Protein 7C7D (pdb70)

InterPro domains:
  IPR000421 Coagulation factor 5/8, C-terminal domain [PF00754] (610-734)
  IPR000421 Coagulation factor 5/8, C-terminal domain [PS50022] (597-740)
  IPR006311 Twin-arginine translocation pathway, signal sequence [PS51318] (1-38)
  IPR006626 Parallel beta-helix repeat [SM00710] (314-335)
  IPR006626 Parallel beta-helix repeat [SM00710] (337-359)
  IPR006626 Parallel beta-helix repeat [SM00710] (361-383)
  IPR006626 Parallel beta-helix repeat [SM00710] (388-411)
  IPR006626 Parallel beta-helix repeat [SM00710] (412-436)
  IPR006626 Parallel beta-helix repeat [SM00710] (447-478)
  IPR006626 Parallel beta-helix repeat [SM00710] (484-506)
  IPR006626 Parallel beta-helix repeat [SM00710] (537-559)
  IPR008979 Galactose-binding-like domain superfamily [SSF49785] (600-739)
  IPR011050 Pectin lyase fold/virulence factor [SSF51126] (194-522)
  IPR012334 Pectin lyase fold [G3DSA:2.160.20.10] (208-506)
  IPR024535 Rhamnogalacturonase A/B/Epimerase-like, pectate lyase domain [PF12708] (209-426)
  IPR033801 CBM6/CBM35/CBM36-like 1 [PF22815] (56-198)
  IPR033801 CBM6/CBM35/CBM36-like 1 [cd14490] (57-195)

Radius of gyration: 30.89 Å; Cα contacts (8 Å, |Δi|>4): 4000; chains: 2; bounding box: 70×67×88 Å

Organism: NCBI:txid44061

Structure (mmCIF, N/CA/C/O backbone):
data_7C7D
#
_entry.id   7C7D
#
_cell.length_a   62.508
_cell.length_b   91.329
_cell.length_c   164.447
_cell.angle_alpha   90.000
_cell.angle_beta   90.000
_cell.angle_gamma   90.000
#
_symmetry.space_group_name_H-M   'P 21 21 21'
#
loop_
_entity.id
_entity.type
_entity.pdbx_description
1 polymer alpha-1,3-glucanase
2 non-polymer 'CALCIUM ION'
3 non-polymer 'PENTAETHYLENE GLYCOL'
4 water water
#
loop_
_atom_site.group_PDB
_atom_site.id
_atom_site.type_symbol
_atom_site.label_atom_id
_atom_site.label_alt_id
_atom_site.label_comp_id
_atom_site.label_asym_id
_atom_site.label_entity_id
_atom_site.label_seq_id
_atom_site.pdbx_PDB_ins_code
_atom_site.Cartn_x
_atom_site.Cartn_y
_atom_site.Cartn_z
_atom_site.occupancy
_atom_site.B_iso_or_equiv
_atom_site.auth_seq_id
_atom_site.auth_comp_id
_atom_site.auth_asym_id
_atom_site.auth_atom_id
_atom_site.pdbx_PDB_model_num
ATOM 1 N N . ALA A 1 53 ? 16.129 5.766 17.269 1.00 25.46 53 ALA A N 1
ATOM 2 C CA . ALA A 1 53 ? 15.936 4.883 18.414 1.00 21.07 53 ALA A CA 1
ATOM 3 C C . ALA A 1 53 ? 15.562 5.650 19.674 1.00 17.94 53 ALA A C 1
ATOM 4 O O . ALA A 1 53 ? 15.884 6.821 19.839 1.00 20.08 53 ALA A O 1
ATOM 6 N N . GLY A 1 54 ? 14.877 4.963 20.566 1.00 14.26 54 GLY A N 1
ATOM 7 C CA . GLY A 1 54 ? 14.523 5.507 21.858 1.00 14.16 54 GLY A CA 1
ATOM 8 C C . GLY A 1 54 ? 13.062 5.894 21.941 1.00 12.45 54 GLY A C 1
ATOM 9 O O . GLY A 1 54 ? 12.287 5.807 20.983 1.00 14.01 54 GLY A O 1
ATOM 10 N N . ALA A 1 55 ? 12.705 6.348 23.135 1.00 12.94 55 ALA A N 1
ATOM 11 C CA . ALA A 1 55 ? 11.345 6.763 23.414 1.00 12.88 55 ALA A CA 1
ATOM 12 C C . ALA A 1 55 ? 11.054 8.105 22.768 1.00 14.47 55 ALA A C 1
ATOM 13 O O . ALA A 1 55 ? 11.936 8.952 22.608 1.00 16.33 55 ALA A O 1
ATOM 15 N N . ASP A 1 56 ? 9.794 8.287 22.394 1.00 16.27 56 ASP A N 1
ATOM 16 C CA . ASP A 1 56 ? 9.281 9.586 21.975 1.00 20.88 56 ASP A CA 1
ATOM 17 C C . ASP A 1 56 ? 8.916 10.328 23.253 1.00 22.40 56 ASP A C 1
ATOM 18 O O . ASP A 1 56 ? 7.915 10.016 23.901 1.00 24.98 56 ASP A O 1
ATOM 23 N N . LEU A 1 57 ? 9.747 11.297 23.634 1.00 22.32 57 LEU A N 1
ATOM 24 C CA . LEU A 1 57 ? 9.640 11.927 24.934 1.00 22.77 57 LEU A CA 1
ATOM 25 C C . LEU A 1 57 ? 9.393 13.421 24.796 1.00 20.67 57 LEU A C 1
ATOM 26 O O . LEU A 1 57 ? 9.985 14.070 23.930 1.00 22.64 57 LEU A O 1
ATOM 31 N N . PRO A 1 58 ? 8.551 13.992 25.655 1.00 21.18 58 PRO A N 1
ATOM 32 C CA . PRO A 1 58 ? 8.270 15.432 25.596 1.00 20.87 58 PRO A CA 1
ATOM 33 C C . PRO A 1 58 ? 9.309 16.260 26.335 1.00 19.42 58 PRO A C 1
ATOM 34 O O . PRO A 1 58 ? 8.993 17.343 26.835 1.00 22.05 58 PRO A O 1
ATOM 38 N N . PHE A 1 59 ? 10.539 15.757 26.441 1.00 19.58 59 PHE A N 1
ATOM 39 C CA . PHE A 1 59 ? 11.624 16.508 27.058 1.00 18.17 59 PHE A CA 1
ATOM 40 C C . PHE A 1 59 ? 12.905 16.316 26.260 1.00 17.85 59 PHE A C 1
ATOM 41 O O . PHE A 1 59 ? 13.057 15.349 25.508 1.00 19.86 59 PHE A O 1
ATOM 49 N N . THR A 1 60 ? 13.835 17.250 26.449 1.00 17.69 60 THR A N 1
ATOM 50 C CA . THR A 1 60 ? 15.166 17.166 25.867 1.00 18.21 60 THR A CA 1
ATOM 51 C C . THR A 1 60 ? 16.194 17.338 26.972 1.00 17.31 60 THR A C 1
ATOM 52 O O . THR A 1 60 ? 16.072 18.243 27.804 1.00 18.73 60 THR A O 1
ATOM 56 N N . SER A 1 61 ? 17.196 16.466 26.980 1.00 17.16 61 SER A N 1
ATOM 57 C CA . SER A 1 61 ? 18.250 16.510 27.980 1.00 17.90 61 SER A CA 1
ATOM 58 C C . SER A 1 61 ? 19.417 17.348 27.483 1.00 17.82 61 SER A C 1
ATOM 59 O O . SER A 1 61 ? 19.746 17.336 26.294 1.00 21.09 61 SER A O 1
ATOM 62 N N . VAL A 1 62 ? 20.038 18.079 28.403 1.00 16.62 62 VAL A N 1
ATOM 63 C CA . VAL A 1 62 ? 21.257 18.830 28.131 1.00 15.79 62 VAL A CA 1
ATOM 64 C C . VAL A 1 62 ? 22.289 18.415 29.169 1.00 14.33 62 VAL A C 1
ATOM 65 O O . VAL A 1 62 ? 22.057 18.566 30.377 1.00 14.28 62 VAL A O 1
ATOM 69 N N . GLU A 1 63 ? 23.414 17.877 28.709 1.00 14.22 63 GLU A N 1
ATOM 70 C CA . GLU A 1 63 ? 24.467 17.479 29.629 1.00 13.74 63 GLU A CA 1
ATOM 71 C C . GLU A 1 63 ? 25.052 18.714 30.300 1.00 13.76 63 GLU A C 1
ATOM 72 O O . GLU A 1 63 ? 25.300 19.736 29.655 1.00 14.47 63 GLU A O 1
ATOM 78 N N . ALA A 1 64 ? 25.289 18.618 31.606 1.00 13.63 64 ALA A N 1
ATOM 79 C CA . ALA A 1 64 ? 25.843 19.764 32.321 1.00 14.27 64 ALA A CA 1
ATOM 80 C C . ALA A 1 64 ? 27.207 20.154 31.773 1.00 14.08 64 ALA A C 1
ATOM 81 O O . ALA A 1 64 ? 27.551 21.344 31.733 1.00 15.57 64 ALA A O 1
ATOM 83 N N . GLU A 1 65 ? 27.990 19.171 31.334 1.00 14.22 65 GLU A N 1
ATOM 84 C CA . GLU A 1 65 ? 29.315 19.427 30.798 1.00 14.87 65 GLU A CA 1
ATOM 85 C C . GLU A 1 65 ? 29.274 20.158 29.462 1.00 15.62 65 GLU A C 1
ATOM 86 O O . GLU A 1 65 ? 30.317 20.637 29.013 1.00 18.25 65 GLU A O 1
ATOM 92 N N . SER A 1 66 ? 28.105 20.262 28.830 1.00 14.68 66 SER A N 1
ATOM 93 C CA . SER A 1 66 ? 27.932 21.037 27.606 1.00 15.78 66 SER A CA 1
ATOM 94 C C . SER A 1 66 ? 27.427 22.446 27.873 1.00 16.51 66 SER A C 1
ATOM 95 O O . SER A 1 66 ? 27.248 23.220 26.926 1.00 17.86 66 SER A O 1
ATOM 98 N N . ALA A 1 67 ? 27.197 22.796 29.129 1.00 16.78 67 ALA A N 1
ATOM 99 C CA . ALA A 1 67 ? 26.680 24.100 29.496 1.00 17.66 67 ALA A CA 1
ATOM 100 C C . ALA A 1 67 ? 27.822 24.988 29.978 1.00 18.38 67 ALA A C 1
ATOM 101 O O . ALA A 1 67 ? 28.970 24.559 30.092 1.00 21.99 67 ALA A O 1
ATOM 103 N N . THR A 1 68 ? 27.504 26.254 30.226 1.00 17.83 68 THR A N 1
ATOM 104 C CA . THR A 1 68 ? 28.508 27.224 30.641 1.00 17.94 68 THR A CA 1
ATOM 105 C C . THR A 1 68 ? 28.555 27.255 32.159 1.00 18.70 68 THR A C 1
ATOM 106 O O . THR A 1 68 ? 27.514 27.385 32.807 1.00 20.43 68 THR A O 1
ATOM 110 N N . THR A 1 69 ? 29.751 27.122 32.729 1.00 18.73 69 THR A N 1
ATOM 111 C CA . THR A 1 69 ? 29.847 26.886 34.164 1.00 18.63 69 THR A CA 1
ATOM 112 C C . THR A 1 69 ? 31.038 27.602 34.785 1.00 19.31 69 THR A C 1
ATOM 113 O O . THR A 1 69 ? 32.045 27.878 34.128 1.00 20.46 69 THR A O 1
ATOM 117 N N . THR A 1 70 ? 30.907 27.882 36.082 1.00 19.43 70 THR A N 1
ATOM 118 C CA . THR A 1 70 ? 32.021 28.318 36.908 1.00 19.85 70 THR A CA 1
ATOM 119 C C . THR A 1 70 ? 32.508 27.210 37.829 1.00 20.10 70 THR A C 1
ATOM 120 O O . THR A 1 70 ? 33.374 27.457 38.676 1.00 22.14 70 THR A O 1
ATOM 124 N N . GLY A 1 71 ? 31.956 26.004 37.702 1.00 18.99 71 GLY A N 1
ATOM 125 C CA . GLY A 1 71 ? 32.412 24.847 38.443 1.00 19.35 71 GLY A CA 1
ATOM 126 C C . GLY A 1 71 ? 33.477 24.072 37.694 1.00 20.06 71 GLY A C 1
ATOM 127 O O . GLY A 1 71 ? 34.118 24.575 36.769 1.00 21.76 71 GLY A O 1
ATOM 128 N N . THR A 1 72 ? 33.665 22.821 38.105 1.00 19.28 72 THR A N 1
ATOM 129 C CA . THR A 1 72 ? 34.769 21.992 37.634 1.00 19.67 72 THR A CA 1
ATOM 130 C C . THR A 1 72 ? 34.206 20.751 36.958 1.00 18.54 72 THR A C 1
ATOM 131 O O . THR A 1 72 ? 33.460 19.991 37.579 1.00 19.04 72 THR A O 1
ATOM 135 N N . LYS A 1 73 ? 34.575 20.536 35.699 1.00 18.69 73 LYS A N 1
ATOM 136 C CA A LYS A 1 73 ? 34.146 19.338 34.993 0.52 18.72 73 LYS A CA 1
ATOM 137 C CA B LYS A 1 73 ? 34.141 19.336 35.002 0.48 19.14 73 LYS A CA 1
ATOM 138 C C . LYS A 1 73 ? 34.892 18.123 35.535 1.00 18.79 73 LYS A C 1
ATOM 139 O O . LYS A 1 73 ? 36.101 18.177 35.780 1.00 20.91 73 LYS A O 1
ATOM 150 N N . ILE A 1 74 ? 34.160 17.027 35.738 1.00 17.62 74 ILE A N 1
ATOM 151 C CA . ILE A 1 74 ? 34.750 15.745 36.106 1.00 17.85 74 ILE A CA 1
ATOM 152 C C . ILE A 1 74 ? 34.534 14.769 34.957 1.00 16.52 74 ILE A C 1
ATOM 153 O O . ILE A 1 74 ? 33.582 14.900 34.180 1.00 16.55 74 ILE A O 1
ATOM 158 N N . GLY A 1 75 ? 35.426 13.784 34.851 1.00 16.14 75 GLY A N 1
ATOM 159 C CA . GLY A 1 75 ? 35.364 12.805 33.791 1.00 16.48 75 GLY A CA 1
ATOM 160 C C . GLY A 1 75 ? 35.985 13.323 32.508 1.00 17.00 75 GLY A C 1
ATOM 161 O O . GLY A 1 75 ? 36.497 14.447 32.455 1.00 19.82 75 GLY A O 1
ATOM 162 N N . PRO A 1 76 ? 35.947 12.516 31.438 1.00 17.18 76 PRO A N 1
ATOM 163 C CA . PRO A 1 76 ? 35.331 11.183 31.397 1.00 17.40 76 PRO A CA 1
ATOM 164 C C . PRO A 1 76 ? 36.133 10.128 32.152 1.00 16.67 76 PRO A C 1
ATOM 165 O O . PRO A 1 76 ? 37.362 10.166 32.176 1.00 18.62 76 PRO A O 1
ATOM 169 N N . ASP A 1 77 ? 35.428 9.193 32.780 1.00 16.37 77 ASP A N 1
ATOM 170 C CA . ASP A 1 77 ? 36.054 8.069 33.463 1.00 16.14 77 ASP A CA 1
ATOM 171 C C . ASP A 1 77 ? 35.052 6.930 33.448 1.00 15.35 77 ASP A C 1
ATOM 172 O O . ASP A 1 77 ? 33.872 7.147 33.730 1.00 16.95 77 ASP A O 1
ATOM 177 N N . TYR A 1 78 ? 35.511 5.737 33.085 1.00 15.36 78 TYR A N 1
ATOM 178 C CA . TYR A 1 78 ? 34.690 4.534 33.097 1.00 15.63 78 TYR A CA 1
ATOM 179 C C . TYR A 1 78 ? 34.991 3.640 34.286 1.00 16.20 78 TYR A C 1
ATOM 180 O O . TYR A 1 78 ? 34.308 2.629 34.474 1.00 17.81 78 TYR A O 1
ATOM 189 N N . THR A 1 79 ? 35.994 3.990 35.086 1.00 16.56 79 THR A N 1
ATOM 190 C CA . THR A 1 79 ? 36.456 3.114 36.156 1.00 17.64 79 THR A CA 1
ATOM 191 C C . THR A 1 79 ? 35.330 2.803 37.132 1.00 16.70 79 THR A C 1
ATOM 192 O O . THR A 1 79 ? 34.662 3.710 37.640 1.00 15.80 79 THR A O 1
ATOM 196 N N . GLN A 1 80 ? 35.125 1.512 37.385 1.00 18.16 80 GLN A N 1
ATOM 197 C CA . GLN A 1 80 ? 34.031 1.069 38.238 1.00 18.28 80 GLN A CA 1
ATOM 198 C C . GLN A 1 80 ? 34.107 1.738 39.604 1.00 17.97 80 GLN A C 1
ATOM 199 O O . GLN A 1 80 ? 35.171 1.799 40.227 1.00 19.00 80 GLN A O 1
ATOM 205 N N . GLY A 1 81 ? 32.967 2.244 40.065 1.00 18.40 81 GLY A N 1
ATOM 206 C CA . GLY A 1 81 ? 32.865 2.817 41.386 1.00 18.87 81 GLY A CA 1
ATOM 207 C C . GLY A 1 81 ? 33.232 4.279 41.501 1.00 18.06 81 GLY A C 1
ATOM 208 O O . GLY A 1 81 ? 33.155 4.829 42.606 1.00 20.12 81 GLY A O 1
ATOM 209 N N . THR A 1 82 ? 33.627 4.930 40.410 1.00 16.87 82 THR A N 1
ATOM 210 C CA . THR A 1 82 ? 33.930 6.353 40.449 1.00 16.31 82 THR A CA 1
ATOM 211 C C . THR A 1 82 ? 32.677 7.184 40.194 1.00 14.64 82 THR A C 1
ATOM 212 O O . THR A 1 82 ? 31.737 6.752 39.522 1.00 14.63 82 THR A O 1
ATOM 216 N N . LEU A 1 83 ? 32.689 8.410 40.719 1.00 16.46 83 LEU A N 1
ATOM 217 C CA . LEU A 1 83 ? 31.555 9.305 40.525 1.00 16.64 83 LEU A CA 1
ATOM 218 C C . LEU A 1 83 ? 31.309 9.581 39.046 1.00 14.79 83 LEU A C 1
ATOM 219 O O . LEU A 1 83 ? 30.160 9.555 38.585 1.00 15.21 83 LEU A O 1
ATOM 224 N N . ALA A 1 84 ? 32.374 9.838 38.281 1.00 14.04 84 ALA A N 1
ATOM 225 C CA . ALA A 1 84 ? 32.189 10.129 36.863 1.00 14.47 84 ALA A CA 1
ATOM 226 C C . ALA A 1 84 ? 31.621 8.937 36.100 1.00 13.06 84 ALA A C 1
ATOM 227 O O . ALA A 1 84 ? 30.874 9.124 35.132 1.00 13.11 84 ALA A O 1
ATOM 229 N N . SER A 1 85 ? 31.942 7.706 36.523 1.00 12.59 85 SER A N 1
ATOM 230 C CA . SER A 1 85 ? 31.510 6.540 35.753 1.00 12.54 85 SER A CA 1
ATOM 231 C C . SER A 1 85 ? 30.000 6.416 35.710 1.00 11.55 85 SER A C 1
ATOM 232 O O . SER A 1 85 ? 29.459 5.873 34.739 1.00 11.88 85 SER A O 1
ATOM 235 N N . GLU A 1 86 ? 29.306 6.899 36.743 1.00 11.52 86 GLU A N 1
ATOM 236 C CA . GLU A 1 86 ? 27.853 6.809 36.793 1.00 11.30 86 GLU A CA 1
ATOM 237 C C . GLU A 1 86 ? 27.159 8.021 36.191 1.00 11.01 86 GLU A C 1
ATOM 238 O O . GLU A 1 86 ? 25.928 8.068 36.175 1.00 11.54 86 GLU A O 1
ATOM 244 N N . ALA A 1 87 ? 27.908 9.005 35.706 1.00 11.72 87 ALA A N 1
ATOM 245 C CA . ALA A 1 87 ? 27.302 10.169 35.081 1.00 11.72 87 ALA A CA 1
ATOM 246 C C . ALA A 1 87 ? 26.946 9.882 33.628 1.00 11.18 87 ALA A C 1
ATOM 247 O O . ALA A 1 87 ? 27.676 9.184 32.920 1.00 11.45 87 ALA A O 1
ATOM 249 N N . SER A 1 88 ? 25.814 10.426 33.187 1.00 11.00 88 SER A N 1
ATOM 250 C CA . SER A 1 88 ? 25.495 10.456 31.765 1.00 11.35 88 SER A CA 1
ATOM 251 C C . SER A 1 88 ? 26.655 11.091 31.006 1.00 11.72 88 SER A C 1
ATOM 252 O O . SER A 1 88 ? 27.149 12.155 31.385 1.00 11.53 88 SER A O 1
ATOM 255 N N . GLY A 1 89 ? 27.108 10.428 29.940 1.00 10.85 89 GLY A N 1
ATOM 256 C CA . GLY A 1 89 ? 28.278 10.904 29.228 1.00 13.06 89 GLY A CA 1
ATOM 257 C C . GLY A 1 89 ? 29.588 10.720 29.956 1.00 12.32 89 GLY A C 1
ATOM 258 O O . GLY A 1 89 ? 30.622 11.185 29.462 1.00 13.37 89 GLY A O 1
ATOM 259 N N . ARG A 1 90 ? 29.576 10.074 31.122 1.00 11.98 90 ARG A N 1
ATOM 260 C CA . ARG A 1 90 ? 30.755 9.862 31.957 1.00 12.38 90 ARG A CA 1
ATOM 261 C C . ARG A 1 90 ? 31.363 11.165 32.451 1.00 11.87 90 ARG A C 1
ATOM 262 O O . ARG A 1 90 ? 32.529 11.187 32.854 1.00 13.15 90 ARG A O 1
ATOM 270 N N . GLN A 1 91 ? 30.589 12.250 32.411 1.00 11.91 91 GLN A N 1
ATOM 271 C CA . GLN A 1 91 ? 31.069 13.568 32.796 1.00 12.78 91 GLN A CA 1
ATOM 272 C C . GLN A 1 91 ? 29.969 14.306 33.540 1.00 11.61 91 GLN A C 1
ATOM 273 O O . GLN A 1 91 ? 28.781 14.072 33.317 1.00 12.03 91 GLN A O 1
ATOM 279 N N . ALA A 1 92 ? 30.381 15.213 34.420 1.00 13.30 92 ALA A N 1
ATOM 280 C CA . ALA A 1 92 ? 29.460 16.037 35.188 1.00 13.62 92 ALA A CA 1
ATOM 281 C C . ALA A 1 92 ? 30.216 17.295 35.592 1.00 14.00 92 ALA A C 1
ATOM 282 O O . ALA A 1 92 ? 31.400 17.452 35.283 1.00 14.90 92 ALA A O 1
ATOM 284 N N . VAL A 1 93 ? 29.534 18.191 36.298 1.00 14.02 93 VAL A N 1
ATOM 285 C CA . VAL A 1 93 ? 30.126 19.459 36.715 1.00 15.27 93 VAL A CA 1
ATOM 286 C C . VAL A 1 93 ? 29.958 19.596 38.221 1.00 14.72 93 VAL A C 1
ATOM 287 O O . VAL A 1 93 ? 28.827 19.631 38.724 1.00 14.90 93 VAL A O 1
ATOM 291 N N . ARG A 1 94 ? 31.076 19.682 38.937 1.00 15.38 94 ARG A N 1
ATOM 292 C CA . ARG A 1 94 ? 31.060 19.852 40.383 1.00 16.55 94 ARG A CA 1
ATOM 293 C C . ARG A 1 94 ? 30.947 21.336 40.697 1.00 15.76 94 ARG A C 1
ATOM 294 O O . ARG A 1 94 ? 31.789 22.136 40.262 1.00 17.17 94 ARG A O 1
ATOM 302 N N . LEU A 1 95 ? 29.901 21.705 41.423 1.00 15.51 95 LEU A N 1
ATOM 303 C CA . LEU A 1 95 ? 29.675 23.087 41.827 1.00 17.42 95 LEU A CA 1
ATOM 304 C C . LEU A 1 95 ? 29.946 23.189 43.319 1.00 17.43 95 LEU A C 1
ATOM 305 O O . LEU A 1 95 ? 29.168 22.684 44.130 1.00 17.84 95 LEU A O 1
ATOM 310 N N . ASP A 1 96 ? 31.038 23.842 43.685 1.00 17.89 96 ASP A N 1
ATOM 311 C CA . ASP A 1 96 ? 31.132 24.334 45.041 1.00 18.18 96 ASP A CA 1
ATOM 312 C C . ASP A 1 96 ? 30.004 25.316 45.280 1.00 18.38 96 ASP A C 1
ATOM 313 O O . ASP A 1 96 ? 29.489 25.963 44.338 1.00 18.59 96 ASP A O 1
ATOM 318 N N . ALA A 1 97 ? 29.638 25.507 46.551 1.00 20.10 97 ALA A N 1
ATOM 319 C CA . ALA A 1 97 ? 29.078 26.811 46.825 1.00 22.70 97 ALA A CA 1
ATOM 320 C C . ALA A 1 97 ? 30.117 27.790 46.287 1.00 26.59 97 ALA A C 1
ATOM 321 O O . ALA A 1 97 ? 31.117 28.081 46.939 1.00 30.90 97 ALA A O 1
ATOM 323 N N . GLY A 1 98 ? 30.002 28.075 45.005 1.00 31.34 98 GLY A N 1
ATOM 324 C CA . GLY A 1 98 ? 30.535 29.284 44.409 1.00 30.73 98 GLY A CA 1
ATOM 325 C C . GLY A 1 98 ? 29.733 29.561 43.186 1.00 28.65 98 GLY A C 1
ATOM 326 O O . GLY A 1 98 ? 29.476 30.700 42.838 1.00 29.39 98 GLY A O 1
ATOM 327 N N . GLN A 1 99 ? 29.129 28.523 42.709 1.00 22.91 99 GLN A N 1
ATOM 328 C CA . GLN A 1 99 ? 29.318 28.176 41.327 1.00 20.69 99 GLN A CA 1
ATOM 329 C C . GLN A 1 99 ? 28.003 27.761 40.716 1.00 21.20 99 GLN A C 1
ATOM 330 O O . GLN A 1 99 ? 27.073 27.340 41.404 1.00 20.21 99 GLN A O 1
ATOM 336 N N . ARG A 1 100 ? 27.929 27.942 39.412 1.00 20.95 100 ARG A N 1
ATOM 337 C CA . ARG A 1 100 ? 26.686 27.787 38.703 1.00 21.36 100 ARG A CA 1
ATOM 338 C C . ARG A 1 100 ? 26.949 27.077 37.395 1.00 19.57 100 ARG A C 1
ATOM 339 O O . ARG A 1 100 ? 28.074 27.038 36.891 1.00 18.98 100 ARG A O 1
ATOM 347 N N . VAL A 1 101 ? 25.888 26.507 36.857 1.00 19.76 101 VAL A N 1
ATOM 348 C CA . VAL A 1 101 ? 25.913 25.988 35.504 1.00 19.57 101 VAL A CA 1
ATOM 349 C C . VAL A 1 101 ? 24.725 26.595 34.780 1.00 19.73 101 VAL A C 1
ATOM 350 O O . VAL A 1 101 ? 23.603 26.580 35.298 1.00 20.24 101 VAL A O 1
ATOM 354 N N . GLU A 1 102 ? 24.989 27.201 33.629 1.00 19.99 102 GLU A N 1
ATOM 355 C CA . GLU A 1 102 ? 23.999 27.971 32.888 1.00 21.17 102 GLU A CA 1
ATOM 356 C C . GLU A 1 102 ? 23.657 27.195 31.625 1.00 20.42 102 GLU A C 1
ATOM 357 O O . GLU A 1 102 ? 24.491 27.072 30.720 1.00 20.03 102 GLU A O 1
ATOM 363 N N . PHE A 1 103 ? 22.439 26.671 31.570 1.00 20.47 103 PHE A N 1
ATOM 364 C CA . PHE A 1 103 ? 21.980 25.887 30.438 1.00 21.16 103 PHE A CA 1
ATOM 365 C C . PHE A 1 103 ? 21.291 26.788 29.429 1.00 22.70 103 PHE A C 1
ATOM 366 O O . PHE A 1 103 ? 20.528 27.685 29.795 1.00 24.52 103 PHE A O 1
ATOM 374 N N . THR A 1 104 ? 21.540 26.527 28.154 1.00 24.24 104 THR A N 1
ATOM 375 C CA . THR A 1 104 ? 20.723 27.100 27.097 1.00 25.47 104 THR A CA 1
ATOM 376 C C . THR A 1 104 ? 19.540 26.167 26.872 1.00 24.82 104 THR A C 1
ATOM 377 O O . THR A 1 104 ? 19.721 24.978 26.587 1.00 24.85 104 THR A O 1
ATOM 381 N N . VAL A 1 105 ? 18.336 26.702 27.034 1.00 26.24 105 VAL A N 1
ATOM 382 C CA . VAL A 1 105 ? 17.118 25.894 26.940 1.00 26.85 105 VAL A CA 1
ATOM 383 C C . VAL A 1 105 ? 16.996 25.329 25.528 1.00 27.25 105 VAL A C 1
ATOM 384 O O . VAL A 1 105 ? 17.100 26.088 24.545 1.00 28.05 105 VAL A O 1
ATOM 388 N N . PRO A 1 106 ? 16.804 24.016 25.362 1.00 27.59 106 PRO A N 1
ATOM 389 C CA . PRO A 1 106 ? 16.783 23.421 24.020 1.00 29.10 106 PRO A CA 1
ATOM 390 C C . PRO A 1 106 ? 15.429 23.434 23.327 1.00 30.93 106 PRO A C 1
ATOM 391 O O . PRO A 1 106 ? 15.378 23.188 22.113 1.00 31.62 106 PRO A O 1
ATOM 395 N N . ARG A 1 107 ? 14.348 23.719 24.047 1.00 31.86 107 ARG A N 1
ATOM 396 C CA . ARG A 1 107 ? 12.993 23.615 23.518 1.00 33.39 107 ARG A CA 1
ATOM 397 C C . ARG A 1 107 ? 12.059 24.281 24.517 1.00 32.35 107 ARG A C 1
ATOM 398 O O . ARG A 1 107 ? 12.436 24.549 25.659 1.00 32.94 107 ARG A O 1
ATOM 406 N N . ALA A 1 108 ? 10.826 24.528 24.078 1.00 34.05 108 ALA A N 1
ATOM 407 C CA . ALA A 1 108 ? 9.806 25.053 24.977 1.00 34.27 108 ALA A CA 1
ATOM 408 C C . ALA A 1 108 ? 9.655 24.133 26.176 1.00 33.09 108 ALA A C 1
ATOM 409 O O . ALA A 1 108 ? 9.525 22.916 26.026 1.00 32.42 108 ALA A O 1
ATOM 411 N N . ALA A 1 109 ? 9.675 24.717 27.369 1.00 32.20 109 ALA A N 1
ATOM 412 C CA . ALA A 1 109 ? 9.628 23.914 28.579 1.00 30.57 109 ALA A CA 1
ATOM 413 C C . ALA A 1 109 ? 9.056 24.753 29.709 1.00 31.25 109 ALA A C 1
ATOM 414 O O . ALA A 1 109 ? 9.143 25.985 29.694 1.00 33.24 109 ALA A O 1
ATOM 416 N N . ASN A 1 110 ? 8.439 24.066 30.670 1.00 30.01 110 ASN A N 1
ATOM 417 C CA . ASN A 1 110 ? 7.956 24.687 31.895 1.00 28.68 110 ASN A CA 1
ATOM 418 C C . ASN A 1 110 ? 8.323 23.853 33.113 1.00 27.72 110 ASN A C 1
ATOM 419 O O . ASN A 1 110 ? 7.827 24.124 34.213 1.00 28.22 110 ASN A O 1
ATOM 424 N N . ALA A 1 111 ? 9.166 22.842 32.935 1.00 25.25 111 ALA A N 1
ATOM 425 C CA . ALA A 1 111 ? 9.506 21.916 33.999 1.00 22.89 111 ALA A CA 1
ATOM 426 C C . ALA A 1 111 ? 10.950 21.474 33.822 1.00 22.11 111 ALA A C 1
ATOM 427 O O . ALA A 1 111 ? 11.486 21.468 32.707 1.00 22.88 111 ALA A O 1
ATOM 429 N N . LEU A 1 112 ? 11.566 21.096 34.936 1.00 19.99 112 LEU A N 1
ATOM 430 C CA . LEU A 1 112 ? 12.988 20.797 34.976 1.00 19.31 112 LEU A CA 1
ATOM 431 C C . LEU A 1 112 ? 13.217 19.568 35.841 1.00 17.06 112 LEU A C 1
ATOM 432 O O . LEU A 1 112 ? 12.703 19.500 36.959 1.00 17.61 112 LEU A O 1
ATOM 437 N N . THR A 1 113 ? 13.972 18.599 35.323 1.00 15.76 113 THR A N 1
ATOM 438 C CA . THR A 1 113 ? 14.479 17.485 36.118 1.00 15.19 113 THR A CA 1
ATOM 439 C C . THR A 1 113 ? 15.995 17.489 36.024 1.00 14.82 113 THR A C 1
ATOM 440 O O . THR A 1 113 ? 16.546 17.611 34.925 1.00 16.90 113 THR A O 1
ATOM 444 N N . VAL A 1 114 ? 16.671 17.368 37.163 1.00 14.31 114 VAL A N 1
ATOM 445 C CA . VAL A 1 114 ? 18.126 17.448 37.220 1.00 13.46 114 VAL A CA 1
ATOM 446 C C . VAL A 1 114 ? 18.675 16.190 37.873 1.00 12.91 114 VAL A C 1
ATOM 447 O O . VAL A 1 114 ? 18.262 15.830 38.981 1.00 13.13 114 VAL A O 1
ATOM 451 N N . ALA A 1 115 ? 19.607 15.526 37.194 1.00 12.81 115 ALA A N 1
ATOM 452 C CA . ALA A 1 115 ? 20.348 14.414 37.778 1.00 12.75 115 ALA A CA 1
ATOM 453 C C . ALA A 1 115 ? 21.621 14.966 38.407 1.00 12.18 115 ALA A C 1
ATOM 454 O O . ALA A 1 115 ? 22.361 15.717 37.767 1.00 12.46 115 ALA A O 1
ATOM 456 N N . TYR A 1 116 ? 21.871 14.599 39.660 1.00 11.61 116 TYR A N 1
ATOM 457 C CA . TYR A 1 116 ? 22.918 15.241 40.441 1.00 12.39 116 TYR A CA 1
ATOM 458 C C . TYR A 1 116 ? 23.380 14.268 41.517 1.00 11.89 116 TYR A C 1
ATOM 459 O O . TYR A 1 116 ? 22.709 13.278 41.814 1.00 12.01 116 TYR A O 1
ATOM 468 N N . SER A 1 117 ? 24.506 14.602 42.149 1.00 12.24 117 SER A N 1
ATOM 469 C CA . SER A 1 117 ? 24.982 13.910 43.341 1.00 12.86 117 SER A CA 1
ATOM 470 C C . SER A 1 117 ? 25.436 14.944 44.367 1.00 13.06 117 SER A C 1
ATOM 471 O O . SER A 1 117 ? 25.975 15.992 44.000 1.00 14.59 117 SER A O 1
ATOM 474 N N . VAL A 1 118 ? 25.204 14.666 45.645 1.00 13.26 118 VAL A N 1
ATOM 475 C CA . VAL A 1 118 ? 25.828 15.424 46.734 1.00 13.61 118 VAL A CA 1
ATOM 476 C C . VAL A 1 118 ? 26.545 14.437 47.624 1.00 13.65 118 VAL A C 1
ATOM 477 O O . VAL A 1 118 ? 26.257 13.223 47.597 1.00 14.25 118 VAL A O 1
ATOM 481 N N . PRO A 1 119 ? 27.489 14.896 48.449 1.00 15.05 119 PRO A N 1
ATOM 482 C CA . PRO A 1 119 ? 28.266 13.963 49.266 1.00 15.84 119 PRO A CA 1
ATOM 483 C C . PRO A 1 119 ? 27.388 13.187 50.237 1.00 15.36 119 PRO A C 1
ATOM 484 O O . PRO A 1 119 ? 26.392 13.694 50.758 1.00 15.69 119 PRO A O 1
ATOM 488 N N . ASP A 1 120 ? 27.771 11.934 50.466 1.00 16.37 120 ASP A N 1
ATOM 489 C CA . ASP A 1 120 ? 26.985 11.059 51.322 1.00 16.96 120 ASP A CA 1
ATOM 490 C C . ASP A 1 120 ? 26.880 11.653 52.718 1.00 17.53 120 ASP A C 1
ATOM 491 O O . ASP A 1 120 ? 27.871 12.125 53.279 1.00 20.04 120 ASP A O 1
ATOM 496 N N . GLY A 1 121 ? 25.665 11.654 53.262 1.00 16.80 121 GLY A N 1
ATOM 497 C CA . GLY A 1 121 ? 25.389 12.255 54.548 1.00 17.30 121 GLY A CA 1
ATOM 498 C C . GLY A 1 121 ? 24.896 13.681 54.491 1.00 17.24 121 GLY A C 1
ATOM 499 O O . GLY A 1 121 ? 24.418 14.198 55.509 1.00 19.84 121 GLY A O 1
ATOM 500 N N . GLN A 1 122 ? 24.982 14.333 53.341 1.00 15.76 122 GLN A N 1
ATOM 501 C CA . GLN A 1 122 ? 24.664 15.746 53.230 1.00 15.55 122 GLN A CA 1
ATOM 502 C C . GLN A 1 122 ? 23.425 15.961 52.376 1.00 15.07 122 GLN A C 1
ATOM 503 O O . GLN A 1 122 ? 22.987 15.084 51.623 1.00 15.92 122 GLN A O 1
ATOM 509 N N . SER A 1 123 ? 22.871 17.159 52.502 1.00 15.07 123 SER A N 1
ATOM 510 C CA . SER A 1 123 ? 21.706 17.555 51.730 1.00 15.45 123 SER A CA 1
ATOM 511 C C . SER A 1 123 ? 21.660 19.072 51.700 1.00 15.17 123 SER A C 1
ATOM 512 O O . SER A 1 123 ? 22.362 19.752 52.452 1.00 15.75 123 SER A O 1
ATOM 515 N N . GLY A 1 124 ? 20.825 19.595 50.811 1.00 15.81 124 GLY A N 1
ATOM 516 C CA . GLY A 1 124 ? 20.644 21.027 50.726 1.00 16.54 124 GLY A CA 1
ATOM 517 C C . GLY A 1 124 ? 19.709 21.382 49.597 1.00 16.05 124 GLY A C 1
ATOM 518 O O . GLY A 1 124 ? 18.767 20.639 49.295 1.00 16.69 124 GLY A O 1
ATOM 519 N N . THR A 1 125 ? 19.951 22.524 48.969 1.00 17.52 125 THR A N 1
ATOM 520 C CA . THR A 1 125 ? 19.119 22.964 47.868 1.00 18.23 125 THR A CA 1
ATOM 521 C C . THR A 1 125 ? 20.012 23.486 46.760 1.00 18.24 125 THR A C 1
ATOM 522 O O . THR A 1 125 ? 21.199 23.748 46.957 1.00 21.51 125 THR A O 1
ATOM 526 N N . LEU A 1 126 ? 19.415 23.625 45.584 1.00 18.48 126 LEU A N 1
ATOM 527 C CA . LEU A 1 126 ? 20.085 24.153 44.407 1.00 20.11 126 LEU A CA 1
ATOM 528 C C . LEU A 1 126 ? 19.183 25.239 43.845 1.00 21.01 126 LEU A C 1
ATOM 529 O O . LEU A 1 126 ? 18.026 24.969 43.507 1.00 20.79 126 LEU A O 1
ATOM 534 N N . ASP A 1 127 ? 19.689 26.468 43.786 1.00 20.71 127 ASP A N 1
ATOM 535 C CA . ASP A 1 127 ? 18.873 27.581 43.326 1.00 22.05 127 ASP A CA 1
ATOM 536 C C . ASP A 1 127 ? 18.716 27.535 41.811 1.00 22.28 127 ASP A C 1
ATOM 537 O O . ASP A 1 127 ? 19.575 27.021 41.091 1.00 22.52 127 ASP A O 1
ATOM 542 N N . VAL A 1 128 ? 17.595 28.073 41.333 1.00 22.10 128 VAL A N 1
ATOM 543 C CA . VAL A 1 128 ? 17.265 28.109 39.913 1.00 23.65 128 VAL A CA 1
ATOM 544 C C . VAL A 1 128 ? 17.039 29.558 39.507 1.00 25.86 128 VAL A C 1
ATOM 545 O O . VAL A 1 128 ? 16.260 30.274 40.146 1.00 26.81 128 VAL A O 1
ATOM 549 N N . TYR A 1 129 ? 17.728 29.983 38.452 1.00 26.17 129 TYR A N 1
ATOM 550 C CA . TYR A 1 129 ? 17.552 31.298 37.859 1.00 29.47 129 TYR A CA 1
ATOM 551 C C . TYR A 1 129 ? 17.069 31.104 36.432 1.00 30.43 129 TYR A C 1
ATOM 552 O O . TYR A 1 129 ? 17.473 30.154 35.752 1.00 30.22 129 TYR A O 1
ATOM 561 N N . VAL A 1 130 ? 16.199 31.999 35.982 1.00 32.75 130 VAL A N 1
ATOM 562 C CA . VAL A 1 130 ? 15.759 32.030 34.596 1.00 36.58 130 VAL A CA 1
ATOM 563 C C . VAL A 1 130 ? 16.026 33.436 34.087 1.00 39.12 130 VAL A C 1
ATOM 564 O O . VAL A 1 130 ? 15.405 34.399 34.554 1.00 39.14 130 VAL A O 1
ATOM 568 N N . ASN A 1 131 ? 16.961 33.556 33.145 1.00 41.09 131 ASN A N 1
ATOM 569 C CA . ASN A 1 131 ? 17.315 34.847 32.553 1.00 43.16 131 ASN A CA 1
ATOM 570 C C . ASN A 1 131 ? 17.902 35.801 33.591 1.00 43.87 131 ASN A C 1
ATOM 571 O O . ASN A 1 131 ? 17.628 37.002 33.583 1.00 43.06 131 ASN A O 1
ATOM 576 N N . GLY A 1 132 ? 18.717 35.263 34.495 1.00 44.42 132 GLY A N 1
ATOM 577 C CA . GLY A 1 132 ? 19.369 36.068 35.505 1.00 45.21 132 GLY A CA 1
ATOM 578 C C . GLY A 1 132 ? 18.510 36.453 36.689 1.00 45.06 132 GLY A C 1
ATOM 579 O O . GLY A 1 132 ? 19.023 37.087 37.621 1.00 46.04 132 GLY A O 1
ATOM 580 N N . THR A 1 133 ? 17.228 36.099 36.690 1.00 43.37 133 THR A N 1
ATOM 581 C CA . THR A 1 133 ? 16.331 36.386 37.801 1.00 42.57 133 THR A CA 1
ATOM 582 C C . THR A 1 133 ? 16.082 35.108 38.589 1.00 40.38 133 THR A C 1
ATOM 583 O O . THR A 1 133 ? 15.720 34.076 38.012 1.00 40.36 133 THR A O 1
ATOM 587 N N . LYS A 1 134 ? 16.276 35.184 39.903 1.00 38.80 134 LYS A N 1
ATOM 588 C CA . LYS A 1 134 ? 16.142 34.014 40.760 1.00 38.35 134 LYS A CA 1
ATOM 589 C C . LYS A 1 134 ? 14.684 33.581 40.848 1.00 35.95 134 LYS A C 1
ATOM 590 O O . LYS A 1 134 ? 13.797 34.398 41.116 1.00 36.67 134 LYS A O 1
ATOM 596 N N . LEU A 1 135 ? 14.435 32.293 40.616 1.00 35.71 135 LEU A N 1
ATOM 597 C CA . LEU A 1 135 ? 13.107 31.747 40.849 1.00 34.66 135 LEU A CA 1
ATOM 598 C C . LEU A 1 135 ? 12.849 31.640 42.346 1.00 34.70 135 LEU A C 1
ATOM 599 O O . LEU A 1 135 ? 13.775 31.516 43.150 1.00 36.18 135 LEU A O 1
ATOM 604 N N . ASP A 1 136 ? 11.574 31.671 42.718 1.00 34.04 136 ASP A N 1
ATOM 605 C CA . ASP A 1 136 ? 11.195 31.678 44.124 1.00 33.62 136 ASP A CA 1
ATOM 606 C C . ASP A 1 136 ? 11.050 30.286 44.712 1.00 32.78 136 ASP A C 1
ATOM 607 O O . ASP A 1 136 ? 10.419 30.121 45.760 1.00 33.68 136 ASP A O 1
ATOM 612 N N . ARG A 1 137 ? 11.587 29.280 44.043 1.00 33.11 137 ARG A N 1
ATOM 613 C CA . ARG A 1 137 ? 11.699 27.955 44.615 1.00 33.40 137 ARG A CA 1
ATOM 614 C C . ARG A 1 137 ? 13.043 27.407 44.190 1.00 29.95 137 ARG A C 1
ATOM 615 O O . ARG A 1 137 ? 13.656 27.879 43.229 1.00 30.07 137 ARG A O 1
ATOM 623 N N . SER A 1 138 ? 13.498 26.403 44.917 1.00 26.18 138 SER A N 1
ATOM 624 C CA A SER A 1 138 ? 14.776 25.773 44.647 0.55 24.39 138 SER A CA 1
ATOM 625 C CA B SER A 1 138 ? 14.775 25.773 44.644 0.45 24.50 138 SER A CA 1
ATOM 626 C C . SER A 1 138 ? 14.568 24.274 44.519 1.00 22.80 138 SER A C 1
ATOM 627 O O . SER A 1 138 ? 13.520 23.736 44.889 1.00 23.65 138 SER A O 1
ATOM 632 N N . LEU A 1 139 ? 15.578 23.606 43.984 1.00 20.28 139 LEU A N 1
ATOM 633 C CA . LEU A 1 139 ? 15.555 22.157 43.891 1.00 19.71 139 LEU A CA 1
ATOM 634 C C . LEU A 1 139 ? 16.093 21.578 45.191 1.00 18.54 139 LEU A C 1
ATOM 635 O O . LEU A 1 139 ? 17.114 22.041 45.706 1.00 19.75 139 LEU A O 1
ATOM 640 N N . THR A 1 140 ? 15.405 20.578 45.724 1.00 18.13 140 THR A N 1
ATOM 641 C CA . THR A 1 140 ? 15.919 19.847 46.873 1.00 17.70 140 THR A CA 1
ATOM 642 C C . THR A 1 140 ? 16.936 18.822 46.392 1.00 16.14 140 THR A C 1
ATOM 643 O O . THR A 1 140 ? 16.657 18.047 45.475 1.00 17.00 140 THR A O 1
ATOM 647 N N . VAL A 1 141 ? 18.119 18.825 46.996 1.00 15.64 141 VAL A N 1
ATOM 648 C CA . VAL A 1 141 ? 19.170 17.879 46.648 1.00 14.85 141 VAL A CA 1
ATOM 649 C C . VAL A 1 141 ? 19.583 17.125 47.903 1.00 14.63 141 VAL A C 1
ATOM 650 O O . VAL A 1 141 ? 19.734 17.717 48.979 1.00 16.66 141 VAL A O 1
ATOM 654 N N . THR A 1 142 ? 19.746 15.812 47.770 1.00 13.10 142 THR A N 1
ATOM 655 C CA . THR A 1 142 ? 20.053 14.997 48.932 1.00 13.77 142 THR A CA 1
ATOM 656 C C . THR A 1 142 ? 20.840 13.765 48.521 1.00 13.63 142 THR A C 1
ATOM 657 O O . THR A 1 142 ? 20.842 13.355 47.357 1.00 13.50 142 THR A O 1
ATOM 661 N N . SER A 1 143 ? 21.515 13.185 49.515 1.00 14.16 143 SER A N 1
ATOM 662 C CA . SER A 1 143 ? 22.189 11.901 49.399 1.00 14.08 143 SER A CA 1
ATOM 663 C C . SER A 1 143 ? 21.363 10.762 49.977 1.00 13.86 143 SER A C 1
ATOM 664 O O . SER A 1 143 ? 21.802 9.607 49.923 1.00 13.93 143 SER A O 1
ATOM 667 N N . LYS A 1 144 ? 20.163 11.061 50.486 1.00 13.16 144 LYS A N 1
ATOM 668 C CA . LYS A 1 144 ? 19.364 10.073 51.203 1.00 13.87 144 LYS A CA 1
ATOM 669 C C . LYS A 1 144 ? 19.093 8.832 50.361 1.00 13.33 144 LYS A C 1
ATOM 670 O O . LYS A 1 144 ? 19.126 7.710 50.877 1.00 15.81 144 LYS A O 1
ATOM 676 N N . TYR A 1 145 ? 18.825 9.009 49.069 1.00 13.50 145 TYR A N 1
ATOM 677 C CA . TYR A 1 145 ? 18.439 7.909 48.195 1.00 13.84 145 TYR A CA 1
ATOM 678 C C . TYR A 1 145 ? 19.617 7.317 47.444 1.00 13.47 145 TYR A C 1
ATOM 679 O O . TYR A 1 145 ? 19.418 6.453 46.580 1.00 16.41 145 TYR A O 1
ATOM 688 N N . SER A 1 146 ? 20.831 7.760 47.755 1.00 12.97 146 SER A N 1
ATOM 689 C CA . SER A 1 146 ? 22.038 7.427 47.020 1.00 12.41 146 SER A CA 1
ATOM 690 C C . SER A 1 146 ? 23.008 6.669 47.919 1.00 13.39 146 SER A C 1
ATOM 691 O O . SER A 1 146 ? 22.804 6.551 49.130 1.00 15.05 146 SER A O 1
ATOM 694 N N . TYR A 1 147 ? 24.080 6.155 47.304 1.00 13.49 147 TYR A N 1
ATOM 695 C CA . TYR A 1 147 ? 25.155 5.443 47.996 1.00 13.57 147 TYR A CA 1
ATOM 696 C C . TYR A 1 147 ? 24.662 4.112 48.549 1.00 14.40 147 TYR A C 1
ATOM 697 O O . TYR A 1 147 ? 24.439 3.952 49.759 1.00 17.90 147 TYR A O 1
ATOM 706 N N . VAL A 1 148 ? 24.490 3.157 47.644 1.00 13.99 148 VAL A N 1
ATOM 707 C CA . VAL A 1 148 ? 23.870 1.870 47.916 1.00 14.97 148 VAL A CA 1
ATOM 708 C C . VAL A 1 148 ? 24.942 0.797 47.829 1.00 15.74 148 VAL A C 1
ATOM 709 O O . VAL A 1 148 ? 25.686 0.729 46.842 1.00 16.93 148 VAL A O 1
ATOM 713 N N . ASP A 1 149 ? 25.010 -0.047 48.853 1.00 17.53 149 ASP A N 1
ATOM 714 C CA . ASP A 1 149 ? 25.880 -1.210 48.864 1.00 21.85 149 ASP A CA 1
ATOM 715 C C . ASP A 1 149 ? 25.056 -2.463 48.603 1.00 21.77 149 ASP A C 1
ATOM 716 O O . ASP A 1 149 ? 23.944 -2.611 49.124 1.00 22.78 149 ASP A O 1
ATOM 721 N N . THR A 1 150 ? 25.608 -3.363 47.788 1.00 20.75 150 THR A N 1
ATOM 722 C CA . THR A 1 150 ? 25.032 -4.688 47.555 1.00 21.68 150 THR A CA 1
ATOM 723 C C . THR A 1 150 ? 26.166 -5.714 47.642 1.00 24.07 150 THR A C 1
ATOM 724 O O . THR A 1 150 ? 26.598 -6.274 46.633 1.00 23.66 150 THR A O 1
ATOM 728 N N . GLY A 1 151 ? 26.646 -5.955 48.865 1.00 26.55 151 GLY A N 1
ATOM 729 C CA . GLY A 1 151 ? 27.787 -6.833 49.068 1.00 28.39 151 GLY A CA 1
ATOM 730 C C . GLY A 1 151 ? 27.552 -8.272 48.659 1.00 28.95 151 GLY A C 1
ATOM 731 O O . GLY A 1 151 ? 28.520 -9.013 48.446 1.00 30.44 151 GLY A O 1
ATOM 732 N N . TRP A 1 152 ? 26.290 -8.689 48.545 1.00 28.82 152 TRP A N 1
ATOM 733 C CA . TRP A 1 152 ? 25.972 -10.051 48.138 1.00 30.49 152 TRP A CA 1
ATOM 734 C C . TRP A 1 152 ? 26.065 -10.256 46.631 1.00 28.81 152 TRP A C 1
ATOM 735 O O . TRP A 1 152 ? 25.960 -11.397 46.172 1.00 29.97 152 TRP A O 1
ATOM 746 N N . ILE A 1 153 ? 26.235 -9.187 45.860 1.00 25.77 153 ILE A N 1
ATOM 747 C CA . ILE A 1 153 ? 26.409 -9.284 44.409 1.00 24.82 153 ILE A CA 1
ATOM 748 C C . ILE A 1 153 ? 27.902 -9.307 44.132 1.00 23.91 153 ILE A C 1
ATOM 749 O O . ILE A 1 153 ? 28.575 -8.274 44.309 1.00 22.39 153 ILE A O 1
ATOM 754 N N . PRO A 1 154 ? 28.472 -10.438 43.708 1.00 25.61 154 PRO A N 1
ATOM 755 C CA . PRO A 1 154 ? 29.926 -10.522 43.532 1.00 25.70 154 PRO A CA 1
ATOM 756 C C . PRO A 1 154 ? 30.425 -9.509 42.515 1.00 24.90 154 PRO A C 1
ATOM 757 O O . PRO A 1 154 ? 29.904 -9.407 41.401 1.00 25.84 154 PRO A O 1
ATOM 761 N N . GLY A 1 155 ? 31.444 -8.755 42.913 1.00 24.28 155 GLY A N 1
ATOM 762 C CA . GLY A 1 155 ? 32.051 -7.773 42.050 1.00 23.00 155 GLY A CA 1
ATOM 763 C C . GLY A 1 155 ? 31.437 -6.394 42.124 1.00 21.48 155 GLY A C 1
ATOM 764 O O . GLY A 1 155 ? 32.041 -5.440 41.623 1.00 23.04 155 GLY A O 1
ATOM 765 N N . ALA A 1 156 ? 30.261 -6.253 42.729 1.00 20.23 156 ALA A N 1
ATOM 766 C CA . ALA A 1 156 ? 29.643 -4.942 42.844 1.00 19.45 156 ALA A CA 1
ATOM 767 C C . ALA A 1 156 ? 30.393 -4.095 43.863 1.00 20.45 156 ALA A C 1
ATOM 768 O O . ALA A 1 156 ? 30.914 -4.604 44.860 1.00 24.67 156 ALA A O 1
ATOM 770 N N . LYS A 1 157 ? 30.464 -2.799 43.593 1.00 18.67 157 LYS A N 1
ATOM 771 C CA . LYS A 1 157 ? 30.997 -1.807 44.513 1.00 19.07 157 LYS A CA 1
ATOM 772 C C . LYS A 1 157 ? 29.871 -0.860 44.899 1.00 18.01 157 LYS A C 1
ATOM 773 O O . LYS A 1 157 ? 28.792 -0.888 44.303 1.00 17.95 157 LYS A O 1
ATOM 779 N N . THR A 1 158 ? 30.119 -0.023 45.913 1.00 18.68 158 THR A N 1
ATOM 780 C CA . THR A 1 158 ? 29.159 1.017 46.262 1.00 17.55 158 THR A CA 1
ATOM 781 C C . THR A 1 158 ? 28.767 1.773 45.004 1.00 14.91 158 THR A C 1
ATOM 782 O O . THR A 1 158 ? 29.609 2.072 44.149 1.00 14.97 158 THR A O 1
ATOM 786 N N . HIS A 1 159 ? 27.477 2.058 44.875 1.00 13.60 159 HIS A N 1
ATOM 787 C CA . HIS A 1 159 ? 26.974 2.580 43.614 1.00 12.62 159 HIS A CA 1
ATOM 788 C C . HIS A 1 159 ? 25.781 3.486 43.895 1.00 11.69 159 HIS A C 1
ATOM 789 O O . HIS A 1 159 ? 25.472 3.800 45.047 1.00 12.29 159 HIS A O 1
ATOM 796 N N . HIS A 1 160 ? 25.116 3.922 42.825 1.00 11.48 160 HIS A N 1
ATOM 797 C CA . HIS A 1 160 ? 23.896 4.720 42.946 1.00 11.88 160 HIS A CA 1
ATOM 798 C C . HIS A 1 160 ? 24.198 6.093 43.557 1.00 11.59 160 HIS A C 1
ATOM 799 O O . HIS A 1 160 ? 23.551 6.523 44.512 1.00 12.53 160 HIS A O 1
ATOM 806 N N . PHE A 1 161 ? 25.205 6.777 43.004 1.00 12.00 161 PHE A N 1
ATOM 807 C CA . PHE A 1 161 ? 25.661 8.043 43.572 1.00 12.39 161 PHE A CA 1
ATOM 808 C C . PHE A 1 161 ? 24.735 9.203 43.248 1.00 11.99 161 PHE A C 1
ATOM 809 O O . PHE A 1 161 ? 24.727 10.204 43.977 1.00 12.95 161 PHE A O 1
ATOM 817 N N . TYR A 1 162 ? 23.993 9.114 42.151 1.00 11.84 162 TYR A N 1
ATOM 818 C CA . TYR A 1 162 ? 23.182 10.216 41.666 1.00 12.06 162 TYR A CA 1
ATOM 819 C C . TYR A 1 162 ? 21.732 10.033 42.089 1.00 11.90 162 TYR A C 1
ATOM 820 O O . TYR A 1 162 ? 21.342 9.016 42.667 1.00 12.60 162 TYR A O 1
ATOM 829 N N . ASP A 1 163 ? 20.933 11.046 41.779 1.00 11.66 163 ASP A N 1
ATOM 830 C CA . ASP A 1 163 ? 19.528 11.131 42.130 1.00 12.39 163 ASP A CA 1
ATOM 831 C C . ASP A 1 163 ? 18.934 12.159 41.181 1.00 11.64 163 ASP A C 1
ATOM 832 O O . ASP A 1 163 ? 19.664 12.932 40.558 1.00 12.72 163 ASP A O 1
ATOM 837 N N . ASN A 1 164 ? 17.608 12.169 41.075 1.00 12.10 164 ASN A N 1
ATOM 838 C CA . ASN A 1 164 ? 16.910 13.109 40.209 1.00 12.29 164 ASN A CA 1
ATOM 839 C C . ASN A 1 164 ? 15.970 13.962 41.042 1.00 13.06 164 ASN A C 1
ATOM 840 O O . ASN A 1 164 ? 15.198 13.444 41.859 1.00 13.41 164 ASN A O 1
ATOM 845 N N . THR A 1 165 ? 16.038 15.266 40.829 1.00 14.02 165 THR A N 1
ATOM 846 C CA . THR A 1 165 ? 15.177 16.210 41.515 1.00 13.86 165 THR A CA 1
ATOM 847 C C . THR A 1 165 ? 14.471 17.056 40.465 1.00 13.70 165 THR A C 1
ATOM 848 O O . THR A 1 165 ? 15.058 17.395 39.432 1.00 15.02 165 THR A O 1
ATOM 852 N N . ARG A 1 166 ? 13.199 17.366 40.708 1.00 14.96 166 ARG A N 1
ATOM 853 C CA . ARG A 1 166 ? 12.380 18.023 39.700 1.00 16.51 166 ARG A CA 1
ATOM 854 C C . ARG A 1 166 ? 11.661 19.232 40.276 1.00 16.91 166 ARG A C 1
ATOM 855 O O . ARG A 1 166 ? 11.449 19.348 41.486 1.00 18.08 166 ARG A O 1
ATOM 863 N N . LEU A 1 167 ? 11.252 20.122 39.375 1.00 18.30 167 LEU A N 1
ATOM 864 C CA . LEU A 1 167 ? 10.568 21.344 39.767 1.00 21.86 167 LEU A CA 1
ATOM 865 C C . LEU A 1 167 ? 9.789 21.868 38.572 1.00 20.72 167 LEU A C 1
ATOM 866 O O . LEU A 1 167 ? 10.334 21.951 37.466 1.00 21.06 167 LEU A O 1
ATOM 871 N N . LEU A 1 168 ? 8.522 22.207 38.791 1.00 22.85 168 LEU A N 1
ATOM 872 C CA . LEU A 1 168 ? 7.812 23.035 37.828 1.00 24.31 168 LEU A CA 1
ATOM 873 C C . LEU A 1 168 ? 8.386 24.443 37.903 1.00 27.78 168 LEU A C 1
ATOM 874 O O . LEU A 1 168 ? 8.585 24.983 38.995 1.00 29.61 168 LEU A O 1
ATOM 879 N N . LEU A 1 169 ? 8.672 25.038 36.744 1.00 29.06 169 LEU A N 1
ATOM 880 C CA . LEU A 1 169 ? 9.335 26.339 36.751 1.00 31.65 169 LEU A CA 1
ATOM 881 C C . LEU A 1 169 ? 8.401 27.484 37.128 1.00 35.53 169 LEU A C 1
ATOM 882 O O . LEU A 1 169 ? 8.886 28.561 37.489 1.00 36.85 169 LEU A O 1
ATOM 887 N N . GLY A 1 170 ? 7.085 27.283 37.065 1.00 37.10 170 GLY A N 1
ATOM 888 C CA . GLY A 1 170 ? 6.155 28.387 37.206 1.00 40.35 170 GLY A CA 1
ATOM 889 C C . GLY A 1 170 ? 6.193 29.373 36.062 1.00 43.22 170 GLY A C 1
ATOM 890 O O . GLY A 1 170 ? 5.522 30.411 36.126 1.00 43.22 170 GLY A O 1
ATOM 891 N N . ARG A 1 171 ? 6.950 29.058 35.017 1.00 47.34 171 ARG A N 1
ATOM 892 C CA . ARG A 1 171 ? 7.210 29.890 33.858 1.00 51.27 171 ARG A CA 1
ATOM 893 C C . ARG A 1 171 ? 7.312 28.923 32.691 1.00 52.18 171 ARG A C 1
ATOM 894 O O . ARG A 1 171 ? 7.569 27.733 32.882 1.00 51.14 171 ARG A O 1
ATOM 902 N N . ASP A 1 172 ? 7.104 29.421 31.482 1.00 53.36 172 ASP A N 1
ATOM 903 C CA . ASP A 1 172 ? 7.382 28.629 30.284 1.00 56.23 172 ASP A CA 1
ATOM 904 C C . ASP A 1 172 ? 8.524 29.267 29.498 1.00 53.81 172 ASP A C 1
ATOM 905 O O . ASP A 1 172 ? 8.308 30.172 28.688 1.00 54.84 172 ASP A O 1
ATOM 910 N N . VAL A 1 173 ? 9.739 28.780 29.745 1.00 49.99 173 VAL A N 1
ATOM 911 C CA . VAL A 1 173 ? 10.929 29.233 29.035 1.00 46.28 173 VAL A CA 1
ATOM 912 C C . VAL A 1 173 ? 10.893 28.694 27.612 1.00 44.87 173 VAL A C 1
ATOM 913 O O . VAL A 1 173 ? 10.088 27.813 27.290 1.00 44.20 173 VAL A O 1
ATOM 917 N N . GLN A 1 174 ? 11.758 29.221 26.749 1.00 44.29 174 GLN A N 1
ATOM 918 C CA . GLN A 1 174 ? 11.787 28.825 25.350 1.00 43.56 174 GLN A CA 1
ATOM 919 C C . GLN A 1 174 ? 13.227 28.614 24.901 1.00 41.46 174 GLN A C 1
ATOM 920 O O . GLN A 1 174 ? 14.178 29.011 25.578 1.00 41.12 174 GLN A O 1
ATOM 926 N N . ALA A 1 175 ? 13.374 27.972 23.742 1.00 39.37 175 ALA A N 1
ATOM 927 C CA . ALA A 1 175 ? 14.696 27.682 23.204 1.00 39.98 175 ALA A CA 1
ATOM 928 C C . ALA A 1 175 ? 15.496 28.967 23.043 1.00 40.23 175 ALA A C 1
ATOM 929 O O . ALA A 1 175 ? 15.017 29.946 22.463 1.00 40.48 175 ALA A O 1
ATOM 931 N N . GLY A 1 176 ? 16.720 28.959 23.560 1.00 40.71 176 GLY A N 1
ATOM 932 C CA . GLY A 1 176 ? 17.551 30.136 23.610 1.00 40.88 176 GLY A CA 1
ATOM 933 C C . GLY A 1 176 ? 17.543 30.846 24.948 1.00 41.01 176 GLY A C 1
ATOM 934 O O . GLY A 1 176 ? 18.472 31.612 25.233 1.00 41.94 176 GLY A O 1
ATOM 935 N N . ASP A 1 177 ? 16.517 30.621 25.767 1.00 39.77 177 ASP A N 1
ATOM 936 C CA . ASP A 1 177 ? 16.515 31.137 27.124 1.00 40.14 177 ASP A CA 1
ATOM 937 C C . ASP A 1 177 ? 17.626 30.468 27.928 1.00 38.63 177 ASP A C 1
ATOM 938 O O . ASP A 1 177 ? 18.236 29.482 27.502 1.00 38.96 177 ASP A O 1
ATOM 943 N N . THR A 1 178 ? 17.887 31.015 29.110 1.00 37.07 178 THR A N 1
ATOM 944 C CA . THR A 1 178 ? 18.907 30.490 30.003 1.00 36.24 178 THR A CA 1
ATOM 945 C C . THR A 1 178 ? 18.245 30.024 31.289 1.00 33.10 178 THR A C 1
ATOM 946 O O . THR A 1 178 ? 17.432 30.747 31.873 1.00 34.61 178 THR A O 1
ATOM 950 N N . VAL A 1 179 ? 18.585 28.812 31.716 1.00 28.17 179 VAL A N 1
ATOM 951 C CA . VAL A 1 179 ? 18.242 28.311 33.040 1.00 24.65 179 VAL A CA 1
ATOM 952 C C . VAL A 1 179 ? 19.554 28.023 33.751 1.00 23.92 179 VAL A C 1
ATOM 953 O O . VAL A 1 179 ? 20.369 27.228 33.263 1.00 23.32 179 VAL A O 1
ATOM 957 N N . THR A 1 180 ? 19.766 28.678 34.887 1.00 23.73 180 THR A N 1
ATOM 958 C CA . THR A 1 180 ? 21.004 28.555 35.639 1.00 22.72 180 THR A CA 1
ATOM 959 C C . THR A 1 180 ? 20.727 27.874 36.969 1.00 20.79 180 THR A C 1
ATOM 960 O O . THR A 1 180 ? 19.775 28.229 37.674 1.00 21.94 180 THR A O 1
ATOM 964 N N . LEU A 1 181 ? 21.549 26.888 37.293 1.00 19.53 181 LEU A N 1
ATOM 965 C CA . LEU A 1 181 ? 21.525 26.237 38.593 1.00 19.38 181 LEU A CA 1
ATOM 966 C C . LEU A 1 181 ? 22.704 26.762 39.396 1.00 19.75 181 LEU A C 1
ATOM 967 O O . LEU A 1 181 ? 23.840 26.746 38.915 1.00 19.73 181 LEU A O 1
ATOM 972 N N . GLN A 1 182 ? 22.430 27.247 40.603 1.00 21.01 182 GLN A N 1
ATOM 973 C CA . GLN A 1 182 ? 23.432 27.896 41.439 1.00 22.25 182 GLN A CA 1
ATOM 974 C C . GLN A 1 182 ? 23.505 27.186 42.782 1.00 20.95 182 GLN A C 1
ATOM 975 O O . GLN A 1 182 ? 22.515 27.149 43.522 1.00 21.60 182 GLN A O 1
ATOM 981 N N . ALA A 1 183 ? 24.672 26.634 43.102 1.00 20.57 183 ALA A N 1
ATOM 982 C CA . ALA A 1 183 ? 24.870 25.985 44.394 1.00 20.12 183 ALA A CA 1
ATOM 983 C C . ALA A 1 183 ? 25.024 27.047 45.470 1.00 20.81 183 ALA A C 1
ATOM 984 O O . ALA A 1 183 ? 25.583 28.104 45.216 1.00 22.67 183 ALA A O 1
ATOM 986 N N . THR A 1 184 ? 24.506 26.779 46.668 1.00 22.10 184 THR A N 1
ATOM 987 C CA . THR A 1 184 ? 24.540 27.785 47.730 1.00 22.96 184 THR A CA 1
ATOM 988 C C . THR A 1 184 ? 24.898 27.211 49.098 1.00 21.08 184 THR A C 1
ATOM 989 O O . THR A 1 184 ? 25.566 27.879 49.893 1.00 23.27 184 THR A O 1
ATOM 993 N N . ASN A 1 185 ? 24.446 25.991 49.398 1.00 19.95 185 ASN A N 1
ATOM 994 C CA . ASN A 1 185 ? 24.563 25.458 50.753 1.00 19.12 185 ASN A CA 1
ATOM 995 C C . ASN A 1 185 ? 25.066 24.021 50.801 1.00 18.75 185 ASN A C 1
ATOM 996 O O . ASN A 1 185 ? 25.055 23.414 51.878 1.00 19.05 185 ASN A O 1
ATOM 1001 N N . VAL A 1 186 ? 25.471 23.461 49.664 1.00 17.84 186 VAL A N 1
ATOM 1002 C CA . VAL A 1 186 ? 26.050 22.126 49.594 1.00 16.82 186 VAL A CA 1
ATOM 1003 C C . VAL A 1 186 ? 26.712 22.023 48.231 1.00 15.99 186 VAL A C 1
ATOM 1004 O O . VAL A 1 186 ? 26.263 22.641 47.260 1.00 17.01 186 VAL A O 1
ATOM 1008 N N . GLN A 1 187 ? 27.794 21.256 48.158 1.00 16.77 187 GLN A N 1
ATOM 1009 C CA . GLN A 1 187 ? 28.480 21.054 46.888 1.00 17.47 187 GLN A CA 1
ATOM 1010 C C . GLN A 1 187 ? 27.680 20.059 46.055 1.00 18.08 187 GLN A C 1
ATOM 1011 O O . GLN A 1 187 ? 27.391 18.951 46.515 1.00 20.26 187 GLN A O 1
ATOM 1017 N N . VAL A 1 188 ? 27.314 20.447 44.838 1.00 16.58 188 VAL A N 1
ATOM 1018 C CA . VAL A 1 188 ? 26.438 19.639 43.998 1.00 16.86 188 VAL A CA 1
ATOM 1019 C C . VAL A 1 188 ? 27.174 19.295 42.714 1.00 15.59 188 VAL A C 1
ATOM 1020 O O . VAL A 1 188 ? 27.682 20.186 42.026 1.00 16.45 188 VAL A O 1
ATOM 1024 N N . THR A 1 189 ? 27.220 18.011 42.382 1.00 14.00 189 THR A N 1
ATOM 1025 C CA . THR A 1 189 ? 27.759 17.564 41.106 1.00 13.85 189 THR A CA 1
ATOM 1026 C C . THR A 1 189 ? 26.577 17.360 40.169 1.00 12.79 189 THR A C 1
ATOM 1027 O O . THR A 1 189 ? 25.758 16.462 40.379 1.00 13.87 189 THR A O 1
ATOM 1031 N N . VAL A 1 190 ? 26.464 18.225 39.164 1.00 13.30 190 VAL A N 1
ATOM 1032 C CA . VAL A 1 190 ? 25.332 18.218 38.243 1.00 13.33 190 VAL A CA 1
ATOM 1033 C C . VAL A 1 190 ? 25.703 17.418 37.003 1.00 12.53 190 VAL A C 1
ATOM 1034 O O . VAL A 1 190 ? 26.714 17.699 36.350 1.00 13.25 190 VAL A O 1
ATOM 1038 N N . ASP A 1 191 ? 24.875 16.431 36.667 1.00 12.33 191 ASP A N 1
ATOM 1039 C CA . ASP A 1 191 ? 25.168 15.530 35.554 1.00 11.80 191 ASP A CA 1
ATOM 1040 C C . ASP A 1 191 ? 24.506 15.981 34.252 1.00 11.90 191 ASP A C 1
ATOM 1041 O O . ASP A 1 191 ? 25.173 16.131 33.218 1.00 12.65 191 ASP A O 1
ATOM 1046 N N . VAL A 1 192 ? 23.188 16.170 34.288 1.00 12.55 192 VAL A N 1
ATOM 1047 C CA . VAL A 1 192 ? 22.382 16.398 33.093 1.00 12.73 192 VAL A CA 1
ATOM 1048 C C . VAL A 1 192 ? 21.064 16.989 33.573 1.00 13.01 192 VAL A C 1
ATOM 1049 O O . VAL A 1 192 ? 20.606 16.695 34.680 1.00 13.75 192 VAL A O 1
ATOM 1053 N N . ALA A 1 193 ? 20.468 17.847 32.752 1.00 13.84 193 ALA A N 1
ATOM 1054 C CA . ALA A 1 193 ? 19.177 18.448 33.053 1.00 13.83 193 ALA A CA 1
ATOM 1055 C C . ALA A 1 193 ? 18.205 18.166 31.917 1.00 14.31 193 ALA A C 1
ATOM 1056 O O . ALA A 1 193 ? 18.575 18.239 30.740 1.00 16.00 193 ALA A O 1
ATOM 1058 N N . ASP A 1 194 ? 16.963 17.843 32.272 1.00 14.25 194 ASP A N 1
ATOM 1059 C CA . ASP A 1 194 ? 15.904 17.557 31.310 1.00 14.61 194 ASP A CA 1
ATOM 1060 C C . ASP A 1 194 ? 14.915 18.715 31.312 1.00 15.68 194 ASP A C 1
ATOM 1061 O O . ASP A 1 194 ? 14.454 19.144 32.377 1.00 16.83 194 ASP A O 1
ATOM 1066 N N . PHE A 1 195 ? 14.576 19.211 30.122 1.00 15.87 195 PHE A N 1
ATOM 1067 C CA . PHE A 1 195 ? 13.669 20.339 29.959 1.00 17.59 195 PHE A CA 1
ATOM 1068 C C . PHE A 1 195 ? 12.391 19.826 29.312 1.00 17.59 195 PHE A C 1
ATOM 1069 O O . PHE A 1 195 ? 12.424 19.347 28.175 1.00 17.14 195 PHE A O 1
ATOM 1077 N N . GLU A 1 196 ? 11.281 19.895 30.049 1.00 18.94 196 GLU A N 1
ATOM 1078 C CA . GLU A 1 196 ? 10.036 19.239 29.669 1.00 20.61 196 GLU A CA 1
ATOM 1079 C C . GLU A 1 196 ? 8.893 20.241 29.608 1.00 21.77 196 GLU A C 1
ATOM 1080 O O . GLU A 1 196 ? 8.819 21.171 30.420 1.00 20.97 196 GLU A O 1
ATOM 1086 N N . GLN A 1 197 ? 7.994 20.037 28.646 1.00 24.15 197 GLN A N 1
ATOM 1087 C CA . GLN A 1 197 ? 6.724 20.748 28.590 1.00 27.06 197 GLN A CA 1
ATOM 1088 C C . GLN A 1 197 ? 5.668 19.866 29.241 1.00 27.83 197 GLN A C 1
ATOM 1089 O O . GLN A 1 197 ? 5.261 18.848 28.669 1.00 27.44 197 GLN A O 1
ATOM 1095 N N . VAL A 1 198 ? 5.234 20.252 30.437 1.00 26.17 198 VAL A N 1
ATOM 1096 C CA . VAL A 1 198 ? 4.222 19.519 31.185 1.00 26.97 198 VAL A CA 1
ATOM 1097 C C . VAL A 1 198 ? 2.893 20.237 31.018 1.00 28.44 198 VAL A C 1
ATOM 1098 O O . VAL A 1 198 ? 2.807 21.455 31.214 1.00 29.49 198 VAL A O 1
ATOM 1102 N N . SER A 1 199 ? 1.862 19.485 30.651 1.00 28.58 199 SER A N 1
ATOM 1103 C CA . SER A 1 199 ? 0.532 20.046 30.496 1.00 29.64 199 SER A CA 1
ATOM 1104 C C . SER A 1 199 ? 0.003 20.541 31.838 1.00 28.04 199 SER A C 1
ATOM 1105 O O . SER A 1 199 ? 0.429 20.097 32.909 1.00 27.83 199 SER A O 1
ATOM 1108 N N . ALA A 1 200 ? -0.943 21.472 31.773 1.00 28.53 200 ALA A N 1
ATOM 1109 C CA . ALA A 1 200 ? -1.649 21.882 32.975 1.00 27.71 200 ALA A CA 1
ATOM 1110 C C . ALA A 1 200 ? -2.370 20.682 33.588 1.00 28.04 200 ALA A C 1
ATOM 1111 O O . ALA A 1 200 ? -2.653 19.683 32.919 1.00 28.30 200 ALA A O 1
ATOM 1113 N N . ALA A 1 201 ? -2.650 20.783 34.884 1.00 26.73 201 ALA A N 1
ATOM 1114 C CA . ALA A 1 201 ? -3.350 19.712 35.578 1.00 26.67 201 ALA A CA 1
ATOM 1115 C C . ALA A 1 201 ? -4.685 19.430 34.899 1.00 27.03 201 ALA A C 1
ATOM 1116 O O . ALA A 1 201 ? -5.433 20.354 34.569 1.00 27.98 201 ALA A O 1
ATOM 1118 N N . ALA A 1 202 ? -4.973 18.152 34.671 1.00 27.66 202 ALA A N 1
ATOM 1119 C CA . ALA A 1 202 ? -6.210 17.763 34.016 1.00 29.96 202 ALA A CA 1
ATOM 1120 C C . ALA A 1 202 ? -7.382 17.847 34.988 1.00 31.21 202 ALA A C 1
ATOM 1121 O O . ALA A 1 202 ? -7.216 17.815 36.210 1.00 30.97 202 ALA A O 1
ATOM 1123 N N . GLY A 1 203 ? -8.589 17.963 34.421 1.00 32.74 203 GLY A N 1
ATOM 1124 C CA . GLY A 1 203 ? -9.791 17.988 35.223 1.00 34.22 203 GLY A CA 1
ATOM 1125 C C . GLY A 1 203 ? -10.367 16.604 35.470 1.00 34.45 203 GLY A C 1
ATOM 1126 O O . GLY A 1 203 ? -10.090 15.651 34.746 1.00 35.29 203 GLY A O 1
ATOM 1127 N N . GLN A 1 204 ? -11.193 16.514 36.504 1.00 35.02 204 GLN A N 1
ATOM 1128 C CA . GLN A 1 204 ? -11.764 15.233 36.896 1.00 35.31 204 GLN A CA 1
ATOM 1129 C C . GLN A 1 204 ? -12.736 14.737 35.829 1.00 36.33 204 GLN A C 1
ATOM 1130 O O . GLN A 1 204 ? -13.650 15.474 35.442 1.00 37.05 204 GLN A O 1
ATOM 1136 N N . PRO A 1 205 ? -12.578 13.510 35.336 1.00 37.14 205 PRO A N 1
ATOM 1137 C CA . PRO A 1 205 ? -13.520 12.987 34.341 1.00 37.71 205 PRO A CA 1
ATOM 1138 C C . PRO A 1 205 ? -14.900 12.790 34.947 1.00 37.55 205 PRO A C 1
ATOM 1139 O O . PRO A 1 205 ? -15.048 12.503 36.137 1.00 36.85 205 PRO A O 1
ATOM 1143 N N . ALA A 1 206 ? -15.918 12.950 34.105 1.00 38.40 206 ALA A N 1
ATOM 1144 C CA . ALA A 1 206 ? -17.292 12.809 34.566 1.00 38.67 206 ALA A CA 1
ATOM 1145 C C . ALA A 1 206 ? -17.558 11.380 35.020 1.00 37.94 206 ALA A C 1
ATOM 1146 O O . ALA A 1 206 ? -17.160 10.415 34.362 1.00 38.65 206 ALA A O 1
ATOM 1148 N N . GLY A 1 207 ? -18.234 11.249 36.160 1.00 37.90 207 GLY A N 1
ATOM 1149 C CA . GLY A 1 207 ? -18.591 9.953 36.693 1.00 37.35 207 GLY A CA 1
ATOM 1150 C C . GLY A 1 207 ? -17.520 9.268 37.513 1.00 36.17 207 GLY A C 1
ATOM 1151 O O . GLY A 1 207 ? -17.776 8.180 38.047 1.00 37.41 207 GLY A O 1
ATOM 1152 N N . SER A 1 208 ? -16.336 9.858 37.637 1.00 34.50 208 SER A N 1
ATOM 1153 C CA . SER A 1 208 ? -15.285 9.225 38.414 1.00 31.87 208 SER A CA 1
ATOM 1154 C C . SER A 1 208 ? -15.518 9.433 39.910 1.00 30.46 208 SER A C 1
ATOM 1155 O O . SER A 1 208 ? -16.230 10.347 40.339 1.00 31.68 208 SER A O 1
ATOM 1158 N N . VAL A 1 209 ? -14.915 8.552 40.703 1.00 28.25 209 VAL A N 1
ATOM 1159 C CA . VAL A 1 209 ? -15.005 8.590 42.159 1.00 27.05 209 VAL A CA 1
ATOM 1160 C C . VAL A 1 209 ? -13.693 9.154 42.681 1.00 25.03 209 VAL A C 1
ATOM 1161 O O . VAL A 1 209 ? -12.632 8.559 42.470 1.00 24.35 209 VAL A O 1
ATOM 1165 N N . SER A 1 210 ? -13.753 10.290 43.367 1.00 25.25 210 SER A N 1
ATOM 1166 C CA . SER A 1 210 ? -12.542 10.920 43.878 1.00 25.17 210 SER A CA 1
ATOM 1167 C C . SER A 1 210 ? -12.098 10.268 45.182 1.00 24.00 210 SER A C 1
ATOM 1168 O O . SER A 1 210 ? -12.919 9.988 46.062 1.00 24.45 210 SER A O 1
ATOM 1171 N N . VAL A 1 211 ? -10.784 10.042 45.308 1.00 22.47 211 VAL A N 1
ATOM 1172 C CA . VAL A 1 211 ? -10.242 9.495 46.550 1.00 22.72 211 VAL A CA 1
ATOM 1173 C C . VAL A 1 211 ? -10.475 10.441 47.720 1.00 23.40 211 VAL A C 1
ATOM 1174 O O . VAL A 1 211 ? -10.610 9.996 48.864 1.00 22.90 211 VAL A O 1
ATOM 1178 N N . THR A 1 212 ? -10.508 11.754 47.469 1.00 24.80 212 THR A N 1
ATOM 1179 C CA . THR A 1 212 ? -10.734 12.689 48.567 1.00 27.05 212 THR A CA 1
ATOM 1180 C C . THR A 1 212 ? -12.160 12.604 49.092 1.00 28.79 212 THR A C 1
ATOM 1181 O O . THR A 1 212 ? -12.402 12.883 50.271 1.00 30.92 212 THR A O 1
ATOM 1185 N N . ASP A 1 213 ? -13.112 12.211 48.244 1.00 29.05 213 ASP A N 1
ATOM 1186 C CA . ASP A 1 213 ? -14.470 11.981 48.719 1.00 31.23 213 ASP A CA 1
ATOM 1187 C C . ASP A 1 213 ? -14.560 10.753 49.615 1.00 30.71 213 ASP A C 1
ATOM 1188 O O . ASP A 1 213 ? -15.522 10.626 50.379 1.00 32.06 213 ASP A O 1
ATOM 1193 N N . LYS A 1 214 ? -13.582 9.854 49.542 1.00 30.18 214 LYS A N 1
ATOM 1194 C CA . LYS A 1 214 ? -13.523 8.678 50.395 1.00 30.24 214 LYS A CA 1
ATOM 1195 C C . LYS A 1 214 ? -12.575 8.862 51.571 1.00 29.66 214 LYS A C 1
ATOM 1196 O O . LYS A 1 214 ? -12.238 7.882 52.244 1.00 30.53 214 LYS A O 1
ATOM 1202 N N . GLY A 1 215 ? -12.131 10.087 51.827 1.00 27.55 215 GLY A N 1
ATOM 1203 C CA . GLY A 1 215 ? -11.343 10.381 53.002 1.00 26.95 215 GLY A CA 1
ATOM 1204 C C . GLY A 1 215 ? -9.851 10.493 52.791 1.00 25.95 215 GLY A C 1
ATOM 1205 O O . GLY A 1 215 ? -9.116 10.599 53.777 1.00 26.99 215 GLY A O 1
ATOM 1206 N N . ALA A 1 216 ? -9.376 10.470 51.549 1.00 23.86 216 ALA A N 1
ATOM 1207 C CA . ALA A 1 216 ? -7.947 10.618 51.311 1.00 23.52 216 ALA A CA 1
ATOM 1208 C C . ALA A 1 216 ? -7.502 12.024 51.686 1.00 24.12 216 ALA A C 1
ATOM 1209 O O . ALA A 1 216 ? -8.241 12.997 51.505 1.00 26.17 216 ALA A O 1
ATOM 1211 N N . ASP A 1 217 ? -6.285 12.125 52.224 1.00 24.03 217 ASP A N 1
ATOM 1212 C CA . ASP A 1 217 ? -5.741 13.397 52.673 1.00 24.01 217 ASP A CA 1
ATOM 1213 C C . ASP A 1 217 ? -4.748 13.893 51.633 1.00 23.03 217 ASP A C 1
ATOM 1214 O O . ASP A 1 217 ? -3.617 13.389 51.577 1.00 22.66 217 ASP A O 1
ATOM 1219 N N . PRO A 1 218 ? -5.102 14.885 50.812 1.00 22.71 218 PRO A N 1
ATOM 1220 C CA . PRO A 1 218 ? -4.174 15.377 49.788 1.00 23.15 218 PRO A CA 1
ATOM 1221 C C . PRO A 1 218 ? -3.067 16.268 50.327 1.00 23.71 218 PRO A C 1
ATOM 1222 O O . PRO A 1 218 ? -2.267 16.773 49.534 1.00 23.94 218 PRO A O 1
ATOM 1226 N N . THR A 1 219 ? -2.999 16.488 51.640 1.00 25.44 219 THR A N 1
ATOM 1227 C CA . THR A 1 219 ? -1.857 17.173 52.227 1.00 26.79 219 THR A CA 1
ATOM 1228 C C . THR A 1 219 ? -0.733 16.216 52.597 1.00 27.24 219 THR A C 1
ATOM 1229 O O . THR A 1 219 ? 0.347 16.673 52.985 1.00 29.02 219 THR A O 1
ATOM 1233 N N . GLY A 1 220 ? -0.959 14.909 52.487 1.00 26.49 220 GLY A N 1
ATOM 1234 C CA . GLY A 1 220 ? 0.081 13.934 52.740 1.00 28.32 220 GLY A CA 1
ATOM 1235 C C . GLY A 1 220 ? 0.309 13.598 54.194 1.00 30.96 220 GLY A C 1
ATOM 1236 O O . GLY A 1 220 ? 1.281 12.898 54.502 1.00 31.91 220 GLY A O 1
ATOM 1237 N N . GLN A 1 221 ? -0.557 14.064 55.094 1.00 32.41 221 GLN A N 1
ATOM 1238 C CA . GLN A 1 221 ? -0.356 13.852 56.525 1.00 34.63 221 GLN A CA 1
ATOM 1239 C C . GLN A 1 221 ? -0.903 12.500 56.972 1.00 32.82 221 GLN A C 1
ATOM 1240 O O . GLN A 1 221 ? -0.173 11.677 57.535 1.00 33.00 221 GLN A O 1
ATOM 1246 N N . GLY A 1 222 ? -2.197 12.264 56.754 1.00 30.93 222 GLY A N 1
ATOM 1247 C CA . GLY A 1 222 ? -2.780 10.991 57.115 1.00 28.68 222 GLY A CA 1
ATOM 1248 C C . GLY A 1 222 ? -2.560 9.926 56.055 1.00 26.44 222 GLY A C 1
ATOM 1249 O O . GLY A 1 222 ? -2.279 10.213 54.894 1.00 26.42 222 GLY A O 1
ATOM 1250 N N . ASP A 1 223 ? -2.687 8.669 56.473 1.00 24.54 223 ASP A N 1
ATOM 1251 C CA . ASP A 1 223 ? -2.566 7.544 55.552 1.00 23.01 223 ASP A CA 1
ATOM 1252 C C . ASP A 1 223 ? -3.819 7.457 54.687 1.00 21.31 223 ASP A C 1
ATOM 1253 O O . ASP A 1 223 ? -4.940 7.401 55.201 1.00 23.73 223 ASP A O 1
ATOM 1258 N N . SER A 1 224 ? -3.628 7.451 53.369 1.00 18.67 224 SER A N 1
ATOM 1259 C CA . SER A 1 224 ? -4.726 7.416 52.415 1.00 18.91 224 SER A CA 1
ATOM 1260 C C . SER A 1 224 ? -5.016 6.015 51.881 1.00 18.09 224 SER A C 1
ATOM 1261 O O . SER A 1 224 ? -5.842 5.879 50.968 1.00 18.69 224 SER A O 1
ATOM 1264 N N . THR A 1 225 ? -4.352 4.979 52.410 1.00 17.13 225 THR A N 1
ATOM 1265 C CA . THR A 1 225 ? -4.512 3.635 51.857 1.00 17.48 225 THR A CA 1
ATOM 1266 C C . THR A 1 225 ? -5.971 3.201 51.873 1.00 17.54 225 THR A C 1
ATOM 1267 O O . THR A 1 225 ? -6.500 2.727 50.859 1.00 18.06 225 THR A O 1
ATOM 1271 N N . GLN A 1 226 ? -6.644 3.366 53.015 1.00 19.24 226 GLN A N 1
ATOM 1272 C CA . GLN A 1 226 ? -8.019 2.894 53.116 1.00 20.01 226 GLN A CA 1
ATOM 1273 C C . GLN A 1 226 ? -8.939 3.656 52.174 1.00 20.13 226 GLN A C 1
ATOM 1274 O O . GLN A 1 226 ? -9.840 3.067 51.568 1.00 20.40 226 GLN A O 1
ATOM 1280 N N . ALA A 1 227 ? -8.726 4.968 52.035 1.00 19.91 227 ALA A N 1
ATOM 1281 C CA . ALA A 1 227 ? -9.536 5.753 51.110 1.00 20.59 227 ALA A CA 1
ATOM 1282 C C . ALA A 1 227 ? -9.368 5.270 49.675 1.00 19.98 227 ALA A C 1
ATOM 1283 O O . ALA A 1 227 ? -10.350 5.158 48.932 1.00 20.08 227 ALA A O 1
ATOM 1285 N N . PHE A 1 228 ? -8.130 4.991 49.260 1.00 19.14 228 PHE A N 1
ATOM 1286 C CA . PHE A 1 228 ? -7.924 4.468 47.912 1.00 19.00 228 PHE A CA 1
ATOM 1287 C C . PHE A 1 228 ? -8.605 3.117 47.753 1.00 18.55 228 PHE A C 1
ATOM 1288 O O . PHE A 1 228 ? -9.240 2.844 46.728 1.00 18.97 228 PHE A O 1
ATOM 1296 N N . ARG A 1 229 ? -8.480 2.261 48.766 1.00 19.68 229 ARG A N 1
ATOM 1297 C CA . ARG A 1 229 ? -9.153 0.969 48.761 1.00 21.84 229 ARG A CA 1
ATOM 1298 C C . ARG A 1 229 ? -10.662 1.144 48.625 1.00 22.56 229 ARG A C 1
ATOM 1299 O O . ARG A 1 229 ? -11.310 0.459 47.824 1.00 23.21 229 ARG A O 1
ATOM 1307 N N . ASP A 1 230 ? -11.235 2.074 49.394 1.00 22.13 230 ASP A N 1
ATOM 1308 C CA . ASP A 1 230 ? -12.676 2.312 49.333 1.00 23.90 230 ASP A CA 1
ATOM 1309 C C . ASP A 1 230 ? -13.094 2.861 47.974 1.00 24.00 230 ASP A C 1
ATOM 1310 O O . ASP A 1 230 ? -14.150 2.492 47.448 1.00 25.37 230 ASP A O 1
ATOM 1315 N N . ALA A 1 231 ? -12.291 3.758 47.396 1.00 22.60 231 ALA A N 1
ATOM 1316 C CA . ALA A 1 231 ? -12.626 4.310 46.088 1.00 22.57 231 ALA A CA 1
ATOM 1317 C C . ALA A 1 231 ? -12.597 3.230 45.016 1.00 21.87 231 ALA A C 1
ATOM 1318 O O . ALA A 1 231 ? -13.485 3.175 44.158 1.00 22.83 231 ALA A O 1
ATOM 1320 N N . ILE A 1 232 ? -11.585 2.361 45.054 1.00 21.42 232 ILE A N 1
ATOM 1321 C CA . ILE A 1 232 ? -11.494 1.268 44.089 1.00 22.67 232 ILE A CA 1
ATOM 1322 C C . ILE A 1 232 ? -12.728 0.379 44.169 1.00 25.06 232 ILE A C 1
ATOM 1323 O O . ILE A 1 232 ? -13.312 0.004 43.144 1.00 25.89 232 ILE A O 1
ATOM 1328 N N . ALA A 1 233 ? -13.154 0.042 45.390 1.00 27.24 233 ALA A N 1
ATOM 1329 C CA . ALA A 1 233 ? -14.344 -0.785 45.555 1.00 30.33 233 ALA A CA 1
ATOM 1330 C C . ALA A 1 233 ? -15.593 -0.086 45.032 1.00 31.74 233 ALA A C 1
ATOM 1331 O O . ALA A 1 233 ? -16.493 -0.743 44.497 1.00 33.88 233 ALA A O 1
ATOM 1333 N N . ALA A 1 234 ? -15.661 1.240 45.160 1.00 30.66 234 ALA A N 1
ATOM 1334 C CA . ALA A 1 234 ? -16.835 1.994 44.734 1.00 31.27 234 ALA A CA 1
ATOM 1335 C C . ALA A 1 234 ? -16.828 2.332 43.249 1.00 30.65 234 ALA A C 1
ATOM 1336 O O . ALA A 1 234 ? -17.855 2.782 42.728 1.00 31.60 234 ALA A O 1
ATOM 1338 N N . ALA A 1 235 ? -15.709 2.129 42.558 1.00 30.07 235 ALA A N 1
ATOM 1339 C CA . ALA A 1 235 ? -15.572 2.508 41.156 1.00 30.79 235 ALA A CA 1
ATOM 1340 C C . ALA A 1 235 ? -15.276 1.310 40.262 1.00 29.63 235 ALA A C 1
ATOM 1341 O O . ALA A 1 235 ? -14.615 1.449 39.232 1.00 30.42 235 ALA A O 1
ATOM 1343 N N . GLN A 1 236 ? -15.769 0.131 40.635 1.00 30.02 236 GLN A N 1
ATOM 1344 C CA . GLN A 1 236 ? -15.558 -1.060 39.822 1.00 30.27 236 GLN A CA 1
ATOM 1345 C C . GLN A 1 236 ? -16.203 -0.882 38.453 1.00 28.94 236 GLN A C 1
ATOM 1346 O O . GLN A 1 236 ? -17.367 -0.484 38.347 1.00 30.53 236 GLN A O 1
ATOM 1352 N N . GLY A 1 237 ? -15.436 -1.175 37.405 1.00 28.69 237 GLY A N 1
ATOM 1353 C CA . GLY A 1 237 ? -15.848 -0.881 36.050 1.00 29.51 237 GLY A CA 1
ATOM 1354 C C . GLY A 1 237 ? -15.715 0.570 35.658 1.00 29.09 237 GLY A C 1
ATOM 1355 O O . GLY A 1 237 ? -16.109 0.934 34.542 1.00 30.77 237 GLY A O 1
ATOM 1356 N N . GLY A 1 238 ? -15.168 1.410 36.535 1.00 26.58 238 GLY A N 1
ATOM 1357 C CA . GLY A 1 238 ? -15.091 2.832 36.279 1.00 24.68 238 GLY A CA 1
ATOM 1358 C C . GLY A 1 238 ? -13.760 3.447 36.651 1.00 23.48 238 GLY A C 1
ATOM 1359 O O . GLY A 1 238 ? -12.717 2.793 36.574 1.00 24.00 238 GLY A O 1
ATOM 1360 N N . VAL A 1 239 ? -13.784 4.709 37.065 1.00 23.62 239 VAL A N 1
ATOM 1361 C CA . VAL A 1 239 ? -12.579 5.514 37.205 1.00 23.01 239 VAL A CA 1
ATOM 1362 C C . VAL A 1 239 ? -12.505 6.046 38.624 1.00 22.22 239 VAL A C 1
ATOM 1363 O O . VAL A 1 239 ? -13.471 6.634 39.125 1.00 23.55 239 VAL A O 1
ATOM 1367 N N . VAL A 1 240 ? -11.361 5.836 39.265 1.00 21.55 240 VAL A N 1
ATOM 1368 C CA . VAL A 1 240 ? -11.010 6.501 40.509 1.00 20.55 240 VAL A CA 1
ATOM 1369 C C . VAL A 1 240 ? -10.142 7.701 40.160 1.00 20.15 240 VAL A C 1
ATOM 1370 O O . VAL A 1 240 ? -9.130 7.566 39.459 1.00 21.17 240 VAL A O 1
ATOM 1374 N N . TRP A 1 241 ? -10.529 8.866 40.658 1.00 21.16 241 TRP A N 1
ATOM 1375 C CA . TRP A 1 241 ? -9.840 10.116 40.378 1.00 21.57 241 TRP A CA 1
ATOM 1376 C C . TRP A 1 241 ? -8.951 10.478 41.560 1.00 19.96 241 TRP A C 1
ATOM 1377 O O . TRP A 1 241 ? -9.389 10.422 42.716 1.00 20.68 241 TRP A O 1
ATOM 1388 N N . ILE A 1 242 ? -7.708 10.841 41.263 1.00 19.50 242 ILE A N 1
ATOM 1389 C CA . ILE A 1 242 ? -6.756 11.303 42.269 1.00 19.75 242 ILE A CA 1
ATOM 1390 C C . ILE A 1 242 ? -6.515 12.786 42.011 1.00 19.96 242 ILE A C 1
ATOM 1391 O O . ILE A 1 242 ? -5.746 13.135 41.101 1.00 20.56 242 ILE A O 1
ATOM 1396 N N . PRO A 1 243 ? -7.140 13.686 42.765 1.00 21.22 243 PRO A N 1
ATOM 1397 C CA . PRO A 1 243 ? -6.930 15.127 42.546 1.00 21.42 243 PRO A CA 1
ATOM 1398 C C . PRO A 1 243 ? -5.487 15.516 42.812 1.00 21.13 243 PRO A C 1
ATOM 1399 O O . PRO A 1 243 ? -4.754 14.781 43.490 1.00 21.22 243 PRO A O 1
ATOM 1403 N N . PRO A 1 244 ? -5.046 16.668 42.304 1.00 21.83 244 PRO A N 1
ATOM 1404 C CA . PRO A 1 244 ? -3.712 17.170 42.657 1.00 21.78 244 PRO A CA 1
ATOM 1405 C C . PRO A 1 244 ? -3.504 17.178 44.165 1.00 21.62 244 PRO A C 1
ATOM 1406 O O . PRO A 1 244 ? -4.389 17.562 44.933 1.00 23.44 244 PRO A O 1
ATOM 1410 N N . GLY A 1 245 ? -2.328 16.748 44.588 1.00 21.19 245 GLY A N 1
ATOM 1411 C CA . GLY A 1 245 ? -2.024 16.674 46.001 1.00 21.61 245 GLY A CA 1
ATOM 1412 C C . GLY A 1 245 ? -0.925 15.668 46.254 1.00 20.71 245 GLY A C 1
ATOM 1413 O O . GLY A 1 245 ? -0.348 15.094 45.331 1.00 20.79 245 GLY A O 1
ATOM 1414 N N . ASP A 1 246 ? -0.648 15.469 47.540 1.00 20.78 246 ASP A N 1
ATOM 1415 C CA . ASP A 1 246 ? 0.323 14.490 48.007 1.00 21.75 246 ASP A CA 1
ATOM 1416 C C . ASP A 1 246 ? -0.404 13.513 48.915 1.00 21.23 246 ASP A C 1
ATOM 1417 O O . ASP A 1 246 ? -1.090 13.931 49.852 1.00 23.21 246 ASP A O 1
ATOM 1422 N N . TYR A 1 247 ? -0.265 12.220 48.641 1.00 19.54 247 TYR A N 1
ATOM 1423 C CA . TYR A 1 247 ? -1.026 11.192 49.339 1.00 19.13 247 TYR A CA 1
ATOM 1424 C C . TYR A 1 247 ? -0.074 10.151 49.889 1.00 19.05 247 TYR A C 1
ATOM 1425 O O . TYR A 1 247 ? 0.628 9.487 49.125 1.00 20.62 247 TYR A O 1
ATOM 1434 N N . ARG A 1 248 ? -0.064 9.984 51.202 1.00 18.21 248 ARG A N 1
ATOM 1435 C CA A ARG A 1 248 ? 0.714 8.921 51.821 0.60 17.93 248 ARG A CA 1
ATOM 1436 C CA B ARG A 1 248 ? 0.719 8.916 51.801 0.40 18.06 248 ARG A CA 1
ATOM 1437 C C . ARG A 1 248 ? -0.068 7.618 51.711 1.00 16.62 248 ARG A C 1
ATOM 1438 O O . ARG A 1 248 ? -1.228 7.552 52.133 1.00 19.13 248 ARG A O 1
ATOM 1453 N N . ILE A 1 249 ? 0.553 6.593 51.132 1.00 15.40 249 ILE A N 1
ATOM 1454 C CA A ILE A 1 249 ? -0.042 5.267 51.039 0.47 15.82 249 ILE A CA 1
ATOM 1455 C CA B ILE A 1 249 ? -0.037 5.260 51.014 0.53 16.56 249 ILE A CA 1
ATOM 1456 C C . ILE A 1 249 ? 0.961 4.275 51.613 1.00 15.34 249 ILE A C 1
ATOM 1457 O O . ILE A 1 249 ? 1.919 3.875 50.944 1.00 15.63 249 ILE A O 1
ATOM 1466 N N . THR A 1 250 ? 0.759 3.886 52.875 1.00 15.20 250 THR A N 1
ATOM 1467 C CA . THR A 1 250 ? 1.620 2.856 53.445 1.00 16.81 250 THR A CA 1
ATOM 1468 C C . THR A 1 250 ? 1.498 1.568 52.647 1.00 15.92 250 THR A C 1
ATOM 1469 O O . THR A 1 250 ? 2.500 0.893 52.386 1.00 16.51 250 THR A O 1
ATOM 1473 N N . GLY A 1 251 ? 0.281 1.229 52.225 1.00 15.30 251 GLY A N 1
ATOM 1474 C CA . GLY A 1 251 ? 0.073 0.129 51.316 1.00 14.59 251 GLY A CA 1
ATOM 1475 C C . GLY A 1 251 ? 0.181 -1.215 52.006 1.00 14.93 251 GLY A C 1
ATOM 1476 O O . GLY A 1 251 ? 0.372 -1.301 53.224 1.00 16.08 251 GLY A O 1
ATOM 1477 N N . PRO A 1 252 ? 0.063 -2.304 51.235 1.00 14.26 252 PRO A N 1
ATOM 1478 C CA . PRO A 1 252 ? -0.178 -2.292 49.794 1.00 14.51 252 PRO A CA 1
ATOM 1479 C C . PRO A 1 252 ? -1.661 -2.290 49.484 1.00 15.21 252 PRO A C 1
ATOM 1480 O O . PRO A 1 252 ? -2.490 -2.652 50.322 1.00 17.55 252 PRO A O 1
ATOM 1484 N N . LEU A 1 253 ? -1.989 -1.876 48.267 1.00 13.78 253 LEU A N 1
ATOM 1485 C CA . LEU A 1 253 ? -3.296 -2.139 47.693 1.00 14.39 253 LEU A CA 1
ATOM 1486 C C . LEU A 1 253 ? -3.271 -3.507 47.030 1.00 14.69 253 LEU A C 1
ATOM 1487 O O . LEU A 1 253 ? -2.317 -3.847 46.319 1.00 15.72 253 LEU A O 1
ATOM 1492 N N . SER A 1 254 ? -4.308 -4.294 47.279 1.00 15.90 254 SER A N 1
ATOM 1493 C CA . SER A 1 254 ? -4.544 -5.552 46.593 1.00 19.91 254 SER A CA 1
ATOM 1494 C C . SER A 1 254 ? -6.003 -5.576 46.144 1.00 21.01 254 SER A C 1
ATOM 1495 O O . SER A 1 254 ? -6.781 -4.663 46.440 1.00 22.57 254 SER A O 1
ATOM 1498 N N . GLY A 1 255 ? -6.397 -6.626 45.434 1.00 24.26 255 GLY A N 1
ATOM 1499 C CA . GLY A 1 255 ? -7.712 -6.580 44.825 1.00 23.30 255 GLY A CA 1
ATOM 1500 C C . GLY A 1 255 ? -7.885 -5.447 43.839 1.00 22.30 255 GLY A C 1
ATOM 1501 O O . GLY A 1 255 ? -9.012 -5.016 43.585 1.00 24.12 255 GLY A O 1
ATOM 1502 N N . VAL A 1 256 ? -6.791 -4.936 43.282 1.00 18.78 256 VAL A N 1
ATOM 1503 C CA . VAL A 1 256 ? -6.875 -3.920 42.241 1.00 18.19 256 VAL A CA 1
ATOM 1504 C C . VAL A 1 256 ? -7.235 -4.629 40.939 1.00 17.72 256 VAL A C 1
ATOM 1505 O O . VAL A 1 256 ? -6.412 -5.337 40.355 1.00 17.87 256 VAL A O 1
ATOM 1509 N N . GLN A 1 257 ? -8.489 -4.477 40.517 1.00 17.47 257 GLN A N 1
ATOM 1510 C CA . GLN A 1 257 ? -8.995 -5.039 39.275 1.00 17.80 257 GLN A CA 1
ATOM 1511 C C . GLN A 1 257 ? -10.168 -4.186 38.824 1.00 17.78 257 GLN A C 1
ATOM 1512 O O . GLN A 1 257 ? -10.796 -3.497 39.631 1.00 19.21 257 GLN A O 1
ATOM 1518 N N . ASN A 1 258 ? -10.447 -4.230 37.521 1.00 18.37 258 ASN A N 1
ATOM 1519 C CA . ASN A 1 258 ? -11.639 -3.603 36.948 1.00 19.62 258 ASN A CA 1
ATOM 1520 C C . ASN A 1 258 ? -11.761 -2.139 37.356 1.00 18.92 258 ASN A C 1
ATOM 1521 O O . ASN A 1 258 ? -12.807 -1.683 37.820 1.00 20.54 258 ASN A O 1
ATOM 1526 N N . VAL A 1 259 ? -10.671 -1.392 37.192 1.00 19.16 259 VAL A N 1
ATOM 1527 C CA . VAL A 1 259 ? -10.647 -0.015 37.658 1.00 18.64 259 VAL A CA 1
ATOM 1528 C C . VAL A 1 259 ? -9.563 0.743 36.914 1.00 18.07 259 VAL A C 1
ATOM 1529 O O . VAL A 1 259 ? -8.518 0.187 36.561 1.00 17.56 259 VAL A O 1
ATOM 1533 N N . THR A 1 260 ? -9.825 2.018 36.670 1.00 18.48 260 THR A N 1
ATOM 1534 C CA . THR A 1 260 ? -8.825 2.968 36.223 1.00 19.18 260 THR A CA 1
ATOM 1535 C C . THR A 1 260 ? -8.502 3.872 37.401 1.00 19.63 260 THR A C 1
ATOM 1536 O O . THR A 1 260 ? -9.410 4.423 38.035 1.00 22.05 260 THR A O 1
ATOM 1540 N N . LEU A 1 261 ? -7.226 3.970 37.733 1.00 18.33 261 LEU A N 1
ATOM 1541 C CA A LEU A 1 261 ? -6.744 4.901 38.744 0.58 18.63 261 LEU A CA 1
ATOM 1542 C CA B LEU A 1 261 ? -6.737 4.900 38.744 0.42 18.80 261 LEU A CA 1
ATOM 1543 C C . LEU A 1 261 ? -6.056 6.027 37.987 1.00 18.12 261 LEU A C 1
ATOM 1544 O O . LEU A 1 261 ? -4.986 5.827 37.401 1.00 17.92 261 LEU A O 1
ATOM 1553 N N . GLN A 1 262 ? -6.682 7.198 37.979 1.00 18.69 262 GLN A N 1
ATOM 1554 C CA . GLN A 1 262 ? -6.260 8.297 37.128 1.00 19.86 262 GLN A CA 1
ATOM 1555 C C . GLN A 1 262 ? -5.986 9.543 37.952 1.00 19.25 262 GLN A C 1
ATOM 1556 O O . GLN A 1 262 ? -6.854 10.006 38.704 1.00 20.06 262 GLN A O 1
ATOM 1562 N N . GLY A 1 263 ? -4.782 10.093 37.786 1.00 18.88 263 GLY A N 1
ATOM 1563 C CA . GLY A 1 263 ? -4.435 11.374 38.356 1.00 19.26 263 GLY A CA 1
ATOM 1564 C C . GLY A 1 263 ? -4.576 12.506 37.347 1.00 18.86 263 GLY A C 1
ATOM 1565 O O . GLY A 1 263 ? -4.969 12.323 36.195 1.00 19.15 263 GLY A O 1
ATOM 1566 N N . ALA A 1 264 ? -4.241 13.703 37.817 1.00 19.09 264 ALA A N 1
ATOM 1567 C CA . ALA A 1 264 ? -4.292 14.917 37.014 1.00 19.60 264 ALA A CA 1
ATOM 1568 C C . ALA A 1 264 ? -3.015 15.144 36.221 1.00 19.23 264 ALA A C 1
ATOM 1569 O O . ALA A 1 264 ? -2.888 16.181 35.552 1.00 20.57 264 ALA A O 1
ATOM 1571 N N . GLY A 1 265 ? -2.086 14.192 36.264 1.00 17.70 265 GLY A N 1
ATOM 1572 C CA . GLY A 1 265 ? -0.756 14.353 35.715 1.00 17.44 265 GLY A CA 1
ATOM 1573 C C . GLY A 1 265 ? 0.276 14.010 36.766 1.00 16.35 265 GLY A C 1
ATOM 1574 O O . GLY A 1 265 ? 0.094 14.326 37.944 1.00 17.56 265 GLY A O 1
ATOM 1575 N N . SER A 1 266 ? 1.366 13.362 36.353 1.00 15.66 266 SER A N 1
ATOM 1576 C CA . SER A 1 266 ? 2.356 12.876 37.303 1.00 15.75 266 SER A CA 1
ATOM 1577 C C . SER A 1 266 ? 3.137 13.987 37.996 1.00 14.92 266 SER A C 1
ATOM 1578 O O . SER A 1 266 ? 3.890 13.691 38.930 1.00 16.54 266 SER A O 1
ATOM 1581 N N . TRP A 1 267 ? 3.002 15.239 37.566 1.00 15.80 267 TRP A N 1
ATOM 1582 C CA . TRP A 1 267 ? 3.596 16.357 38.283 1.00 16.92 267 TRP A CA 1
ATOM 1583 C C . TRP A 1 267 ? 2.634 16.989 39.278 1.00 18.51 267 TRP A C 1
ATOM 1584 O O . TRP A 1 267 ? 3.033 17.903 40.004 1.00 20.06 267 TRP A O 1
ATOM 1595 N N . TYR A 1 268 ? 1.394 16.512 39.345 1.00 17.70 268 TYR A N 1
ATOM 1596 C CA . TYR A 1 268 ? 0.363 17.107 40.192 1.00 18.95 268 TYR A CA 1
ATOM 1597 C C . TYR A 1 268 ? -0.227 16.143 41.206 1.00 19.09 268 TYR A C 1
ATOM 1598 O O . TYR A 1 268 ? -0.440 16.528 42.360 1.00 20.39 268 TYR A O 1
ATOM 1607 N N . SER A 1 269 ? -0.530 14.912 40.800 1.00 17.84 269 SER A N 1
ATOM 1608 C CA . SER A 1 269 ? -1.103 13.905 41.687 1.00 17.66 269 SER A CA 1
ATOM 1609 C C . SER A 1 269 ? 0.016 12.962 42.102 1.00 16.50 269 SER A C 1
ATOM 1610 O O . SER A 1 269 ? 0.467 12.140 41.301 1.00 16.76 269 SER A O 1
ATOM 1613 N N . VAL A 1 270 ? 0.450 13.064 43.355 1.00 16.47 270 VAL A N 1
ATOM 1614 C CA . VAL A 1 270 ? 1.678 12.415 43.805 1.00 16.14 270 VAL A CA 1
ATOM 1615 C C . VAL A 1 270 ? 1.358 11.497 44.978 1.00 15.86 270 VAL A C 1
ATOM 1616 O O . VAL A 1 270 ? 0.936 11.965 46.043 1.00 16.86 270 VAL A O 1
ATOM 1620 N N . VAL A 1 271 ? 1.554 10.197 44.781 1.00 15.27 271 VAL A N 1
ATOM 1621 C CA . VAL A 1 271 ? 1.429 9.194 45.832 1.00 15.16 271 VAL A CA 1
ATOM 1622 C C . VAL A 1 271 ? 2.813 8.936 46.406 1.00 14.37 271 VAL A C 1
ATOM 1623 O O . VAL A 1 271 ? 3.775 8.706 45.657 1.00 15.22 271 VAL A O 1
ATOM 1627 N N . HIS A 1 272 ? 2.912 8.964 47.735 1.00 14.72 272 HIS A N 1
ATOM 1628 C CA . HIS A 1 272 ? 4.145 8.654 48.451 1.00 14.10 272 HIS A CA 1
ATOM 1629 C C . HIS A 1 272 ? 3.971 7.262 49.039 1.00 13.85 272 HIS A C 1
ATOM 1630 O O . HIS A 1 272 ? 3.242 7.072 50.016 1.00 14.78 272 HIS A O 1
ATOM 1637 N N . SER A 1 273 ? 4.611 6.280 48.412 1.00 12.97 273 SER A N 1
ATOM 1638 C CA . SER A 1 273 ? 4.473 4.896 48.831 1.00 13.07 273 SER A CA 1
ATOM 1639 C C . SER A 1 273 ? 5.708 4.128 48.412 1.00 12.62 273 SER A C 1
ATOM 1640 O O . SER A 1 273 ? 6.251 4.359 47.327 1.00 13.08 273 SER A O 1
ATOM 1643 N N . SER A 1 274 ? 6.135 3.210 49.278 1.00 13.35 274 SER A N 1
ATOM 1644 C CA . SER A 1 274 ? 7.196 2.268 48.967 1.00 13.49 274 SER A CA 1
ATOM 1645 C C . SER A 1 274 ? 6.669 0.851 48.785 1.00 12.69 274 SER A C 1
ATOM 1646 O O . SER A 1 274 ? 7.460 -0.094 48.749 1.00 13.86 274 SER A O 1
ATOM 1649 N N . HIS A 1 275 ? 5.350 0.681 48.670 1.00 12.44 275 HIS A N 1
ATOM 1650 C CA . HIS A 1 275 ? 4.730 -0.638 48.579 1.00 12.73 275 HIS A CA 1
ATOM 1651 C C . HIS A 1 275 ? 3.311 -0.434 48.068 1.00 13.02 275 HIS A C 1
ATOM 1652 O O . HIS A 1 275 ? 2.342 -0.630 48.805 1.00 14.05 275 HIS A O 1
ATOM 1659 N N . PHE A 1 276 ? 3.176 -0.006 46.813 1.00 12.70 276 PHE A N 1
ATOM 1660 C CA . PHE A 1 276 ? 1.914 0.569 46.359 1.00 12.86 276 PHE A CA 1
ATOM 1661 C C . PHE A 1 276 ? 0.875 -0.495 46.012 1.00 12.71 276 PHE A C 1
ATOM 1662 O O . PHE A 1 276 ? -0.197 -0.547 46.625 1.00 13.99 276 PHE A O 1
ATOM 1670 N N . ILE A 1 277 ? 1.160 -1.343 45.022 1.00 12.90 277 ILE A N 1
ATOM 1671 C CA . ILE A 1 277 ? 0.292 -2.460 44.664 1.00 12.43 277 ILE A CA 1
ATOM 1672 C C . ILE A 1 277 ? 1.082 -3.746 44.841 1.00 12.61 277 ILE A C 1
ATOM 1673 O O . ILE A 1 277 ? 2.204 -3.860 44.338 1.00 12.43 277 ILE A O 1
ATOM 1678 N N . ASP A 1 278 ? 0.500 -4.708 45.557 1.00 12.51 278 ASP A N 1
ATOM 1679 C CA . ASP A 1 278 ? 1.157 -5.992 45.790 1.00 12.75 278 ASP A CA 1
ATOM 1680 C C . ASP A 1 278 ? 0.070 -7.057 45.814 1.00 12.76 278 ASP A C 1
ATOM 1681 O O . ASP A 1 278 ? -0.701 -7.147 46.778 1.00 13.99 278 ASP A O 1
ATOM 1686 N N . GLN A 1 279 ? -0.015 -7.851 44.750 1.00 12.32 279 GLN A N 1
ATOM 1687 C CA . GLN A 1 279 ? -1.067 -8.848 44.645 1.00 13.10 279 GLN A CA 1
ATOM 1688 C C . GLN A 1 279 ? -0.609 -9.927 43.682 1.00 13.17 279 GLN A C 1
ATOM 1689 O O . GLN A 1 279 ? 0.006 -9.629 42.657 1.00 13.62 279 GLN A O 1
ATOM 1695 N N . THR A 1 280 ? -0.899 -11.178 44.020 1.00 14.44 280 THR A N 1
ATOM 1696 C CA . THR A 1 280 ? -0.454 -12.277 43.176 1.00 16.69 280 THR A CA 1
ATOM 1697 C C . THR A 1 280 ? -1.358 -12.489 41.978 1.00 18.02 280 THR A C 1
ATOM 1698 O O . THR A 1 280 ? -0.945 -13.139 41.012 1.00 19.59 280 THR A O 1
ATOM 1702 N N . ASP A 1 281 ? -2.568 -11.944 42.006 1.00 18.54 281 ASP A N 1
ATOM 1703 C CA . ASP A 1 281 ? -3.499 -12.183 40.922 1.00 21.84 281 ASP A CA 1
ATOM 1704 C C . ASP A 1 281 ? -4.517 -11.054 40.892 1.00 19.78 281 ASP A C 1
ATOM 1705 O O . ASP A 1 281 ? -4.666 -10.298 41.855 1.00 19.80 281 ASP A O 1
ATOM 1710 N N . SER A 1 282 ? -5.192 -10.937 39.754 1.00 18.61 282 SER A N 1
ATOM 1711 C CA . SER A 1 282 ? -6.165 -9.880 39.530 1.00 17.23 282 SER A CA 1
ATOM 1712 C C . SER A 1 282 ? -7.015 -10.261 38.329 1.00 16.46 282 SER A C 1
ATOM 1713 O O . SER A 1 282 ? -6.522 -10.877 37.379 1.00 17.19 282 SER A O 1
ATOM 1716 N N . ALA A 1 283 ? -8.297 -9.891 38.380 1.00 16.44 283 ALA A N 1
ATOM 1717 C CA . ALA A 1 283 ? -9.154 -10.031 37.212 1.00 17.13 283 ALA A CA 1
ATOM 1718 C C . ALA A 1 283 ? -8.725 -9.145 36.055 1.00 17.18 283 ALA A C 1
ATOM 1719 O O . ALA A 1 283 ? -9.244 -9.307 34.947 1.00 18.73 283 ALA A O 1
ATOM 1721 N N . GLY A 1 284 ? -7.815 -8.213 36.276 1.00 16.46 284 GLY A N 1
ATOM 1722 C CA . GLY A 1 284 ? -7.309 -7.411 35.185 1.00 16.00 284 GLY A CA 1
ATOM 1723 C C . GLY A 1 284 ? -8.153 -6.183 34.922 1.00 16.10 284 GLY A C 1
ATOM 1724 O O . GLY A 1 284 ? -8.934 -5.721 35.760 1.00 17.22 284 GLY A O 1
ATOM 1725 N N . HIS A 1 285 ? -7.979 -5.642 33.717 1.00 16.22 285 HIS A N 1
ATOM 1726 C CA . HIS A 1 285 ? -8.647 -4.407 33.319 1.00 17.36 285 HIS A CA 1
ATOM 1727 C C . HIS A 1 285 ? -8.348 -3.290 34.308 1.00 16.24 285 HIS A C 1
ATOM 1728 O O . HIS A 1 285 ? -9.227 -2.526 34.716 1.00 16.63 285 HIS A O 1
ATOM 1735 N N . VAL A 1 286 ? -7.078 -3.219 34.693 1.00 15.42 286 VAL A N 1
ATOM 1736 C CA . VAL A 1 286 ? -6.540 -2.173 35.546 1.00 15.33 286 VAL A CA 1
ATOM 1737 C C . VAL A 1 286 ? -5.832 -1.178 34.646 1.00 15.22 286 VAL A C 1
ATOM 1738 O O . VAL A 1 286 ? -5.003 -1.565 33.817 1.00 16.69 286 VAL A O 1
ATOM 1742 N N . HIS A 1 287 ? -6.138 0.102 34.810 1.00 15.17 287 HIS A N 1
ATOM 1743 C CA . HIS A 1 287 ? -5.450 1.148 34.064 1.00 15.92 287 HIS A CA 1
ATOM 1744 C C . HIS A 1 287 ? -4.915 2.179 35.043 1.00 15.52 287 HIS A C 1
ATOM 1745 O O . HIS A 1 287 ? -5.689 2.925 35.645 1.00 16.84 287 HIS A O 1
ATOM 1752 N N . LEU A 1 288 ? -3.594 2.204 35.218 1.00 14.27 288 LEU A N 1
ATOM 1753 C CA . LEU A 1 288 ? -2.937 3.186 36.071 1.00 14.45 288 LEU A CA 1
ATOM 1754 C C . LEU A 1 288 ? -2.449 4.307 35.168 1.00 14.99 288 LEU A C 1
ATOM 1755 O O . LEU A 1 288 ? -1.701 4.054 34.217 1.00 15.74 288 LEU A O 1
ATOM 1760 N N . LYS A 1 289 ? -2.897 5.534 35.432 1.00 14.86 289 LYS A N 1
ATOM 1761 C CA . LYS A 1 289 ? -2.672 6.633 34.499 1.00 17.54 289 LYS A CA 1
ATOM 1762 C C . LYS A 1 289 ? -2.375 7.936 35.220 1.00 15.75 289 LYS A C 1
ATOM 1763 O O . LYS A 1 289 ? -3.138 8.356 36.094 1.00 16.53 289 LYS A O 1
ATOM 1769 N N . ASP A 1 290 ? -1.314 8.612 34.781 1.00 15.52 290 ASP A N 1
ATOM 1770 C CA . ASP A 1 290 ? -1.141 10.048 35.007 1.00 16.16 290 ASP A CA 1
ATOM 1771 C C . ASP A 1 290 ? -1.029 10.417 36.484 1.00 15.13 290 ASP A C 1
ATOM 1772 O O . ASP A 1 290 ? -1.600 11.411 36.928 1.00 16.25 290 ASP A O 1
ATOM 1777 N N . PHE A 1 291 ? -0.288 9.626 37.254 1.00 14.82 291 PHE A N 1
ATOM 1778 C CA . PHE A 1 291 ? 0.101 10.045 38.595 1.00 14.39 291 PHE A CA 1
ATOM 1779 C C . PHE A 1 291 ? 1.533 9.614 38.873 1.00 13.89 291 PHE A C 1
ATOM 1780 O O . PHE A 1 291 ? 2.164 8.916 38.075 1.00 14.17 291 PHE A O 1
ATOM 1788 N N . ALA A 1 292 ? 2.057 10.069 40.005 1.00 13.48 292 ALA A N 1
ATOM 1789 C CA . ALA A 1 292 ? 3.392 9.697 40.442 1.00 13.01 292 ALA A CA 1
ATOM 1790 C C . ALA A 1 292 ? 3.296 8.763 41.638 1.00 12.69 292 ALA A C 1
ATOM 1791 O O . ALA A 1 292 ? 2.404 8.907 42.481 1.00 13.83 292 ALA A O 1
ATOM 1793 N N . VAL A 1 293 ? 4.202 7.790 41.694 1.00 11.91 293 VAL A N 1
ATOM 1794 C CA . VAL A 1 293 ? 4.431 6.985 42.893 1.00 12.07 293 VAL A CA 1
ATOM 1795 C C . VAL A 1 293 ? 5.900 7.140 43.236 1.00 12.11 293 VAL A C 1
ATOM 1796 O O . VAL A 1 293 ? 6.775 6.690 42.482 1.00 12.58 293 VAL A O 1
ATOM 1800 N N . ILE A 1 294 ? 6.170 7.813 44.350 1.00 12.38 294 ILE A N 1
ATOM 1801 C CA . ILE A 1 294 ? 7.519 8.137 44.785 1.00 12.81 294 ILE A CA 1
ATOM 1802 C C . ILE A 1 294 ? 7.693 7.562 46.182 1.00 12.26 294 ILE A C 1
ATOM 1803 O O . ILE A 1 294 ? 6.964 7.937 47.111 1.00 14.11 294 ILE A O 1
ATOM 1808 N N . GLY A 1 295 ? 8.640 6.639 46.327 1.00 12.08 295 GLY A N 1
ATOM 1809 C CA . GLY A 1 295 ? 8.868 5.967 47.586 1.00 13.46 295 GLY A CA 1
ATOM 1810 C C . GLY A 1 295 ? 9.935 6.654 48.412 1.00 12.92 295 GLY A C 1
ATOM 1811 O O . GLY A 1 295 ? 10.347 7.787 48.149 1.00 13.59 295 GLY A O 1
ATOM 1812 N N . GLU A 1 296 ? 10.374 5.942 49.450 1.00 13.39 296 GLU A N 1
ATOM 1813 C CA . GLU A 1 296 ? 11.454 6.383 50.324 1.00 14.37 296 GLU A CA 1
ATOM 1814 C C . GLU A 1 296 ? 12.513 5.296 50.436 1.00 14.67 296 GLU A C 1
ATOM 1815 O O . GLU A 1 296 ? 13.203 5.188 51.450 1.00 16.41 296 GLU A O 1
ATOM 1821 N N . VAL A 1 297 ? 12.659 4.492 49.389 1.00 13.13 297 VAL A N 1
ATOM 1822 C CA . VAL A 1 297 ? 13.577 3.361 49.418 1.00 12.94 297 VAL A CA 1
ATOM 1823 C C . VAL A 1 297 ? 14.999 3.873 49.237 1.00 14.05 297 VAL A C 1
ATOM 1824 O O . VAL A 1 297 ? 15.296 4.608 48.283 1.00 15.36 297 VAL A O 1
ATOM 1828 N N . THR A 1 298 ? 15.878 3.507 50.166 1.00 14.68 298 THR A N 1
ATOM 1829 C CA . THR A 1 298 ? 17.263 3.953 50.144 1.00 17.06 298 THR A CA 1
ATOM 1830 C C . THR A 1 298 ? 18.242 2.792 50.084 1.00 17.69 298 THR A C 1
ATOM 1831 O O . THR A 1 298 ? 19.458 3.013 50.108 1.00 19.81 298 THR A O 1
ATOM 1835 N N . GLU A 1 299 ? 17.750 1.563 49.999 1.00 16.33 299 GLU A N 1
ATOM 1836 C CA . GLU A 1 299 ? 18.608 0.394 50.007 1.00 17.17 299 GLU A CA 1
ATOM 1837 C C . GLU A 1 299 ? 17.958 -0.664 49.135 1.00 15.57 299 GLU A C 1
ATOM 1838 O O . GLU A 1 299 ? 16.825 -0.509 48.680 1.00 15.05 299 GLU A O 1
ATOM 1844 N N . ARG A 1 300 ? 18.682 -1.754 48.919 1.00 15.75 300 ARG A N 1
ATOM 1845 C CA . ARG A 1 300 ? 18.172 -2.887 48.161 1.00 15.88 300 ARG A CA 1
ATOM 1846 C C . ARG A 1 300 ? 18.038 -4.072 49.108 1.00 16.04 300 ARG A C 1
ATOM 1847 O O . ARG A 1 300 ? 19.043 -4.666 49.515 1.00 17.80 300 ARG A O 1
ATOM 1855 N N . VAL A 1 301 ? 16.802 -4.396 49.469 1.00 16.38 301 VAL A N 1
ATOM 1856 C CA . VAL A 1 301 ? 16.476 -5.553 50.295 1.00 18.28 301 VAL A CA 1
ATOM 1857 C C . VAL A 1 301 ? 15.755 -6.536 49.381 1.00 17.70 301 VAL A C 1
ATOM 1858 O O . VAL A 1 301 ? 14.567 -6.370 49.081 1.00 17.27 301 VAL A O 1
ATOM 1862 N N . ASP A 1 302 ? 16.472 -7.564 48.923 1.00 19.75 302 ASP A N 1
ATOM 1863 C CA . ASP A 1 302 ? 15.929 -8.408 47.865 1.00 23.11 302 ASP A CA 1
ATOM 1864 C C . ASP A 1 302 ? 14.656 -9.122 48.300 1.00 22.11 302 ASP A C 1
ATOM 1865 O O . ASP A 1 302 ? 13.761 -9.342 47.476 1.00 23.55 302 ASP A O 1
ATOM 1870 N N . SER A 1 303 ? 14.535 -9.443 49.588 1.00 20.97 303 SER A N 1
ATOM 1871 C CA . SER A 1 303 ? 13.379 -10.169 50.102 1.00 22.74 303 SER A CA 1
ATOM 1872 C C . SER A 1 303 ? 12.180 -9.275 50.404 1.00 21.96 303 SER A C 1
ATOM 1873 O O . SER A 1 303 ? 11.129 -9.796 50.795 1.00 23.99 303 SER A O 1
ATOM 1876 N N . SER A 1 304 ? 12.301 -7.957 50.243 1.00 19.06 304 SER A N 1
ATOM 1877 C CA . SER A 1 304 ? 11.217 -7.046 50.578 1.00 17.91 304 SER A CA 1
ATOM 1878 C C . SER A 1 304 ? 10.586 -6.477 49.316 1.00 15.80 304 SER A C 1
ATOM 1879 O O . SER A 1 304 ? 11.306 -5.974 48.443 1.00 16.31 304 SER A O 1
ATOM 1882 N N . PRO A 1 305 ? 9.255 -6.525 49.179 1.00 14.49 305 PRO A N 1
ATOM 1883 C CA . PRO A 1 305 ? 8.584 -6.047 47.955 1.00 14.10 305 PRO A CA 1
ATOM 1884 C C . PRO A 1 305 ? 8.404 -4.532 47.953 1.00 12.65 305 PRO A C 1
ATOM 1885 O O . PRO A 1 305 ? 7.292 -4.019 47.886 1.00 13.65 305 PRO A O 1
ATOM 1889 N N . ASP A 1 306 ? 9.521 -3.805 48.007 1.00 12.65 306 ASP A N 1
ATOM 1890 C CA . ASP A 1 306 ? 9.501 -2.350 48.180 1.00 12.49 306 ASP A CA 1
ATOM 1891 C C . ASP A 1 306 ? 9.316 -1.643 46.839 1.00 12.31 306 ASP A C 1
ATOM 1892 O O . ASP A 1 306 ? 10.112 -0.795 46.439 1.00 12.79 306 ASP A O 1
ATOM 1897 N N . ASN A 1 307 ? 8.220 -1.982 46.173 1.00 11.64 307 ASN A N 1
ATOM 1898 C CA . ASN A 1 307 ? 8.064 -1.738 44.748 1.00 11.50 307 ASN A CA 1
ATOM 1899 C C . ASN A 1 307 ? 6.816 -0.908 44.471 1.00 11.71 307 ASN A C 1
ATOM 1900 O O . ASN A 1 307 ? 5.929 -0.778 45.315 1.00 13.11 307 ASN A O 1
ATOM 1905 N N . PHE A 1 308 ? 6.751 -0.334 43.265 1.00 11.39 308 PHE A N 1
ATOM 1906 C CA . PHE A 1 308 ? 5.522 0.327 42.825 1.00 11.39 308 PHE A CA 1
ATOM 1907 C C . PHE A 1 308 ? 4.444 -0.706 42.493 1.00 11.22 308 PHE A C 1
ATOM 1908 O O . PHE A 1 308 ? 3.347 -0.673 43.060 1.00 12.40 308 PHE A O 1
ATOM 1916 N N . VAL A 1 309 ? 4.750 -1.665 41.619 1.00 11.63 309 VAL A N 1
ATOM 1917 C CA . VAL A 1 309 ? 3.861 -2.792 41.354 1.00 11.65 309 VAL A CA 1
ATOM 1918 C C . VAL A 1 309 ? 4.620 -4.077 41.639 1.00 11.57 309 VAL A C 1
ATOM 1919 O O . VAL A 1 309 ? 5.749 -4.258 41.169 1.00 12.05 309 VAL A O 1
ATOM 1923 N N . ASN A 1 310 ? 4.002 -4.960 42.420 1.00 11.62 310 ASN A N 1
ATOM 1924 C CA . ASN A 1 310 ? 4.573 -6.256 42.758 1.00 11.99 310 ASN A CA 1
ATOM 1925 C C . ASN A 1 310 ? 3.518 -7.308 42.470 1.00 12.13 310 ASN A C 1
ATOM 1926 O O . ASN A 1 310 ? 2.504 -7.375 43.168 1.00 14.03 310 ASN A O 1
ATOM 1931 N N . GLY A 1 311 ? 3.755 -8.129 41.451 1.00 11.93 311 GLY A N 1
ATOM 1932 C CA . GLY A 1 311 ? 2.856 -9.221 41.144 1.00 12.48 311 GLY A CA 1
ATOM 1933 C C . GLY A 1 311 ? 2.098 -9.051 39.843 1.00 12.24 311 GLY A C 1
ATOM 1934 O O . GLY A 1 311 ? 2.686 -8.826 38.777 1.00 13.72 311 GLY A O 1
ATOM 1935 N N . SER A 1 312 ? 0.778 -9.138 39.921 1.00 12.63 312 SER A N 1
ATOM 1936 C CA . SER A 1 312 ? -0.066 -9.282 38.745 1.00 13.29 312 SER A CA 1
ATOM 1937 C C . SER A 1 312 ? -1.065 -8.140 38.643 1.00 13.05 312 SER A C 1
ATOM 1938 O O . SER A 1 312 ? -1.788 -7.851 39.607 1.00 13.84 312 SER A O 1
ATOM 1941 N N . LEU A 1 313 ? -1.131 -7.528 37.459 1.00 13.24 313 LEU A N 1
ATOM 1942 C CA . LEU A 1 313 ? -2.177 -6.573 37.134 1.00 13.82 313 LEU A CA 1
ATOM 1943 C C . LEU A 1 313 ? -3.306 -7.209 36.336 1.00 14.17 313 LEU A C 1
ATOM 1944 O O . LEU A 1 313 ? -4.250 -6.512 35.948 1.00 15.16 313 LEU A O 1
ATOM 1949 N N . GLY A 1 314 ? -3.240 -8.519 36.106 1.00 14.09 314 GLY A N 1
ATOM 1950 C CA . GLY A 1 314 ? -4.265 -9.226 35.380 1.00 14.86 314 GLY A CA 1
ATOM 1951 C C . GLY A 1 314 ? -4.227 -8.950 33.892 1.00 15.04 314 GLY A C 1
ATOM 1952 O O . GLY A 1 314 ? -3.384 -8.202 33.393 1.00 15.50 314 GLY A O 1
ATOM 1953 N N . PRO A 1 315 ? -5.152 -9.562 33.160 1.00 15.35 315 PRO A N 1
ATOM 1954 C CA . PRO A 1 315 ? -5.209 -9.364 31.705 1.00 15.42 315 PRO A CA 1
ATOM 1955 C C . PRO A 1 315 ? -5.828 -8.027 31.321 1.00 15.43 315 PRO A C 1
ATOM 1956 O O . PRO A 1 315 ? -6.688 -7.483 32.016 1.00 16.46 315 PRO A O 1
ATOM 1960 N N . GLY A 1 316 ? -5.392 -7.505 30.173 1.00 15.13 316 GLY A N 1
ATOM 1961 C CA . GLY A 1 316 ? -6.026 -6.320 29.617 1.00 15.66 316 GLY A CA 1
ATOM 1962 C C . GLY A 1 316 ? -5.759 -5.048 30.390 1.00 16.02 316 GLY A C 1
ATOM 1963 O O . GLY A 1 316 ? -6.627 -4.169 30.451 1.00 17.40 316 GLY A O 1
ATOM 1964 N N . SER A 1 317 ? -4.573 -4.914 30.968 1.00 14.85 317 SER A N 1
ATOM 1965 C CA . SER A 1 317 ? -4.260 -3.797 31.838 1.00 14.29 317 SER A CA 1
ATOM 1966 C C . SER A 1 317 ? -3.234 -2.877 31.190 1.00 13.93 317 SER A C 1
ATOM 1967 O O . SER A 1 317 ? -2.637 -3.192 30.155 1.00 13.80 317 SER A O 1
ATOM 1970 N N . SER A 1 318 ? -3.035 -1.713 31.809 1.00 13.61 318 SER A N 1
ATOM 1971 C CA . SER A 1 318 ? -2.088 -0.746 31.274 1.00 13.94 318 SER A CA 1
ATOM 1972 C C . SER A 1 318 ? -1.552 0.156 32.376 1.00 13.03 318 SER A C 1
ATOM 1973 O O . SER A 1 318 ? -2.209 0.388 33.399 1.00 13.44 318 SER A O 1
ATOM 1976 N N . VAL A 1 319 ? -0.351 0.678 32.135 1.00 12.61 319 VAL A N 1
ATOM 1977 C CA . VAL A 1 319 ? 0.319 1.622 33.023 1.00 12.18 319 VAL A CA 1
ATOM 1978 C C . VAL A 1 319 ? 0.902 2.707 32.130 1.00 11.77 319 VAL A C 1
ATOM 1979 O O . VAL A 1 319 ? 1.751 2.413 31.283 1.00 12.82 319 VAL A O 1
ATOM 1983 N N . SER A 1 320 ? 0.441 3.949 32.289 1.00 12.55 320 SER A N 1
ATOM 1984 C CA . SER A 1 320 ? 0.862 4.999 31.370 1.00 13.59 320 SER A CA 1
ATOM 1985 C C . SER A 1 320 ? 0.883 6.367 32.041 1.00 13.49 320 SER A C 1
ATOM 1986 O O . SER A 1 320 ? 0.104 6.646 32.954 1.00 13.92 320 SER A O 1
ATOM 1989 N N . GLY A 1 321 ? 1.767 7.231 31.544 1.00 12.97 321 GLY A N 1
ATOM 1990 C CA . GLY A 1 321 ? 1.858 8.591 32.041 1.00 13.56 321 GLY A CA 1
ATOM 1991 C C . GLY A 1 321 ? 2.326 8.704 33.473 1.00 13.47 321 GLY A C 1
ATOM 1992 O O . GLY A 1 321 ? 2.070 9.724 34.117 1.00 14.56 321 GLY A O 1
ATOM 1993 N N . MET A 1 322 ? 3.018 7.692 33.990 1.00 12.82 322 MET A N 1
ATOM 1994 C CA . MET A 1 322 ? 3.412 7.650 35.389 1.00 12.44 322 MET A CA 1
ATOM 1995 C C . MET A 1 322 ? 4.820 8.187 35.589 1.00 12.31 322 MET A C 1
ATOM 1996 O O . MET A 1 322 ? 5.662 8.157 34.689 1.00 13.44 322 MET A O 1
ATOM 2001 N N . TRP A 1 323 ? 5.072 8.652 36.813 1.00 11.82 323 TRP A N 1
ATOM 2002 C CA . TRP A 1 323 ? 6.408 8.989 37.291 1.00 11.88 323 TRP A CA 1
ATOM 2003 C C . TRP A 1 323 ? 6.674 8.087 38.488 1.00 11.45 323 TRP A C 1
ATOM 2004 O O . TRP A 1 323 ? 5.994 8.208 39.512 1.00 12.48 323 TRP A O 1
ATOM 2015 N N . ILE A 1 324 ? 7.643 7.182 38.357 1.00 10.85 324 ILE A N 1
ATOM 2016 C CA . ILE A 1 324 ? 7.929 6.164 39.365 1.00 10.94 324 ILE A CA 1
ATOM 2017 C C . ILE A 1 324 ? 9.355 6.389 39.837 1.00 10.92 324 ILE A C 1
ATOM 2018 O O . ILE A 1 324 ? 10.277 6.433 39.012 1.00 11.55 324 ILE A O 1
ATOM 2023 N N . GLN A 1 325 ? 9.543 6.553 41.149 1.00 11.48 325 GLN A N 1
ATOM 2024 C CA . GLN A 1 325 ? 10.848 6.962 41.640 1.00 11.11 325 GLN A CA 1
ATOM 2025 C C . GLN A 1 325 ? 11.053 6.499 43.078 1.00 10.79 325 GLN A C 1
ATOM 2026 O O . GLN A 1 325 ? 10.107 6.433 43.862 1.00 11.58 325 GLN A O 1
ATOM 2032 N N . HIS A 1 326 ? 12.314 6.223 43.430 1.00 11.03 326 HIS A N 1
ATOM 2033 C CA . HIS A 1 326 ? 12.695 5.951 44.827 1.00 11.74 326 HIS A CA 1
ATOM 2034 C C . HIS A 1 326 ? 11.985 4.720 45.381 1.00 11.59 326 HIS A C 1
ATOM 2035 O O . HIS A 1 326 ? 11.509 4.709 46.521 1.00 12.67 326 HIS A O 1
ATOM 2042 N N . VAL A 1 327 ? 11.920 3.674 44.562 1.00 11.51 327 VAL A N 1
ATOM 2043 C CA . VAL A 1 327 ? 11.469 2.353 44.983 1.00 11.33 327 VAL A CA 1
ATOM 2044 C C . VAL A 1 327 ? 12.602 1.367 44.728 1.00 11.13 327 VAL A C 1
ATOM 2045 O O . VAL A 1 327 ? 13.674 1.753 44.241 1.00 12.63 327 VAL A O 1
ATOM 2049 N N . LYS A 1 328 ? 12.390 0.094 45.063 1.00 11.31 328 LYS A N 1
ATOM 2050 C CA . LYS A 1 328 ? 13.398 -0.921 44.764 1.00 10.92 328 LYS A CA 1
ATOM 2051 C C . LYS A 1 328 ? 13.287 -1.343 43.302 1.00 11.09 328 LYS A C 1
ATOM 2052 O O . LYS A 1 328 ? 14.192 -1.092 42.501 1.00 11.63 328 LYS A O 1
ATOM 2058 N N . VAL A 1 329 ? 12.174 -1.981 42.944 1.00 11.06 329 VAL A N 1
ATOM 2059 C CA . VAL A 1 329 ? 11.832 -2.281 41.559 1.00 11.31 329 VAL A CA 1
ATOM 2060 C C . VAL A 1 329 ? 10.615 -1.449 41.188 1.00 11.52 329 VAL A C 1
ATOM 2061 O O . VAL A 1 329 ? 9.669 -1.335 41.974 1.00 12.07 329 VAL A O 1
ATOM 2065 N N . GLY A 1 330 ? 10.632 -0.856 39.995 1.00 11.48 330 GLY A N 1
ATOM 2066 C CA . GLY A 1 330 ? 9.437 -0.171 39.541 1.00 11.48 330 GLY A CA 1
ATOM 2067 C C . GLY A 1 330 ? 8.262 -1.118 39.384 1.00 10.66 330 GLY A C 1
ATOM 2068 O O . GLY A 1 330 ? 7.242 -0.981 40.067 1.00 12.04 330 GLY A O 1
ATOM 2069 N N . LEU A 1 331 ? 8.389 -2.097 38.493 1.00 10.94 331 LEU A N 1
ATOM 2070 C CA . LEU A 1 331 ? 7.349 -3.099 38.276 1.00 11.14 331 LEU A CA 1
ATOM 2071 C C . LEU A 1 331 ? 8.002 -4.470 38.282 1.00 10.92 331 LEU A C 1
ATOM 2072 O O . LEU A 1 331 ? 8.759 -4.808 37.364 1.00 11.53 331 LEU A O 1
ATOM 2077 N N . TRP A 1 332 ? 7.725 -5.237 39.328 1.00 10.74 332 TRP A N 1
ATOM 2078 C CA . TRP A 1 332 ? 8.164 -6.618 39.430 1.00 11.24 332 TRP A CA 1
ATOM 2079 C C . TRP A 1 332 ? 6.931 -7.447 39.111 1.00 11.57 332 TRP A C 1
ATOM 2080 O O . TRP A 1 332 ? 6.025 -7.567 39.937 1.00 13.01 332 TRP A O 1
ATOM 2091 N N . LEU A 1 333 ? 6.870 -7.976 37.892 1.00 12.40 333 LEU A N 1
ATOM 2092 C CA . LEU A 1 333 ? 5.645 -8.547 37.350 1.00 12.44 333 LEU A CA 1
ATOM 2093 C C . LEU A 1 333 ? 5.750 -10.063 37.278 1.00 13.19 333 LEU A C 1
ATOM 2094 O O . LEU A 1 333 ? 6.733 -10.606 36.758 1.00 13.81 333 LEU A O 1
ATOM 2099 N N . THR A 1 334 ? 4.731 -10.738 37.802 1.00 13.75 334 THR A N 1
ATOM 2100 C CA . THR A 1 334 ? 4.658 -12.188 37.788 1.00 14.59 334 THR A CA 1
ATOM 2101 C C . THR A 1 334 ? 3.221 -12.589 37.512 1.00 14.87 334 THR A C 1
ATOM 2102 O O . THR A 1 334 ? 2.299 -11.785 37.646 1.00 15.73 334 THR A O 1
ATOM 2106 N N . GLY A 1 335 ? 3.034 -13.853 37.142 1.00 15.95 335 GLY A N 1
ATOM 2107 C CA . GLY A 1 335 ? 1.683 -14.355 36.981 1.00 15.87 335 GLY A CA 1
ATOM 2108 C C . GLY A 1 335 ? 1.018 -13.792 35.737 1.00 15.01 335 GLY A C 1
ATOM 2109 O O . GLY A 1 335 ? 1.663 -13.504 34.725 1.00 14.85 335 GLY A O 1
ATOM 2110 N N . THR A 1 336 ? -0.297 -13.624 35.818 1.00 15.40 336 THR A N 1
ATOM 2111 C CA . THR A 1 336 ? -1.067 -13.221 34.647 1.00 15.84 336 THR A CA 1
ATOM 2112 C C . THR A 1 336 ? -0.979 -11.715 34.443 1.00 14.78 336 THR A C 1
ATOM 2113 O O . THR A 1 336 ? -1.452 -10.938 35.280 1.00 15.41 336 THR A O 1
ATOM 2117 N N . ASN A 1 337 ? -0.385 -11.309 33.324 1.00 13.51 337 ASN A N 1
ATOM 2118 C CA . ASN A 1 337 ? -0.347 -9.916 32.901 1.00 13.37 337 ASN A CA 1
ATOM 2119 C C . ASN A 1 337 ? -0.621 -9.831 31.408 1.00 13.24 337 ASN A C 1
ATOM 2120 O O . ASN A 1 337 ? -0.039 -9.004 30.702 1.00 13.26 337 ASN A O 1
ATOM 2125 N N . ASP A 1 338 ? -1.515 -10.687 30.907 1.00 13.74 338 ASP A N 1
ATOM 2126 C CA . ASP A 1 338 ? -1.681 -10.844 29.464 1.00 13.69 338 ASP A CA 1
ATOM 2127 C C . ASP A 1 338 ? -1.967 -9.503 28.813 1.00 12.88 338 ASP A C 1
ATOM 2128 O O . ASP A 1 338 ? -2.864 -8.771 29.239 1.00 13.39 338 ASP A O 1
ATOM 2133 N N . ASP A 1 339 ? -1.219 -9.199 27.756 1.00 12.93 339 ASP A N 1
ATOM 2134 C CA . ASP A 1 339 ? -1.466 -8.028 26.922 1.00 13.29 339 ASP A CA 1
ATOM 2135 C C . ASP A 1 339 ? -1.222 -6.715 27.651 1.00 12.80 339 ASP A C 1
ATOM 2136 O O . ASP A 1 339 ? -1.651 -5.661 27.182 1.00 13.71 339 ASP A O 1
ATOM 2141 N N . LEU A 1 340 ? -0.518 -6.747 28.781 1.00 12.62 340 LEU A N 1
ATOM 2142 C CA . LEU A 1 340 ? -0.228 -5.524 29.517 1.00 12.32 340 LEU A CA 1
ATOM 2143 C C . LEU A 1 340 ? 0.553 -4.557 28.637 1.00 11.71 340 LEU A C 1
ATOM 2144 O O . LEU A 1 340 ? 1.481 -4.953 27.925 1.00 11.95 340 LEU A O 1
ATOM 2149 N N . VAL A 1 341 ? 0.188 -3.278 28.698 1.00 11.73 341 VAL A N 1
ATOM 2150 C CA . VAL A 1 341 ? 0.929 -2.220 28.014 1.00 12.48 341 VAL A CA 1
ATOM 2151 C C . VAL A 1 341 ? 1.483 -1.269 29.068 1.00 11.68 341 VAL A C 1
ATOM 2152 O O . VAL A 1 341 ? 0.717 -0.666 29.832 1.00 12.53 341 VAL A O 1
ATOM 2156 N N . VAL A 1 342 ? 2.809 -1.136 29.107 1.00 11.33 342 VAL A N 1
ATOM 2157 C CA . VAL A 1 342 ? 3.495 -0.208 30.001 1.00 11.42 342 VAL A CA 1
ATOM 2158 C C . VAL A 1 342 ? 4.146 0.831 29.101 1.00 11.44 342 VAL A C 1
ATOM 2159 O O . VAL A 1 342 ? 5.132 0.533 28.418 1.00 11.59 342 VAL A O 1
ATOM 2163 N N . GLU A 1 343 ? 3.583 2.038 29.055 1.00 11.72 343 GLU A N 1
ATOM 2164 C CA . GLU A 1 343 ? 4.008 3.001 28.051 1.00 12.07 343 GLU A CA 1
ATOM 2165 C C . GLU A 1 343 ? 4.014 4.422 28.593 1.00 12.14 343 GLU A C 1
ATOM 2166 O O . GLU A 1 343 ? 3.196 4.799 29.435 1.00 13.00 343 GLU A O 1
ATOM 2172 N N . ASN A 1 344 ? 4.946 5.215 28.071 1.00 12.19 344 ASN A N 1
ATOM 2173 C CA A ASN A 1 344 ? 5.001 6.651 28.352 0.68 12.70 344 ASN A CA 1
ATOM 2174 C CA B ASN A 1 344 ? 4.994 6.650 28.350 0.32 13.05 344 ASN A CA 1
ATOM 2175 C C . ASN A 1 344 ? 5.150 6.935 29.843 1.00 12.34 344 ASN A C 1
ATOM 2176 O O . ASN A 1 344 ? 4.491 7.819 30.393 1.00 13.24 344 ASN A O 1
ATOM 2185 N N . ASN A 1 345 ? 6.028 6.182 30.500 1.00 11.54 345 ASN A N 1
ATOM 2186 C CA . ASN A 1 345 ? 6.321 6.377 31.912 1.00 11.54 345 ASN A CA 1
ATOM 2187 C C . ASN A 1 345 ? 7.773 6.793 32.083 1.00 10.90 345 ASN A C 1
ATOM 2188 O O . ASN A 1 345 ? 8.604 6.618 31.189 1.00 11.60 345 ASN A O 1
ATOM 2193 N N . ARG A 1 346 ? 8.062 7.339 33.260 1.00 11.45 346 ARG A N 1
ATOM 2194 C CA . ARG A 1 346 ? 9.417 7.603 33.714 1.00 11.55 346 ARG A CA 1
ATOM 2195 C C . ARG A 1 346 ? 9.673 6.727 34.926 1.00 11.90 346 ARG A C 1
ATOM 2196 O O . ARG A 1 346 ? 8.850 6.687 35.848 1.00 13.80 346 ARG A O 1
ATOM 2204 N N . ILE A 1 347 ? 10.796 6.016 34.917 1.00 11.33 347 ILE A N 1
ATOM 2205 C CA . ILE A 1 347 ? 11.210 5.195 36.046 1.00 10.65 347 ILE A CA 1
ATOM 2206 C C . ILE A 1 347 ? 12.623 5.640 36.399 1.00 11.02 347 ILE A C 1
ATOM 2207 O O . ILE A 1 347 ? 13.563 5.418 35.624 1.00 11.85 347 ILE A O 1
ATOM 2212 N N . LEU A 1 348 ? 12.772 6.289 37.555 1.00 11.68 348 LEU A N 1
ATOM 2213 C CA . LEU A 1 348 ? 14.010 6.958 37.923 1.00 11.94 348 LEU A CA 1
ATOM 2214 C C . LEU A 1 348 ? 14.418 6.531 39.318 1.00 10.84 348 LEU A C 1
ATOM 2215 O O . LEU A 1 348 ? 13.574 6.408 40.211 1.00 12.29 348 LEU A O 1
ATOM 2220 N N . ASP A 1 349 ? 15.721 6.361 39.520 1.00 11.05 349 ASP A N 1
ATOM 2221 C CA . ASP A 1 349 ? 16.282 6.213 40.865 1.00 10.57 349 ASP A CA 1
ATOM 2222 C C . ASP A 1 349 ? 15.639 5.035 41.609 1.00 10.69 349 ASP A C 1
ATOM 2223 O O . ASP A 1 349 ? 14.926 5.199 42.605 1.00 12.03 349 ASP A O 1
ATOM 2228 N N . THR A 1 350 ? 15.904 3.836 41.105 1.00 10.98 350 THR A N 1
ATOM 2229 C CA . THR A 1 350 ? 15.439 2.623 41.759 1.00 11.24 350 THR A CA 1
ATOM 2230 C C . THR A 1 350 ? 16.652 1.826 42.211 1.00 10.94 350 THR A C 1
ATOM 2231 O O . THR A 1 350 ? 17.677 1.811 41.532 1.00 11.80 350 THR A O 1
ATOM 2235 N N . THR A 1 351 ? 16.560 1.186 43.376 1.00 11.13 351 THR A N 1
ATOM 2236 C CA . THR A 1 351 ? 17.740 0.483 43.868 1.00 11.60 351 THR A CA 1
ATOM 2237 C C . THR A 1 351 ? 17.940 -0.882 43.223 1.00 11.49 351 THR A C 1
ATOM 2238 O O . THR A 1 351 ? 19.001 -1.488 43.411 1.00 12.77 351 THR A O 1
ATOM 2242 N N . ALA A 1 352 ? 16.967 -1.363 42.451 1.00 11.39 352 ALA A N 1
ATOM 2243 C CA . ALA A 1 352 ? 17.134 -2.566 41.648 1.00 11.76 352 ALA A CA 1
ATOM 2244 C C . ALA A 1 352 ? 16.548 -2.307 40.259 1.00 11.26 352 ALA A C 1
ATOM 2245 O O . ALA A 1 352 ? 16.632 -1.178 39.759 1.00 11.63 352 ALA A O 1
ATOM 2247 N N . ASP A 1 353 ? 15.977 -3.328 39.620 1.00 12.00 353 ASP A N 1
ATOM 2248 C CA . ASP A 1 353 ? 15.538 -3.205 38.233 1.00 11.52 353 ASP A CA 1
ATOM 2249 C C . ASP A 1 353 ? 14.449 -2.147 38.076 1.00 11.13 353 ASP A C 1
ATOM 2250 O O . ASP A 1 353 ? 13.650 -1.893 38.980 1.00 12.26 353 ASP A O 1
ATOM 2255 N N . GLY A 1 354 ? 14.368 -1.578 36.873 1.00 10.60 354 GLY A N 1
ATOM 2256 C CA . GLY A 1 354 ? 13.232 -0.725 36.570 1.00 10.87 354 GLY A CA 1
ATOM 2257 C C . GLY A 1 354 ? 11.953 -1.523 36.397 1.00 10.36 354 GLY A C 1
ATOM 2258 O O . GLY A 1 354 ? 10.926 -1.232 37.024 1.00 11.37 354 GLY A O 1
ATOM 2259 N N . LEU A 1 355 ? 11.993 -2.533 35.534 1.00 10.58 355 LEU A N 1
ATOM 2260 C CA . LEU A 1 355 ? 10.872 -3.426 35.311 1.00 10.30 355 LEU A CA 1
ATOM 2261 C C . LEU A 1 355 ? 11.434 -4.806 35.013 1.00 10.70 355 LEU A C 1
ATOM 2262 O O . LEU A 1 355 ? 12.401 -4.938 34.259 1.00 11.29 355 LEU A O 1
ATOM 2267 N N . ASN A 1 356 ? 10.810 -5.829 35.591 1.00 10.60 356 ASN A N 1
ATOM 2268 C CA . ASN A 1 356 ? 11.179 -7.212 35.337 1.00 11.11 356 ASN A CA 1
ATOM 2269 C C . ASN A 1 356 ? 9.925 -8.019 35.050 1.00 11.26 356 ASN A C 1
ATOM 2270 O O . ASN A 1 356 ? 9.005 -8.052 35.869 1.00 12.94 356 ASN A O 1
ATOM 2275 N N . LEU A 1 357 ? 9.885 -8.666 33.886 1.00 11.15 357 LEU A N 1
ATOM 2276 C CA . LEU A 1 357 ? 8.845 -9.649 33.592 1.00 11.68 357 LEU A CA 1
ATOM 2277 C C . LEU A 1 357 ? 9.364 -10.980 34.109 1.00 12.57 357 LEU A C 1
ATOM 2278 O O . LEU A 1 357 ? 10.061 -11.717 33.410 1.00 12.36 357 LEU A O 1
ATOM 2283 N N . ASN A 1 358 ? 9.036 -11.285 35.363 1.00 13.11 358 ASN A N 1
ATOM 2284 C CA A ASN A 1 358 ? 9.565 -12.481 36.022 0.70 14.21 358 ASN A CA 1
ATOM 2285 C CA B ASN A 1 358 ? 9.555 -12.476 36.036 0.30 14.99 358 ASN A CA 1
ATOM 2286 C C . ASN A 1 358 ? 8.610 -13.661 35.830 1.00 15.11 358 ASN A C 1
ATOM 2287 O O . ASN A 1 358 ? 7.972 -14.159 36.756 1.00 17.48 358 ASN A O 1
ATOM 2296 N N . GLY A 1 359 ? 8.535 -14.109 34.589 1.00 14.52 359 GLY A N 1
ATOM 2297 C CA . GLY A 1 359 ? 7.817 -15.321 34.221 1.00 14.16 359 GLY A CA 1
ATOM 2298 C C . GLY A 1 359 ? 6.365 -15.072 33.876 1.00 13.48 359 GLY A C 1
ATOM 2299 O O . GLY A 1 359 ? 5.727 -14.130 34.350 1.00 14.40 359 GLY A O 1
ATOM 2300 N N . THR A 1 360 ? 5.842 -15.931 32.999 1.00 14.01 360 THR A N 1
ATOM 2301 C CA . THR A 1 360 ? 4.418 -16.052 32.708 1.00 14.75 360 THR A CA 1
ATOM 2302 C C . THR A 1 360 ? 3.867 -14.894 31.879 1.00 13.28 360 THR A C 1
ATOM 2303 O O . THR A 1 360 ? 2.669 -14.884 31.583 1.00 14.66 360 THR A O 1
ATOM 2307 N N . ALA A 1 361 ? 4.692 -13.920 31.495 1.00 13.21 361 ALA A N 1
ATOM 2308 C CA . ALA A 1 361 ? 4.194 -12.755 30.777 1.00 13.25 361 ALA A CA 1
ATOM 2309 C C . ALA A 1 361 ? 3.851 -13.136 29.343 1.00 12.98 361 ALA A C 1
ATOM 2310 O O . ALA A 1 361 ? 4.648 -13.780 28.656 1.00 14.96 361 ALA A O 1
ATOM 2312 N N . LYS A 1 362 ? 2.674 -12.718 28.881 1.00 12.94 362 LYS A N 1
ATOM 2313 C CA A LYS A 1 362 ? 2.189 -13.071 27.552 0.64 13.21 362 LYS A CA 1
ATOM 2314 C CA B LYS A 1 362 ? 2.183 -13.073 27.555 0.36 13.62 362 LYS A CA 1
ATOM 2315 C C . LYS A 1 362 ? 1.811 -11.799 26.814 1.00 12.75 362 LYS A C 1
ATOM 2316 O O . LYS A 1 362 ? 0.909 -11.073 27.244 1.00 13.42 362 LYS A O 1
ATOM 2327 N N . ASN A 1 363 ? 2.498 -11.535 25.702 1.00 12.18 363 ASN A N 1
ATOM 2328 C CA . ASN A 1 363 ? 2.206 -10.375 24.863 1.00 12.53 363 ASN A CA 1
ATOM 2329 C C . ASN A 1 363 ? 2.235 -9.064 25.644 1.00 11.67 363 ASN A C 1
ATOM 2330 O O . ASN A 1 363 ? 1.405 -8.177 25.425 1.00 12.53 363 ASN A O 1
ATOM 2335 N N . VAL A 1 364 ? 3.211 -8.923 26.540 1.00 11.89 364 VAL A N 1
ATOM 2336 C CA . VAL A 1 364 ? 3.400 -7.663 27.252 1.00 11.79 364 VAL A CA 1
ATOM 2337 C C . VAL A 1 364 ? 4.225 -6.733 26.374 1.00 11.67 364 VAL A C 1
ATOM 2338 O O . VAL A 1 364 ? 5.223 -7.153 25.782 1.00 12.67 364 VAL A O 1
ATOM 2342 N N . THR A 1 365 ? 3.797 -5.473 26.275 1.00 11.47 365 THR A N 1
ATOM 2343 C CA . THR A 1 365 ? 4.510 -4.431 25.540 1.00 11.42 365 THR A CA 1
ATOM 2344 C C . THR A 1 365 ? 4.987 -3.374 26.526 1.00 10.63 365 THR A C 1
ATOM 2345 O O . THR A 1 365 ? 4.174 -2.783 27.247 1.00 11.82 365 THR A O 1
ATOM 2349 N N . VAL A 1 366 ? 6.296 -3.126 26.540 1.00 10.44 366 VAL A N 1
ATOM 2350 C CA . VAL A 1 366 ? 6.900 -2.061 27.331 1.00 10.82 366 VAL A CA 1
ATOM 2351 C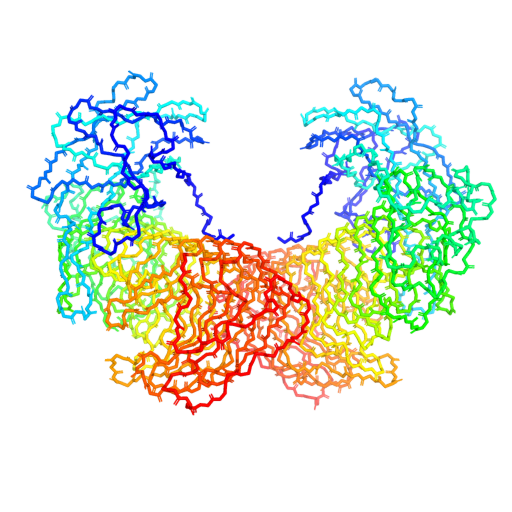 C . VAL A 1 366 ? 7.518 -1.100 26.326 1.00 10.48 366 VAL A C 1
ATOM 2352 O O . VAL A 1 366 ? 8.512 -1.442 25.673 1.00 11.16 366 VAL A O 1
ATOM 2356 N N . ARG A 1 367 ? 6.913 0.081 26.161 1.00 10.72 367 ARG A N 1
ATOM 2357 C CA . ARG A 1 367 ? 7.317 0.978 25.083 1.00 10.98 367 ARG A CA 1
ATOM 2358 C C . ARG A 1 367 ? 7.293 2.442 25.507 1.00 10.83 367 ARG A C 1
ATOM 2359 O O . ARG A 1 367 ? 6.478 2.865 26.331 1.00 11.50 367 ARG A O 1
ATOM 2367 N N . ASP A 1 368 ? 8.197 3.223 24.915 1.00 11.19 368 ASP A N 1
ATOM 2368 C CA . ASP A 1 368 ? 8.197 4.675 25.075 1.00 11.63 368 ASP A CA 1
ATOM 2369 C C . ASP A 1 368 ? 8.353 5.105 26.530 1.00 11.05 368 ASP A C 1
ATOM 2370 O O . ASP A 1 368 ? 7.761 6.095 26.962 1.00 12.95 368 ASP A O 1
ATOM 2375 N N . ASN A 1 369 ? 9.160 4.362 27.284 1.00 10.61 369 ASN A N 1
ATOM 2376 C CA . ASN A 1 369 ? 9.487 4.725 28.650 1.00 10.71 369 ASN A CA 1
ATOM 2377 C C . ASN A 1 369 ? 10.903 5.271 28.722 1.00 10.65 369 ASN A C 1
ATOM 2378 O O . ASN A 1 369 ? 11.756 4.968 27.883 1.00 11.23 369 ASN A O 1
ATOM 2383 N N . PHE A 1 370 ? 11.137 6.083 29.749 1.00 10.34 370 PHE A N 1
ATOM 2384 C CA . PHE A 1 370 ? 12.457 6.615 30.056 1.00 10.06 370 PHE A CA 1
ATOM 2385 C C . PHE A 1 370 ? 12.900 6.059 31.399 1.00 9.75 370 PHE A C 1
ATOM 2386 O O . PHE A 1 370 ? 12.164 6.174 32.389 1.00 11.16 370 PHE A O 1
ATOM 2394 N N . LEU A 1 371 ? 14.098 5.469 31.431 1.00 9.73 371 LEU A N 1
ATOM 2395 C CA . LEU A 1 371 ? 14.645 4.837 32.628 1.00 9.53 371 LEU A CA 1
ATOM 2396 C C . LEU A 1 371 ? 16.043 5.380 32.877 1.00 10.14 371 LEU A C 1
ATOM 2397 O O . LEU A 1 371 ? 16.918 5.264 32.011 1.00 11.16 371 LEU A O 1
ATOM 2402 N N . ARG A 1 372 ? 16.250 5.984 34.057 1.00 9.97 372 ARG A N 1
ATOM 2403 C CA . ARG A 1 372 ? 17.551 6.495 34.459 1.00 10.00 372 ARG A CA 1
ATOM 2404 C C . ARG A 1 372 ? 17.860 6.018 35.871 1.00 9.65 372 ARG A C 1
ATOM 2405 O O . ARG A 1 372 ? 17.000 6.072 36.753 1.00 10.34 372 ARG A O 1
ATOM 2413 N N . ASN A 1 373 ? 19.097 5.575 36.090 1.00 9.98 373 ASN A N 1
ATOM 2414 C CA . ASN A 1 373 ? 19.606 5.308 37.443 1.00 10.58 373 ASN A CA 1
ATOM 2415 C C . ASN A 1 373 ? 18.874 4.146 38.126 1.00 10.53 373 ASN A C 1
ATOM 2416 O O . ASN A 1 373 ? 18.418 4.255 39.268 1.00 10.99 373 ASN A O 1
ATOM 2421 N N . GLN A 1 374 ? 18.769 3.025 37.413 1.00 9.96 374 GLN A N 1
ATOM 2422 C CA . GLN A 1 374 ? 18.356 1.766 38.010 1.00 10.17 374 GLN A CA 1
ATOM 2423 C C . GLN A 1 374 ? 19.560 1.125 38.687 1.00 10.71 374 GLN A C 1
ATOM 2424 O O . GLN A 1 374 ? 20.706 1.386 38.317 1.00 12.81 374 GLN A O 1
ATOM 2430 N N . GLY A 1 375 ? 19.301 0.291 39.693 1.00 11.17 375 GLY A N 1
ATOM 2431 C CA . GLY A 1 375 ? 20.364 -0.358 40.436 1.00 11.74 375 GLY A CA 1
ATOM 2432 C C . GLY A 1 375 ? 20.747 -1.739 39.949 1.00 13.40 375 GLY A C 1
ATOM 2433 O O . GLY A 1 375 ? 21.514 -2.438 40.617 1.00 14.73 375 GLY A O 1
ATOM 2434 N N . ASP A 1 376 ? 20.213 -2.164 38.815 1.00 12.37 376 ASP A N 1
ATOM 2435 C CA . ASP A 1 376 ? 20.451 -3.466 38.213 1.00 13.13 376 ASP A CA 1
ATOM 2436 C C . ASP A 1 376 ? 19.836 -3.350 36.821 1.00 12.54 376 ASP A C 1
ATOM 2437 O O . ASP A 1 376 ? 19.564 -2.229 36.382 1.00 13.95 376 ASP A O 1
ATOM 2442 N N . ASP A 1 377 ? 19.582 -4.463 36.141 1.00 12.51 377 ASP A N 1
ATOM 2443 C CA . ASP A 1 377 ? 19.014 -4.452 34.792 1.00 12.02 377 ASP A CA 1
ATOM 2444 C C . ASP A 1 377 ? 17.888 -3.433 34.696 1.00 12.46 377 ASP A C 1
ATOM 2445 O O . ASP A 1 377 ? 16.915 -3.503 35.450 1.00 14.72 377 ASP A O 1
ATOM 2450 N N . ALA A 1 378 ? 17.983 -2.497 33.748 1.00 10.89 378 ALA A N 1
ATOM 2451 C CA . ALA A 1 378 ? 16.937 -1.479 33.684 1.00 10.81 378 ALA A CA 1
ATOM 2452 C C . ALA A 1 378 ? 15.604 -2.097 33.291 1.00 9.87 378 ALA A C 1
ATOM 2453 O O . ALA A 1 378 ? 14.587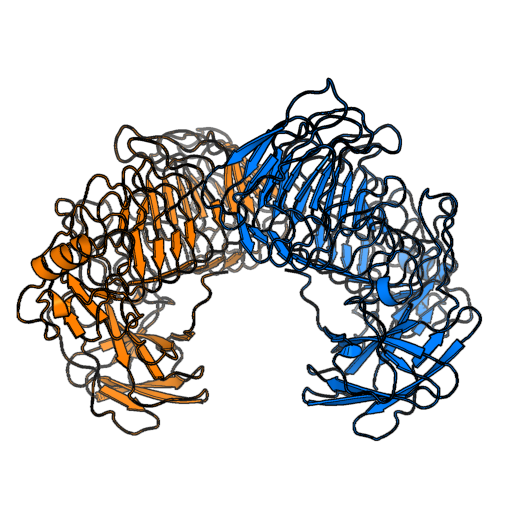 -1.882 33.964 1.00 10.84 378 ALA A O 1
ATOM 2455 N N . LEU A 1 379 ? 15.602 -2.890 32.216 1.00 9.42 379 LEU A N 1
ATOM 2456 C CA . LEU A 1 379 ? 14.463 -3.701 31.804 1.00 10.18 379 LEU A CA 1
ATOM 2457 C C . LEU A 1 379 ? 14.939 -5.135 31.679 1.00 10.35 379 LEU A C 1
ATOM 2458 O O . LEU A 1 379 ? 15.967 -5.391 31.045 1.00 11.22 379 LEU A O 1
ATOM 2463 N N . ALA A 1 380 ? 14.202 -6.065 32.276 1.00 10.15 380 ALA A N 1
ATOM 2464 C CA . ALA A 1 380 ? 14.589 -7.463 32.231 1.00 9.99 380 ALA A CA 1
ATOM 2465 C C . ALA A 1 380 ? 13.380 -8.350 31.990 1.00 10.00 380 ALA A C 1
ATOM 2466 O O . ALA A 1 380 ? 12.253 -8.023 32.375 1.00 11.23 380 ALA A O 1
ATOM 2468 N N . MET A 1 381 ? 13.638 -9.486 31.351 1.00 10.57 381 MET A N 1
ATOM 2469 C CA . MET A 1 381 ? 12.706 -10.602 31.286 1.00 11.16 381 MET A CA 1
ATOM 2470 C C . MET A 1 381 ? 13.427 -11.811 31.853 1.00 12.42 381 MET A C 1
ATOM 2471 O O . MET A 1 381 ? 14.509 -12.172 31.386 1.00 15.40 381 MET A O 1
ATOM 2476 N N . TRP A 1 382 ? 12.851 -12.426 32.872 1.00 13.12 382 TRP A N 1
ATOM 2477 C CA . TRP A 1 382 ? 13.466 -13.584 33.505 1.00 14.52 382 TRP A CA 1
ATOM 2478 C C . TRP A 1 382 ? 12.428 -14.693 33.505 1.00 14.31 382 TRP A C 1
ATOM 2479 O O . TRP A 1 382 ? 11.473 -14.653 34.284 1.00 15.50 382 TRP A O 1
ATOM 2490 N N . SER A 1 383 ? 12.607 -15.672 32.622 1.00 14.07 383 SER A N 1
ATOM 2491 C CA . SER A 1 383 ? 11.574 -16.682 32.375 1.00 14.56 383 SER A CA 1
ATOM 2492 C C . SER A 1 383 ? 11.676 -17.841 33.367 1.00 15.03 383 SER A C 1
ATOM 2493 O O . SER A 1 383 ? 11.947 -18.991 33.021 1.00 15.73 383 SER A O 1
ATOM 2496 N N . LEU A 1 384 ? 11.430 -17.503 34.627 1.00 16.83 384 LEU A N 1
ATOM 2497 C CA . LEU A 1 384 ? 11.209 -18.494 35.668 1.00 18.66 384 LEU A CA 1
ATOM 2498 C C . LEU A 1 384 ? 9.744 -18.908 35.670 1.00 18.33 384 LEU A C 1
ATOM 2499 O O . LEU A 1 384 ? 8.860 -18.118 35.328 1.00 20.07 384 LEU A O 1
ATOM 2504 N N . TYR A 1 385 ? 9.496 -20.157 36.069 1.00 20.31 385 TYR A N 1
ATOM 2505 C CA . TYR A 1 385 ? 8.153 -20.717 36.253 1.00 22.66 385 TYR A CA 1
ATOM 2506 C C . TYR A 1 385 ? 7.451 -21.024 34.935 1.00 22.47 385 TYR A C 1
ATOM 2507 O O . TYR A 1 385 ? 6.996 -22.151 34.714 1.00 24.86 385 TYR A O 1
ATOM 2516 N N . ALA A 1 386 ? 7.337 -20.025 34.067 1.00 20.48 386 ALA A N 1
ATOM 2517 C CA . ALA A 1 386 ? 6.702 -20.176 32.768 1.00 19.01 386 ALA A CA 1
ATOM 2518 C C . ALA A 1 386 ? 7.364 -19.177 31.838 1.00 17.94 386 ALA A C 1
ATOM 2519 O O . ALA A 1 386 ? 7.750 -18.090 32.281 1.00 18.70 386 ALA A O 1
ATOM 2521 N N . PRO A 1 387 ? 7.517 -19.505 30.561 1.00 17.45 387 PRO A N 1
ATOM 2522 C CA . PRO A 1 387 ? 8.229 -18.592 29.661 1.00 17.08 387 PRO A CA 1
ATOM 2523 C C . PRO A 1 387 ? 7.465 -17.294 29.441 1.00 15.62 387 PRO A C 1
ATOM 2524 O O . PRO A 1 387 ? 6.255 -17.292 29.213 1.00 17.83 387 PRO A O 1
ATOM 2528 N N . ASP A 1 388 ? 8.184 -16.178 29.504 1.00 13.30 388 ASP A N 1
ATOM 2529 C CA . ASP A 1 388 ? 7.658 -14.967 28.897 1.00 12.89 388 ASP A CA 1
ATOM 2530 C C . ASP A 1 388 ? 7.569 -15.233 27.399 1.00 13.32 388 ASP A C 1
ATOM 2531 O O . ASP A 1 388 ? 8.516 -15.745 26.797 1.00 14.18 388 ASP A O 1
ATOM 2536 N N . THR A 1 389 ? 6.426 -14.917 26.795 1.00 12.94 389 THR A N 1
ATOM 2537 C CA A THR A 1 389 ? 6.157 -15.294 25.415 0.68 13.79 389 THR A CA 1
ATOM 2538 C CA B THR A 1 389 ? 6.161 -15.291 25.410 0.32 13.02 389 THR A CA 1
ATOM 2539 C C . THR A 1 389 ? 5.578 -14.106 24.662 1.00 12.97 389 THR A C 1
ATOM 2540 O O . THR A 1 389 ? 4.653 -13.450 25.151 1.00 13.20 389 THR A O 1
ATOM 2547 N N . ASP A 1 390 ? 6.123 -13.833 23.472 1.00 13.00 390 ASP A N 1
ATOM 2548 C CA . ASP A 1 390 ? 5.599 -12.777 22.604 1.00 13.18 390 ASP A CA 1
ATOM 2549 C C . ASP A 1 390 ? 5.625 -11.411 23.275 1.00 12.62 390 ASP A C 1
ATOM 2550 O O . ASP A 1 390 ? 4.765 -10.570 23.016 1.00 14.78 390 ASP A O 1
ATOM 2555 N N . CYS A 1 391 ? 6.608 -11.173 24.139 1.00 11.93 391 CYS A N 1
ATOM 2556 C CA . CYS A 1 391 ? 6.744 -9.891 24.809 1.00 11.81 391 CYS A CA 1
ATOM 2557 C C . CYS A 1 391 ? 7.748 -9.029 24.062 1.00 11.74 391 CYS A C 1
ATOM 2558 O O . CYS A 1 391 ? 8.659 -9.537 23.398 1.00 12.81 391 CYS A O 1
ATOM 2561 N N . ARG A 1 392 ? 7.579 -7.713 24.179 1.00 12.10 392 ARG A N 1
ATOM 2562 C CA A ARG A 1 392 ? 8.450 -6.793 23.470 0.54 12.05 392 ARG A CA 1
ATOM 2563 C CA B ARG A 1 392 ? 8.428 -6.779 23.456 0.46 13.74 392 ARG A CA 1
ATOM 2564 C C . ARG A 1 392 ? 8.823 -5.607 24.345 1.00 11.42 392 ARG A C 1
ATOM 2565 O O . ARG A 1 392 ? 7.989 -5.049 25.071 1.00 12.06 392 ARG A O 1
ATOM 2580 N N . PHE A 1 393 ? 10.100 -5.238 24.272 1.00 10.94 393 PHE A N 1
ATOM 2581 C CA . PHE A 1 393 ? 10.612 -3.998 24.841 1.00 10.85 393 PHE A CA 1
ATOM 2582 C C . PHE A 1 393 ? 10.952 -3.152 23.620 1.00 10.07 393 PHE A C 1
ATOM 2583 O O . PHE A 1 393 ? 11.892 -3.479 22.883 1.00 11.10 393 PHE A O 1
ATOM 2591 N N . GLU A 1 394 ? 10.203 -2.072 23.387 1.00 11.00 394 GLU A N 1
ATOM 2592 C CA A GLU A 1 394 ? 10.322 -1.310 22.151 0.23 11.44 394 GLU A CA 1
ATOM 2593 C CA B GLU A 1 394 ? 10.309 -1.311 22.146 0.45 12.16 394 GLU A CA 1
ATOM 2594 C CA C GLU A 1 394 ? 10.378 -1.313 22.162 0.32 12.77 394 GLU A CA 1
ATOM 2595 C C . GLU A 1 394 ? 10.394 0.184 22.425 1.00 11.27 394 GLU A C 1
ATOM 2596 O O . GLU A 1 394 ? 9.602 0.715 23.201 1.00 11.70 394 GLU A O 1
ATOM 2612 N N . ASN A 1 395 ? 11.328 0.858 21.765 1.00 10.36 395 ASN A N 1
ATOM 2613 C CA . ASN A 1 395 ? 11.372 2.315 21.786 1.00 11.19 395 ASN A CA 1
ATOM 2614 C C . ASN A 1 395 ? 11.413 2.873 23.207 1.00 10.85 395 ASN A C 1
ATOM 2615 O O . ASN A 1 395 ? 10.698 3.816 23.541 1.00 11.79 395 ASN A O 1
ATOM 2620 N N . ASN A 1 396 ? 12.265 2.292 24.040 1.00 10.42 396 ASN A N 1
ATOM 2621 C CA . ASN A 1 396 ? 12.560 2.864 25.343 1.00 10.23 396 ASN A CA 1
ATOM 2622 C C . ASN A 1 396 ? 13.915 3.548 25.302 1.00 9.77 396 ASN A C 1
ATOM 2623 O O . ASN A 1 396 ? 14.763 3.241 24.464 1.00 10.70 396 ASN A O 1
ATOM 2628 N N . THR A 1 397 ? 14.110 4.491 26.220 1.00 10.14 397 THR A N 1
ATOM 2629 C CA . THR A 1 397 ? 15.393 5.155 26.415 1.00 9.78 397 THR A CA 1
ATOM 2630 C C . THR A 1 397 ? 15.881 4.831 27.813 1.00 9.90 397 THR A C 1
ATOM 2631 O O . THR A 1 397 ? 15.162 5.072 28.792 1.00 10.63 397 THR A O 1
ATOM 2635 N N . ILE A 1 398 ? 17.094 4.282 27.892 1.00 9.64 398 ILE A N 1
ATOM 2636 C CA . ILE A 1 398 ? 17.671 3.785 29.132 1.00 9.40 398 ILE A CA 1
ATOM 2637 C C . ILE A 1 398 ? 19.042 4.419 29.295 1.00 10.11 398 ILE A C 1
ATOM 2638 O O . ILE A 1 398 ? 19.840 4.438 28.349 1.00 9.93 398 ILE A O 1
ATOM 2643 N N . THR A 1 399 ? 19.329 4.915 30.497 1.00 9.32 399 THR A N 1
ATOM 2644 C CA . THR A 1 399 ? 20.629 5.493 30.776 1.00 9.72 399 THR A CA 1
ATOM 2645 C C . THR A 1 399 ? 21.094 5.106 32.173 1.00 9.28 399 THR A C 1
ATOM 2646 O O . THR A 1 399 ? 20.318 5.124 33.137 1.00 10.07 399 THR A O 1
ATOM 2650 N N . GLN A 1 400 ? 22.353 4.728 32.260 1.00 9.80 400 GLN A N 1
ATOM 2651 C CA . GLN A 1 400 ? 23.042 4.576 33.538 1.00 10.21 400 GLN A CA 1
ATOM 2652 C C . GLN A 1 400 ? 22.409 3.583 34.515 1.00 10.03 400 GLN A C 1
ATOM 2653 O O . GLN A 1 400 ? 22.197 3.918 35.690 1.00 11.19 400 GLN A O 1
ATOM 2659 N N . PRO A 1 401 ? 22.168 2.333 34.115 1.00 9.84 401 PRO A N 1
ATOM 2660 C CA . PRO A 1 401 ? 21.966 1.297 35.139 1.00 10.98 401 PRO A CA 1
ATOM 2661 C C . PRO A 1 401 ? 23.282 1.131 35.891 1.00 11.02 401 PRO A C 1
ATOM 2662 O O . PRO A 1 401 ? 24.354 1.096 35.282 1.00 11.71 401 PRO A O 1
ATOM 2666 N N . ASN A 1 402 ? 23.209 1.062 37.230 1.00 11.40 402 ASN A N 1
ATOM 2667 C CA . ASN A 1 402 ? 24.435 1.155 38.028 1.00 11.15 402 ASN A CA 1
ATOM 2668 C C . ASN A 1 402 ? 25.322 -0.067 37.853 1.00 11.05 402 ASN A C 1
ATOM 2669 O O . ASN A 1 402 ? 26.548 0.023 38.007 1.00 12.15 402 ASN A O 1
ATOM 2674 N N . LEU A 1 403 ? 24.707 -1.223 37.630 1.00 11.37 403 LEU A N 1
ATOM 2675 C CA . LEU A 1 403 ? 25.396 -2.478 37.396 1.00 13.25 403 LEU A CA 1
ATOM 2676 C C . LEU A 1 403 ? 24.485 -3.301 36.493 1.00 12.44 403 LEU A C 1
ATOM 2677 O O . LEU A 1 403 ? 23.296 -3.007 36.352 1.00 13.66 403 LEU A O 1
ATOM 2682 N N . ALA A 1 404 ? 25.055 -4.332 35.880 1.00 14.00 404 ALA A N 1
ATOM 2683 C CA . ALA A 1 404 ? 24.311 -5.203 34.980 1.00 13.07 404 ALA A CA 1
ATOM 2684 C C . ALA A 1 404 ? 23.854 -4.466 33.719 1.00 12.88 404 ALA A C 1
ATOM 2685 O O . ALA A 1 404 ? 24.515 -3.525 33.265 1.00 13.93 404 ALA A O 1
ATOM 2687 N N . ASN A 1 405 ? 22.759 -4.902 33.120 1.00 10.96 405 ASN A N 1
ATOM 2688 C CA . ASN A 1 405 ? 22.507 -4.600 31.718 1.00 10.76 405 ASN A CA 1
ATOM 2689 C C . ASN A 1 405 ? 21.511 -3.459 31.527 1.00 10.13 405 ASN A C 1
ATOM 2690 O O . ASN A 1 405 ? 20.712 -3.136 32.405 1.00 11.04 405 ASN A O 1
ATOM 2695 N N . GLY A 1 406 ? 21.537 -2.868 30.329 1.00 10.03 406 GLY A N 1
ATOM 2696 C CA . GLY A 1 406 ? 20.451 -1.985 29.944 1.00 9.59 406 GLY A CA 1
ATOM 2697 C C . GLY A 1 406 ? 19.162 -2.763 29.762 1.00 9.23 406 GLY A C 1
ATOM 2698 O O . GLY A 1 406 ? 18.149 -2.485 30.413 1.00 10.28 406 GLY A O 1
ATOM 2699 N N . ILE A 1 407 ? 19.198 -3.753 28.876 1.00 9.08 407 ILE A N 1
ATOM 2700 C CA . ILE A 1 407 ? 18.117 -4.710 28.683 1.00 9.45 407 ILE A CA 1
ATOM 2701 C C . ILE A 1 407 ? 18.697 -6.112 28.791 1.00 9.66 407 ILE A C 1
ATOM 2702 O O . ILE A 1 407 ? 19.704 -6.419 28.144 1.00 10.05 407 ILE A O 1
ATOM 2707 N N . ALA A 1 408 ? 18.063 -6.959 29.603 1.00 10.14 408 ALA A N 1
ATOM 2708 C CA . ALA A 1 408 ? 18.483 -8.348 29.752 1.00 10.57 408 ALA A CA 1
ATOM 2709 C C . ALA A 1 408 ? 17.299 -9.262 29.492 1.00 10.11 408 ALA A C 1
ATOM 2710 O O . ALA A 1 408 ? 16.251 -9.131 30.136 1.00 11.55 408 ALA A O 1
ATOM 2712 N N . ILE A 1 409 ? 17.473 -10.197 28.562 1.00 10.03 409 ILE A N 1
ATOM 2713 C CA . ILE A 1 409 ? 16.484 -11.227 28.278 1.00 10.61 409 ILE A CA 1
ATOM 2714 C C . ILE A 1 409 ? 17.082 -12.552 28.721 1.00 10.65 409 ILE A C 1
ATOM 2715 O O . ILE A 1 409 ? 17.988 -13.079 28.064 1.00 11.52 409 ILE A O 1
ATOM 2720 N N . TYR A 1 410 ? 16.584 -13.098 29.831 1.00 10.86 410 TYR A N 1
ATOM 2721 C CA . TYR A 1 410 ? 17.037 -14.394 30.332 1.00 11.16 410 TYR A CA 1
ATOM 2722 C C . TYR A 1 410 ? 15.956 -15.412 29.987 1.00 11.45 410 TYR A C 1
ATOM 2723 O O . TYR A 1 410 ? 14.920 -15.485 30.653 1.00 12.25 410 TYR A O 1
ATOM 2732 N N . GLY A 1 411 ? 16.191 -16.182 28.929 1.00 11.45 411 GLY A N 1
ATOM 2733 C CA . GLY A 1 411 ? 15.232 -17.170 28.479 1.00 11.44 411 GLY A CA 1
ATOM 2734 C C . GLY A 1 411 ? 14.021 -16.535 27.810 1.00 11.80 411 GLY A C 1
ATOM 2735 O O . GLY A 1 411 ? 14.015 -15.360 27.445 1.00 12.31 411 GLY A O 1
ATOM 2736 N N . GLY A 1 412 ? 12.976 -17.344 27.657 1.00 12.61 412 GLY A N 1
ATOM 2737 C CA . GLY A 1 412 ? 11.735 -16.885 27.066 1.00 13.29 412 GLY A CA 1
ATOM 2738 C C . GLY A 1 412 ? 11.619 -17.236 25.592 1.00 12.89 412 GLY A C 1
ATOM 2739 O O . GLY A 1 412 ? 12.560 -17.698 24.945 1.00 13.91 412 GLY A O 1
ATOM 2740 N N . THR A 1 413 ? 10.420 -16.997 25.061 1.00 13.63 413 THR A N 1
ATOM 2741 C CA . THR A 1 413 ? 10.032 -17.486 23.743 1.00 13.00 413 THR A CA 1
ATOM 2742 C C . THR A 1 413 ? 9.501 -16.342 22.894 1.00 12.98 413 THR A C 1
ATOM 2743 O O . THR A 1 413 ? 8.589 -15.630 23.318 1.00 14.44 413 THR A O 1
ATOM 2747 N N . ASP A 1 414 ? 10.058 -16.179 21.690 1.00 12.80 414 ASP A N 1
ATOM 2748 C CA . ASP A 1 414 ? 9.524 -15.221 20.724 1.00 12.98 414 ASP A CA 1
ATOM 2749 C C . ASP A 1 414 ? 9.494 -13.810 21.316 1.00 12.96 414 ASP A C 1
ATOM 2750 O O . ASP A 1 414 ? 8.447 -13.171 21.429 1.00 14.85 414 ASP A O 1
ATOM 2755 N N . ILE A 1 415 ? 10.676 -13.337 21.690 1.00 13.16 415 ILE A N 1
ATOM 2756 C CA . ILE A 1 415 ? 10.858 -12.056 22.362 1.00 12.20 415 ILE A CA 1
ATOM 2757 C C . ILE A 1 415 ? 11.402 -11.045 21.361 1.00 11.90 415 ILE A C 1
ATOM 2758 O O . ILE A 1 415 ? 12.253 -11.378 20.525 1.00 13.03 415 ILE A O 1
ATOM 2763 N N . THR A 1 416 ? 10.946 -9.798 21.471 1.00 11.86 416 THR A N 1
ATOM 2764 C CA . THR A 1 416 ? 11.421 -8.712 20.625 1.00 12.00 416 THR A CA 1
ATOM 2765 C C . THR A 1 416 ? 12.017 -7.598 21.475 1.00 10.88 416 THR A C 1
ATOM 2766 O O . THR A 1 416 ? 11.400 -7.149 22.448 1.00 11.83 416 THR A O 1
ATOM 2770 N N . VAL A 1 417 ? 13.208 -7.148 21.090 1.00 10.49 417 VAL A N 1
ATOM 2771 C CA . VAL A 1 417 ? 13.876 -5.997 21.685 1.00 10.87 417 VAL A CA 1
ATOM 2772 C C . VAL A 1 417 ? 14.170 -5.067 20.516 1.00 10.12 417 VAL A C 1
ATOM 2773 O O . VAL A 1 417 ? 15.069 -5.345 19.713 1.00 10.73 417 VAL A O 1
ATOM 2777 N N . LYS A 1 418 ? 13.407 -3.977 20.397 1.00 10.42 418 LYS A N 1
ATOM 2778 C CA . LYS A 1 418 ? 13.397 -3.188 19.166 1.00 11.24 418 LYS A CA 1
ATOM 2779 C C . LYS A 1 418 ? 13.447 -1.690 19.433 1.00 10.48 418 LYS A C 1
ATOM 2780 O O . LYS A 1 418 ? 12.676 -1.172 20.240 1.00 11.30 418 LYS A O 1
ATOM 2786 N N . GLY A 1 419 ? 14.329 -0.986 18.727 1.00 10.58 419 GLY A N 1
ATOM 2787 C CA . GLY A 1 419 ? 14.262 0.459 18.715 1.00 10.87 419 GLY A CA 1
ATOM 2788 C C . GLY A 1 419 ? 14.619 1.146 20.008 1.00 10.26 419 GLY A C 1
ATOM 2789 O O . GLY A 1 419 ? 14.228 2.295 20.202 1.00 10.93 419 GLY A O 1
ATOM 2790 N N . ASN A 1 420 ? 15.338 0.481 20.909 1.00 10.02 420 ASN A N 1
ATOM 2791 C CA . ASN A 1 420 ? 15.706 1.088 22.178 1.00 9.95 420 ASN A CA 1
ATOM 2792 C C . ASN A 1 420 ? 17.011 1.859 22.042 1.00 9.96 420 ASN A C 1
ATOM 2793 O O . ASN A 1 420 ? 17.889 1.504 21.255 1.00 12.16 420 ASN A O 1
ATOM 2798 N N . LEU A 1 421 ? 17.122 2.931 22.822 1.00 9.97 421 LEU A N 1
ATOM 2799 C CA . LEU A 1 421 ? 18.343 3.714 22.956 1.00 9.97 421 LEU A CA 1
ATOM 2800 C C . LEU A 1 421 ? 18.873 3.454 24.355 1.00 9.47 421 LEU A C 1
ATOM 2801 O O . LEU A 1 421 ? 18.173 3.711 25.339 1.00 10.62 421 LEU A O 1
ATOM 2806 N N . ILE A 1 422 ? 20.078 2.904 24.439 1.00 9.42 422 ILE A N 1
ATOM 2807 C CA . ILE A 1 422 ? 20.671 2.479 25.700 1.00 9.07 422 ILE A CA 1
ATOM 2808 C C . ILE A 1 422 ? 22.059 3.085 25.781 1.00 9.39 422 ILE A C 1
ATOM 2809 O O . ILE A 1 422 ? 22.887 2.850 24.894 1.00 10.33 422 ILE A O 1
ATOM 2814 N N . SER A 1 423 ? 22.316 3.860 26.843 1.00 9.93 423 SER A N 1
ATOM 2815 C CA . SER A 1 423 ? 23.578 4.574 26.978 1.00 10.32 423 SER A CA 1
ATOM 2816 C C . SER A 1 423 ? 24.168 4.372 28.362 1.00 10.48 423 SER A C 1
ATOM 2817 O O . SER A 1 423 ? 23.442 4.356 29.365 1.00 11.64 423 SER A O 1
ATOM 2820 N N . ASP A 1 424 ? 25.495 4.239 28.398 1.00 10.22 424 ASP A N 1
ATOM 2821 C CA . ASP A 1 424 ? 26.291 4.361 29.621 1.00 10.52 424 ASP A CA 1
ATOM 2822 C C . ASP A 1 424 ? 25.969 3.255 30.632 1.00 10.97 424 ASP A C 1
ATOM 2823 O O . ASP A 1 424 ? 25.366 3.493 31.682 1.00 12.74 424 ASP A O 1
ATOM 2828 N N . THR A 1 425 ? 26.409 2.043 30.311 1.00 11.73 425 THR A N 1
ATOM 2829 C CA . THR A 1 425 ? 26.290 0.932 31.246 1.00 12.38 425 THR A CA 1
ATOM 2830 C C . THR A 1 425 ? 27.619 0.661 31.951 1.00 12.35 425 THR A C 1
ATOM 2831 O O . THR A 1 425 ? 28.674 1.195 31.604 1.00 13.37 425 THR A O 1
ATOM 2835 N N . ASN A 1 426 ? 27.554 -0.213 32.953 1.00 12.62 426 ASN A N 1
ATOM 2836 C CA . ASN A 1 426 ? 28.661 -0.356 33.885 1.00 13.37 426 ASN A CA 1
ATOM 2837 C C . ASN A 1 426 ? 29.016 -1.813 34.131 1.00 13.03 426 ASN A C 1
ATOM 2838 O O . ASN A 1 426 ? 28.533 -2.704 33.426 1.00 13.95 426 ASN A O 1
ATOM 2843 N N . ALA A 1 427 ? 29.867 -2.054 35.124 1.00 13.84 427 ALA A N 1
ATOM 2844 C CA . ALA A 1 427 ? 30.369 -3.394 35.365 1.00 14.94 427 ALA A CA 1
ATOM 2845 C C . ALA A 1 427 ? 29.219 -4.353 35.625 1.00 15.13 427 ALA A C 1
ATOM 2846 O O . ALA A 1 427 ? 28.197 -3.999 36.223 1.00 15.16 427 ALA A O 1
ATOM 2848 N N . LEU A 1 428 ? 29.402 -5.576 35.159 1.00 14.54 428 LEU A N 1
ATOM 2849 C CA . LEU A 1 428 ? 28.554 -6.750 35.351 1.00 14.50 428 LEU A CA 1
ATOM 2850 C C . LEU A 1 428 ? 27.533 -6.905 34.235 1.00 15.68 428 LEU A C 1
ATOM 2851 O O . LEU A 1 428 ? 26.777 -7.881 34.255 1.00 17.21 428 LEU A O 1
ATOM 2856 N N . GLY A 1 429 ? 27.504 -6.005 33.251 1.00 15.65 429 GLY A N 1
ATOM 2857 C CA . GLY A 1 429 ? 26.553 -6.138 32.165 1.00 16.21 429 GLY A CA 1
ATOM 2858 C C . GLY A 1 429 ? 26.985 -5.575 30.829 1.00 13.65 429 GLY A C 1
ATOM 2859 O O . GLY A 1 429 ? 28.136 -5.179 30.639 1.00 14.66 429 GLY A O 1
ATOM 2860 N N . SER A 1 430 ? 26.024 -5.562 29.910 1.00 11.42 430 SER A N 1
ATOM 2861 C CA . SER A 1 430 ? 26.123 -5.127 28.526 1.00 11.08 430 SER A CA 1
ATOM 2862 C C . SER A 1 430 ? 24.997 -4.128 28.274 1.00 10.80 430 SER A C 1
ATOM 2863 O O . SER A 1 430 ? 24.081 -3.974 29.088 1.00 11.24 430 SER A O 1
ATOM 2866 N N . GLY A 1 431 ? 25.038 -3.454 27.124 1.00 10.26 431 GLY A N 1
ATOM 2867 C CA . GLY A 1 431 ? 23.871 -2.685 26.714 1.00 10.71 431 GLY A CA 1
ATOM 2868 C C . GLY A 1 431 ? 22.641 -3.564 26.576 1.00 9.51 431 GLY A C 1
ATOM 2869 O O . GLY A 1 431 ? 21.591 -3.286 27.160 1.00 10.41 431 GLY A O 1
ATOM 2870 N N . ILE A 1 432 ? 22.761 -4.641 25.795 1.00 9.66 432 ILE A N 1
ATOM 2871 C CA . ILE A 1 432 ? 21.736 -5.668 25.658 1.00 10.16 432 ILE A CA 1
ATOM 2872 C C . ILE A 1 432 ? 22.382 -7.025 25.900 1.00 9.79 432 ILE A C 1
ATOM 2873 O O . ILE A 1 432 ? 23.441 -7.325 25.335 1.00 10.76 432 ILE A O 1
ATOM 2878 N N . ALA A 1 433 ? 21.736 -7.854 26.722 1.00 9.68 433 ALA A N 1
ATOM 2879 C CA . ALA A 1 433 ? 22.138 -9.238 26.922 1.00 9.79 433 ALA A CA 1
ATOM 2880 C C . ALA A 1 433 ? 20.990 -10.162 26.540 1.00 10.05 433 ALA A C 1
ATOM 2881 O O . ALA A 1 433 ? 19.866 -9.997 27.027 1.00 10.35 433 ALA A O 1
ATOM 2883 N N . ILE A 1 434 ? 21.277 -11.120 25.656 1.00 9.86 434 ILE A N 1
ATOM 2884 C CA . ILE A 1 434 ? 20.351 -12.187 25.283 1.00 10.41 434 ILE A CA 1
ATOM 2885 C C . ILE A 1 434 ? 20.960 -13.461 25.856 1.00 10.42 434 ILE A C 1
ATOM 2886 O O . ILE A 1 434 ? 22.041 -13.877 25.422 1.00 11.45 434 ILE A O 1
ATOM 2891 N N . SER A 1 435 ? 20.324 -14.050 26.869 1.00 10.54 435 SER A N 1
ATOM 2892 C CA . SER A 1 435 ? 21.057 -14.933 27.766 1.00 11.90 435 SER A CA 1
ATOM 2893 C C . SER A 1 435 ? 20.268 -16.170 28.174 1.00 11.08 435 SER A C 1
ATOM 2894 O O . SER A 1 435 ? 19.048 -16.124 28.370 1.00 12.09 435 SER A O 1
ATOM 2897 N N . ASN A 1 436 ? 21.005 -17.274 28.341 1.00 11.33 436 ASN A N 1
ATOM 2898 C CA . ASN A 1 436 ? 20.511 -18.502 28.957 1.00 12.77 436 ASN A CA 1
ATOM 2899 C C . ASN A 1 436 ? 21.051 -18.700 30.377 1.00 13.39 436 ASN A C 1
ATOM 2900 O O . ASN A 1 436 ? 21.157 -19.834 30.856 1.00 14.91 436 ASN A O 1
ATOM 2905 N N . GLN A 1 437 ? 21.401 -17.612 31.065 1.00 13.34 437 GLN A N 1
ATOM 2906 C CA . GLN A 1 437 ? 21.776 -17.679 32.477 1.00 13.84 437 GLN A CA 1
ATOM 2907 C C . GLN A 1 437 ? 20.509 -17.851 33.306 1.00 15.12 437 GLN A C 1
ATOM 2908 O O . GLN A 1 437 ? 19.611 -17.004 33.264 1.00 16.17 437 GLN A O 1
ATOM 2914 N N . LYS A 1 438 ? 20.430 -18.945 34.058 1.00 16.91 438 LYS A N 1
ATOM 2915 C CA . LYS A 1 438 ? 19.150 -19.297 34.667 1.00 18.80 438 LYS A CA 1
ATOM 2916 C C . LYS A 1 438 ? 18.914 -18.663 36.034 1.00 20.49 438 LYS A C 1
ATOM 2917 O O . LYS A 1 438 ? 17.773 -18.305 36.352 1.00 20.65 438 LYS A O 1
ATOM 2923 N N . PHE A 1 439 ? 19.962 -18.530 36.851 1.00 20.76 439 PHE A N 1
ATOM 2924 C CA . PHE A 1 439 ? 19.875 -18.037 38.229 1.00 22.87 439 PHE A CA 1
ATOM 2925 C C . PHE A 1 439 ? 19.135 -18.965 39.196 1.00 24.61 439 PHE A C 1
ATOM 2926 O O . PHE A 1 439 ? 19.554 -19.110 40.350 1.00 26.99 439 PHE A O 1
ATOM 2934 N N . ALA A 1 440 ? 18.030 -19.571 38.759 1.00 23.85 440 ALA A N 1
ATOM 2935 C CA . ALA A 1 440 ? 17.223 -20.448 39.604 1.00 25.39 440 ALA A CA 1
ATOM 2936 C C . ALA A 1 440 ? 16.385 -21.348 38.701 1.00 27.40 440 ALA A C 1
ATOM 2937 O O . ALA A 1 440 ? 16.428 -21.237 37.475 1.00 27.43 440 ALA A O 1
ATOM 2939 N N . GLU A 1 441 ? 15.609 -22.235 39.317 1.00 29.72 441 GLU A N 1
ATOM 2940 C CA . GLU A 1 441 ? 14.735 -23.141 38.588 1.00 31.07 441 GLU A CA 1
ATOM 2941 C C . GLU A 1 441 ? 13.311 -23.007 39.110 1.00 30.47 441 GLU A C 1
ATOM 2942 O O . GLU A 1 441 ? 13.108 -22.620 40.265 1.00 33.43 441 GLU A O 1
ATOM 2948 N N . PRO A 1 442 ? 12.295 -23.334 38.286 1.00 28.23 442 PRO A N 1
ATOM 2949 C CA . PRO A 1 442 ? 12.385 -23.831 36.910 1.00 25.56 442 PRO A CA 1
ATOM 2950 C C . PRO A 1 442 ? 12.547 -22.700 35.905 1.00 22.05 442 PRO A C 1
ATOM 2951 O O . PRO A 1 442 ? 11.735 -21.777 35.853 1.00 22.54 442 PRO A O 1
ATOM 2955 N N . PHE A 1 443 ? 13.605 -22.789 35.111 1.00 20.13 443 PHE A N 1
ATOM 2956 C CA . PHE A 1 443 ? 13.945 -21.786 34.117 1.00 18.62 443 PHE A CA 1
ATOM 2957 C C . PHE A 1 443 ? 13.597 -22.298 32.727 1.00 18.10 443 PHE A C 1
ATOM 2958 O O . PHE A 1 443 ? 13.697 -23.493 32.441 1.00 20.94 443 PHE A O 1
ATOM 2966 N N . HIS A 1 444 ? 13.180 -21.380 31.863 1.00 16.93 444 HIS A N 1
ATOM 2967 C CA . HIS A 1 444 ? 12.814 -21.723 30.488 1.00 16.05 444 HIS A CA 1
ATOM 2968 C C . HIS A 1 444 ? 13.766 -21.043 29.521 1.00 14.95 444 HIS A C 1
ATOM 2969 O O . HIS A 1 444 ? 13.657 -19.827 29.292 1.00 14.91 444 HIS A O 1
ATOM 2976 N N . PRO A 1 445 ? 14.713 -21.776 28.940 1.00 14.41 445 PRO A N 1
ATOM 2977 C CA . PRO A 1 445 ? 15.719 -21.148 28.074 1.00 14.31 445 PRO A CA 1
ATOM 2978 C C . PRO A 1 445 ? 15.111 -20.545 26.816 1.00 13.49 445 PRO A C 1
ATOM 2979 O O . PRO A 1 445 ? 13.959 -20.791 26.455 1.00 14.16 445 PRO A O 1
ATOM 2983 N N . LEU A 1 446 ? 15.929 -19.730 26.144 1.00 13.11 446 LEU A N 1
ATOM 2984 C CA . LEU A 1 446 ? 15.503 -19.050 24.926 1.00 12.83 446 LEU A CA 1
ATOM 2985 C C . LEU A 1 446 ? 14.929 -20.043 23.922 1.00 12.65 446 LEU A C 1
ATOM 2986 O O . LEU A 1 446 ? 15.491 -21.121 23.694 1.00 13.69 446 LEU A O 1
ATOM 2991 N N . ALA A 1 447 ? 13.797 -19.673 23.322 1.00 13.41 447 ALA A N 1
ATOM 2992 C CA . ALA A 1 447 ? 13.132 -20.535 22.354 1.00 13.45 447 ALA A CA 1
ATOM 2993 C C . ALA A 1 447 ? 12.476 -19.684 21.275 1.00 12.87 447 ALA A C 1
ATOM 2994 O O . ALA A 1 447 ? 12.155 -18.509 21.481 1.00 13.73 447 ALA A O 1
ATOM 2996 N N . GLY A 1 448 ? 12.250 -20.309 20.125 1.00 14.31 448 GLY A N 1
ATOM 2997 C CA . GLY A 1 448 ? 11.604 -19.614 19.022 1.00 14.85 448 GLY A CA 1
ATOM 2998 C C . GLY A 1 448 ? 12.566 -18.660 18.362 1.00 14.53 448 GLY A C 1
ATOM 2999 O O . GLY A 1 448 ? 13.690 -19.035 18.016 1.00 15.93 448 GLY A O 1
ATOM 3000 N N . THR A 1 449 ? 12.134 -17.414 18.194 1.00 14.06 449 THR A N 1
ATOM 3001 C CA . THR A 1 449 ? 12.932 -16.377 17.557 1.00 14.25 449 THR A CA 1
ATOM 3002 C C . THR A 1 449 ? 13.092 -15.217 18.524 1.00 13.73 449 THR A C 1
ATOM 3003 O O . THR A 1 449 ? 12.108 -14.733 19.092 1.00 15.78 449 THR A O 1
ATOM 3007 N N . ILE A 1 450 ? 14.326 -14.773 18.709 1.00 12.22 450 ILE A N 1
ATOM 3008 C CA . ILE A 1 450 ? 14.616 -13.572 19.475 1.00 11.49 450 ILE A CA 1
ATOM 3009 C C . ILE A 1 450 ? 14.995 -12.499 18.469 1.00 11.71 450 ILE A C 1
ATOM 3010 O O . ILE A 1 450 ? 16.013 -12.622 17.777 1.00 13.28 450 ILE A O 1
ATOM 3015 N N . THR A 1 451 ? 14.176 -11.459 18.383 1.00 11.40 451 THR A N 1
ATOM 3016 C CA . THR A 1 451 ? 14.347 -10.399 17.403 1.00 12.02 451 THR A CA 1
ATOM 3017 C C . THR A 1 451 ? 14.926 -9.177 18.102 1.00 11.09 451 THR A C 1
ATOM 3018 O O . THR A 1 451 ? 14.276 -8.589 18.968 1.00 12.72 451 THR A O 1
ATOM 3022 N N . VAL A 1 452 ? 16.139 -8.802 17.729 1.00 10.81 452 VAL A N 1
ATOM 3023 C CA . VAL A 1 452 ? 16.841 -7.673 18.330 1.00 10.63 452 VAL A CA 1
ATOM 3024 C C . VAL A 1 452 ? 17.110 -6.689 17.195 1.00 10.65 452 VAL A C 1
ATOM 3025 O O . VAL A 1 452 ? 18.092 -6.822 16.465 1.00 11.84 452 VAL A O 1
ATOM 3029 N N . ASP A 1 453 ? 16.229 -5.701 17.019 1.00 10.53 453 ASP A N 1
ATOM 3030 C CA . ASP A 1 453 ? 16.208 -4.890 15.802 1.00 10.62 453 ASP A CA 1
ATOM 3031 C C . ASP A 1 453 ? 16.215 -3.399 16.112 1.00 10.69 453 ASP A C 1
ATOM 3032 O O . ASP A 1 453 ? 15.421 -2.928 16.928 1.00 11.66 453 ASP A O 1
ATOM 3037 N N . GLY A 1 454 ? 17.073 -2.648 15.427 1.00 10.77 454 GLY A N 1
ATOM 3038 C CA . GLY A 1 454 ? 16.962 -1.201 15.473 1.00 10.88 454 GLY A CA 1
ATOM 3039 C C . GLY A 1 454 ? 17.416 -0.534 16.752 1.00 10.42 454 GLY A C 1
ATOM 3040 O O . GLY A 1 454 ? 17.033 0.608 17.006 1.00 12.26 454 GLY A O 1
ATOM 3041 N N . ASN A 1 455 ? 18.203 -1.211 17.573 1.00 10.06 455 ASN A N 1
ATOM 3042 C CA . ASN A 1 455 ? 18.647 -0.619 18.827 1.00 10.16 455 ASN A CA 1
ATOM 3043 C C . ASN A 1 455 ? 19.928 0.188 18.624 1.00 10.34 455 ASN A C 1
ATOM 3044 O O . ASN A 1 455 ? 20.732 -0.093 17.732 1.00 10.81 455 ASN A O 1
ATOM 3049 N N . THR A 1 456 ? 20.108 1.203 19.468 1.00 10.26 456 THR A N 1
ATOM 3050 C CA . THR A 1 456 ? 21.302 2.039 19.482 1.00 10.03 456 THR A CA 1
ATOM 3051 C C . THR A 1 456 ? 21.928 1.961 20.865 1.00 9.71 456 THR A C 1
ATOM 3052 O O . THR A 1 456 ? 21.248 2.205 21.869 1.00 10.74 456 THR A O 1
ATOM 3056 N N . LEU A 1 457 ? 23.214 1.618 20.904 1.00 9.57 457 LEU A N 1
ATOM 3057 C CA . LEU A 1 457 ? 23.946 1.328 22.137 1.00 9.54 457 LEU A CA 1
ATOM 3058 C C . LEU A 1 457 ? 25.151 2.254 22.192 1.00 10.07 457 LEU A C 1
ATOM 3059 O O . LEU A 1 457 ? 26.050 2.151 21.345 1.00 10.58 457 LEU A O 1
ATOM 3064 N N . VAL A 1 458 ? 25.168 3.158 23.172 1.00 9.98 458 VAL A N 1
ATOM 3065 C CA . VAL A 1 458 ? 26.143 4.246 23.236 1.00 10.22 458 VAL A CA 1
ATOM 3066 C C . VAL A 1 458 ? 26.936 4.118 24.535 1.00 9.98 458 VAL A C 1
ATOM 3067 O O . VAL A 1 458 ? 26.355 4.156 25.629 1.00 10.51 458 VAL A O 1
ATOM 3071 N N . ARG A 1 459 ? 28.254 3.965 24.424 1.00 10.11 459 ARG A N 1
ATOM 3072 C CA . ARG A 1 459 ? 29.124 3.851 25.597 1.00 10.38 459 ARG A CA 1
ATOM 3073 C C . ARG A 1 459 ? 28.664 2.723 26.525 1.00 10.43 459 ARG A C 1
ATOM 3074 O O . ARG A 1 459 ? 28.564 2.891 27.745 1.00 11.27 459 ARG A O 1
ATOM 3082 N N . THR A 1 460 ? 28.383 1.561 25.934 1.00 10.18 460 THR A N 1
ATOM 3083 C CA . THR A 1 460 ? 27.972 0.375 26.672 1.00 10.60 460 THR A CA 1
ATOM 3084 C C . THR A 1 460 ? 29.034 -0.714 26.586 1.00 10.75 460 THR A C 1
ATOM 3085 O O . THR A 1 460 ? 29.833 -0.765 25.643 1.00 11.43 460 THR A O 1
ATOM 3089 N N . GLY A 1 461 ? 29.003 -1.606 27.571 1.00 13.48 461 GLY A N 1
ATOM 3090 C CA . GLY A 1 461 ? 30.056 -2.562 27.839 1.00 13.57 461 GLY A CA 1
ATOM 3091 C C . GLY A 1 461 ? 30.967 -2.080 28.959 1.00 14.24 461 GLY A C 1
ATOM 3092 O O . GLY A 1 461 ? 31.044 -0.889 29.273 1.00 15.85 461 GLY A O 1
ATOM 3093 N N . ALA A 1 462 ? 31.670 -3.026 29.580 1.00 14.70 462 ALA A N 1
ATOM 3094 C CA . ALA A 1 462 ? 32.434 -2.700 30.783 1.00 15.65 462 ALA A CA 1
ATOM 3095 C C . ALA A 1 462 ? 33.297 -3.885 31.187 1.00 16.24 462 ALA A C 1
ATOM 3096 O O . ALA A 1 462 ? 32.979 -5.038 30.885 1.00 17.41 462 ALA A O 1
ATOM 3098 N N . ILE A 1 463 ? 34.380 -3.587 31.910 1.00 18.12 463 ILE A N 1
ATOM 3099 C CA . ILE A 1 463 ? 35.182 -4.640 32.525 1.00 20.47 463 ILE A CA 1
ATOM 3100 C C . ILE A 1 463 ? 34.372 -5.311 33.621 1.00 21.62 463 ILE A C 1
ATOM 3101 O O . ILE A 1 463 ? 33.835 -4.640 34.511 1.00 23.55 463 ILE A O 1
ATOM 3106 N N . ASN A 1 464 ? 34.288 -6.637 33.571 1.00 23.49 464 ASN A N 1
ATOM 3107 C CA . ASN A 1 464 ? 33.754 -7.382 34.702 1.00 27.44 464 ASN A CA 1
ATOM 3108 C C . ASN A 1 464 ? 34.880 -7.618 35.698 1.00 29.41 464 ASN A C 1
ATOM 3109 O O . ASN A 1 464 ? 35.860 -8.292 35.360 1.00 29.41 464 ASN A O 1
ATOM 3114 N N . PRO A 1 465 ? 34.783 -7.099 36.924 1.00 31.37 465 PRO A N 1
ATOM 3115 C CA . PRO A 1 465 ? 35.879 -7.271 37.889 1.00 33.78 465 PRO A CA 1
ATOM 3116 C C . PRO A 1 465 ? 36.081 -8.704 38.327 1.00 37.19 465 PRO A C 1
ATOM 3117 O O . PRO A 1 465 ? 37.129 -9.013 38.909 1.00 37.47 465 PRO A O 1
ATOM 3121 N N . ASN A 1 466 ? 35.118 -9.586 38.075 1.00 40.43 466 ASN A N 1
ATOM 3122 C CA . ASN A 1 466 ? 35.294 -10.972 38.474 1.00 45.05 466 ASN A CA 1
ATOM 3123 C C . ASN A 1 466 ? 36.284 -11.709 37.562 1.00 51.25 466 ASN A C 1
ATOM 3124 O O . ASN A 1 466 ? 37.012 -12.577 38.061 1.00 52.32 466 ASN A O 1
ATOM 3129 N N . TRP A 1 467 ? 36.328 -11.383 36.235 1.00 55.52 467 TRP A N 1
ATOM 3130 C CA . TRP A 1 467 ? 37.357 -11.863 35.275 1.00 59.31 467 TRP A CA 1
ATOM 3131 C C . TRP A 1 467 ? 38.515 -10.961 35.066 1.00 57.79 467 TRP A C 1
ATOM 3132 O O . TRP A 1 467 ? 39.561 -11.432 34.596 1.00 57.98 467 TRP A O 1
ATOM 3143 N N . ASN A 1 468 ? 38.299 -9.681 35.251 1.00 56.36 468 ASN A N 1
ATOM 3144 C CA . ASN A 1 468 ? 39.112 -8.712 34.589 1.00 56.02 468 ASN A CA 1
ATOM 3145 C C . ASN A 1 468 ? 38.991 -8.847 33.067 1.00 52.38 468 ASN A C 1
ATOM 3146 O O . ASN A 1 468 ? 39.908 -8.479 32.334 1.00 52.19 468 ASN A O 1
ATOM 3151 N N . HIS A 1 469 ? 37.861 -9.377 32.573 1.00 49.28 469 HIS A N 1
ATOM 3152 C CA . HIS A 1 469 ? 37.579 -9.437 31.141 1.00 46.30 469 HIS A CA 1
ATOM 3153 C C . HIS A 1 469 ? 36.308 -8.659 30.824 1.00 36.94 469 HIS A C 1
ATOM 3154 O O . HIS A 1 469 ? 35.397 -8.583 31.655 1.00 35.98 469 HIS A O 1
ATOM 3161 N N . PRO A 1 470 ? 36.210 -8.068 29.639 1.00 28.77 470 PRO A N 1
ATOM 3162 C CA . PRO A 1 470 ? 35.090 -7.167 29.380 1.00 23.60 470 PRO A CA 1
ATOM 3163 C C . PRO A 1 470 ? 33.853 -7.830 28.799 1.00 18.71 470 PRO A C 1
ATOM 3164 O O . PRO A 1 470 ? 33.900 -8.849 28.104 1.00 20.52 470 PRO A O 1
ATOM 3168 N N . MET A 1 471 ? 32.725 -7.238 29.162 1.00 15.93 471 MET A N 1
ATOM 3169 C CA A MET A 1 471 ? 31.448 -7.497 28.517 0.11 15.38 471 MET A CA 1
ATOM 3170 C CA B MET A 1 471 ? 31.450 -7.497 28.515 0.34 16.39 471 MET A CA 1
ATOM 3171 C CA C MET A 1 471 ? 31.473 -7.523 28.491 0.55 15.75 471 MET A CA 1
ATOM 3172 C C . MET A 1 471 ? 31.275 -6.487 27.394 1.00 14.83 471 MET A C 1
ATOM 3173 O O . MET A 1 471 ? 31.609 -5.311 27.558 1.00 17.23 471 MET A O 1
ATOM 3186 N N . GLY A 1 472 ? 30.753 -6.947 26.255 1.00 13.72 472 GLY A N 1
ATOM 3187 C CA . GLY A 1 472 ? 30.551 -6.073 25.120 1.00 13.85 472 GLY A CA 1
ATOM 3188 C C . GLY A 1 472 ? 29.230 -5.323 25.173 1.00 11.50 472 GLY A C 1
ATOM 3189 O O . GLY A 1 472 ? 28.400 -5.507 26.066 1.00 12.29 472 GLY A O 1
ATOM 3190 N N . ALA A 1 473 ? 29.048 -4.456 24.173 1.00 10.65 473 ALA A N 1
ATOM 3191 C CA . ALA A 1 473 ? 27.825 -3.669 24.071 1.00 10.22 473 ALA A CA 1
ATOM 3192 C C . ALA A 1 473 ? 26.594 -4.555 23.932 1.00 9.71 473 ALA A C 1
ATOM 3193 O O . ALA A 1 473 ? 25.558 -4.292 24.557 1.00 10.01 473 ALA A O 1
ATOM 3195 N N . LEU A 1 474 ? 26.673 -5.588 23.100 1.00 9.44 474 LEU A N 1
ATOM 3196 C CA . LEU A 1 474 ? 25.558 -6.501 22.902 1.00 9.82 474 LEU A CA 1
ATOM 3197 C C . LEU A 1 474 ? 26.123 -7.901 23.026 1.00 10.24 474 LEU A C 1
ATOM 3198 O O . LEU A 1 474 ? 27.058 -8.252 22.303 1.00 11.99 474 LEU A O 1
ATOM 3203 N N . ARG A 1 475 ? 25.578 -8.699 23.937 1.00 10.13 475 ARG A N 1
ATOM 3204 C CA . ARG A 1 475 ? 26.067 -10.060 24.077 1.00 11.22 475 ARG A CA 1
ATOM 3205 C C . ARG A 1 475 ? 24.960 -11.089 23.925 1.00 10.33 475 ARG A C 1
ATOM 3206 O O . ARG A 1 475 ? 23.807 -10.862 24.307 1.00 11.50 475 ARG A O 1
ATOM 3214 N N . VAL A 1 476 ? 25.343 -12.222 23.337 1.00 10.51 476 VAL A N 1
ATOM 3215 C CA . VAL A 1 476 ? 24.560 -13.451 23.346 1.00 10.85 476 VAL A CA 1
ATOM 3216 C C . VAL A 1 476 ? 25.334 -14.437 24.204 1.00 10.71 476 VAL A C 1
ATOM 3217 O O . VAL A 1 476 ? 26.516 -14.701 23.944 1.00 11.11 476 VAL A O 1
ATOM 3221 N N . ASP A 1 477 ? 24.676 -14.969 25.237 1.00 10.90 477 ASP A N 1
ATOM 3222 C CA . ASP A 1 477 ? 25.357 -15.637 26.344 1.00 11.30 477 ASP A CA 1
ATOM 3223 C C . ASP A 1 477 ? 24.702 -16.993 26.600 1.00 11.73 477 ASP A C 1
ATOM 3224 O O . ASP A 1 477 ? 23.627 -17.074 27.200 1.00 12.11 477 ASP A O 1
ATOM 3229 N N . SER A 1 478 ? 25.358 -18.067 26.160 1.00 11.55 478 SER A N 1
ATOM 3230 C CA . SER A 1 478 ? 24.851 -19.429 26.340 1.00 12.44 478 SER A CA 1
ATOM 3231 C C . SER A 1 478 ? 25.241 -19.978 27.719 1.00 12.57 478 SER A C 1
ATOM 3232 O O . SER A 1 478 ? 25.860 -21.036 27.857 1.00 14.14 478 SER A O 1
ATOM 3235 N N . TYR A 1 479 ? 24.842 -19.244 28.763 1.00 14.05 479 TYR A N 1
ATOM 3236 C CA . TYR A 1 479 ? 25.450 -19.430 30.079 1.00 14.28 479 TYR A CA 1
ATOM 3237 C C . TYR A 1 479 ? 25.188 -20.828 30.640 1.00 14.49 479 TYR A C 1
ATOM 3238 O O . TYR A 1 479 ? 26.126 -21.569 30.957 1.00 15.59 479 TYR A O 1
ATOM 3247 N N . ASP A 1 480 ? 23.921 -21.205 30.793 1.00 14.54 480 ASP A N 1
ATOM 3248 C CA . ASP A 1 480 ? 23.593 -22.517 31.341 1.00 14.63 480 ASP A CA 1
ATOM 3249 C C . ASP A 1 480 ? 23.111 -23.516 30.300 1.00 15.69 480 ASP A C 1
ATOM 3250 O O . ASP A 1 480 ? 22.924 -24.693 30.635 1.00 17.54 480 ASP A O 1
ATOM 3255 N N . SER A 1 481 ? 22.923 -23.091 29.052 1.00 14.73 481 SER A N 1
ATOM 3256 C CA . SER A 1 481 ? 22.523 -23.998 27.986 1.00 14.65 481 SER A CA 1
ATOM 3257 C C . SER A 1 481 ? 22.783 -23.323 26.646 1.00 13.83 481 SER A C 1
ATOM 3258 O O . SER A 1 481 ? 22.894 -22.099 26.556 1.00 14.24 481 SER A O 1
ATOM 3261 N N . ALA A 1 482 ? 22.891 -24.147 25.608 1.00 14.03 482 ALA A N 1
ATOM 3262 C CA . ALA A 1 482 ? 23.156 -23.669 24.260 1.00 13.60 482 ALA A CA 1
ATOM 3263 C C . ALA A 1 482 ? 21.978 -22.857 23.727 1.00 14.26 482 ALA A C 1
ATOM 3264 O O . ALA A 1 482 ? 20.830 -23.010 24.154 1.00 14.70 482 ALA A O 1
ATOM 3266 N N . ILE A 1 483 ? 22.276 -21.980 22.771 1.00 13.98 483 ILE A N 1
ATOM 3267 C CA . ILE A 1 483 ? 21.247 -21.154 22.144 1.00 13.73 483 ILE A CA 1
ATOM 3268 C C . ILE A 1 483 ? 20.437 -22.031 21.192 1.00 15.35 483 ILE A C 1
ATOM 3269 O O . ILE A 1 483 ? 20.912 -22.395 20.112 1.00 17.58 483 ILE A O 1
ATOM 3274 N N . GLU A 1 484 ? 19.209 -22.374 21.590 1.00 14.56 484 GLU A N 1
ATOM 3275 C CA . GLU A 1 484 ? 18.335 -23.186 20.755 1.00 15.93 484 GLU A CA 1
ATOM 3276 C C . GLU A 1 484 ? 17.275 -22.365 20.039 1.00 15.91 484 GLU A C 1
ATOM 3277 O O . GLU A 1 484 ? 16.539 -22.913 19.207 1.00 18.69 484 GLU A O 1
ATOM 3283 N N . ALA A 1 485 ? 17.185 -21.077 20.343 1.00 14.67 485 ALA A N 1
ATOM 3284 C CA . ALA A 1 485 ? 16.390 -20.148 19.565 1.00 14.64 485 ALA A CA 1
ATOM 3285 C C . ALA A 1 485 ? 17.206 -19.650 18.379 1.00 15.28 485 ALA A C 1
ATOM 3286 O O . ALA A 1 485 ? 18.429 -19.789 18.330 1.00 18.27 485 ALA A O 1
ATOM 3288 N N . ARG A 1 486 ? 16.508 -19.077 17.409 1.00 14.44 486 ARG A N 1
ATOM 3289 C CA . ARG A 1 486 ? 17.147 -18.233 16.410 1.00 15.75 486 ARG A CA 1
ATOM 3290 C C . ARG A 1 486 ? 17.259 -16.826 16.982 1.00 14.36 486 ARG A C 1
ATOM 3291 O O . ARG A 1 486 ? 16.296 -16.305 17.551 1.00 16.31 486 ARG A O 1
ATOM 3299 N N . VAL A 1 487 ? 18.433 -16.216 16.867 1.00 13.09 487 VAL A N 1
ATOM 3300 C CA . VAL A 1 487 ? 18.651 -14.865 17.376 1.00 13.00 487 VAL A CA 1
ATOM 3301 C C . VAL A 1 487 ? 19.040 -13.997 16.190 1.00 11.64 487 VAL A C 1
ATOM 3302 O O . VAL A 1 487 ? 20.094 -14.210 15.572 1.00 13.11 487 VAL A O 1
ATOM 3306 N N . ASP A 1 488 ? 18.178 -13.038 15.856 1.00 11.57 488 ASP A N 1
ATOM 3307 C CA . ASP A 1 488 ? 18.349 -12.171 14.693 1.00 12.06 488 ASP A CA 1
ATOM 3308 C C . ASP A 1 488 ? 18.633 -10.761 15.185 1.00 11.60 488 ASP A C 1
ATOM 3309 O O . ASP A 1 488 ? 17.749 -10.112 15.755 1.00 12.92 488 ASP A O 1
ATOM 3314 N N . ILE A 1 489 ? 19.854 -10.290 14.957 1.00 11.79 489 ILE A N 1
ATOM 3315 C CA . ILE A 1 489 ? 20.320 -9.004 15.461 1.00 11.42 489 ILE A CA 1
ATOM 3316 C C . ILE A 1 489 ? 20.499 -8.096 14.253 1.00 10.47 489 ILE A C 1
ATOM 3317 O O . ILE A 1 489 ? 21.466 -8.235 13.494 1.00 11.39 489 ILE A O 1
ATOM 3322 N N . THR A 1 490 ? 19.570 -7.162 14.075 1.00 10.13 490 THR A N 1
ATOM 3323 C CA . THR A 1 490 ? 19.494 -6.388 12.845 1.00 11.00 490 THR A CA 1
ATOM 3324 C C . THR A 1 490 ? 19.466 -4.896 13.126 1.00 10.43 490 THR A C 1
ATOM 3325 O O . THR A 1 490 ? 18.911 -4.441 14.127 1.00 10.87 490 THR A O 1
ATOM 3329 N N . ASP A 1 491 ? 20.061 -4.140 12.204 1.00 11.62 491 ASP A N 1
ATOM 3330 C CA A ASP A 1 491 ? 20.026 -2.680 12.216 0.60 11.75 491 ASP A CA 1
ATOM 3331 C CA B ASP A 1 491 ? 19.984 -2.683 12.222 0.40 11.76 491 ASP A CA 1
ATOM 3332 C C . ASP A 1 491 ? 20.414 -2.107 13.575 1.00 11.04 491 ASP A C 1
ATOM 3333 O O . ASP A 1 491 ? 19.707 -1.301 14.178 1.00 12.67 491 ASP A O 1
ATOM 3342 N N . THR A 1 492 ? 21.579 -2.524 14.052 1.00 10.90 492 THR A N 1
ATOM 3343 C CA . THR A 1 492 ? 22.090 -2.069 15.339 1.00 10.82 492 THR A CA 1
ATOM 3344 C C . THR A 1 492 ? 23.114 -0.963 15.124 1.00 10.74 492 THR A C 1
ATOM 3345 O O . THR A 1 492 ? 24.020 -1.099 14.296 1.00 12.67 492 THR A O 1
ATOM 3349 N N . THR A 1 493 ? 22.984 0.115 15.883 1.00 10.67 493 THR A N 1
ATOM 3350 C CA . THR A 1 493 ? 23.977 1.181 15.916 1.00 10.43 493 THR A CA 1
ATOM 3351 C C . THR A 1 493 ? 24.726 1.054 17.234 1.00 10.35 493 THR A C 1
ATOM 3352 O O . THR A 1 493 ? 24.104 1.066 18.299 1.00 11.58 493 THR A O 1
ATOM 3356 N N . ILE A 1 494 ? 26.045 0.894 17.159 1.00 10.25 494 ILE A N 1
ATOM 3357 C CA . ILE A 1 494 ? 26.887 0.712 18.341 1.00 10.24 494 ILE A CA 1
ATOM 3358 C C . ILE A 1 494 ? 27.988 1.764 18.286 1.00 10.58 494 ILE A C 1
ATOM 3359 O O . ILE A 1 494 ? 28.804 1.762 17.356 1.00 12.47 494 ILE A O 1
ATOM 3364 N N . THR A 1 495 ? 27.996 2.676 19.258 1.00 10.96 495 THR A N 1
ATOM 3365 C CA . THR A 1 495 ? 28.812 3.878 19.176 1.00 11.96 495 THR A CA 1
ATOM 3366 C C . THR A 1 495 ? 29.609 4.064 20.459 1.00 11.06 495 THR A C 1
ATOM 3367 O O . THR A 1 495 ? 29.045 4.006 21.562 1.00 11.61 495 THR A O 1
ATOM 3371 N N . ASP A 1 496 ? 30.915 4.294 20.312 1.00 11.75 496 ASP A N 1
ATOM 3372 C CA . ASP A 1 496 ? 31.771 4.697 21.428 1.00 12.91 496 ASP A CA 1
ATOM 3373 C C . ASP A 1 496 ? 31.806 3.640 22.530 1.00 12.15 496 ASP A C 1
ATOM 3374 O O . ASP A 1 496 ? 31.790 3.953 23.723 1.00 13.48 496 ASP A O 1
ATOM 3379 N N . SER A 1 497 ? 31.854 2.377 22.132 1.00 12.30 497 SER A N 1
ATOM 3380 C CA . SER A 1 497 ? 31.929 1.301 23.111 1.00 12.20 497 SER A CA 1
ATOM 3381 C C . SER A 1 497 ? 33.307 1.296 23.758 1.00 12.56 497 SER A C 1
ATOM 3382 O O . SER A 1 497 ? 34.318 1.331 23.048 1.00 13.52 497 SER A O 1
ATOM 3385 N N . PRO A 1 498 ? 33.400 1.238 25.087 1.00 13.16 498 PRO A N 1
ATOM 3386 C CA . PRO A 1 498 ? 34.736 1.225 25.703 1.00 14.36 498 PRO A CA 1
ATOM 3387 C C . PRO A 1 498 ? 35.504 -0.049 25.419 1.00 13.43 498 PRO A C 1
ATOM 3388 O O . PRO A 1 498 ? 36.740 -0.012 25.358 1.00 14.68 498 PRO A O 1
ATOM 3392 N N . TYR A 1 499 ? 34.806 -1.171 25.224 1.00 13.68 499 TYR A N 1
ATOM 3393 C CA . TYR A 1 499 ? 35.449 -2.456 24.946 1.00 14.09 499 TYR A CA 1
ATOM 3394 C C . TYR A 1 499 ? 34.935 -2.959 23.605 1.00 12.57 499 TYR A C 1
ATOM 3395 O O . TYR A 1 499 ? 35.129 -2.286 22.598 1.00 13.30 499 TYR A O 1
ATOM 3404 N N . SER A 1 500 ? 34.268 -4.108 23.571 1.00 11.75 500 SER A N 1
ATOM 3405 C CA . SER A 1 500 ? 33.848 -4.727 22.327 1.00 11.71 500 SER A CA 1
ATOM 3406 C C . SER A 1 500 ? 32.421 -4.329 21.963 1.00 11.25 500 SER A C 1
ATOM 3407 O O . SER A 1 500 ? 31.641 -3.868 22.798 1.00 11.46 500 SER A O 1
ATOM 3410 N N . ALA A 1 501 ? 32.082 -4.538 20.691 1.00 11.24 501 ALA A N 1
ATOM 3411 C CA . ALA A 1 501 ? 30.731 -4.252 20.193 1.00 10.87 501 ALA A CA 1
ATOM 3412 C C . ALA A 1 501 ? 29.822 -5.460 20.396 1.00 10.69 501 ALA A C 1
ATOM 3413 O O . ALA A 1 501 ? 28.917 -5.431 21.233 1.00 13.39 501 ALA A O 1
ATOM 3415 N N . PHE A 1 502 ? 30.055 -6.532 19.645 1.00 10.59 502 PHE A N 1
ATOM 3416 C CA . PHE A 1 502 ? 29.282 -7.764 19.764 1.00 10.23 502 PHE A CA 1
ATOM 3417 C C . PHE A 1 502 ? 30.100 -8.796 20.527 1.00 11.44 502 PHE A C 1
ATOM 3418 O O . PHE A 1 502 ? 31.276 -9.009 20.212 1.00 13.50 502 PHE A O 1
ATOM 3426 N N . GLU A 1 503 ? 29.479 -9.451 21.510 1.00 10.69 503 GLU A N 1
ATOM 3427 C CA . GLU A 1 503 ? 30.136 -10.492 22.285 1.00 11.35 503 GLU A CA 1
ATOM 3428 C C . GLU A 1 503 ? 29.308 -11.766 22.238 1.00 11.32 503 GLU A C 1
ATOM 3429 O O . GLU A 1 503 ? 28.088 -11.730 22.426 1.00 12.37 503 GLU A O 1
ATOM 3435 N N . PHE A 1 504 ? 29.973 -12.885 21.974 1.00 10.89 504 PHE A N 1
ATOM 3436 C CA . PHE A 1 504 ? 29.347 -14.200 21.982 1.00 11.77 504 PHE A CA 1
ATOM 3437 C C . PHE A 1 504 ? 30.116 -15.040 22.985 1.00 12.00 504 PHE A C 1
ATOM 3438 O O . PHE A 1 504 ? 31.328 -15.220 22.850 1.00 13.06 504 PHE A O 1
ATOM 3446 N N . VAL A 1 505 ? 29.432 -15.495 24.030 1.00 11.08 505 VAL A N 1
ATOM 3447 C CA . VAL A 1 505 ? 30.127 -16.052 25.179 1.00 11.65 505 VAL A CA 1
ATOM 3448 C C . VAL A 1 505 ? 29.253 -17.133 25.793 1.00 11.40 505 VAL A C 1
ATOM 3449 O O . VAL A 1 505 ? 28.027 -17.111 25.672 1.00 12.36 505 VAL A O 1
ATOM 3453 N N . SER A 1 506 ? 29.893 -18.091 26.451 1.00 12.51 506 SER A N 1
ATOM 3454 C CA . SER A 1 506 ? 29.211 -19.009 27.354 1.00 12.76 506 SER A CA 1
ATOM 3455 C C . SER A 1 506 ? 29.753 -18.641 28.731 1.00 13.08 506 SER A C 1
ATOM 3456 O O . SER A 1 506 ? 30.805 -19.122 29.156 1.00 13.86 506 SER A O 1
ATOM 3459 N N . GLY A 1 507 ? 29.033 -17.750 29.411 1.00 13.47 507 GLY A N 1
ATOM 3460 C CA . GLY A 1 507 ? 29.601 -16.958 30.491 1.00 15.09 507 GLY A CA 1
ATOM 3461 C C . GLY A 1 507 ? 29.938 -17.720 31.758 1.00 16.70 507 GLY A C 1
ATOM 3462 O O . GLY A 1 507 ? 30.652 -17.173 32.608 1.00 18.53 507 GLY A O 1
ATOM 3463 N N . GLY A 1 508 ? 29.433 -18.940 31.924 1.00 15.50 508 GLY A N 1
ATOM 3464 C CA . GLY A 1 508 ? 29.786 -19.730 33.080 1.00 16.95 508 GLY A CA 1
ATOM 3465 C C . GLY A 1 508 ? 30.962 -20.647 32.870 1.00 16.40 508 GLY A C 1
ATOM 3466 O O . GLY A 1 508 ? 31.304 -21.421 33.769 1.00 18.36 508 GLY A O 1
ATOM 3467 N N . GLY A 1 509 ? 31.603 -20.584 31.704 1.00 15.85 509 GLY A N 1
ATOM 3468 C CA . GLY A 1 509 ? 32.689 -21.495 31.417 1.00 16.56 509 GLY A CA 1
ATOM 3469 C C . GLY A 1 509 ? 32.257 -22.899 31.067 1.00 16.46 509 GLY A C 1
ATOM 3470 O O . GLY A 1 509 ? 33.104 -23.795 31.019 1.00 18.28 509 GLY A O 1
ATOM 3471 N N . GLN A 1 510 ? 30.974 -23.115 30.793 1.00 15.87 510 GLN A N 1
ATOM 3472 C CA . GLN A 1 510 ? 30.455 -24.451 30.530 1.00 17.22 510 GLN A CA 1
ATOM 3473 C C . GLN A 1 510 ? 30.572 -24.873 29.069 1.00 16.86 510 GLN A C 1
ATOM 3474 O O . GLN A 1 510 ? 30.337 -26.046 28.759 1.00 18.13 510 GLN A O 1
ATOM 3480 N N . GLY A 1 511 ? 30.924 -23.959 28.168 1.00 15.94 511 GLY A N 1
ATOM 3481 C CA . GLY A 1 511 ? 31.170 -24.335 26.787 1.00 16.42 511 GLY A CA 1
ATOM 3482 C C . GLY A 1 511 ? 29.946 -24.676 25.968 1.00 16.58 511 GLY A C 1
ATOM 3483 O O . GLY A 1 511 ? 30.053 -25.454 25.016 1.00 17.87 511 GLY A O 1
ATOM 3484 N N . HIS A 1 512 ? 28.788 -24.104 26.289 1.00 15.56 512 HIS A N 1
ATOM 3485 C CA . HIS A 1 512 ? 27.606 -24.322 25.468 1.00 15.07 512 HIS A CA 1
ATOM 3486 C C . HIS A 1 512 ? 27.678 -23.462 24.212 1.00 14.22 512 HIS A C 1
ATOM 3487 O O . HIS A 1 512 ? 28.171 -22.328 24.235 1.00 14.16 512 HIS A O 1
ATOM 3494 N N . ALA A 1 513 ? 27.147 -23.990 23.111 1.00 14.48 513 ALA A N 1
ATOM 3495 C CA . ALA A 1 513 ? 27.274 -23.311 21.827 1.00 14.00 513 ALA A CA 1
ATOM 3496 C C . ALA A 1 513 ? 26.418 -22.049 21.755 1.00 12.90 513 ALA A C 1
ATOM 3497 O O . ALA A 1 513 ? 25.252 -22.032 22.167 1.00 13.81 513 ALA A O 1
ATOM 3499 N N . VAL A 1 514 ? 27.013 -20.988 21.218 1.00 13.08 514 VAL A N 1
ATOM 3500 C CA . VAL A 1 514 ? 26.266 -19.859 20.685 1.00 13.00 514 VAL A CA 1
ATOM 3501 C C . VAL A 1 514 ? 26.122 -20.139 19.196 1.00 13.26 514 VAL A C 1
ATOM 3502 O O . VAL A 1 514 ? 27.115 -20.191 18.465 1.00 14.86 514 VAL A O 1
ATOM 3506 N N . LYS A 1 515 ? 24.887 -20.351 18.755 1.00 13.37 515 LYS A N 1
ATOM 3507 C CA . LYS A 1 515 ? 24.609 -20.753 17.384 1.00 13.61 515 LYS A CA 1
ATOM 3508 C C . LYS A 1 515 ? 23.257 -20.173 17.006 1.00 13.25 515 LYS A C 1
ATOM 3509 O O . LYS A 1 515 ? 22.544 -19.623 17.848 1.00 13.38 515 LYS A O 1
ATOM 3515 N N . ASN A 1 516 ? 22.909 -20.295 15.722 1.00 13.36 516 ASN A N 1
ATOM 3516 C CA . ASN A 1 516 ? 21.645 -19.768 15.201 1.00 14.00 516 ASN A CA 1
ATOM 3517 C C . ASN A 1 516 ? 21.577 -18.252 15.314 1.00 12.52 516 ASN A C 1
ATOM 3518 O O . ASN A 1 516 ? 20.489 -17.672 15.378 1.00 14.00 516 ASN A O 1
ATOM 3523 N N . VAL A 1 517 ? 22.737 -17.601 15.320 1.00 12.09 517 VAL A N 1
ATOM 3524 C CA . VAL A 1 517 ? 22.830 -16.154 15.458 1.00 12.16 517 VAL A CA 1
ATOM 3525 C C . VAL A 1 517 ? 23.147 -15.547 14.102 1.00 11.37 517 VAL A C 1
ATOM 3526 O O . VAL A 1 517 ? 24.081 -15.985 13.419 1.00 12.46 517 VAL A O 1
ATOM 3530 N N . THR A 1 518 ? 22.375 -14.536 13.717 1.00 11.66 518 THR A N 1
ATOM 3531 C CA . THR A 1 518 ? 22.652 -13.729 12.536 1.00 12.45 518 THR A CA 1
ATOM 3532 C C . THR A 1 518 ? 22.736 -12.273 12.954 1.00 12.30 518 THR A C 1
ATOM 3533 O O . THR A 1 518 ? 21.828 -11.764 13.618 1.00 13.37 518 THR A O 1
ATOM 3537 N N . VAL A 1 519 ? 23.832 -11.616 12.589 1.00 11.65 519 VAL A N 1
ATOM 3538 C CA . VAL A 1 519 ? 23.961 -10.172 12.721 1.00 11.37 519 VAL A CA 1
ATOM 3539 C C . VAL A 1 519 ? 23.890 -9.603 11.313 1.00 11.22 519 VAL A C 1
ATOM 3540 O O . VAL A 1 519 ? 24.750 -9.910 10.475 1.00 13.04 519 VAL A O 1
ATOM 3544 N N . ASP A 1 520 ? 22.855 -8.813 11.035 1.00 10.87 520 ASP A N 1
ATOM 3545 C CA . ASP A 1 520 ? 22.630 -8.290 9.691 1.00 11.06 520 ASP A CA 1
ATOM 3546 C C . ASP A 1 520 ? 22.322 -6.805 9.786 1.00 10.41 520 ASP A C 1
ATOM 3547 O O . ASP A 1 520 ? 21.214 -6.417 10.175 1.00 10.74 520 ASP A O 1
ATOM 3552 N N . GLY A 1 521 ? 23.294 -5.983 9.413 1.00 10.48 521 GLY A N 1
ATOM 3553 C CA . GLY A 1 521 ? 23.102 -4.553 9.356 1.00 10.30 521 GLY A CA 1
ATOM 3554 C C . GLY A 1 521 ? 23.530 -3.896 10.647 1.00 10.78 521 GLY A C 1
ATOM 3555 O O . GLY A 1 521 ? 22.825 -3.994 11.653 1.00 11.46 521 GLY A O 1
ATOM 3556 N N . ALA A 1 522 ? 24.684 -3.242 10.649 1.00 10.94 522 ALA A N 1
ATOM 3557 C CA . ALA A 1 522 ? 25.114 -2.538 11.842 1.00 11.54 522 ALA A CA 1
ATOM 3558 C C . ALA A 1 522 ? 26.022 -1.394 11.434 1.00 11.56 522 ALA A C 1
ATOM 3559 O O . ALA A 1 522 ? 26.765 -1.483 10.451 1.00 13.37 522 ALA A O 1
ATOM 3561 N N . ALA A 1 523 ? 25.935 -0.310 12.189 1.00 11.93 523 ALA A N 1
ATOM 3562 C CA . ALA A 1 523 ? 26.839 0.828 12.078 1.00 12.77 523 ALA A CA 1
ATOM 3563 C C . ALA A 1 523 ? 27.608 0.889 13.388 1.00 12.22 523 ALA A C 1
ATOM 3564 O O . ALA A 1 523 ? 27.041 1.230 14.432 1.00 12.58 523 ALA A O 1
ATOM 3566 N N . VAL A 1 524 ? 28.884 0.525 13.341 1.00 11.70 524 VAL A N 1
ATOM 3567 C CA . VAL A 1 524 ? 29.717 0.382 14.529 1.00 11.94 524 VAL A CA 1
ATOM 3568 C C . VAL A 1 524 ? 30.819 1.423 14.430 1.00 12.69 524 VAL A C 1
ATOM 3569 O O . VAL A 1 524 ? 31.574 1.443 13.456 1.00 15.34 524 VAL A O 1
ATOM 3573 N N . LYS A 1 525 ? 30.917 2.290 15.426 1.00 12.52 525 LYS A N 1
ATOM 3574 C CA A LYS A 1 525 ? 31.851 3.405 15.374 0.50 13.21 525 LYS A CA 1
ATOM 3575 C CA B LYS A 1 525 ? 31.840 3.415 15.378 0.50 13.56 525 LYS A CA 1
ATOM 3576 C C . LYS A 1 525 ? 32.584 3.536 16.699 1.00 12.87 525 LYS A C 1
ATOM 3577 O O . LYS A 1 525 ? 31.965 3.491 17.771 1.00 13.70 525 LYS A O 1
ATOM 3588 N N . ASN A 1 526 ? 33.906 3.701 16.613 1.00 13.13 526 ASN A N 1
ATOM 3589 C CA A ASN A 1 526 ? 34.753 4.002 17.769 0.44 14.12 526 ASN A CA 1
ATOM 3590 C CA B ASN A 1 526 ? 34.757 3.996 17.767 0.56 14.31 526 ASN A CA 1
ATOM 3591 C C . ASN A 1 526 ? 34.638 2.928 18.854 1.00 14.24 526 ASN A C 1
ATOM 3592 O O . ASN A 1 526 ? 34.258 3.193 19.995 1.00 16.73 526 ASN A O 1
ATOM 3601 N N . THR A 1 527 ? 34.989 1.708 18.477 1.00 13.53 527 THR A N 1
ATOM 3602 C CA . THR A 1 527 ? 34.980 0.568 19.382 1.00 13.39 527 THR A CA 1
ATOM 3603 C C . THR A 1 527 ? 36.350 0.453 20.035 1.00 14.23 527 THR A C 1
ATOM 3604 O O . THR A 1 527 ? 37.372 0.442 19.347 1.00 15.48 527 THR A O 1
ATOM 3608 N N . GLY A 1 528 ? 36.371 0.368 21.364 1.00 14.33 528 GLY A N 1
ATOM 3609 C CA . GLY A 1 528 ? 37.644 0.364 22.068 1.00 15.05 528 GLY A CA 1
ATOM 3610 C C . GLY A 1 528 ? 38.518 -0.831 21.733 1.00 15.00 528 GLY A C 1
ATOM 3611 O O . GLY A 1 528 ? 39.734 -0.695 21.557 1.00 16.14 528 GLY A O 1
ATOM 3612 N N . THR A 1 529 ? 37.918 -2.018 21.628 1.00 14.27 529 THR A N 1
ATOM 3613 C CA . THR A 1 529 ? 38.699 -3.213 21.333 1.00 14.30 529 THR A CA 1
ATOM 3614 C C . THR A 1 529 ? 38.290 -3.843 20.003 1.00 13.67 529 THR A C 1
ATOM 3615 O O . THR A 1 529 ? 38.840 -3.481 18.959 1.00 14.68 529 THR A O 1
ATOM 3619 N N . VAL A 1 530 ? 37.332 -4.770 20.017 1.00 12.30 530 VAL A N 1
ATOM 3620 C CA . VAL A 1 530 ? 37.012 -5.562 18.834 1.00 12.16 530 VAL A CA 1
ATOM 3621 C C . VAL A 1 530 ? 35.539 -5.427 18.474 1.00 11.52 530 VAL A C 1
ATOM 3622 O O . VAL A 1 530 ? 34.672 -5.251 19.338 1.00 12.45 530 VAL A O 1
ATOM 3626 N N . VAL A 1 531 ? 35.253 -5.548 17.175 1.00 11.20 531 VAL A N 1
ATOM 3627 C CA . VAL A 1 531 ? 33.858 -5.561 16.733 1.00 11.30 531 VAL A CA 1
ATOM 3628 C C . VAL A 1 531 ? 33.158 -6.844 17.175 1.00 11.32 531 VAL A C 1
ATOM 3629 O O . VAL A 1 531 ? 31.990 -6.819 17.586 1.00 11.61 531 VAL A O 1
ATOM 3633 N N . VAL A 1 532 ? 33.856 -7.977 17.114 1.00 11.25 532 VAL A N 1
ATOM 3634 C CA . VAL A 1 532 ? 33.312 -9.273 17.501 1.00 11.55 532 VAL A CA 1
ATOM 3635 C C . VAL A 1 532 ? 34.259 -9.910 18.508 1.00 11.64 532 VAL A C 1
ATOM 3636 O O . VAL A 1 532 ? 35.426 -10.179 18.190 1.00 12.92 532 VAL A O 1
ATOM 3640 N N . GLN A 1 533 ? 33.753 -10.157 19.718 1.00 11.91 533 GLN A N 1
ATOM 3641 C CA . GLN A 1 533 ? 34.480 -10.844 20.779 1.00 12.15 533 GLN A CA 1
ATOM 3642 C C . GLN A 1 533 ? 33.824 -12.217 20.917 1.00 12.31 533 GLN A C 1
ATOM 3643 O O . GLN A 1 533 ? 32.762 -12.344 21.530 1.00 12.80 533 GLN A O 1
ATOM 3649 N N . ALA A 1 534 ? 34.430 -13.232 20.298 1.00 12.00 534 ALA A N 1
ATOM 3650 C CA . ALA A 1 534 ? 33.858 -14.573 20.209 1.00 12.60 534 ALA A CA 1
ATOM 3651 C C . ALA A 1 534 ? 34.601 -15.502 21.160 1.00 13.02 534 ALA A C 1
ATOM 3652 O O . ALA A 1 534 ? 35.769 -15.838 20.933 1.00 15.26 534 ALA A O 1
ATOM 3654 N N . GLU A 1 535 ? 33.913 -15.930 22.215 1.00 12.93 535 GLU A N 1
ATOM 3655 C CA . GLU A 1 535 ? 34.512 -16.755 23.248 1.00 14.58 535 GLU A CA 1
ATOM 3656 C C . GLU A 1 535 ? 33.744 -18.037 23.523 1.00 14.25 535 GLU A C 1
ATOM 3657 O O . GLU A 1 535 ? 34.171 -18.824 24.373 1.00 15.16 535 GLU A O 1
ATOM 3663 N N . ALA A 1 536 ? 32.634 -18.251 22.872 1.00 14.89 536 ALA A N 1
ATOM 3664 C CA . ALA A 1 536 ? 31.905 -19.501 22.959 1.00 15.81 536 ALA A CA 1
ATOM 3665 C C . ALA A 1 536 ? 32.150 -20.325 21.708 1.00 13.39 536 ALA A C 1
ATOM 3666 O O . ALA A 1 536 ? 32.420 -19.770 20.642 1.00 14.05 536 ALA A O 1
ATOM 3668 N N . PRO A 1 537 ? 32.066 -21.649 21.791 1.00 13.06 537 PRO A N 1
ATOM 3669 C CA . PRO A 1 537 ? 31.973 -22.452 20.568 1.00 14.05 537 PRO A CA 1
ATOM 3670 C C . PRO A 1 537 ? 30.643 -22.182 19.883 1.00 13.71 537 PRO A C 1
ATOM 3671 O O . PRO A 1 537 ? 29.698 -21.671 20.486 1.00 14.62 537 PRO A O 1
ATOM 3675 N N . GLY A 1 538 ? 30.578 -22.528 18.598 1.00 14.11 538 GLY A N 1
ATOM 3676 C CA . GLY A 1 538 ? 29.336 -22.385 17.860 1.00 14.82 538 GLY A CA 1
ATOM 3677 C C . GLY A 1 538 ? 29.532 -21.773 16.487 1.00 14.34 538 GLY A C 1
ATOM 3678 O O . GLY A 1 538 ? 30.527 -22.058 15.814 1.00 15.24 538 GLY A O 1
ATOM 3679 N N . GLU A 1 539 ? 28.590 -20.937 16.056 1.00 14.61 539 GLU A N 1
ATOM 3680 C CA . GLU A 1 539 ? 28.666 -20.320 14.740 1.00 14.14 539 GLU A CA 1
ATOM 3681 C C . GLU A 1 539 ? 27.737 -19.118 14.696 1.00 14.18 539 GLU A C 1
ATOM 3682 O O . GLU A 1 539 ? 26.712 -19.075 15.382 1.00 15.21 539 GLU A O 1
ATOM 3688 N N . ALA A 1 540 ? 28.098 -18.153 13.858 1.00 14.95 540 ALA A N 1
ATOM 3689 C CA . ALA A 1 540 ? 27.236 -17.014 13.597 1.00 15.16 540 ALA A CA 1
ATOM 3690 C C . ALA A 1 540 ? 27.541 -16.479 12.212 1.00 14.68 540 ALA A C 1
ATOM 3691 O O . ALA A 1 540 ? 28.651 -16.642 11.700 1.00 15.87 540 ALA A O 1
ATOM 3693 N N . THR A 1 541 ? 26.548 -15.832 11.618 1.00 13.20 541 THR A N 1
ATOM 3694 C CA . THR A 1 541 ? 26.693 -15.203 10.316 1.00 13.04 541 THR A CA 1
ATOM 3695 C C . THR A 1 541 ? 26.606 -13.695 10.475 1.00 11.82 541 THR A C 1
ATOM 3696 O O . THR A 1 541 ? 25.728 -13.187 11.182 1.00 12.44 541 THR A O 1
ATOM 3700 N N . PHE A 1 542 ? 27.518 -12.987 9.813 1.00 11.56 542 PHE A N 1
ATOM 3701 C CA . PHE A 1 542 ? 27.575 -11.533 9.858 1.00 10.85 542 PHE A CA 1
ATOM 3702 C C . PHE A 1 542 ? 27.452 -10.964 8.454 1.00 11.22 542 PHE A C 1
ATOM 3703 O O . PHE A 1 542 ? 28.223 -11.336 7.563 1.00 12.26 542 PHE A O 1
ATOM 3711 N N . ARG A 1 543 ? 26.493 -10.059 8.262 1.00 11.20 543 ARG A N 1
ATOM 3712 C CA A ARG A 1 543 ? 26.308 -9.368 6.996 0.54 11.73 543 ARG A CA 1
ATOM 3713 C CA B ARG A 1 543 ? 26.326 -9.364 6.996 0.46 12.18 543 ARG A CA 1
ATOM 3714 C C . ARG A 1 543 ? 26.101 -7.886 7.263 1.00 10.90 543 ARG A C 1
ATOM 3715 O O . ARG A 1 543 ? 25.474 -7.504 8.254 1.00 10.91 543 ARG A O 1
ATOM 3730 N N . ASN A 1 544 ? 26.607 -7.050 6.353 1.00 10.32 544 ASN A N 1
ATOM 3731 C CA . ASN A 1 544 ? 26.256 -5.634 6.336 1.00 10.21 544 ASN A CA 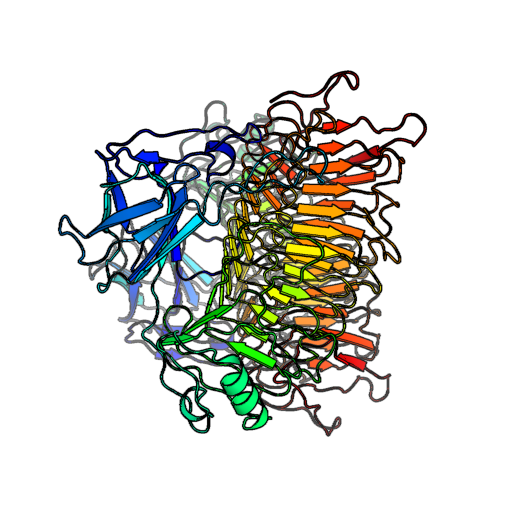1
ATOM 3732 C C . ASN A 1 544 ? 26.651 -4.903 7.615 1.00 9.76 544 ASN A C 1
ATOM 3733 O O . ASN A 1 544 ? 25.974 -3.963 8.034 1.00 10.66 544 ASN A O 1
ATOM 3738 N N . VAL A 1 545 ? 27.764 -5.304 8.223 1.00 10.56 545 VAL A N 1
ATOM 3739 C CA . VAL A 1 545 ? 28.296 -4.626 9.399 1.00 10.78 545 VAL A CA 1
ATOM 3740 C C . VAL A 1 545 ? 29.396 -3.682 8.934 1.00 11.24 545 VAL A C 1
ATOM 3741 O O . VAL A 1 545 ? 30.434 -4.126 8.434 1.00 11.61 545 VAL A O 1
ATOM 3745 N N . THR A 1 546 ? 29.153 -2.379 9.070 1.00 11.82 546 THR A N 1
ATOM 3746 C CA . THR A 1 546 ? 30.106 -1.337 8.696 1.00 13.96 546 THR A CA 1
ATOM 3747 C C . THR A 1 546 ? 30.737 -0.784 9.969 1.00 13.24 546 THR A C 1
ATOM 3748 O O . THR A 1 546 ? 30.030 -0.252 10.828 1.00 15.80 546 THR A O 1
ATOM 3752 N N . ALA A 1 547 ? 32.059 -0.891 10.086 1.00 13.10 547 ALA A N 1
ATOM 3753 C CA . ALA A 1 547 ? 32.773 -0.437 11.270 1.00 13.27 547 ALA A CA 1
ATOM 3754 C C . ALA A 1 547 ? 33.782 0.635 10.893 1.00 13.75 547 ALA A C 1
ATOM 3755 O O . ALA A 1 547 ? 34.429 0.554 9.841 1.00 15.02 547 ALA A O 1
ATOM 3757 N N . THR A 1 548 ? 33.922 1.635 11.759 1.00 13.55 548 THR A N 1
ATOM 3758 C CA . THR A 1 548 ? 34.993 2.615 11.657 1.00 14.82 548 THR A CA 1
ATOM 3759 C C . THR A 1 548 ? 35.566 2.827 13.053 1.00 14.71 548 THR A C 1
ATOM 3760 O O . THR A 1 548 ? 34.874 2.637 14.055 1.00 14.80 548 THR A O 1
ATOM 3764 N N . GLY A 1 549 ? 36.834 3.216 13.118 1.00 15.27 549 GLY A N 1
ATOM 3765 C CA . GLY A 1 549 ? 37.436 3.513 14.412 1.00 15.27 549 GLY A CA 1
ATOM 3766 C C . GLY A 1 549 ? 37.545 2.329 15.351 1.00 15.86 549 GLY A C 1
ATOM 3767 O O . GLY A 1 549 ? 37.290 2.464 16.554 1.00 18.66 549 GLY A O 1
ATOM 3768 N N . THR A 1 550 ? 37.923 1.171 14.836 1.00 16.84 550 THR A N 1
ATOM 3769 C CA . THR A 1 550 ? 38.066 -0.015 15.672 1.00 17.29 550 THR A CA 1
ATOM 3770 C C . THR A 1 550 ? 39.451 -0.016 16.306 1.00 17.87 550 THR A C 1
ATOM 3771 O O . THR A 1 550 ? 40.461 0.063 15.601 1.00 19.31 550 THR A O 1
ATOM 3775 N N . GLY A 1 551 ? 39.500 -0.116 17.635 1.00 17.22 551 GLY A N 1
ATOM 3776 C CA . GLY A 1 551 ? 40.746 0.135 18.338 1.00 18.09 551 GLY A CA 1
ATOM 3777 C C . GLY A 1 551 ? 41.759 -0.988 18.224 1.00 17.80 551 GLY A C 1
ATOM 3778 O O . GLY A 1 551 ? 42.954 -0.733 18.053 1.00 20.62 551 GLY A O 1
ATOM 3779 N N . ALA A 1 552 ? 41.313 -2.239 18.339 1.00 16.23 552 ALA A N 1
ATOM 3780 C CA . ALA A 1 552 ? 42.246 -3.362 18.420 1.00 16.59 552 ALA A CA 1
ATOM 3781 C C . ALA A 1 552 ? 42.202 -4.289 17.214 1.00 16.01 552 ALA A C 1
ATOM 3782 O O . ALA A 1 552 ? 43.251 -4.575 16.633 1.00 18.63 552 ALA A O 1
ATOM 3784 N N . ALA A 1 553 ? 41.025 -4.779 16.829 1.00 14.74 553 ALA A N 1
ATOM 3785 C CA . ALA A 1 553 ? 40.905 -5.709 15.712 1.00 14.05 553 ALA A CA 1
ATOM 3786 C C . ALA A 1 553 ? 39.432 -5.881 15.373 1.00 13.04 553 ALA A C 1
ATOM 3787 O O . ALA A 1 553 ? 38.550 -5.564 16.173 1.00 13.83 553 ALA A O 1
ATOM 3789 N N . GLY A 1 554 ? 39.171 -6.422 14.183 1.00 12.20 554 GLY A N 1
ATOM 3790 C CA . GLY A 1 554 ? 37.801 -6.770 13.842 1.00 12.48 554 GLY A CA 1
ATOM 3791 C C . GLY A 1 554 ? 37.246 -7.873 14.726 1.00 12.31 554 GLY A C 1
ATOM 3792 O O . GLY A 1 554 ? 36.153 -7.742 15.289 1.00 12.47 554 GLY A O 1
ATOM 3793 N N . ILE A 1 555 ? 37.999 -8.966 14.869 1.00 12.54 555 ILE A N 1
ATOM 3794 C CA . ILE A 1 555 ? 37.526 -10.193 15.500 1.00 13.15 555 ILE A CA 1
ATOM 3795 C C . ILE A 1 555 ? 38.561 -10.686 16.497 1.00 12.99 555 ILE A C 1
ATOM 3796 O O . ILE A 1 555 ? 39.750 -10.775 16.172 1.00 13.76 555 ILE A O 1
ATOM 3801 N N . TYR A 1 556 ? 38.093 -11.064 17.680 1.00 12.64 556 TYR A N 1
ATOM 3802 C CA . TYR A 1 556 ? 38.825 -11.888 18.626 1.00 13.20 556 TYR A CA 1
ATOM 3803 C C . TYR A 1 556 ? 38.057 -13.198 18.703 1.00 13.32 556 TYR A C 1
ATOM 3804 O O . TYR A 1 556 ? 36.884 -13.204 19.073 1.00 15.20 556 TYR A O 1
ATOM 3813 N N . ASN A 1 557 ? 38.688 -14.293 18.294 1.00 13.96 557 ASN A N 1
ATOM 3814 C CA . ASN A 1 557 ? 38.004 -15.584 18.211 1.00 14.00 557 ASN A CA 1
ATOM 3815 C C . ASN A 1 557 ? 38.813 -16.594 19.015 1.00 14.67 557 ASN A C 1
ATOM 3816 O O . ASN A 1 557 ? 39.751 -17.206 18.502 1.00 16.04 557 ASN A O 1
ATOM 3821 N N . CYS A 1 558 ? 38.439 -16.777 20.278 1.00 14.83 558 CYS A N 1
ATOM 3822 C CA . CYS A 1 558 ? 39.208 -17.603 21.210 1.00 16.99 558 CYS A CA 1
ATOM 3823 C C . CYS A 1 558 ? 38.238 -18.289 22.164 1.00 15.71 558 CYS A C 1
ATOM 3824 O O . CYS A 1 558 ? 38.054 -17.857 23.310 1.00 16.07 558 CYS A O 1
ATOM 3827 N N . PRO A 1 559 ? 37.579 -19.365 21.716 1.00 15.25 559 PRO A N 1
ATOM 3828 C CA . PRO A 1 559 ? 36.572 -20.018 22.561 1.00 15.22 559 PRO A CA 1
ATOM 3829 C C . PRO A 1 559 ? 37.174 -20.667 23.795 1.00 14.56 559 PRO A C 1
ATOM 3830 O O . PRO A 1 559 ? 38.298 -21.175 23.785 1.00 16.60 559 PRO A O 1
ATOM 3834 N N . PHE A 1 560 ? 36.390 -20.662 24.867 1.00 14.79 560 PHE A N 1
ATOM 3835 C CA . PHE A 1 560 ? 36.722 -21.380 26.087 1.00 15.16 560 PHE A CA 1
ATOM 3836 C C . PHE A 1 560 ? 35.471 -22.087 26.586 1.00 15.32 560 PHE A C 1
ATOM 3837 O O . PHE A 1 560 ? 34.353 -21.636 26.313 1.00 15.09 560 PHE A O 1
ATOM 3845 N N . PRO A 1 561 ? 35.623 -23.209 27.310 1.00 15.25 561 PRO A N 1
ATOM 3846 C CA . PRO A 1 561 ? 36.897 -23.838 27.669 1.00 15.76 561 PRO A CA 1
ATOM 3847 C C . PRO A 1 561 ? 37.528 -24.624 26.539 1.00 15.82 561 PRO A C 1
ATOM 3848 O O . PRO A 1 561 ? 36.856 -25.042 25.595 1.00 16.91 561 PRO A O 1
ATOM 3852 N N . SER A 1 562 ? 38.834 -24.835 26.654 1.00 16.05 562 SER A N 1
ATOM 3853 C CA . SER A 1 562 ? 39.516 -25.765 25.769 1.00 17.22 562 SER A CA 1
ATOM 3854 C C . SER A 1 562 ? 38.801 -27.107 25.788 1.00 17.25 562 SER A C 1
ATOM 3855 O O . SER A 1 562 ? 38.465 -27.630 26.854 1.00 17.56 562 SER A O 1
ATOM 3858 N N . GLY A 1 563 ? 38.566 -27.661 24.605 1.00 18.04 563 GLY A N 1
ATOM 3859 C CA . GLY A 1 563 ? 37.840 -28.900 24.468 1.00 18.91 563 GLY A CA 1
ATOM 3860 C C . GLY A 1 563 ? 36.386 -28.751 24.068 1.00 19.52 563 GLY A C 1
ATOM 3861 O O . GLY A 1 563 ? 35.752 -29.760 23.737 1.00 23.27 563 GLY A O 1
ATOM 3862 N N . SER A 1 564 ? 35.836 -27.537 24.068 1.00 17.59 564 SER A N 1
ATOM 3863 C CA . SER A 1 564 ? 34.415 -27.362 23.791 1.00 17.88 564 SER A CA 1
ATOM 3864 C C . SER A 1 564 ? 34.108 -27.025 22.337 1.00 17.75 564 SER A C 1
ATOM 3865 O O . SER A 1 564 ? 32.931 -26.923 21.985 1.00 19.34 564 SER A O 1
ATOM 3868 N N . GLY A 1 565 ? 35.117 -26.836 21.495 1.00 17.39 565 GLY A N 1
ATOM 3869 C CA . GLY A 1 565 ? 34.910 -26.681 20.067 1.00 16.90 565 GLY A CA 1
ATOM 3870 C C . GLY A 1 565 ? 35.300 -25.306 19.550 1.00 16.58 565 GLY A C 1
ATOM 3871 O O . GLY A 1 565 ? 35.792 -24.444 20.276 1.00 19.02 565 GLY A O 1
ATOM 3872 N N . THR A 1 566 ? 35.068 -25.122 18.254 1.00 15.21 566 THR A N 1
ATOM 3873 C CA . THR A 1 566 ? 35.403 -23.886 17.556 1.00 16.06 566 THR A CA 1
ATOM 3874 C C . THR A 1 566 ? 34.173 -23.005 17.415 1.00 14.81 566 THR A C 1
ATOM 3875 O O . THR A 1 566 ? 33.039 -23.443 17.601 1.00 15.16 566 THR A O 1
ATOM 3879 N N . PHE A 1 567 ? 34.419 -21.751 17.037 1.00 15.10 567 PHE A N 1
ATOM 3880 C CA . PHE A 1 567 ? 33.373 -20.805 16.669 1.00 15.22 567 PHE A CA 1
ATOM 3881 C C . PHE A 1 567 ? 33.635 -20.370 15.237 1.00 16.56 567 PHE A C 1
ATOM 3882 O O . PHE A 1 567 ? 34.703 -19.828 14.943 1.00 20.21 567 PHE A O 1
ATOM 3890 N N . THR A 1 568 ? 32.675 -20.624 14.351 1.00 16.79 568 THR A N 1
ATOM 3891 C CA . THR A 1 568 ? 32.812 -20.298 12.933 1.00 19.17 568 THR A CA 1
ATOM 3892 C C . THR A 1 568 ? 32.082 -18.990 12.632 1.00 18.49 568 THR A C 1
ATOM 3893 O O . THR A 1 568 ? 30.848 -18.923 12.710 1.00 19.49 568 THR A O 1
ATOM 3897 N N . VAL A 1 569 ? 32.849 -17.967 12.263 1.00 19.37 569 VAL A N 1
ATOM 3898 C CA . VAL A 1 569 ? 32.324 -16.679 11.826 1.00 20.77 569 VAL A CA 1
ATOM 3899 C C . VAL A 1 569 ? 32.153 -16.759 10.314 1.00 19.97 569 VAL A C 1
ATOM 3900 O O . VAL A 1 569 ? 33.139 -16.841 9.581 1.00 22.05 569 VAL A O 1
ATOM 3904 N N . THR A 1 570 ? 30.911 -16.733 9.837 1.00 17.12 570 THR A N 1
ATOM 3905 C CA . THR A 1 570 ? 30.662 -16.695 8.400 1.00 16.34 570 THR A CA 1
ATOM 3906 C C . THR A 1 570 ? 30.509 -15.247 7.960 1.00 14.80 570 THR A C 1
ATOM 3907 O O . THR A 1 570 ? 29.676 -14.503 8.492 1.00 13.99 570 THR A O 1
ATOM 3911 N N . ASP A 1 571 ? 31.329 -14.851 6.999 1.00 15.11 571 ASP A N 1
ATOM 3912 C CA . ASP A 1 571 ? 31.231 -13.548 6.357 1.00 14.93 571 ASP A CA 1
ATOM 3913 C C . ASP A 1 571 ? 30.149 -13.662 5.293 1.00 15.40 571 ASP A C 1
ATOM 3914 O O . ASP A 1 571 ? 30.369 -14.222 4.217 1.00 17.73 571 ASP A O 1
ATOM 3919 N N . GLY A 1 572 ? 28.963 -13.152 5.602 1.00 14.52 572 GLY A N 1
ATOM 3920 C CA . GLY A 1 572 ? 27.855 -13.197 4.676 1.00 14.93 572 GLY A CA 1
ATOM 3921 C C . GLY A 1 572 ? 27.803 -12.051 3.690 1.00 14.20 572 GLY A C 1
ATOM 3922 O O . GLY A 1 572 ? 26.833 -11.947 2.930 1.00 16.21 572 GLY A O 1
ATOM 3923 N N . GLY A 1 573 ? 28.808 -11.184 3.683 1.00 13.03 573 GLY A N 1
ATOM 3924 C CA . GLY A 1 573 ? 28.899 -10.126 2.705 1.00 13.23 573 GLY A CA 1
ATOM 3925 C C . GLY A 1 573 ? 28.494 -8.768 3.258 1.00 11.89 573 GLY A C 1
ATOM 3926 O O . GLY A 1 573 ? 27.797 -8.646 4.269 1.00 11.26 573 GLY A O 1
ATOM 3927 N N . GLY A 1 574 ? 28.952 -7.727 2.572 1.00 11.38 574 GLY A N 1
ATOM 3928 C CA . GLY A 1 574 ? 28.588 -6.373 2.913 1.00 11.97 574 GLY A CA 1
ATOM 3929 C C . GLY A 1 574 ? 29.279 -5.811 4.130 1.00 11.27 574 GLY A C 1
ATOM 3930 O O . GLY A 1 574 ? 28.905 -4.725 4.579 1.00 12.03 574 GLY A O 1
ATOM 3931 N N . ASN A 1 575 ? 30.282 -6.503 4.665 1.00 11.52 575 ASN A N 1
ATOM 3932 C CA . ASN A 1 575 ? 30.987 -6.048 5.853 1.00 11.91 575 ASN A CA 1
ATOM 3933 C C . ASN A 1 575 ? 32.188 -5.211 5.443 1.00 13.12 575 ASN A C 1
ATOM 3934 O O . ASN A 1 575 ? 32.835 -5.492 4.432 1.00 15.57 575 ASN A O 1
ATOM 3939 N N . SER A 1 576 ? 32.497 -4.187 6.234 1.00 13.09 576 SER A N 1
ATOM 3940 C CA . SER A 1 576 ? 33.673 -3.381 5.943 1.00 15.19 576 SER A CA 1
ATOM 3941 C C . SER A 1 576 ? 34.221 -2.771 7.222 1.00 15.04 576 SER A C 1
ATOM 3942 O O . SER A 1 576 ? 33.478 -2.506 8.169 1.00 14.76 576 SER A O 1
ATOM 3945 N N . GLY A 1 577 ? 35.534 -2.551 7.236 1.00 15.25 577 GLY A N 1
ATOM 3946 C CA . GLY A 1 577 ? 36.191 -1.871 8.328 1.00 16.87 577 GLY A CA 1
ATOM 3947 C C . GLY A 1 577 ? 36.614 -2.747 9.482 1.00 18.16 577 GLY A C 1
ATOM 3948 O O . GLY A 1 577 ? 37.214 -2.234 10.438 1.00 20.95 577 GLY A O 1
ATOM 3949 N N . TRP A 1 578 ? 36.335 -4.047 9.433 1.00 16.15 578 TRP A N 1
ATOM 3950 C CA . TRP A 1 578 ? 36.709 -4.935 10.527 1.00 16.46 578 TRP A CA 1
ATOM 3951 C C . TRP A 1 578 ? 37.254 -6.254 9.997 1.00 16.84 578 TRP A C 1
ATOM 3952 O O . TRP A 1 578 ? 37.037 -7.319 10.586 1.00 17.58 578 TRP A O 1
ATOM 3963 N N . ASP A 1 579 ? 38.005 -6.195 8.894 1.00 17.23 579 ASP A N 1
ATOM 3964 C CA . ASP A 1 579 ? 38.512 -7.390 8.212 1.00 18.58 579 ASP A CA 1
ATOM 3965 C C . ASP A 1 579 ? 39.836 -7.875 8.775 1.00 15.58 579 ASP A C 1
ATOM 3966 O O . ASP A 1 579 ? 40.693 -8.355 8.034 1.00 14.82 579 ASP A O 1
ATOM 3971 N N . THR A 1 580 ? 40.020 -7.764 10.086 1.00 14.59 580 THR A N 1
ATOM 3972 C CA . THR A 1 580 ? 41.220 -8.227 10.757 1.00 13.38 580 THR A CA 1
ATOM 3973 C C . THR A 1 580 ? 40.840 -9.085 11.953 1.00 12.22 580 THR A C 1
ATOM 3974 O O . THR A 1 580 ? 39.777 -8.909 12.556 1.00 13.18 580 THR A O 1
ATOM 3978 N N . THR A 1 581 ? 41.740 -10.003 12.287 1.00 11.91 581 THR A N 1
ATOM 3979 C CA . THR A 1 581 ? 41.601 -10.902 13.418 1.00 12.72 581 THR A CA 1
ATOM 3980 C C . THR A 1 581 ? 42.774 -10.684 14.363 1.00 13.23 581 THR A C 1
ATOM 3981 O O . THR A 1 581 ? 43.927 -10.578 13.925 1.00 14.11 581 THR A O 1
ATOM 3985 N N . TRP A 1 582 ? 42.475 -10.589 15.654 1.00 13.82 582 TRP A N 1
ATOM 3986 C CA . TRP A 1 582 ? 43.514 -10.505 16.670 1.00 14.69 582 TRP A CA 1
ATOM 3987 C C . TRP A 1 582 ? 44.381 -11.757 16.607 1.00 15.37 582 TRP A C 1
ATOM 3988 O O . TRP A 1 582 ? 43.868 -12.876 16.686 1.00 17.24 582 TRP A O 1
ATOM 3999 N N . SER A 1 583 ? 45.697 -11.569 16.455 1.00 17.02 583 SER A N 1
ATOM 4000 C CA . SER A 1 583 ? 46.559 -12.697 16.108 1.00 18.67 583 SER A CA 1
ATOM 4001 C C . SER A 1 583 ? 46.808 -13.649 17.274 1.00 22.30 583 SER A C 1
ATOM 4002 O O . SER A 1 583 ? 47.064 -14.837 17.044 1.00 25.03 583 SER A O 1
ATOM 4005 N N . ASP A 1 584 ? 46.757 -13.164 18.515 1.00 23.03 584 ASP A N 1
ATOM 4006 C CA . ASP A 1 584 ? 47.283 -13.895 19.673 1.00 24.61 584 ASP A CA 1
ATOM 4007 C C . ASP A 1 584 ? 46.177 -14.133 20.698 1.00 25.38 584 ASP A C 1
ATOM 4008 O O . ASP A 1 584 ? 45.836 -13.234 21.473 1.00 25.73 584 ASP A O 1
ATOM 4013 N N . CYS A 1 585 ? 45.653 -15.361 20.738 1.00 25.92 585 CYS A N 1
ATOM 4014 C CA . CYS A 1 585 ? 44.589 -15.686 21.682 1.00 27.89 585 CYS A CA 1
ATOM 4015 C C . CYS A 1 585 ? 45.063 -15.718 23.129 1.00 30.77 585 CYS A C 1
ATOM 4016 O O . CYS A 1 585 ? 44.226 -15.699 24.038 1.00 31.48 585 CYS A O 1
ATOM 4019 N N . SER A 1 586 ? 46.371 -15.777 23.369 1.00 32.10 586 SER A N 1
ATOM 4020 C CA . SER A 1 586 ? 46.864 -15.792 24.742 1.00 34.99 586 SER A CA 1
ATOM 4021 C C . SER A 1 586 ? 46.940 -14.403 25.362 1.00 35.86 586 SER A C 1
ATOM 4022 O O . SER A 1 586 ? 47.316 -14.283 26.534 1.00 36.91 586 SER A O 1
ATOM 4025 N N . THR A 1 587 ? 46.603 -13.358 24.614 1.00 36.85 587 THR A N 1
ATOM 4026 C CA . THR A 1 587 ? 46.587 -11.997 25.121 1.00 37.86 587 THR A CA 1
ATOM 4027 C C . THR A 1 587 ? 45.203 -11.397 24.925 1.00 40.45 587 THR A C 1
ATOM 4028 O O . THR A 1 587 ? 44.354 -11.936 24.208 1.00 40.32 587 THR A O 1
ATOM 4032 N N . TRP A 1 588 ? 44.987 -10.265 25.564 1.00 41.82 588 TRP A N 1
ATOM 4033 C CA . TRP A 1 588 ? 43.692 -9.652 25.389 1.00 44.25 588 TRP A CA 1
ATOM 4034 C C . TRP A 1 588 ? 43.819 -8.314 24.682 1.00 42.46 588 TRP A C 1
ATOM 4035 O O . TRP A 1 588 ? 44.726 -7.532 24.991 1.00 41.94 588 TRP A O 1
ATOM 4046 N N . PRO A 1 589 ? 42.946 -8.042 23.716 1.00 41.58 589 PRO A N 1
ATOM 4047 C CA . PRO A 1 589 ? 42.934 -6.718 23.085 1.00 42.74 589 PRO A CA 1
ATOM 4048 C C . PRO A 1 589 ? 42.688 -5.644 24.132 1.00 45.04 589 PRO A C 1
ATOM 4049 O O . PRO A 1 589 ? 41.794 -5.764 24.972 1.00 44.90 589 PRO A O 1
ATOM 4053 N N . GLN A 1 590 ? 43.502 -4.597 24.090 1.00 47.17 590 GLN A N 1
ATOM 4054 C CA . GLN A 1 590 ? 43.345 -3.524 25.053 1.00 50.29 590 GLN A CA 1
ATOM 4055 C C . GLN A 1 590 ? 42.870 -2.252 24.359 1.00 51.12 590 GLN A C 1
ATOM 4056 O O . GLN A 1 590 ? 43.241 -1.987 23.212 1.00 50.78 590 GLN A O 1
ATOM 4062 N N . PRO A 1 591 ? 42.035 -1.445 25.028 1.00 52.90 591 PRO A N 1
ATOM 4063 C CA . PRO A 1 591 ? 41.581 -0.170 24.465 1.00 54.39 591 PRO A CA 1
ATOM 4064 C C . PRO A 1 591 ? 42.654 0.909 24.577 1.00 55.61 591 PRO A C 1
ATOM 4065 O O . PRO A 1 591 ? 42.970 1.546 23.572 1.00 56.18 591 PRO A O 1
ATOM 4069 N N . ALA B 1 53 ? 9.131 6.390 8.463 1.00 26.52 53 ALA B N 1
ATOM 4070 C CA . ALA B 1 53 ? 9.237 5.562 7.267 1.00 21.98 53 ALA B CA 1
ATOM 4071 C C . ALA B 1 53 ? 9.663 6.356 6.040 1.00 18.90 53 ALA B C 1
ATOM 4072 O O . ALA B 1 53 ? 9.369 7.540 5.896 1.00 21.64 53 ALA B O 1
ATOM 4074 N N . GLY B 1 54 ? 10.359 5.675 5.152 1.00 14.45 54 GLY B N 1
ATOM 4075 C CA . GLY B 1 54 ? 10.756 6.243 3.883 1.00 13.03 54 GLY B CA 1
ATOM 4076 C C . GLY B 1 54 ? 12.217 6.632 3.858 1.00 12.36 54 GLY B C 1
ATOM 4077 O O . GLY B 1 54 ? 12.973 6.469 4.821 1.00 13.74 54 GLY B O 1
ATOM 4078 N N . ALA B 1 55 ? 12.607 7.156 2.706 1.00 11.89 55 ALA B N 1
ATOM 4079 C CA . ALA B 1 55 ? 13.978 7.565 2.489 1.00 12.14 55 ALA B CA 1
ATOM 4080 C C . ALA B 1 55 ? 14.258 8.872 3.209 1.00 14.30 55 ALA B C 1
ATOM 4081 O O . ALA B 1 55 ? 13.365 9.702 3.409 1.00 15.93 55 ALA B O 1
ATOM 4083 N N . ASP B 1 56 ? 15.517 9.051 3.591 1.00 16.38 56 ASP B N 1
ATOM 4084 C CA . ASP B 1 56 ? 16.000 10.328 4.102 1.00 20.12 56 ASP B CA 1
ATOM 4085 C C . ASP B 1 56 ? 16.335 11.176 2.885 1.00 21.25 56 ASP B C 1
ATOM 4086 O O . ASP B 1 56 ? 17.362 10.972 2.231 1.00 25.12 56 ASP B O 1
ATOM 4091 N N . LEU B 1 57 ? 15.439 12.099 2.548 1.00 19.77 57 LEU B N 1
ATOM 4092 C CA . LEU B 1 57 ? 15.534 12.840 1.308 1.00 20.38 57 LEU B CA 1
ATOM 4093 C C . LEU B 1 57 ? 15.758 14.319 1.582 1.00 19.40 57 LEU B C 1
ATOM 4094 O O . LEU B 1 57 ? 15.130 14.890 2.480 1.00 21.45 57 LEU B O 1
ATOM 4099 N N . PRO B 1 58 ? 16.632 14.966 0.816 1.00 19.01 58 PRO B N 1
ATOM 4100 C CA . PRO B 1 58 ? 16.902 16.393 1.023 1.00 19.28 58 PRO B CA 1
ATOM 4101 C C . PRO B 1 58 ? 15.905 17.296 0.316 1.00 18.11 58 PRO B C 1
ATOM 4102 O O . PRO B 1 58 ? 16.204 18.464 0.062 1.00 20.70 58 PRO B O 1
ATOM 4106 N N . PHE B 1 59 ? 14.731 16.783 -0.029 1.00 17.10 59 PHE B N 1
ATOM 4107 C CA . PHE B 1 59 ? 13.705 17.609 -0.640 1.00 16.15 59 PHE B CA 1
ATOM 4108 C C . PHE B 1 59 ? 12.389 17.435 0.097 1.00 15.48 59 PHE B C 1
ATOM 4109 O O . PHE B 1 59 ? 12.163 16.437 0.786 1.00 16.41 59 PHE B O 1
ATOM 4117 N N . THR B 1 60 ? 11.528 18.437 -0.045 1.00 14.94 60 THR B N 1
ATOM 4118 C CA . THR B 1 60 ? 10.165 18.386 0.458 1.00 14.74 60 THR B CA 1
ATOM 4119 C C . THR B 1 60 ? 9.205 18.626 -0.695 1.00 14.50 60 THR B C 1
ATOM 4120 O O . THR B 1 60 ? 9.404 19.545 -1.498 1.00 15.74 60 THR B O 1
ATOM 4124 N N . SER B 1 61 ? 8.161 17.809 -0.766 1.00 15.38 61 SER B N 1
ATOM 4125 C CA . SER B 1 61 ? 7.165 17.902 -1.821 1.00 15.65 61 SER B CA 1
ATOM 4126 C C . SER B 1 61 ? 5.984 18.729 -1.338 1.00 16.59 61 SER B C 1
ATOM 4127 O O . SER B 1 61 ? 5.599 18.655 -0.165 1.00 18.60 61 SER B O 1
ATOM 4130 N N . VAL B 1 62 ? 5.428 19.529 -2.242 1.00 14.69 62 VAL B N 1
ATOM 4131 C CA . VAL B 1 62 ? 4.193 20.272 -2.010 1.00 14.62 62 VAL B CA 1
ATOM 4132 C C . VAL B 1 62 ? 3.216 19.891 -3.113 1.00 13.42 62 VAL B C 1
ATOM 4133 O O . VAL B 1 62 ? 3.511 20.078 -4.300 1.00 13.51 62 VAL B O 1
ATOM 4137 N N . GLU B 1 63 ? 2.068 19.339 -2.732 1.00 13.65 63 GLU B N 1
ATOM 4138 C CA . GLU B 1 63 ? 1.057 18.985 -3.720 1.00 13.51 63 GLU B CA 1
ATOM 4139 C C . GLU B 1 63 ? 0.492 20.247 -4.360 1.00 13.20 63 GLU B C 1
ATOM 4140 O O . GLU B 1 63 ? 0.193 21.228 -3.677 1.00 14.68 63 GLU B O 1
ATOM 4146 N N . ALA B 1 64 ? 0.335 20.215 -5.685 1.00 12.99 64 ALA B N 1
ATOM 4147 C CA . ALA B 1 64 ? -0.172 21.398 -6.377 1.00 13.78 64 ALA B CA 1
ATOM 4148 C C . ALA B 1 64 ? -1.573 21.768 -5.904 1.00 14.50 64 ALA B C 1
ATOM 4149 O O . ALA B 1 64 ? -1.913 22.954 -5.809 1.00 15.77 64 ALA B O 1
ATOM 4151 N N . GLU B 1 65 ? -2.400 20.767 -5.612 1.00 14.42 65 GLU B N 1
ATOM 4152 C CA . GLU B 1 65 ? -3.770 20.981 -5.168 1.00 16.17 65 GLU B CA 1
ATOM 4153 C C . GLU B 1 65 ? -3.851 21.640 -3.797 1.00 17.62 65 GLU B C 1
ATOM 4154 O O . GLU B 1 65 ? -4.933 22.099 -3.411 1.00 19.08 65 GLU B O 1
ATOM 4160 N N . SER B 1 66 ? -2.743 21.699 -3.057 1.00 17.67 66 SER B N 1
ATOM 4161 C CA . SER B 1 66 ? -2.703 22.370 -1.765 1.00 19.06 66 SER B CA 1
ATOM 4162 C C . SER B 1 66 ? -2.260 23.820 -1.869 1.00 21.28 66 SER B C 1
ATOM 4163 O O . SER B 1 66 ? -2.293 24.536 -0.862 1.00 22.91 66 SER B O 1
ATOM 4166 N N . ALA B 1 67 ? -1.859 24.268 -3.052 1.00 20.04 67 ALA B N 1
ATOM 4167 C CA . ALA B 1 67 ? -1.344 25.611 -3.250 1.00 19.38 67 ALA B CA 1
ATOM 4168 C C . ALA B 1 67 ? -2.456 26.532 -3.756 1.00 19.82 67 ALA B C 1
ATOM 4169 O O . ALA B 1 67 ? -3.606 26.127 -3.933 1.00 23.68 67 ALA B O 1
ATOM 4171 N N . THR B 1 68 ? -2.104 27.792 -3.994 1.00 20.29 68 THR B N 1
ATOM 4172 C CA A THR B 1 68 ? -3.025 28.771 -4.560 0.73 21.14 68 THR B CA 1
ATOM 4173 C CA B THR B 1 68 ? -3.040 28.750 -4.562 0.27 20.75 68 THR B CA 1
ATOM 4174 C C . THR B 1 68 ? -2.928 28.720 -6.080 1.00 20.63 68 THR B C 1
ATOM 4175 O O . THR B 1 68 ? -1.831 28.632 -6.635 1.00 21.39 68 THR B O 1
ATOM 4182 N N . THR B 1 69 ? -4.075 28.772 -6.753 1.00 19.41 69 THR B N 1
ATOM 4183 C CA . THR B 1 69 ? -4.062 28.583 -8.198 1.00 18.77 69 THR B CA 1
ATOM 4184 C C . THR B 1 69 ? -5.191 29.359 -8.858 1.00 19.15 69 THR B C 1
ATOM 4185 O O . THR B 1 69 ? -6.218 29.654 -8.242 1.00 20.38 69 THR B O 1
ATOM 4189 N N . THR B 1 70 ? -4.978 29.685 -10.137 1.00 19.21 70 THR B N 1
ATOM 4190 C CA . THR B 1 70 ? -6.033 30.152 -11.029 1.00 19.37 70 THR B CA 1
ATOM 4191 C C . THR B 1 70 ? -6.455 29.075 -12.018 1.00 19.75 70 THR B C 1
ATOM 4192 O O . THR B 1 70 ? -7.228 29.358 -12.940 1.00 21.58 70 THR B O 1
ATOM 4196 N N . GLY B 1 71 ? -5.952 27.852 -11.855 1.00 18.91 71 GLY B N 1
ATOM 4197 C CA . GLY B 1 71 ? -6.343 26.732 -12.680 1.00 19.46 71 GLY B CA 1
ATOM 4198 C C . GLY B 1 71 ? -7.494 25.962 -12.071 1.00 19.44 71 GLY B C 1
ATOM 4199 O O . GLY B 1 71 ? -8.213 26.449 -11.195 1.00 20.88 71 GLY B O 1
ATOM 4200 N N . THR B 1 72 ? -7.658 24.727 -12.539 1.00 19.12 72 THR B N 1
ATOM 4201 C CA . THR B 1 72 ? -8.785 23.881 -12.163 1.00 19.95 72 THR B CA 1
ATOM 4202 C C . THR B 1 72 ? -8.266 22.628 -11.476 1.00 19.01 72 THR B C 1
ATOM 4203 O O . THR B 1 72 ? -7.518 21.851 -12.078 1.00 18.84 72 THR B O 1
ATOM 4207 N N . LYS B 1 73 ? -8.677 22.422 -10.226 1.00 18.96 73 LYS B N 1
ATOM 4208 C CA . LYS B 1 73 ? -8.296 21.207 -9.518 1.00 19.41 73 LYS B CA 1
ATOM 4209 C C . LYS B 1 73 ? -9.028 20.005 -10.101 1.00 18.46 73 LYS B C 1
ATOM 4210 O O . LYS B 1 73 ? -10.226 20.062 -10.387 1.00 20.59 73 LYS B O 1
ATOM 4216 N N . ILE B 1 74 ? -8.298 18.912 -10.285 1.00 17.13 74 ILE B N 1
ATOM 4217 C CA . ILE B 1 74 ? -8.884 17.651 -10.717 1.00 16.84 74 ILE B CA 1
ATOM 4218 C C . ILE B 1 74 ? -8.749 16.632 -9.592 1.00 15.90 74 ILE B C 1
ATOM 4219 O O . ILE B 1 74 ? -7.831 16.704 -8.765 1.00 16.56 74 ILE B O 1
ATOM 4224 N N . GLY B 1 75 ? -9.676 15.673 -9.568 1.00 16.06 75 GLY B N 1
ATOM 4225 C CA . GLY B 1 75 ? -9.699 14.658 -8.541 1.00 16.38 75 GLY B CA 1
ATOM 4226 C C . GLY B 1 75 ? -10.408 15.117 -7.280 1.00 17.21 75 GLY B C 1
ATOM 4227 O O . GLY B 1 75 ? -10.953 16.222 -7.219 1.00 18.24 75 GLY B O 1
ATOM 4228 N N . PRO B 1 76 ? -10.414 14.277 -6.233 1.00 17.53 76 PRO B N 1
ATOM 4229 C CA . PRO B 1 76 ? -9.783 12.956 -6.188 1.00 16.23 76 PRO B CA 1
ATOM 4230 C C . PRO B 1 76 ? -10.550 11.910 -6.985 1.00 17.27 76 PRO B C 1
ATOM 4231 O O . PRO B 1 76 ? -11.778 11.937 -7.047 1.00 19.04 76 PRO B O 1
ATOM 4235 N N . ASP B 1 77 ? -9.812 11.010 -7.623 1.00 16.39 77 ASP B N 1
ATOM 4236 C CA . ASP B 1 77 ? -10.424 9.911 -8.348 1.00 16.74 77 ASP B CA 1
ATOM 4237 C C . ASP B 1 77 ? -9.423 8.771 -8.328 1.00 15.43 77 ASP B C 1
ATOM 4238 O O . ASP B 1 77 ? -8.235 8.985 -8.586 1.00 17.04 77 ASP B O 1
ATOM 4243 N N . TYR B 1 78 ? -9.902 7.581 -7.983 1.00 16.28 78 TYR B N 1
ATOM 4244 C CA . TYR B 1 78 ? -9.110 6.363 -8.025 1.00 16.72 78 TYR B CA 1
ATOM 4245 C C . TYR B 1 78 ? -9.411 5.525 -9.256 1.00 17.14 78 TYR B C 1
ATOM 4246 O O . TYR B 1 78 ? -8.769 4.492 -9.454 1.00 17.91 78 TYR B O 1
ATOM 4255 N N . THR B 1 79 ? -10.386 5.934 -10.067 1.00 17.26 79 THR B N 1
ATOM 4256 C CA . THR B 1 79 ? -10.847 5.111 -11.179 1.00 17.75 79 THR B CA 1
ATOM 4257 C C . THR B 1 79 ? -9.704 4.807 -12.139 1.00 15.82 79 THR B C 1
ATOM 4258 O O . THR B 1 79 ? -8.997 5.714 -12.593 1.00 15.93 79 THR B O 1
ATOM 4262 N N . GLN B 1 80 ? -9.525 3.521 -12.443 1.00 16.88 80 GLN B N 1
ATOM 4263 C CA . GLN B 1 80 ? -8.413 3.092 -13.278 1.00 17.37 80 GLN B CA 1
ATOM 4264 C C . GLN B 1 80 ? -8.448 3.803 -14.624 1.00 17.42 80 GLN B C 1
ATOM 4265 O O . GLN B 1 80 ? -9.502 3.930 -15.255 1.00 18.90 80 GLN B O 1
ATOM 4271 N N . GLY B 1 81 ? -7.283 4.280 -15.056 1.00 17.93 81 GLY B N 1
ATOM 4272 C CA . GLY B 1 81 ? -7.145 4.912 -16.349 1.00 18.11 81 GLY B CA 1
ATOM 4273 C C . GLY B 1 81 ? -7.428 6.399 -16.396 1.00 17.54 81 GLY B C 1
ATOM 4274 O O . GLY B 1 81 ? -7.263 7.002 -17.461 1.00 18.62 81 GLY B O 1
ATOM 4275 N N . THR B 1 82 ? -7.853 7.012 -15.293 1.00 16.46 82 THR B N 1
ATOM 4276 C CA . THR B 1 82 ? -8.101 8.449 -15.278 1.00 16.32 82 THR B CA 1
ATOM 4277 C C . THR B 1 82 ? -6.825 9.227 -14.965 1.00 15.45 82 THR B C 1
ATOM 4278 O O . THR B 1 82 ? -5.918 8.737 -14.288 1.00 15.35 82 THR B O 1
ATOM 4282 N N . LEU B 1 83 ? -6.780 10.467 -15.455 1.00 15.78 83 LEU B N 1
ATOM 4283 C CA . LEU B 1 83 ? -5.627 11.323 -15.206 1.00 15.65 83 LEU B CA 1
ATOM 4284 C C . LEU B 1 83 ? -5.416 11.553 -13.712 1.00 14.44 83 LEU B C 1
ATOM 4285 O O . LEU B 1 83 ? -4.282 11.499 -13.222 1.00 14.91 83 LEU B O 1
ATOM 4290 N N . ALA B 1 84 ? -6.498 11.805 -12.968 1.00 14.46 84 ALA B N 1
ATOM 4291 C CA . ALA B 1 84 ? -6.364 12.036 -11.530 1.00 14.95 84 ALA B CA 1
ATOM 4292 C C . ALA B 1 84 ? -5.852 10.805 -10.794 1.00 13.92 84 ALA B C 1
ATOM 4293 O O . ALA B 1 84 ? -5.144 10.941 -9.791 1.00 13.89 84 ALA B O 1
ATOM 4295 N N . SER B 1 85 ? -6.189 9.601 -11.262 1.00 13.68 85 SER B N 1
ATOM 4296 C CA . SER B 1 85 ? -5.817 8.409 -10.502 1.00 13.18 85 SER B CA 1
ATOM 4297 C C . SER B 1 85 ? -4.308 8.236 -10.400 1.00 13.18 85 SER B C 1
ATOM 4298 O O . SER B 1 85 ? -3.821 7.629 -9.437 1.00 12.93 85 SER B O 1
ATOM 4301 N N . GLU B 1 86 ? -3.557 8.740 -11.382 1.00 12.27 86 GLU B N 1
ATOM 4302 C CA . GLU B 1 86 ? -2.104 8.623 -11.387 1.00 12.06 86 GLU B CA 1
ATOM 4303 C C . GLU B 1 86 ? -1.411 9.801 -10.717 1.00 11.68 86 GLU B C 1
ATOM 4304 O O . GLU B 1 86 ? -0.180 9.812 -10.638 1.00 12.25 86 GLU B O 1
ATOM 4310 N N . ALA B 1 87 ? -2.160 10.787 -10.235 1.00 11.80 87 ALA B N 1
ATOM 4311 C CA . ALA B 1 87 ? -1.549 11.912 -9.548 1.00 12.22 87 ALA B CA 1
ATOM 4312 C C . ALA B 1 87 ? -1.259 11.553 -8.093 1.00 11.16 87 ALA B C 1
ATOM 4313 O O . ALA B 1 87 ? -2.034 10.849 -7.441 1.00 12.60 87 ALA B O 1
ATOM 4315 N N . SER B 1 88 ? -0.148 12.067 -7.580 1.00 12.13 88 SER B N 1
ATOM 4316 C CA . SER B 1 88 ? 0.097 12.027 -6.147 1.00 12.28 88 SER B CA 1
ATOM 4317 C C . SER B 1 88 ? -1.088 12.637 -5.398 1.00 11.52 88 SER B C 1
ATOM 4318 O O . SER B 1 88 ? -1.554 13.732 -5.729 1.00 12.45 88 SER B O 1
ATOM 4321 N N . GLY B 1 89 ? -1.594 11.917 -4.395 1.00 12.61 89 GLY B N 1
ATOM 4322 C CA . GLY B 1 89 ? -2.779 12.359 -3.684 1.00 13.41 89 GLY B CA 1
ATOM 4323 C C . GLY B 1 89 ? -4.068 12.245 -4.465 1.00 13.29 89 GLY B C 1
ATOM 4324 O O . GLY B 1 89 ? -5.113 12.691 -3.976 1.00 14.39 89 GLY B O 1
ATOM 4325 N N . ARG B 1 90 ? -4.022 11.668 -5.670 1.00 12.94 90 ARG B N 1
ATOM 4326 C CA . ARG B 1 90 ? -5.169 11.514 -6.565 1.00 12.98 90 ARG B CA 1
ATOM 4327 C C . ARG B 1 90 ? -5.749 12.843 -7.021 1.00 12.85 90 ARG B C 1
ATOM 4328 O O . ARG B 1 90 ? -6.901 12.892 -7.471 1.00 13.61 90 ARG B O 1
ATOM 4336 N N . GLN B 1 91 ? -4.973 13.921 -6.907 1.00 12.91 91 GLN B N 1
ATOM 4337 C CA . GLN B 1 91 ? -5.420 15.258 -7.266 1.00 13.43 91 GLN B CA 1
ATOM 4338 C C . GLN B 1 91 ? -4.274 16.007 -7.928 1.00 12.70 91 GLN B C 1
ATOM 4339 O O . GLN B 1 91 ? -3.100 15.734 -7.672 1.00 13.15 91 GLN B O 1
ATOM 4345 N N . ALA B 1 92 ? -4.627 16.943 -8.800 1.00 14.11 92 ALA B N 1
ATOM 4346 C CA . ALA B 1 92 ? -3.651 17.767 -9.499 1.00 13.73 92 ALA B CA 1
ATOM 4347 C C . ALA B 1 92 ? -4.370 19.046 -9.906 1.00 14.15 92 ALA B C 1
ATOM 4348 O O . ALA B 1 92 ? -5.562 19.213 -9.637 1.00 15.14 92 ALA B O 1
ATOM 4350 N N . VAL B 1 93 ? -3.644 19.956 -10.554 1.00 14.05 93 VAL B N 1
ATOM 4351 C CA . VAL B 1 93 ? -4.200 21.242 -10.978 1.00 15.01 93 VAL B CA 1
ATOM 4352 C C . VAL B 1 93 ? -3.952 21.430 -12.467 1.00 14.58 93 VAL B C 1
ATOM 4353 O O . VAL B 1 93 ? -2.799 21.490 -12.905 1.00 15.79 93 VAL B O 1
ATOM 4357 N N . ARG B 1 94 ? -5.032 21.558 -13.234 1.00 16.21 94 ARG B N 1
ATOM 4358 C CA . ARG B 1 94 ? -4.937 21.821 -14.664 1.00 16.37 94 ARG B CA 1
ATOM 4359 C C . ARG B 1 94 ? -4.715 23.310 -14.905 1.00 17.33 94 ARG B C 1
ATOM 4360 O O . ARG B 1 94 ? -5.530 24.140 -14.485 1.00 17.87 94 ARG B O 1
ATOM 4368 N N . LEU B 1 95 ? -3.626 23.651 -15.590 1.00 16.68 95 LEU B N 1
ATOM 4369 C CA . LEU B 1 95 ? -3.324 25.028 -15.971 1.00 17.09 95 LEU B CA 1
ATOM 4370 C C . LEU B 1 95 ? -3.476 25.161 -17.479 1.00 18.29 95 LEU B C 1
ATOM 4371 O O . LEU B 1 95 ? -2.627 24.686 -18.240 1.00 18.80 95 LEU B O 1
ATOM 4376 N N . ASP B 1 96 ? -4.542 25.821 -17.913 1.00 18.95 96 ASP B N 1
ATOM 4377 C CA . ASP B 1 96 ? -4.584 26.281 -19.287 1.00 19.50 96 ASP B CA 1
ATOM 4378 C C . ASP B 1 96 ? -3.640 27.472 -19.442 1.00 19.79 96 ASP B C 1
ATOM 4379 O O . ASP B 1 96 ? -3.175 28.054 -18.458 1.00 20.33 96 ASP B O 1
ATOM 4384 N N . ALA B 1 97 ? -3.337 27.827 -20.691 1.00 19.95 97 ALA B N 1
ATOM 4385 C CA . ALA B 1 97 ? -2.405 28.919 -20.946 1.00 20.58 97 ALA B CA 1
ATOM 4386 C C . ALA B 1 97 ? -2.825 30.167 -20.183 1.00 20.56 97 ALA B C 1
ATOM 4387 O O . ALA B 1 97 ? -3.992 30.564 -20.210 1.00 21.79 97 ALA B O 1
ATOM 4389 N N . GLY B 1 98 ? -1.866 30.773 -19.480 1.00 21.16 98 GLY B N 1
ATOM 4390 C CA . GLY B 1 98 ? -2.123 31.947 -18.678 1.00 21.67 98 GLY B CA 1
ATOM 4391 C C . GLY B 1 98 ? -2.456 31.674 -17.228 1.00 21.40 98 GLY B C 1
ATOM 4392 O O . GLY B 1 98 ? -2.411 32.605 -16.417 1.00 23.21 98 GLY B O 1
ATOM 4393 N N . GLN B 1 99 ? -2.780 30.435 -16.870 1.00 20.19 99 GLN B N 1
ATOM 4394 C CA . GLN B 1 99 ? -3.120 30.093 -15.499 1.00 19.32 99 GLN B CA 1
ATOM 4395 C C . GLN B 1 99 ? -1.872 29.660 -14.734 1.00 18.30 99 GLN B C 1
ATOM 4396 O O . GLN B 1 99 ? -0.873 29.234 -15.314 1.00 19.25 99 GLN B O 1
ATOM 4402 N N . ARG B 1 100 ? -1.932 29.794 -13.411 1.00 18.17 100 ARG B N 1
ATOM 4403 C CA . ARG B 1 100 ? -0.742 29.615 -12.593 1.00 19.37 100 ARG B CA 1
ATOM 4404 C C . ARG B 1 100 ? -1.070 28.858 -11.317 1.00 17.87 100 ARG B C 1
ATOM 4405 O O . ARG B 1 100 ? -2.219 28.803 -10.875 1.00 18.01 100 ARG B O 1
ATOM 4413 N N . VAL B 1 101 ? -0.031 28.271 -10.730 1.00 17.40 101 VAL B N 1
ATOM 4414 C CA . VAL B 1 101 ? -0.094 27.726 -9.380 1.00 17.42 101 VAL B CA 1
ATOM 4415 C C . VAL B 1 101 ? 1.058 28.316 -8.580 1.00 16.78 101 VAL B C 1
ATOM 4416 O O . VAL B 1 101 ? 2.204 28.320 -9.044 1.00 16.86 101 VAL B O 1
ATOM 4420 N N . GLU B 1 102 ? 0.753 28.824 -7.388 1.00 18.29 102 GLU B N 1
ATOM 4421 C CA . GLU B 1 102 ? 1.709 29.556 -6.563 1.00 19.36 102 GLU B CA 1
ATOM 4422 C C . GLU B 1 102 ? 1.998 28.725 -5.319 1.00 16.69 102 GLU B C 1
ATOM 4423 O O . GLU B 1 102 ? 1.129 28.580 -4.451 1.00 18.16 102 GLU B O 1
ATOM 4429 N N . PHE B 1 103 ? 3.213 28.181 -5.239 1.00 17.56 103 PHE B N 1
ATOM 4430 C CA . PHE B 1 103 ? 3.636 27.365 -4.108 1.00 17.80 103 PHE B CA 1
ATOM 4431 C C . PHE B 1 103 ? 4.311 28.226 -3.051 1.00 17.91 103 PHE B C 1
ATOM 4432 O O . PHE B 1 103 ? 5.090 29.130 -3.372 1.00 19.53 103 PHE B O 1
ATOM 4440 N N . THR B 1 104 ? 4.040 27.916 -1.785 1.00 17.72 104 THR B N 1
ATOM 4441 C CA . THR B 1 104 ? 4.866 28.417 -0.696 1.00 18.21 104 THR B CA 1
ATOM 4442 C C . THR B 1 104 ? 6.064 27.492 -0.536 1.00 17.53 104 THR B C 1
ATOM 4443 O O . THR B 1 104 ? 5.901 26.279 -0.368 1.00 17.50 104 THR B O 1
ATOM 4447 N N . VAL B 1 105 ? 7.260 28.064 -0.602 1.00 17.67 105 VAL B N 1
ATOM 4448 C CA . VAL B 1 105 ? 8.491 27.283 -0.456 1.00 16.97 105 VAL B CA 1
ATOM 4449 C C . VAL B 1 105 ? 8.535 26.667 0.941 1.00 16.34 105 VAL B C 1
ATOM 4450 O O . VAL B 1 105 ? 8.357 27.389 1.946 1.00 16.84 105 VAL B O 1
ATOM 4454 N N . PRO B 1 106 ? 8.757 25.350 1.064 1.00 16.62 106 PRO B N 1
ATOM 4455 C CA . PRO B 1 106 ? 8.668 24.693 2.377 1.00 17.66 106 PRO B CA 1
ATOM 4456 C C . PRO B 1 106 ? 9.969 24.682 3.169 1.00 18.00 106 PRO B C 1
ATOM 4457 O O . PRO B 1 106 ? 9.948 24.441 4.382 1.00 18.89 106 PRO B O 1
ATOM 4461 N N . ARG B 1 107 ? 11.097 24.924 2.504 1.00 17.21 107 ARG B N 1
ATOM 4462 C CA . ARG B 1 107 ? 12.419 24.750 3.099 1.00 16.98 107 ARG B CA 1
ATOM 4463 C C . ARG B 1 107 ? 13.430 25.457 2.208 1.00 16.61 107 ARG B C 1
ATOM 4464 O O . ARG B 1 107 ? 13.126 25.825 1.072 1.00 18.70 107 ARG B O 1
ATOM 4472 N N . ALA B 1 108 ? 14.645 25.632 2.730 1.00 17.30 108 ALA B N 1
ATOM 4473 C CA . ALA B 1 108 ? 15.721 26.203 1.927 1.00 18.54 108 ALA B CA 1
ATOM 4474 C C . ALA B 1 108 ? 15.912 25.371 0.663 1.00 17.32 108 ALA B C 1
ATOM 4475 O O . ALA B 1 108 ? 16.000 24.141 0.723 1.00 18.42 108 ALA B O 1
ATOM 4477 N N . ALA B 1 109 ? 15.969 26.038 -0.488 1.00 18.23 109 ALA B N 1
ATOM 4478 C CA . ALA B 1 109 ? 16.050 25.307 -1.744 1.00 17.82 109 ALA B CA 1
ATOM 4479 C C . ALA B 1 109 ? 16.659 26.194 -2.816 1.00 18.00 109 ALA B C 1
ATOM 4480 O O . ALA B 1 109 ? 16.650 27.422 -2.719 1.00 19.22 109 ALA B O 1
ATOM 4482 N N . ASN B 1 110 ? 17.195 25.544 -3.849 1.00 17.46 110 ASN B N 1
ATOM 4483 C CA . ASN B 1 110 ? 17.696 26.270 -5.009 1.00 17.41 110 ASN B CA 1
ATOM 4484 C C . ASN B 1 110 ? 17.362 25.511 -6.284 1.00 16.69 110 ASN B C 1
ATOM 4485 O O . ASN B 1 110 ? 17.950 25.789 -7.338 1.00 17.95 110 ASN B O 1
ATOM 4490 N N . ALA B 1 111 ? 16.438 24.561 -6.201 1.00 16.61 111 ALA B N 1
ATOM 4491 C CA . ALA B 1 111 ? 16.178 23.633 -7.287 1.00 16.61 111 ALA B CA 1
ATOM 4492 C C . ALA B 1 111 ? 14.760 23.111 -7.138 1.00 16.12 111 ALA B C 1
ATOM 4493 O O . ALA B 1 111 ? 14.236 22.999 -6.025 1.00 16.72 111 ALA B O 1
ATOM 4495 N N . LEU B 1 112 ? 14.161 22.757 -8.269 1.00 15.68 112 LEU B N 1
ATOM 4496 C CA . LEU B 1 112 ? 12.756 22.399 -8.338 1.00 16.64 112 LEU B CA 1
ATOM 4497 C C . LEU B 1 112 ? 12.607 21.215 -9.277 1.00 15.78 112 LEU B C 1
ATOM 4498 O O . LEU B 1 112 ? 13.194 21.219 -10.363 1.00 16.63 112 LEU B O 1
ATOM 4503 N N . THR B 1 113 ? 11.834 20.211 -8.857 1.00 15.06 113 THR B N 1
ATOM 4504 C CA . THR B 1 113 ? 11.386 19.129 -9.725 1.00 14.36 113 THR B CA 1
ATOM 4505 C C . THR B 1 113 ? 9.866 19.123 -9.709 1.00 14.19 113 THR B C 1
ATOM 4506 O O . THR B 1 113 ? 9.255 19.156 -8.638 1.00 15.95 113 THR B O 1
ATOM 4510 N N . VAL B 1 114 ? 9.255 19.086 -10.888 1.00 12.97 114 VAL B N 1
ATOM 4511 C CA . VAL B 1 114 ? 7.807 19.174 -11.019 1.00 13.82 114 VAL B CA 1
ATOM 4512 C C . VAL B 1 114 ? 7.296 17.926 -11.716 1.00 12.76 114 VAL B C 1
ATOM 4513 O O . VAL B 1 114 ? 7.765 17.586 -12.810 1.00 13.13 114 VAL B O 1
ATOM 4517 N N . ALA B 1 115 ? 6.329 17.250 -11.091 1.00 12.37 115 ALA B N 1
ATOM 4518 C CA . ALA B 1 115 ? 5.598 16.164 -11.733 1.00 11.89 115 ALA B CA 1
ATOM 4519 C C . ALA B 1 115 ? 4.350 16.746 -12.390 1.00 12.20 115 ALA B C 1
ATOM 4520 O O . ALA B 1 115 ? 3.600 17.498 -11.756 1.00 12.66 115 ALA B O 1
ATOM 4522 N N . TYR B 1 116 ? 4.131 16.400 -13.659 1.00 12.62 116 TYR B N 1
ATOM 4523 C CA . TYR B 1 116 ? 3.128 17.081 -14.472 1.00 12.38 116 TYR B CA 1
ATOM 4524 C C . TYR B 1 116 ? 2.698 16.149 -15.599 1.00 12.21 116 TYR B C 1
ATOM 4525 O O . TYR B 1 116 ? 3.376 15.170 -15.914 1.00 12.54 116 TYR B O 1
ATOM 4534 N N . SER B 1 117 ? 1.585 16.503 -16.243 1.00 12.81 117 SER B N 1
ATOM 4535 C CA . SER B 1 117 ? 1.147 15.851 -17.473 1.00 13.31 117 SER B CA 1
ATOM 4536 C C . SER B 1 117 ? 0.756 16.919 -18.490 1.00 14.15 117 SER B C 1
ATOM 4537 O O . SER B 1 117 ? 0.211 17.963 -18.119 1.00 14.85 117 SER B O 1
ATOM 4540 N N . VAL B 1 118 ? 1.049 16.678 -19.763 1.00 14.34 118 VAL B N 1
ATOM 4541 C CA . VAL B 1 118 ? 0.496 17.490 -20.850 1.00 14.92 118 VAL B CA 1
ATOM 4542 C C . VAL B 1 118 ? -0.233 16.558 -21.805 1.00 16.14 118 VAL B C 1
ATOM 4543 O O . VAL B 1 118 ? 0.004 15.340 -21.801 1.00 15.09 118 VAL B O 1
ATOM 4547 N N . PRO B 1 119 ? -1.118 17.089 -22.654 1.00 16.85 119 PRO B N 1
ATOM 4548 C CA . PRO B 1 119 ? -1.887 16.202 -23.538 1.00 17.84 119 PRO B CA 1
ATOM 4549 C C . PRO B 1 119 ? -0.986 15.404 -24.473 1.00 16.68 119 PRO B C 1
ATOM 4550 O O . PRO B 1 119 ? 0.055 15.882 -24.933 1.00 17.00 119 PRO B O 1
ATOM 4554 N N . ASP B 1 120 ? -1.396 14.168 -24.747 1.00 16.43 120 ASP B N 1
ATOM 4555 C CA . ASP B 1 120 ? -0.598 13.275 -25.580 1.00 16.98 120 ASP B CA 1
ATOM 4556 C C . ASP B 1 120 ? -0.425 13.863 -26.974 1.00 17.91 120 ASP B C 1
ATOM 4557 O O . ASP B 1 120 ? -1.407 14.159 -27.658 1.00 19.83 120 ASP B O 1
ATOM 4562 N N . GLY B 1 121 ? 0.828 14.009 -27.402 1.00 17.29 121 GLY B N 1
ATOM 4563 C CA . GLY B 1 121 ? 1.150 14.604 -28.683 1.00 18.19 121 GLY B CA 1
ATOM 4564 C C . GLY B 1 121 ? 1.581 16.049 -28.608 1.00 18.71 121 GLY B C 1
ATOM 4565 O O . GLY B 1 121 ? 1.911 16.632 -29.647 1.00 20.53 121 GLY B O 1
ATOM 4566 N N . GLN B 1 122 ? 1.589 16.647 -27.416 1.00 17.30 122 GLN B N 1
ATOM 4567 C CA A GLN B 1 122 ? 1.962 18.041 -27.240 0.59 17.58 122 GLN B CA 1
ATOM 4568 C CA B GLN B 1 122 ? 1.951 18.043 -27.226 0.41 17.40 122 GLN B CA 1
ATOM 4569 C C . GLN B 1 122 ? 3.222 18.156 -26.395 1.00 16.30 122 GLN B C 1
ATOM 4570 O O . GLN B 1 122 ? 3.600 17.235 -25.667 1.00 15.94 122 GLN B O 1
ATOM 4581 N N . SER B 1 123 ? 3.868 19.314 -26.508 1.00 17.14 123 SER B N 1
ATOM 4582 C CA . SER B 1 123 ? 5.014 19.661 -25.682 1.00 18.39 123 SER B CA 1
ATOM 4583 C C . SER B 1 123 ? 5.110 21.175 -25.669 1.00 19.76 123 SER B C 1
ATOM 4584 O O . SER B 1 123 ? 4.517 21.859 -26.504 1.00 21.14 123 SER B O 1
ATOM 4587 N N . GLY B 1 124 ? 5.882 21.688 -24.725 1.00 19.65 124 GLY B N 1
ATOM 4588 C CA . GLY B 1 124 ? 6.055 23.119 -24.631 1.00 21.91 124 GLY B CA 1
ATOM 4589 C C . GLY B 1 124 ? 6.877 23.467 -23.416 1.00 21.49 124 GLY B C 1
ATOM 4590 O O . GLY B 1 124 ? 7.803 22.737 -23.047 1.00 21.52 124 GLY B O 1
ATOM 4591 N N . THR B 1 125 ? 6.546 24.580 -22.783 1.00 22.92 125 THR B N 1
ATOM 4592 C CA . THR B 1 125 ? 7.298 25.058 -21.640 1.00 24.41 125 THR B CA 1
ATOM 4593 C C . THR B 1 125 ? 6.343 25.480 -20.537 1.00 23.84 125 THR B C 1
ATOM 4594 O O . THR B 1 125 ? 5.147 25.692 -20.757 1.00 26.44 125 THR B O 1
ATOM 4598 N N . LEU B 1 126 ? 6.902 25.598 -19.340 1.00 22.01 126 LEU B N 1
ATOM 4599 C CA . LEU B 1 126 ? 6.174 26.049 -18.168 1.00 21.11 126 LEU B CA 1
ATOM 4600 C C . LEU B 1 126 ? 7.032 27.121 -17.520 1.00 21.50 126 LEU B C 1
ATOM 4601 O O . LEU B 1 126 ? 8.181 26.856 -17.151 1.00 22.05 126 LEU B O 1
ATOM 4606 N N . ASP B 1 127 ? 6.497 28.332 -17.417 1.00 21.13 127 ASP B N 1
ATOM 4607 C CA . ASP B 1 127 ? 7.262 29.441 -16.867 1.00 21.42 127 ASP B CA 1
ATOM 4608 C C . ASP B 1 127 ? 7.363 29.338 -15.351 1.00 20.39 127 ASP B C 1
ATOM 4609 O O . ASP B 1 127 ? 6.476 28.804 -14.683 1.00 19.54 127 ASP B O 1
ATOM 4614 N N . VAL B 1 128 ? 8.461 29.867 -14.814 1.00 19.75 128 VAL B N 1
ATOM 4615 C CA . VAL B 1 128 ? 8.767 29.818 -13.390 1.00 19.39 128 VAL B CA 1
ATOM 4616 C C . VAL B 1 128 ? 9.023 31.235 -12.901 1.00 20.00 128 VAL B C 1
ATOM 4617 O O . VAL B 1 128 ? 9.797 31.981 -13.513 1.00 20.62 128 VAL B O 1
ATOM 4621 N N . TYR B 1 129 ? 8.379 31.598 -11.797 1.00 19.36 129 TYR B N 1
ATOM 4622 C CA . TYR B 1 129 ? 8.590 32.870 -11.124 1.00 20.57 129 TYR B CA 1
ATOM 4623 C C . TYR B 1 129 ? 9.037 32.587 -9.698 1.00 20.31 129 TYR B C 1
ATOM 4624 O O . TYR B 1 129 ? 8.588 31.615 -9.081 1.00 20.88 129 TYR B O 1
ATOM 4633 N N . VAL B 1 130 ? 9.915 33.436 -9.169 1.00 21.20 130 VAL B N 1
ATOM 4634 C CA . VAL B 1 130 ? 10.362 33.341 -7.783 1.00 22.68 130 VAL B CA 1
ATOM 4635 C C . VAL B 1 130 ? 10.082 34.676 -7.111 1.00 24.18 130 VAL B C 1
ATOM 4636 O O . VAL B 1 130 ? 10.605 35.713 -7.538 1.00 24.30 130 VAL B O 1
A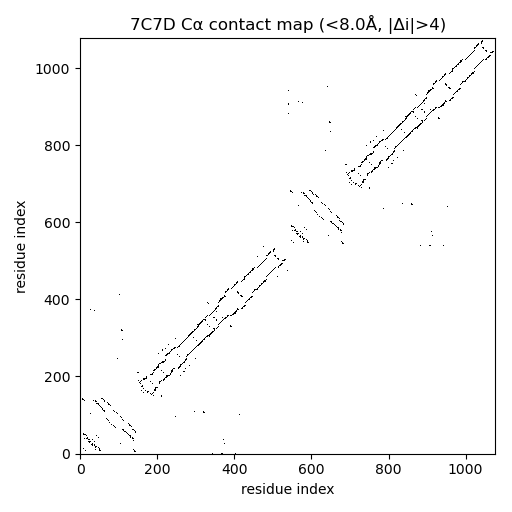TOM 4640 N N . ASN B 1 131 ? 9.253 34.650 -6.066 1.00 24.85 131 ASN B N 1
ATOM 4641 C CA . ASN B 1 131 ? 8.843 35.864 -5.357 1.00 28.04 131 ASN B CA 1
ATOM 4642 C C . ASN B 1 131 ? 8.309 36.927 -6.319 1.00 29.46 131 ASN B C 1
ATOM 4643 O O . ASN B 1 131 ? 8.548 38.125 -6.154 1.00 30.54 131 ASN B O 1
ATOM 4648 N N . GLY B 1 132 ? 7.594 36.479 -7.351 1.00 30.88 132 GLY B N 1
ATOM 4649 C CA . GLY B 1 132 ? 6.956 37.378 -8.289 1.00 32.24 132 GLY B CA 1
ATOM 4650 C C . GLY B 1 132 ? 7.784 37.773 -9.496 1.00 32.29 132 GLY B C 1
ATOM 4651 O O . GLY B 1 132 ? 7.247 38.414 -10.408 1.00 34.30 132 GLY B O 1
ATOM 4652 N N . THR B 1 133 ? 9.066 37.420 -9.538 1.00 29.88 133 THR B N 1
ATOM 4653 C CA . THR B 1 133 ? 9.939 37.782 -10.649 1.00 29.50 133 THR B CA 1
ATOM 4654 C C . THR B 1 133 ? 10.154 36.574 -11.551 1.00 27.51 133 THR B C 1
ATOM 4655 O O . THR B 1 133 ? 10.533 35.498 -11.079 1.00 26.88 133 THR B O 1
ATOM 4659 N N . LYS B 1 134 ? 9.928 36.760 -12.849 1.00 26.84 134 LYS B N 1
ATOM 4660 C CA . LYS B 1 134 ? 10.053 35.660 -13.795 1.00 27.23 134 LYS B CA 1
ATOM 4661 C C . LYS B 1 134 ? 11.517 35.276 -13.974 1.00 27.70 134 LYS B C 1
ATOM 4662 O O . LYS B 1 134 ? 12.379 36.140 -14.161 1.00 29.25 134 LYS B O 1
ATOM 4668 N N . LEU B 1 135 ? 11.797 33.977 -13.920 1.00 26.98 135 LEU B N 1
ATOM 4669 C CA . LEU B 1 135 ? 13.141 33.481 -14.171 1.00 28.16 135 LEU B CA 1
ATOM 4670 C C . LEU B 1 135 ? 13.449 33.535 -15.662 1.00 29.98 135 LEU B C 1
ATOM 4671 O O . LEU B 1 135 ? 12.553 33.441 -16.505 1.00 29.99 135 LEU B O 1
ATOM 4676 N N . ASP B 1 136 ? 14.736 33.679 -15.982 1.00 32.55 136 ASP B N 1
ATOM 4677 C CA . ASP B 1 136 ? 15.185 33.710 -17.370 1.00 36.11 136 ASP B CA 1
ATOM 4678 C C . ASP B 1 136 ? 15.186 32.337 -18.026 1.00 35.35 136 ASP B C 1
ATOM 4679 O O . ASP B 1 136 ? 15.516 32.230 -19.212 1.00 36.90 136 ASP B O 1
ATOM 4684 N N . ARG B 1 137 ? 14.839 31.291 -17.284 1.00 33.30 137 ARG B N 1
ATOM 4685 C CA . ARG B 1 137 ? 14.732 29.946 -17.819 1.00 33.46 137 ARG B CA 1
ATOM 4686 C C . ARG B 1 137 ? 13.370 29.381 -17.446 1.00 30.36 137 ARG B C 1
ATOM 4687 O O . ARG B 1 137 ? 12.729 29.827 -16.491 1.00 30.39 137 ARG B O 1
ATOM 4695 N N . SER B 1 138 ? 12.922 28.402 -18.225 1.00 27.30 138 SER B N 1
ATOM 4696 C CA . SER B 1 138 ? 11.629 27.769 -18.019 1.00 25.43 138 SER B CA 1
ATOM 4697 C C . SER B 1 138 ? 11.820 26.262 -17.960 1.00 22.61 138 SER B C 1
ATOM 4698 O O . SER B 1 138 ? 12.877 25.733 -18.312 1.00 23.25 138 SER B O 1
ATOM 4701 N N . LEU B 1 139 ? 10.777 25.570 -17.509 1.00 21.08 139 LEU B N 1
ATOM 4702 C CA . LEU B 1 139 ? 10.759 24.115 -17.490 1.00 20.31 139 LEU B CA 1
ATOM 4703 C C . LEU B 1 139 ? 10.259 23.579 -18.825 1.00 20.38 139 LEU B C 1
ATOM 4704 O O . LEU B 1 139 ? 9.258 24.063 -19.363 1.00 22.27 139 LEU B O 1
ATOM 4709 N N . THR B 1 140 ? 10.954 22.578 -19.351 1.00 20.94 140 THR B N 1
ATOM 4710 C CA . THR B 1 140 ? 10.482 21.874 -20.534 1.00 22.05 140 THR B CA 1
ATOM 4711 C C . THR B 1 140 ? 9.445 20.841 -20.108 1.00 20.06 140 THR B C 1
ATOM 4712 O O . THR B 1 140 ? 9.679 20.069 -19.173 1.00 20.50 140 THR B O 1
ATOM 4716 N N . VAL B 1 141 ? 8.296 20.832 -20.779 1.00 19.29 141 VAL B N 1
ATOM 4717 C CA . VAL B 1 141 ? 7.223 19.887 -20.491 1.00 18.38 141 VAL B CA 1
ATOM 4718 C C . VAL B 1 141 ? 6.853 19.158 -21.777 1.00 17.34 141 VAL B C 1
ATOM 4719 O O . VAL B 1 141 ? 6.773 19.769 -22.850 1.00 19.80 141 VAL B O 1
ATOM 4723 N N . THR B 1 142 ? 6.635 17.848 -21.675 1.00 15.63 142 THR B N 1
ATOM 4724 C CA . THR B 1 142 ? 6.383 17.059 -22.870 1.00 15.15 142 THR B CA 1
ATOM 4725 C C . THR B 1 142 ? 5.571 15.820 -22.529 1.00 14.78 142 THR B C 1
ATOM 4726 O O . THR B 1 142 ? 5.531 15.359 -21.380 1.00 15.25 142 THR B O 1
ATOM 4730 N N . SER B 1 143 ? 4.919 15.290 -23.563 1.00 14.55 143 SER B N 1
ATOM 4731 C CA . SER B 1 143 ? 4.254 13.998 -23.518 1.00 14.75 143 SER B CA 1
ATOM 4732 C C . SER B 1 143 ? 5.085 12.892 -24.152 1.00 14.34 143 SER B C 1
ATOM 4733 O O . SER B 1 143 ? 4.625 11.747 -24.198 1.00 13.94 143 SER B O 1
ATOM 4736 N N . LYS B 1 144 ? 6.295 13.210 -24.624 1.00 14.05 144 LYS B N 1
ATOM 4737 C CA . LYS B 1 144 ? 7.101 12.249 -25.374 1.00 14.12 144 LYS B CA 1
ATOM 4738 C C . LYS B 1 144 ? 7.310 10.951 -24.602 1.00 14.28 144 LYS B C 1
ATOM 4739 O O . LYS B 1 144 ? 7.307 9.862 -25.188 1.00 15.12 144 LYS B O 1
ATOM 4745 N N . TYR B 1 145 ? 7.512 11.047 -23.290 1.00 13.47 145 TYR B N 1
ATOM 4746 C CA . TYR B 1 145 ? 7.840 9.902 -22.452 1.00 13.59 145 TYR B CA 1
ATOM 4747 C C . TYR B 1 145 ? 6.632 9.353 -21.716 1.00 13.05 145 TYR B C 1
ATOM 4748 O O . TYR B 1 145 ? 6.791 8.510 -20.825 1.00 15.51 145 TYR B O 1
ATOM 4757 N N . SER B 1 146 ? 5.434 9.806 -22.075 1.00 12.81 146 SER B N 1
ATOM 4758 C CA . SER B 1 146 ? 4.196 9.496 -21.382 1.00 13.30 146 SER B CA 1
ATOM 4759 C C . SER B 1 146 ? 3.231 8.806 -22.341 1.00 13.71 146 SER B C 1
ATOM 4760 O O . SER B 1 146 ? 3.447 8.773 -23.555 1.00 15.35 146 SER B O 1
ATOM 4763 N N . TYR B 1 147 ? 2.154 8.260 -21.773 1.00 13.65 147 TYR B N 1
ATOM 4764 C CA . TYR B 1 147 ? 1.070 7.611 -22.511 1.00 14.14 147 TYR B CA 1
ATOM 4765 C C . TYR B 1 147 ? 1.542 6.290 -23.107 1.00 14.36 147 TYR B C 1
ATOM 4766 O O . TYR B 1 147 ? 1.883 6.198 -24.294 1.00 17.50 147 TYR B O 1
ATOM 4775 N N . VAL B 1 148 ? 1.554 5.258 -22.269 1.00 14.68 148 VAL B N 1
ATOM 4776 C CA . VAL B 1 148 ? 2.141 3.963 -22.574 1.00 15.69 148 VAL B CA 1
ATOM 4777 C C . VAL B 1 148 ? 1.031 2.923 -22.553 1.00 16.40 148 VAL B C 1
ATOM 4778 O O . VAL B 1 148 ? 0.236 2.877 -21.604 1.00 17.01 148 VAL B O 1
ATOM 4782 N N . ASP B 1 149 ? 0.988 2.088 -23.589 1.00 18.95 149 ASP B N 1
ATOM 4783 C CA . ASP B 1 149 ? 0.085 0.949 -23.650 1.00 21.93 149 ASP B CA 1
ATOM 4784 C C . ASP B 1 149 ? 0.866 -0.330 -23.389 1.00 22.59 149 ASP B C 1
ATOM 4785 O O . ASP B 1 149 ? 1.997 -0.486 -23.858 1.00 22.79 149 ASP B O 1
ATOM 4790 N N . THR B 1 150 ? 0.249 -1.256 -22.643 1.00 22.19 150 THR B N 1
ATOM 4791 C CA . THR B 1 150 ? 0.790 -2.599 -22.419 1.00 22.61 150 THR B CA 1
ATOM 4792 C C . THR B 1 150 ? -0.370 -3.586 -22.583 1.00 24.99 150 THR B C 1
ATOM 4793 O O . THR B 1 150 ? -0.867 -4.180 -21.625 1.00 24.48 150 THR B O 1
ATOM 4797 N N . GLY B 1 151 ? -0.809 -3.762 -23.832 1.00 26.87 151 GLY B N 1
ATOM 4798 C CA . GLY B 1 151 ? -1.979 -4.578 -24.112 1.00 28.10 151 GLY B CA 1
ATOM 4799 C C . GLY B 1 151 ? -1.818 -6.047 -23.781 1.00 29.24 151 GLY B C 1
ATOM 4800 O O . GLY B 1 151 ? -2.822 -6.762 -23.684 1.00 28.85 151 GLY B O 1
ATOM 4801 N N . TRP B 1 152 ? -0.582 -6.518 -23.613 1.00 29.58 152 TRP B N 1
ATOM 4802 C CA . TRP B 1 152 ? -0.351 -7.913 -23.259 1.00 31.23 152 TRP B CA 1
ATOM 4803 C C . TRP B 1 152 ? -0.540 -8.187 -21.774 1.00 29.19 152 TRP B C 1
ATOM 4804 O O . TRP B 1 152 ? -0.515 -9.354 -21.368 1.00 29.86 152 TRP B O 1
ATOM 4815 N N . ILE B 1 153 ? -0.716 -7.153 -20.954 1.00 26.48 153 ILE B N 1
ATOM 4816 C CA . ILE B 1 153 ? -0.950 -7.310 -19.528 1.00 24.96 153 ILE B CA 1
ATOM 4817 C C . ILE B 1 153 ? -2.477 -7.310 -19.309 1.00 23.56 153 ILE B C 1
ATOM 4818 O O . ILE B 1 153 ? -3.100 -6.258 -19.513 1.00 22.73 153 ILE B O 1
ATOM 4823 N N . PRO B 1 154 ? -3.073 -8.433 -18.935 1.00 24.71 154 PRO B N 1
ATOM 4824 C CA . PRO B 1 154 ? -4.541 -8.470 -18.812 1.00 24.70 154 PRO B CA 1
ATOM 4825 C C . PRO B 1 154 ? -5.044 -7.428 -17.824 1.00 23.83 154 PRO B C 1
ATOM 4826 O O . PRO B 1 154 ? -4.539 -7.307 -16.705 1.00 23.48 154 PRO B O 1
ATOM 4830 N N . GLY B 1 155 ? -6.038 -6.656 -18.258 1.00 22.58 155 GLY B N 1
ATOM 4831 C CA . GLY B 1 155 ? -6.653 -5.656 -17.414 1.00 21.38 155 GLY B CA 1
ATOM 4832 C C . GLY B 1 155 ? -5.983 -4.300 -17.411 1.00 20.04 155 GLY B C 1
ATOM 4833 O O . GLY B 1 155 ? -6.568 -3.344 -16.890 1.00 20.52 155 GLY B O 1
ATOM 4834 N N . ALA B 1 156 ? -4.778 -4.179 -17.963 1.00 18.98 156 ALA B N 1
ATOM 4835 C CA . ALA B 1 156 ? -4.104 -2.890 -17.987 1.00 18.76 156 ALA B CA 1
ATOM 4836 C C . ALA B 1 156 ? -4.761 -1.959 -18.999 1.00 19.24 156 ALA B C 1
ATOM 4837 O O . ALA B 1 156 ? -5.245 -2.394 -20.049 1.00 23.58 156 ALA B O 1
ATOM 4839 N N . LYS B 1 157 ? -4.785 -0.672 -18.669 1.00 17.70 157 LYS B N 1
ATOM 4840 C CA . LYS B 1 157 ? -5.255 0.383 -19.554 1.00 17.24 157 LYS B CA 1
ATOM 4841 C C . LYS B 1 157 ? -4.084 1.308 -19.850 1.00 16.83 157 LYS B C 1
ATOM 4842 O O . LYS B 1 157 ? -3.040 1.240 -19.200 1.00 17.15 157 LYS B O 1
ATOM 4848 N N . THR B 1 158 ? -4.262 2.190 -20.837 1.00 17.38 158 THR B N 1
ATOM 4849 C CA . THR B 1 158 ? -3.258 3.215 -21.102 1.00 16.97 158 THR B CA 1
ATOM 4850 C C . THR B 1 158 ? -2.884 3.925 -19.807 1.00 14.89 158 THR B C 1
ATOM 4851 O O . THR B 1 158 ? -3.745 4.222 -18.972 1.00 15.90 158 THR B O 1
ATOM 4855 N N . HIS B 1 159 ? -1.591 4.175 -19.627 1.00 13.51 159 HIS B N 1
ATOM 4856 C CA . HIS B 1 159 ? -1.105 4.649 -18.339 1.00 13.25 159 HIS B CA 1
ATOM 4857 C C . HIS B 1 159 ? 0.126 5.522 -18.562 1.00 12.65 159 HIS B C 1
ATOM 4858 O O . HIS B 1 159 ? 0.484 5.845 -19.700 1.00 12.91 159 HIS B O 1
ATOM 4865 N N . HIS B 1 160 ? 0.762 5.925 -17.457 1.00 12.40 160 HIS B N 1
ATOM 4866 C CA . HIS B 1 160 ? 2.015 6.684 -17.512 1.00 11.81 160 HIS B CA 1
ATOM 4867 C C . HIS B 1 160 ? 1.779 8.091 -18.076 1.00 12.16 160 HIS B C 1
ATOM 4868 O O . HIS B 1 160 ? 2.487 8.547 -18.972 1.00 12.22 160 HIS B O 1
ATOM 4875 N N . PHE B 1 161 ? 0.764 8.780 -17.543 1.00 11.87 161 PHE B N 1
ATOM 4876 C CA . PHE B 1 161 ? 0.375 10.084 -18.068 1.00 12.35 161 PHE B CA 1
ATOM 4877 C C . PHE B 1 161 ? 1.314 11.205 -17.653 1.00 12.80 161 PHE B C 1
ATOM 4878 O O . PHE B 1 161 ? 1.363 12.234 -18.342 1.00 13.65 161 PHE B O 1
ATOM 4886 N N . TYR B 1 162 ? 2.029 11.048 -16.545 1.00 12.97 162 TYR B N 1
ATOM 4887 C CA . TYR B 1 162 ? 2.830 12.117 -15.975 1.00 12.17 162 TYR B CA 1
ATOM 4888 C C . TYR B 1 162 ? 4.300 11.944 -16.343 1.00 11.90 162 TYR B C 1
ATOM 4889 O O . TYR B 1 162 ? 4.708 10.959 -16.964 1.00 13.02 162 TYR B O 1
ATOM 4898 N N . ASP B 1 163 ? 5.097 12.921 -15.925 1.00 12.12 163 ASP B N 1
ATOM 4899 C CA . ASP B 1 163 ? 6.518 13.028 -16.223 1.00 12.02 163 ASP B CA 1
ATOM 4900 C C . ASP B 1 163 ? 7.085 14.002 -15.199 1.00 11.70 163 ASP B C 1
ATOM 4901 O O . ASP B 1 163 ? 6.337 14.729 -14.539 1.00 13.41 163 ASP B O 1
ATOM 4906 N N . ASN B 1 164 ? 8.411 14.028 -15.079 1.00 12.20 164 ASN B N 1
ATOM 4907 C CA . ASN B 1 164 ? 9.078 14.930 -14.149 1.00 13.15 164 ASN B CA 1
ATOM 4908 C C . ASN B 1 164 ? 10.075 15.806 -14.889 1.00 13.35 164 ASN B C 1
ATOM 4909 O O . ASN B 1 164 ? 10.842 15.323 -15.730 1.00 14.04 164 ASN B O 1
ATOM 4914 N N . THR B 1 165 ? 10.061 17.096 -14.572 1.00 13.47 165 THR B N 1
ATOM 4915 C CA . THR B 1 165 ? 10.967 18.056 -15.179 1.00 15.00 165 THR B CA 1
ATOM 4916 C C . THR B 1 165 ? 11.617 18.872 -14.072 1.00 14.05 165 THR B C 1
ATOM 4917 O O . THR B 1 165 ? 10.976 19.193 -13.067 1.00 15.22 165 THR B O 1
ATOM 4921 N N . ARG B 1 166 ? 12.894 19.192 -14.238 1.00 14.58 166 ARG B N 1
ATOM 4922 C CA . ARG B 1 166 ? 13.651 19.804 -13.159 1.00 15.22 166 ARG B CA 1
ATOM 4923 C C . ARG B 1 166 ? 14.408 21.023 -13.659 1.00 15.33 166 ARG B C 1
ATOM 4924 O O . ARG B 1 166 ? 14.704 21.161 -14.851 1.00 17.18 166 ARG B O 1
ATOM 4932 N N . LEU B 1 167 ? 14.728 21.913 -12.719 1.00 15.16 167 LEU B N 1
ATOM 4933 C CA . LEU B 1 167 ? 15.448 23.131 -13.043 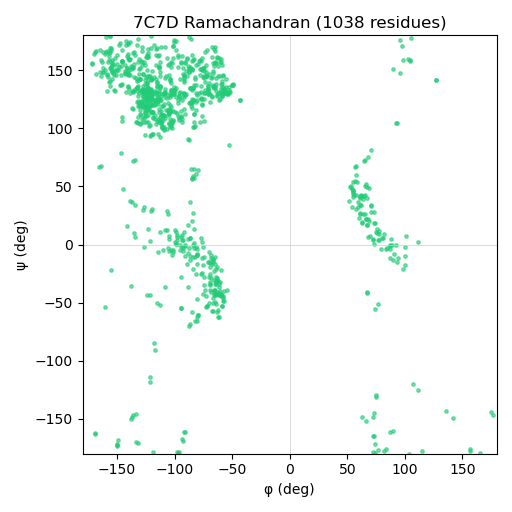1.00 17.20 167 LEU B CA 1
ATOM 4934 C C . LEU B 1 167 ? 16.176 23.629 -11.802 1.00 15.54 167 LEU B C 1
ATOM 4935 O O . LEU B 1 167 ? 15.615 23.631 -10.703 1.00 16.18 167 LEU B O 1
ATOM 4940 N N . LEU B 1 168 ? 17.424 24.053 -11.985 1.00 16.52 168 LEU B N 1
ATOM 4941 C CA . LEU B 1 168 ? 18.102 24.847 -10.971 1.00 16.93 168 LEU B CA 1
ATOM 4942 C C . LEU B 1 168 ? 17.566 26.271 -11.044 1.00 17.92 168 LEU B C 1
ATOM 4943 O O . LEU B 1 168 ? 17.485 26.857 -12.129 1.00 20.41 168 LEU B O 1
ATOM 4948 N N . LEU B 1 169 ? 17.185 26.824 -9.891 1.00 18.36 169 LEU B N 1
ATOM 4949 C CA . LEU B 1 169 ? 16.540 28.135 -9.887 1.00 19.69 169 LEU B CA 1
ATOM 4950 C C . LEU B 1 169 ? 17.502 29.254 -10.265 1.00 22.31 169 LEU B C 1
ATOM 4951 O O . LEU B 1 169 ? 17.066 30.303 -10.755 1.00 24.58 169 LEU B O 1
ATOM 4956 N N . GLY B 1 170 ? 18.801 29.061 -10.048 1.00 22.17 170 GLY B N 1
ATOM 4957 C CA . GLY B 1 170 ? 19.749 30.144 -10.206 1.00 24.15 170 GLY B CA 1
ATOM 4958 C C . GLY B 1 170 ? 19.803 31.094 -9.035 1.00 25.16 170 GLY B C 1
ATOM 4959 O O . GLY B 1 170 ? 20.496 32.116 -9.113 1.00 26.27 170 GLY B O 1
ATOM 4960 N N . ARG B 1 171 ? 19.079 30.793 -7.960 1.00 25.38 171 ARG B N 1
ATOM 4961 C CA . ARG B 1 171 ? 19.088 31.583 -6.739 1.00 26.18 171 ARG B CA 1
ATOM 4962 C C . ARG B 1 171 ? 18.587 30.693 -5.610 1.00 24.48 171 ARG B C 1
ATOM 4963 O O . ARG B 1 171 ? 18.020 29.621 -5.841 1.00 23.69 171 ARG B O 1
ATOM 4971 N N . ASP B 1 172 ? 18.811 31.149 -4.384 1.00 24.81 172 ASP B N 1
ATOM 4972 C CA . ASP B 1 172 ? 18.331 30.454 -3.202 1.00 25.49 172 ASP B CA 1
ATOM 4973 C C . ASP B 1 172 ? 16.974 31.005 -2.790 1.00 23.59 172 ASP B C 1
ATOM 4974 O O . ASP B 1 172 ? 16.689 32.194 -2.958 1.00 25.49 172 ASP B O 1
ATOM 4979 N N . VAL B 1 173 ? 16.136 30.123 -2.247 1.00 21.39 173 VAL B N 1
ATOM 4980 C CA . VAL B 1 173 ? 14.878 30.509 -1.626 1.00 20.77 173 VAL B CA 1
ATOM 4981 C C . VAL B 1 173 ? 14.841 29.918 -0.223 1.00 19.45 173 VAL B C 1
ATOM 4982 O O . VAL B 1 173 ? 15.541 28.954 0.091 1.00 19.52 173 VAL B O 1
ATOM 4986 N N . GLN B 1 174 ? 14.029 30.531 0.633 1.00 19.67 174 GLN B N 1
ATOM 4987 C CA . GLN B 1 174 ? 13.830 30.084 2.006 1.00 19.24 174 GLN B CA 1
ATOM 4988 C C . GLN B 1 174 ? 12.352 29.807 2.244 1.00 18.70 174 GLN B C 1
ATOM 4989 O O . GLN B 1 174 ? 11.484 30.211 1.464 1.00 19.71 174 GLN B O 1
ATOM 4995 N N . ALA B 1 175 ? 12.069 29.107 3.343 1.00 18.17 175 ALA B N 1
ATOM 4996 C CA . ALA B 1 175 ? 10.688 28.819 3.705 1.00 19.09 175 ALA B CA 1
ATOM 4997 C C . ALA B 1 175 ? 9.887 30.112 3.770 1.00 19.20 175 ALA B C 1
ATOM 4998 O O . ALA B 1 175 ? 10.305 31.088 4.402 1.00 19.20 175 ALA B O 1
ATOM 5000 N N . GLY B 1 176 ? 8.741 30.123 3.093 1.00 18.43 176 GLY B N 1
ATOM 5001 C CA . GLY B 1 176 ? 7.884 31.284 3.044 1.00 19.37 176 GLY B CA 1
ATOM 5002 C C . GLY B 1 176 ? 8.013 32.110 1.782 1.00 20.83 176 GLY B C 1
ATOM 5003 O O . GLY B 1 176 ? 7.126 32.923 1.496 1.00 22.45 176 GLY B O 1
ATOM 5004 N N . ASP B 1 177 ? 9.093 31.932 1.024 1.00 19.71 177 ASP B N 1
ATOM 5005 C CA . ASP B 1 177 ? 9.152 32.481 -0.319 1.00 19.87 177 ASP B CA 1
ATOM 5006 C C . ASP B 1 177 ? 8.096 31.802 -1.189 1.00 19.85 177 ASP B C 1
ATOM 5007 O O . ASP B 1 177 ? 7.471 30.814 -0.797 1.00 20.68 177 ASP B O 1
ATOM 5012 N N . THR B 1 178 ? 7.883 32.344 -2.381 1.00 20.23 178 THR B N 1
ATOM 5013 C CA . THR B 1 178 ? 6.927 31.764 -3.311 1.00 21.36 178 THR B CA 1
ATOM 5014 C C . THR B 1 178 ? 7.616 31.375 -4.610 1.00 19.44 178 THR B C 1
ATOM 5015 O O . THR B 1 178 ? 8.526 32.066 -5.085 1.00 21.92 178 THR B O 1
ATOM 5019 N N . VAL B 1 179 ? 7.184 30.250 -5.168 1.00 17.49 179 VAL B N 1
ATOM 5020 C CA . VAL B 1 179 ? 7.563 29.831 -6.509 1.00 18.06 179 VAL B CA 1
ATOM 5021 C C . VAL B 1 179 ? 6.273 29.582 -7.271 1.00 17.29 179 VAL B C 1
ATOM 5022 O O . VAL B 1 179 ? 5.431 28.789 -6.831 1.00 18.37 179 VAL B O 1
ATOM 5026 N N . THR B 1 180 ? 6.109 30.264 -8.400 1.00 17.59 180 THR B N 1
ATOM 5027 C CA . THR B 1 180 ? 4.894 30.172 -9.192 1.00 18.40 180 THR B CA 1
ATOM 5028 C C . THR B 1 180 ? 5.218 29.545 -10.538 1.00 17.96 180 THR B C 1
ATOM 5029 O O . THR B 1 180 ? 6.222 29.892 -11.166 1.00 19.13 180 THR B O 1
ATOM 5033 N N . LEU B 1 181 ? 4.375 28.610 -10.965 1.00 16.74 181 LEU B N 1
ATOM 5034 C CA . LEU B 1 181 ? 4.457 28.027 -12.297 1.00 17.21 181 LEU B CA 1
ATOM 5035 C C . LEU B 1 181 ? 3.283 28.540 -13.115 1.00 18.01 181 LEU B C 1
ATOM 5036 O O . LEU B 1 181 ? 2.147 28.544 -12.632 1.00 19.08 181 LEU B O 1
ATOM 5041 N N . GLN B 1 182 ? 3.550 28.972 -14.347 1.00 18.91 182 GLN B N 1
ATOM 5042 C CA . GLN B 1 182 ? 2.505 29.523 -15.202 1.00 20.21 182 GLN B CA 1
ATOM 5043 C C . GLN B 1 182 ? 2.573 28.897 -16.585 1.00 19.36 182 GLN B C 1
ATOM 5044 O O . GLN B 1 182 ? 3.634 28.892 -17.220 1.00 20.12 182 GLN B O 1
ATOM 5050 N N . ALA B 1 183 ? 1.435 28.387 -17.051 1.00 19.59 183 ALA B N 1
ATOM 5051 C CA . ALA B 1 183 ? 1.366 27.786 -18.373 1.00 21.23 183 ALA B CA 1
ATOM 5052 C C . ALA B 1 183 ? 1.379 28.874 -19.439 1.00 22.39 183 ALA B C 1
ATOM 5053 O O . ALA B 1 183 ? 0.818 29.958 -19.250 1.00 22.13 183 ALA B O 1
ATOM 5055 N N . THR B 1 184 ? 2.020 28.568 -20.568 1.00 25.52 184 THR B N 1
ATOM 5056 C CA . THR B 1 184 ? 2.242 29.499 -21.672 1.00 31.21 184 THR B CA 1
ATOM 5057 C C . THR B 1 184 ? 1.398 29.192 -22.895 1.00 34.27 184 THR B C 1
ATOM 5058 O O . THR B 1 184 ? 0.964 30.114 -23.591 1.00 35.78 184 THR B O 1
ATOM 5062 N N . ASN B 1 185 ? 1.174 27.916 -23.190 1.00 35.38 185 ASN B N 1
ATOM 5063 C CA . ASN B 1 185 ? 0.393 27.533 -24.356 1.00 35.76 185 ASN B CA 1
ATOM 5064 C C . ASN B 1 185 ? -0.105 26.110 -24.182 1.00 32.02 185 ASN B C 1
ATOM 5065 O O . ASN B 1 185 ? -1.309 25.845 -24.304 1.00 30.39 185 ASN B O 1
ATOM 5070 N N . VAL B 1 186 ? 0.826 25.189 -23.913 1.00 27.68 186 VAL B N 1
ATOM 5071 C CA . VAL B 1 186 ? 0.447 23.816 -23.626 1.00 25.41 186 VAL B CA 1
ATOM 5072 C C . VAL B 1 186 ? -0.215 23.775 -22.258 1.00 22.55 186 VAL B C 1
ATOM 5073 O O . VAL B 1 186 ? 0.256 24.397 -21.293 1.00 24.04 186 VAL B O 1
ATOM 5077 N N . GLN B 1 187 ? -1.345 23.086 -22.181 1.00 23.19 187 GLN B N 1
ATOM 5078 C CA . GLN B 1 187 ? -2.029 22.882 -20.913 1.00 22.22 187 GLN B CA 1
ATOM 5079 C C . GLN B 1 187 ? -1.202 21.941 -20.047 1.00 20.53 187 GLN B C 1
ATOM 5080 O O . GLN B 1 187 ? -0.894 20.819 -20.462 1.00 21.77 187 GLN B O 1
ATOM 5086 N N . VAL B 1 188 ? -0.825 22.386 -18.853 1.00 18.47 188 VAL B N 1
ATOM 5087 C CA . VAL B 1 188 ? 0.003 21.586 -17.958 1.00 16.54 188 VAL B CA 1
ATOM 5088 C C . VAL B 1 188 ? -0.825 21.239 -16.736 1.00 15.34 188 VAL B C 1
ATOM 5089 O O . VAL B 1 188 ? -1.291 22.131 -16.020 1.00 16.58 188 VAL B O 1
ATOM 5093 N N . THR B 1 189 ? -0.998 19.947 -16.490 1.00 14.42 189 THR B N 1
ATOM 5094 C CA . THR B 1 189 ? -1.629 19.485 -15.260 1.00 14.44 189 THR B CA 1
ATOM 5095 C C . THR B 1 189 ? -0.512 19.213 -14.261 1.00 13.84 189 THR B C 1
ATOM 5096 O O . THR B 1 189 ? 0.268 18.272 -14.431 1.00 14.88 189 THR B O 1
ATOM 5100 N N . VAL B 1 190 ? -0.400 20.079 -13.253 1.00 14.08 190 VAL B N 1
ATOM 5101 C CA . VAL B 1 190 ? 0.688 20.012 -12.285 1.00 13.36 190 VAL B CA 1
ATOM 5102 C C . VAL B 1 190 ? 0.241 19.167 -11.102 1.00 12.29 190 VAL B C 1
ATOM 5103 O O . VAL B 1 190 ? -0.803 19.427 -10.496 1.00 13.83 190 VAL B O 1
ATOM 5107 N N . ASP B 1 191 ? 1.035 18.159 -10.766 1.00 11.94 191 ASP B N 1
ATOM 5108 C CA . ASP B 1 191 ? 0.677 17.228 -9.699 1.00 12.08 191 ASP B CA 1
ATOM 5109 C C . ASP B 1 191 ? 1.282 17.632 -8.353 1.00 11.81 191 ASP B C 1
ATOM 5110 O O . ASP B 1 191 ? 0.559 17.781 -7.356 1.00 12.70 191 ASP B O 1
ATOM 5115 N N . VAL B 1 192 ? 2.603 17.807 -8.320 1.00 12.30 192 VAL B N 1
ATOM 5116 C CA . VAL B 1 192 ? 3.350 18.007 -7.086 1.00 12.40 192 VAL B CA 1
ATOM 5117 C C . VAL B 1 192 ? 4.693 18.595 -7.485 1.00 11.94 192 VAL B C 1
ATOM 5118 O O . VAL B 1 192 ? 5.196 18.332 -8.584 1.00 13.54 192 VAL B O 1
ATOM 5122 N N . ALA B 1 193 ? 5.256 19.429 -6.610 1.00 12.93 193 ALA B N 1
ATOM 5123 C CA . ALA B 1 193 ? 6.567 20.022 -6.827 1.00 13.74 193 ALA B CA 1
ATOM 5124 C C . ALA B 1 193 ? 7.482 19.703 -5.655 1.00 13.27 193 ALA B C 1
ATOM 5125 O O . ALA B 1 193 ? 7.062 19.748 -4.493 1.00 14.57 193 ALA B O 1
ATOM 5127 N N . ASP B 1 194 ? 8.737 19.391 -5.969 1.00 13.39 194 ASP B N 1
ATOM 5128 C CA . ASP B 1 194 ? 9.753 19.026 -4.990 1.00 13.85 194 ASP B CA 1
ATOM 5129 C C . ASP B 1 194 ? 10.765 20.161 -4.904 1.00 13.50 194 ASP B C 1
ATOM 5130 O O . ASP B 1 194 ? 11.278 20.615 -5.934 1.00 15.87 194 ASP B O 1
ATOM 5135 N N . PHE B 1 195 ? 11.070 20.598 -3.683 1.00 13.05 195 PHE B N 1
ATOM 5136 C CA . PHE B 1 195 ? 11.996 21.699 -3.434 1.00 13.89 195 PHE B CA 1
ATOM 5137 C C . PHE B 1 195 ? 13.229 21.148 -2.725 1.00 14.18 195 PHE B C 1
ATOM 5138 O O . PHE B 1 195 ? 13.108 20.516 -1.674 1.00 14.73 195 PHE B O 1
ATOM 5146 N N . GLU B 1 196 ? 14.409 21.398 -3.294 1.00 14.86 196 GLU B N 1
ATOM 5147 C CA . GLU B 1 196 ? 15.653 20.793 -2.836 1.00 16.57 196 GLU B CA 1
ATOM 5148 C C . GLU B 1 196 ? 16.760 21.838 -2.859 1.00 16.27 196 GLU B C 1
ATOM 5149 O O . GLU B 1 196 ? 16.782 22.705 -3.730 1.00 15.49 196 GLU B O 1
ATOM 5155 N N . GLN B 1 197 ? 17.686 21.753 -1.902 1.00 18.01 197 GLN B N 1
ATOM 5156 C CA . GLN B 1 197 ? 18.937 22.507 -1.961 1.00 18.21 197 GLN B CA 1
ATOM 5157 C C . GLN B 1 197 ? 19.995 21.581 -2.553 1.00 18.56 197 GLN B C 1
ATOM 5158 O O . GLN B 1 197 ? 20.412 20.609 -1.915 1.00 20.28 197 GLN B O 1
ATOM 5164 N N . VAL B 1 198 ? 20.402 21.865 -3.785 1.00 17.83 198 VAL B N 1
ATOM 5165 C CA . VAL B 1 198 ? 21.372 21.052 -4.507 1.00 18.48 198 VAL B CA 1
ATOM 5166 C C . VAL B 1 198 ? 22.746 21.680 -4.331 1.00 18.22 198 VAL B C 1
ATOM 5167 O O . VAL B 1 198 ? 22.915 22.887 -4.539 1.00 19.74 198 VAL B O 1
ATOM 5171 N N . SER B 1 199 ? 23.727 20.861 -3.953 1.00 19.34 199 SER B N 1
ATOM 5172 C CA . SER B 1 199 ? 25.088 21.339 -3.768 1.00 19.80 199 SER B CA 1
ATOM 5173 C C . SER B 1 199 ? 25.668 21.842 -5.086 1.00 19.05 199 SER B C 1
ATOM 5174 O O . SER B 1 199 ? 25.247 21.443 -6.172 1.00 19.18 199 SER B O 1
ATOM 5177 N N . ALA B 1 200 ? 26.657 22.726 -4.976 1.00 19.11 200 ALA B N 1
ATOM 5178 C CA . ALA B 1 200 ? 27.432 23.125 -6.139 1.00 19.37 200 ALA B CA 1
ATOM 5179 C C . ALA B 1 200 ? 28.117 21.904 -6.743 1.00 18.30 200 ALA B C 1
ATOM 5180 O O . ALA B 1 200 ? 28.303 20.874 -6.090 1.00 19.60 200 ALA B O 1
ATOM 5182 N N . ALA B 1 201 ? 28.495 22.025 -8.012 1.00 17.42 201 ALA B N 1
ATOM 5183 C CA . ALA B 1 201 ? 29.200 20.936 -8.674 1.00 17.76 201 ALA B CA 1
ATOM 5184 C C . ALA B 1 201 ? 30.494 20.616 -7.934 1.00 17.36 201 ALA B C 1
ATOM 5185 O O . ALA B 1 201 ? 31.238 21.515 -7.531 1.00 18.59 201 ALA B O 1
ATOM 5187 N N . ALA B 1 202 ? 30.755 19.325 -7.745 1.00 16.70 202 ALA B N 1
ATOM 5188 C CA . ALA B 1 202 ? 31.974 18.878 -7.087 1.00 17.16 202 ALA B CA 1
ATOM 5189 C C . ALA B 1 202 ? 33.171 18.988 -8.033 1.00 17.18 202 ALA B C 1
ATOM 5190 O O . ALA B 1 202 ? 33.028 19.078 -9.255 1.00 18.57 202 ALA B O 1
ATOM 5192 N N . GLY B 1 203 ? 34.371 18.992 -7.445 1.00 18.23 203 GLY B N 1
ATOM 5193 C CA . GLY B 1 203 ? 35.599 19.059 -8.206 1.00 18.98 203 GLY B CA 1
ATOM 5194 C C . GLY B 1 203 ? 36.221 17.692 -8.440 1.00 17.65 203 GLY B C 1
ATOM 5195 O O . GLY B 1 203 ? 35.935 16.728 -7.739 1.00 17.67 203 GLY B O 1
ATOM 5196 N N . GLN B 1 204 ? 37.104 17.627 -9.430 1.00 17.09 204 GLN B N 1
ATOM 5197 C CA . GLN B 1 204 ? 37.703 16.355 -9.812 1.00 16.95 204 GLN B CA 1
ATOM 5198 C C . GLN B 1 204 ? 38.678 15.876 -8.741 1.00 16.60 204 GLN B C 1
ATOM 5199 O O . GLN B 1 204 ? 39.573 16.630 -8.345 1.00 18.30 204 GLN B O 1
ATOM 5205 N N . PRO B 1 205 ? 38.571 14.632 -8.279 1.00 16.28 205 PRO B N 1
ATOM 5206 C CA . PRO B 1 205 ? 39.551 14.128 -7.309 1.00 17.51 205 PRO B CA 1
ATOM 5207 C C . PRO B 1 205 ? 40.904 13.856 -7.952 1.00 16.91 205 PRO B C 1
ATOM 5208 O O . PRO B 1 205 ? 41.004 13.486 -9.125 1.00 17.51 205 PRO B O 1
ATOM 5212 N N . ALA B 1 206 ? 41.957 14.042 -7.157 1.00 17.03 206 ALA B N 1
ATOM 5213 C CA . ALA B 1 206 ? 43.308 13.772 -7.624 1.00 18.01 206 ALA B CA 1
ATOM 5214 C C . ALA B 1 206 ? 43.442 12.315 -8.049 1.00 18.08 206 ALA B C 1
ATOM 5215 O O . ALA B 1 206 ? 42.882 11.411 -7.422 1.00 19.15 206 ALA B O 1
ATOM 5217 N N . GLY B 1 207 ? 44.175 12.093 -9.136 1.00 18.33 207 GLY B N 1
ATOM 5218 C CA . GLY B 1 207 ? 44.459 10.756 -9.597 1.00 19.84 207 GLY B CA 1
ATOM 5219 C C . GLY B 1 207 ? 43.387 10.120 -10.452 1.00 18.67 207 GLY B C 1
ATOM 5220 O O . GLY B 1 207 ? 43.599 9.004 -10.947 1.00 20.02 207 GLY B O 1
ATOM 5221 N N . SER B 1 208 ? 42.253 10.785 -10.658 1.00 16.85 208 SER B N 1
ATOM 5222 C CA . SER B 1 208 ? 41.191 10.220 -11.474 1.00 16.03 208 SER B CA 1
ATOM 5223 C C . SER B 1 208 ? 41.439 10.505 -12.957 1.00 16.85 208 SER B C 1
ATOM 5224 O O . SER B 1 208 ? 42.167 11.433 -13.328 1.00 19.08 208 SER B O 1
ATOM 5227 N N . VAL B 1 209 ? 40.819 9.687 -13.806 1.00 17.75 209 VAL B N 1
ATOM 5228 C CA . VAL B 1 209 ? 40.936 9.801 -15.257 1.00 17.68 209 VAL B CA 1
ATOM 5229 C C . VAL B 1 209 ? 39.644 10.412 -15.777 1.00 16.82 209 VAL B C 1
ATOM 5230 O O . VAL B 1 209 ? 38.571 9.819 -15.634 1.00 17.26 209 VAL B O 1
ATOM 5234 N N . SER B 1 210 ? 39.726 11.593 -16.374 1.00 17.19 210 SER B N 1
ATOM 5235 C CA . SER B 1 210 ? 38.536 12.250 -16.893 1.00 17.67 210 SER B CA 1
ATOM 5236 C C . SER B 1 210 ? 38.092 11.633 -18.216 1.00 17.26 210 SER B C 1
ATOM 5237 O O . SER B 1 210 ? 38.909 11.379 -19.109 1.00 17.89 210 SER B O 1
ATOM 5240 N N . VAL B 1 211 ? 36.780 11.416 -18.353 1.00 16.61 211 VAL B N 1
ATOM 5241 C CA . VAL B 1 211 ? 36.265 10.930 -19.634 1.00 16.85 211 VAL B CA 1
ATOM 5242 C C . VAL B 1 211 ? 36.564 11.906 -20.760 1.00 16.88 211 VAL B C 1
ATOM 5243 O O . VAL B 1 211 ? 36.758 11.488 -21.908 1.00 17.09 211 VAL B O 1
ATOM 5247 N N . THR B 1 212 ? 36.595 13.211 -20.466 1.00 17.83 212 THR B N 1
ATOM 5248 C CA . THR B 1 212 ? 36.877 14.186 -21.515 1.00 20.70 212 THR B CA 1
ATOM 5249 C C . THR B 1 212 ? 38.321 14.084 -21.982 1.00 22.80 212 THR B C 1
ATOM 5250 O O . THR B 1 212 ? 38.607 14.276 -23.166 1.00 23.20 212 THR B O 1
ATOM 5254 N N . ASP B 1 213 ? 39.239 13.753 -21.074 1.00 23.58 213 ASP B N 1
ATOM 5255 C CA . ASP B 1 213 ? 40.620 13.521 -21.475 1.00 26.20 213 ASP B CA 1
ATOM 5256 C C . ASP B 1 213 ? 40.753 12.314 -22.398 1.00 25.46 213 ASP B C 1
ATOM 5257 O O . ASP B 1 213 ? 41.741 12.216 -23.135 1.00 26.01 213 ASP B O 1
ATOM 5262 N N . LYS B 1 214 ? 39.776 11.409 -22.390 1.00 24.92 214 LYS B N 1
ATOM 5263 C CA . LYS B 1 214 ? 39.753 10.259 -23.281 1.00 25.44 214 LYS B CA 1
ATOM 5264 C C . LYS B 1 214 ? 38.869 10.479 -24.503 1.00 24.86 214 LYS B C 1
ATOM 5265 O O . LYS B 1 214 ? 38.632 9.534 -25.266 1.00 26.14 214 LYS B O 1
ATOM 5271 N N . GLY B 1 215 ? 38.374 11.699 -24.706 1.00 23.04 215 GLY B N 1
ATOM 5272 C CA . GLY B 1 215 ? 37.681 12.056 -25.928 1.00 23.68 215 GLY B CA 1
ATOM 5273 C C . GLY B 1 215 ? 36.200 12.308 -25.784 1.00 22.28 215 GLY B C 1
ATOM 5274 O O . GLY B 1 215 ? 35.542 12.587 -26.792 1.00 23.12 215 GLY B O 1
ATOM 5275 N N . ALA B 1 216 ? 35.645 12.236 -24.578 1.00 19.53 216 ALA B N 1
ATOM 5276 C CA . ALA B 1 216 ? 34.211 12.424 -24.433 1.00 19.10 216 ALA B CA 1
ATOM 5277 C C . ALA B 1 216 ? 33.836 13.868 -24.733 1.00 19.77 216 ALA B C 1
ATOM 5278 O O . ALA B 1 216 ? 34.569 14.801 -24.396 1.00 22.04 216 ALA B O 1
ATOM 5280 N N . ASP B 1 217 ? 32.678 14.046 -25.361 1.00 19.09 217 ASP B N 1
ATOM 5281 C CA . ASP B 1 217 ? 32.209 15.359 -25.773 1.00 17.77 217 ASP B CA 1
ATOM 5282 C C . ASP B 1 217 ? 31.172 15.834 -24.768 1.00 17.49 217 ASP B C 1
ATOM 5283 O O . ASP B 1 217 ? 30.035 15.336 -24.790 1.00 17.36 217 ASP B O 1
ATOM 5288 N N . PRO B 1 218 ? 31.494 16.792 -23.893 1.00 17.69 218 PRO B N 1
ATOM 5289 C CA . PRO B 1 218 ? 30.536 17.245 -22.877 1.00 17.61 218 PRO B CA 1
ATOM 5290 C C . PRO B 1 218 ? 29.448 18.170 -23.398 1.00 18.19 218 PRO B C 1
ATOM 5291 O O . PRO B 1 218 ? 28.670 18.690 -22.593 1.00 18.71 218 PRO B O 1
ATOM 5295 N N . THR B 1 219 ? 29.381 18.405 -24.709 1.00 19.60 219 THR B N 1
ATOM 5296 C CA . THR B 1 219 ? 28.243 19.100 -25.300 1.00 21.72 219 THR B CA 1
ATOM 5297 C C . THR B 1 219 ? 27.143 18.148 -25.748 1.00 23.69 219 THR B C 1
ATOM 5298 O O . THR B 1 219 ? 26.054 18.607 -26.109 1.00 25.60 219 THR B O 1
ATOM 5302 N N . GLY B 1 220 ? 27.398 16.843 -25.742 1.00 23.51 220 GLY B N 1
ATOM 5303 C CA . GLY B 1 220 ? 26.387 15.873 -26.108 1.00 25.79 220 GLY B CA 1
ATOM 5304 C C . GLY B 1 220 ? 26.188 15.661 -27.589 1.00 28.25 220 GLY B C 1
ATOM 5305 O O . GLY B 1 220 ? 25.272 14.923 -27.972 1.00 29.73 220 GLY B O 1
ATOM 5306 N N . GLN B 1 221 ? 27.015 16.274 -28.436 1.00 29.34 221 GLN B N 1
ATOM 5307 C CA . GLN B 1 221 ? 26.863 16.114 -29.879 1.00 32.10 221 GLN B CA 1
ATOM 5308 C C . GLN B 1 221 ? 27.461 14.794 -30.353 1.00 29.20 221 GLN B C 1
ATOM 5309 O O . GLN B 1 221 ? 26.755 13.944 -30.909 1.00 31.21 221 GLN B O 1
ATOM 5315 N N . GLY B 1 222 ? 28.763 14.607 -30.145 1.00 24.75 222 GLY B N 1
ATOM 5316 C CA . GLY B 1 222 ? 29.401 13.364 -30.531 1.00 22.87 222 GLY B CA 1
ATOM 5317 C C . GLY B 1 222 ? 29.149 12.264 -29.517 1.00 19.16 222 GLY B C 1
ATOM 5318 O O . GLY B 1 222 ? 28.877 12.511 -28.344 1.00 21.16 222 GLY B O 1
ATOM 5319 N N . ASP B 1 223 ? 29.227 11.023 -29.986 1.00 17.46 223 ASP B N 1
ATOM 5320 C CA . ASP B 1 223 ? 29.052 9.887 -29.095 1.00 16.03 223 ASP B CA 1
ATOM 5321 C C . ASP B 1 223 ? 30.279 9.717 -28.208 1.00 15.69 223 ASP B C 1
ATOM 5322 O O . ASP B 1 223 ? 31.417 9.872 -28.657 1.00 16.76 223 ASP B O 1
ATOM 5327 N N . SER B 1 224 ? 30.044 9.394 -26.936 1.00 15.05 224 SER B N 1
ATOM 5328 C CA . SER B 1 224 ? 31.116 9.267 -25.956 1.00 15.04 224 SER B CA 1
ATOM 5329 C C . SER B 1 224 ? 31.330 7.840 -25.466 1.00 14.40 224 SER B C 1
ATOM 5330 O O . SER B 1 224 ? 32.071 7.641 -24.497 1.00 15.76 224 SER B O 1
ATOM 5333 N N . THR B 1 225 ? 30.703 6.843 -26.101 1.00 14.64 225 THR B N 1
ATOM 5334 C CA . THR B 1 225 ? 30.829 5.469 -25.621 1.00 14.43 225 THR B CA 1
ATOM 5335 C C . THR B 1 225 ? 32.285 5.024 -25.590 1.00 14.64 225 THR B C 1
ATOM 5336 O O . THR B 1 225 ? 32.757 4.484 -24.584 1.00 15.09 225 THR B O 1
ATOM 5340 N N . GLN B 1 226 ? 33.018 5.245 -26.688 1.00 15.29 226 GLN B N 1
ATOM 5341 C CA . GLN B 1 226 ? 34.415 4.827 -26.737 1.00 16.88 226 GLN B CA 1
ATOM 5342 C C . GLN B 1 226 ? 35.244 5.515 -25.657 1.00 15.35 226 GLN B C 1
ATOM 5343 O O . GLN B 1 226 ? 36.082 4.878 -25.007 1.00 16.37 226 GLN B O 1
ATOM 5349 N N . ALA B 1 227 ? 35.028 6.817 -25.457 1.00 15.68 227 ALA B N 1
ATOM 5350 C CA . ALA B 1 227 ? 35.790 7.548 -24.448 1.00 16.07 227 ALA B CA 1
ATOM 5351 C C . ALA B 1 227 ? 35.550 6.987 -23.054 1.00 15.53 227 ALA B C 1
ATOM 5352 O O . ALA B 1 227 ? 36.491 6.863 -22.260 1.00 16.82 227 ALA B O 1
ATOM 5354 N N . PHE B 1 228 ? 34.295 6.655 -22.730 1.00 15.25 228 PHE B N 1
ATOM 5355 C CA . PHE B 1 228 ? 34.019 6.076 -21.419 1.00 14.91 228 PHE B CA 1
ATOM 5356 C C . PHE B 1 228 ? 34.677 4.709 -21.286 1.00 15.60 228 PHE B C 1
ATOM 5357 O O . PHE B 1 228 ? 35.259 4.392 -20.243 1.00 17.00 228 PHE B O 1
ATOM 5365 N N . ARG B 1 229 ? 34.587 3.884 -22.334 1.00 16.74 229 ARG B N 1
ATOM 5366 C CA . ARG B 1 229 ? 35.251 2.587 -22.313 1.00 18.70 229 ARG B CA 1
ATOM 5367 C C . ARG B 1 229 ? 36.756 2.745 -22.123 1.00 17.95 229 ARG B C 1
ATOM 5368 O O . ARG B 1 229 ? 37.368 2.024 -21.326 1.00 19.17 229 ARG B O 1
ATOM 5376 N N . ASP B 1 230 ? 37.365 3.700 -22.834 1.00 18.32 230 ASP B N 1
ATOM 5377 C CA . ASP B 1 230 ? 38.803 3.924 -22.714 1.00 18.97 230 ASP B CA 1
ATOM 5378 C C . ASP B 1 230 ? 39.175 4.428 -21.324 1.00 18.41 230 ASP B C 1
ATOM 5379 O O . ASP B 1 230 ? 40.205 4.027 -20.769 1.00 19.69 230 ASP B O 1
ATOM 5384 N N . ALA B 1 231 ? 38.354 5.309 -20.747 1.00 17.75 231 ALA B N 1
ATOM 5385 C CA . ALA B 1 231 ? 38.638 5.802 -19.403 1.00 17.91 231 ALA B CA 1
ATOM 5386 C C . ALA B 1 231 ? 38.562 4.677 -18.384 1.00 17.11 231 ALA B C 1
ATOM 5387 O O . ALA B 1 231 ? 39.426 4.567 -17.506 1.00 18.31 231 ALA B O 1
ATOM 5389 N N . ILE B 1 232 ? 37.550 3.812 -18.508 1.00 15.96 232 ILE B N 1
ATOM 5390 C CA . ILE B 1 232 ? 37.427 2.670 -17.610 1.00 16.61 232 ILE B CA 1
ATOM 5391 C C . ILE B 1 232 ? 38.661 1.780 -17.704 1.00 18.10 232 ILE B C 1
ATOM 5392 O O . ILE B 1 232 ? 39.195 1.324 -16.683 1.00 19.48 232 ILE B O 1
ATOM 5397 N N . ALA B 1 233 ? 39.133 1.521 -18.928 1.00 20.04 233 ALA B N 1
ATOM 5398 C CA . ALA B 1 233 ? 40.315 0.684 -19.106 1.00 22.03 233 ALA B CA 1
ATOM 5399 C C . ALA B 1 233 ? 41.559 1.330 -18.510 1.00 23.25 233 ALA B C 1
ATOM 5400 O O . ALA B 1 233 ? 42.441 0.626 -18.003 1.00 24.80 233 ALA B O 1
ATOM 5402 N N . ALA B 1 234 ? 41.653 2.658 -18.562 1.00 22.25 234 ALA B N 1
ATOM 5403 C CA . ALA B 1 234 ? 42.807 3.367 -18.028 1.00 23.21 234 ALA B CA 1
ATOM 5404 C C . ALA B 1 234 ? 42.736 3.580 -16.523 1.00 23.29 234 ALA B C 1
ATOM 5405 O O . ALA B 1 234 ? 43.735 3.988 -15.924 1.00 24.78 234 ALA B O 1
ATOM 5407 N N . ALA B 1 235 ? 41.592 3.322 -15.897 1.00 22.28 235 ALA B N 1
ATOM 5408 C CA . ALA B 1 235 ? 41.402 3.621 -14.484 1.00 22.22 235 ALA B CA 1
ATOM 5409 C C . ALA B 1 235 ? 41.061 2.378 -13.669 1.00 21.22 235 ALA B C 1
ATOM 5410 O O . ALA B 1 235 ? 40.382 2.473 -12.647 1.00 21.28 235 ALA B O 1
ATOM 5412 N N . GLN B 1 236 ? 41.527 1.208 -14.104 1.00 21.65 236 GLN B N 1
ATOM 5413 C CA . GLN B 1 236 ? 41.274 -0.017 -13.354 1.00 21.87 236 GLN B CA 1
ATOM 5414 C C . GLN B 1 236 ? 41.871 0.090 -11.956 1.00 20.69 236 GLN B C 1
ATOM 5415 O O . GLN B 1 236 ? 43.037 0.466 -11.792 1.00 22.74 236 GLN B O 1
ATOM 5421 N N . GLY B 1 237 ? 41.065 -0.244 -10.947 1.00 19.84 237 GLY B N 1
ATOM 5422 C CA . GLY B 1 237 ? 41.436 -0.023 -9.567 1.00 21.24 237 GLY B CA 1
ATOM 5423 C C . GLY B 1 237 ? 41.300 1.408 -9.106 1.00 22.41 237 GLY B C 1
ATOM 5424 O O . GLY B 1 237 ? 41.645 1.706 -7.957 1.00 25.08 237 GLY B O 1
ATOM 5425 N N . GLY B 1 238 ? 40.799 2.299 -9.957 1.00 19.09 238 GLY B N 1
ATOM 5426 C CA . GLY B 1 238 ? 40.745 3.710 -9.640 1.00 18.41 238 GLY B CA 1
ATOM 5427 C C . GLY B 1 238 ? 39.449 4.382 -10.041 1.00 16.30 238 GLY B C 1
ATOM 5428 O O . GLY B 1 238 ? 38.387 3.750 -10.077 1.00 16.99 238 GLY B O 1
ATOM 5429 N N . VAL B 1 239 ? 39.531 5.671 -10.356 1.00 16.67 239 VAL B N 1
ATOM 5430 C CA . VAL B 1 239 ? 38.362 6.526 -10.490 1.00 16.52 239 VAL B CA 1
ATOM 5431 C C . VAL B 1 239 ? 38.352 7.145 -11.877 1.00 15.17 239 VAL B C 1
ATOM 5432 O O . VAL B 1 239 ? 39.358 7.710 -12.323 1.00 15.84 239 VAL B O 1
ATOM 5436 N N . VAL B 1 240 ? 37.211 7.036 -12.546 1.00 14.57 240 VAL B N 1
ATOM 5437 C CA . VAL B 1 240 ? 36.910 7.775 -13.763 1.00 14.32 240 VAL B CA 1
ATOM 5438 C C . VAL B 1 240 ? 36.046 8.969 -13.386 1.00 14.41 240 VAL B C 1
ATOM 5439 O O . VAL B 1 240 ? 35.002 8.809 -12.742 1.00 15.41 240 VAL B O 1
ATOM 5443 N N . TRP B 1 241 ? 36.471 10.161 -13.792 1.00 14.36 241 TRP B N 1
ATOM 5444 C CA . TRP B 1 241 ? 35.770 11.402 -13.494 1.00 14.68 241 TRP B CA 1
ATOM 5445 C C . TRP B 1 241 ? 34.915 11.813 -14.684 1.00 14.15 241 TRP B C 1
ATOM 5446 O O . TRP B 1 241 ? 35.384 11.792 -15.829 1.00 14.67 241 TRP B O 1
ATOM 5457 N N . ILE B 1 242 ? 33.672 12.200 -14.414 1.00 13.44 242 ILE B N 1
ATOM 5458 C CA . ILE B 1 242 ? 32.768 12.741 -15.429 1.00 13.71 242 ILE B CA 1
ATOM 5459 C C . ILE B 1 242 ? 32.548 14.218 -15.123 1.00 14.25 242 ILE B C 1
ATOM 5460 O O . ILE B 1 242 ? 31.764 14.548 -14.220 1.00 14.87 242 ILE B O 1
ATOM 5465 N N . PRO B 1 243 ? 33.218 15.131 -15.823 1.00 14.82 243 PRO B N 1
ATOM 5466 C CA . PRO B 1 243 ? 33.029 16.568 -15.565 1.00 15.16 243 PRO B CA 1
ATOM 5467 C C . PRO B 1 243 ? 31.591 16.980 -15.822 1.00 15.20 243 PRO B C 1
ATOM 5468 O O . PRO B 1 243 ? 30.861 16.289 -16.550 1.00 15.86 243 PRO B O 1
ATOM 5472 N N . PRO B 1 244 ? 31.160 18.116 -15.273 1.00 15.34 244 PRO B N 1
ATOM 5473 C CA . PRO B 1 244 ? 29.856 18.675 -15.652 1.00 16.25 244 PRO B CA 1
ATOM 5474 C C . PRO B 1 244 ? 29.719 18.743 -17.168 1.00 16.00 244 PRO B C 1
ATOM 5475 O O . PRO B 1 244 ? 30.662 19.086 -17.879 1.00 17.73 244 PRO B O 1
ATOM 5479 N N . GLY B 1 245 ? 28.549 18.376 -17.665 1.00 15.89 245 GLY B N 1
ATOM 5480 C CA . GLY B 1 245 ? 28.326 18.343 -19.094 1.00 16.75 245 GLY B CA 1
ATOM 5481 C C . GLY B 1 245 ? 27.193 17.401 -19.433 1.00 15.70 245 GLY B C 1
ATOM 5482 O O . GLY B 1 245 ? 26.548 16.811 -18.561 1.00 16.31 245 GLY B O 1
ATOM 5483 N N . ASP B 1 246 ? 26.959 17.290 -20.735 1.00 16.76 246 ASP B N 1
ATOM 5484 C CA . ASP B 1 246 ? 25.978 16.377 -21.295 1.00 17.65 246 ASP B CA 1
ATOM 5485 C C . ASP B 1 246 ? 26.710 15.430 -22.230 1.00 17.77 246 ASP B C 1
ATOM 5486 O O . ASP B 1 246 ? 27.437 15.875 -23.127 1.00 20.35 246 ASP B O 1
ATOM 5491 N N . TYR B 1 247 ? 26.534 14.131 -22.014 1.00 15.94 247 TYR B N 1
ATOM 5492 C CA . TYR B 1 247 ? 27.298 13.111 -22.720 1.00 15.60 247 TYR B CA 1
ATOM 5493 C C . TYR B 1 247 ? 26.339 12.150 -23.392 1.00 17.78 247 TYR B C 1
ATOM 5494 O O . TYR B 1 247 ? 25.526 11.509 -22.724 1.00 21.12 247 TYR B O 1
ATOM 5503 N N . ARG B 1 248 ? 26.454 12.027 -24.704 1.00 16.31 248 ARG B N 1
ATOM 5504 C CA . ARG B 1 248 ? 25.680 11.032 -25.426 1.00 16.41 248 ARG B CA 1
ATOM 5505 C C . ARG B 1 248 ? 26.423 9.705 -25.370 1.00 15.85 248 ARG B C 1
ATOM 5506 O O . ARG B 1 248 ? 27.581 9.621 -25.794 1.00 18.12 248 ARG B O 1
ATOM 5514 N N . ILE B 1 249 ? 25.777 8.671 -24.843 1.00 14.47 249 ILE B N 1
ATOM 5515 C CA A ILE B 1 249 ? 26.354 7.335 -24.801 0.56 14.89 249 ILE B CA 1
ATOM 5516 C CA B ILE B 1 249 ? 26.349 7.329 -24.778 0.44 14.64 249 ILE B CA 1
ATOM 5517 C C . ILE B 1 249 ? 25.356 6.388 -25.445 1.00 14.58 249 ILE B C 1
ATOM 5518 O O . ILE B 1 249 ? 24.391 5.948 -24.810 1.00 14.70 249 ILE B O 1
ATOM 5527 N N . THR B 1 250 ? 25.577 6.083 -26.720 1.00 14.29 250 THR B N 1
ATOM 5528 C CA . THR B 1 250 ? 24.744 5.084 -27.374 1.00 13.88 250 THR B CA 1
ATOM 5529 C C . THR B 1 250 ? 24.828 3.762 -26.623 1.00 12.57 250 THR B C 1
ATOM 5530 O O . THR B 1 250 ? 23.807 3.114 -26.365 1.00 14.29 250 THR B O 1
ATOM 5534 N N . GLY B 1 251 ? 26.033 3.366 -26.233 1.00 13.36 251 GLY B N 1
ATOM 5535 C CA . GLY B 1 251 ? 26.217 2.191 -25.421 1.00 14.23 251 GLY B CA 1
ATOM 5536 C C . GLY B 1 251 ? 26.023 0.916 -26.210 1.00 13.82 251 GLY B C 1
ATOM 5537 O O . GLY B 1 251 ? 25.899 0.926 -27.440 1.00 14.74 251 GLY B O 1
ATOM 5538 N N . PRO B 1 252 ? 26.011 -0.221 -25.509 1.00 13.10 252 PRO B N 1
ATOM 5539 C CA . PRO B 1 252 ? 26.216 -0.296 -24.061 1.00 13.27 252 PRO B CA 1
ATOM 5540 C C . PRO B 1 252 ? 27.696 -0.323 -23.705 1.00 13.90 252 PRO B C 1
ATOM 5541 O O . PRO B 1 252 ? 28.550 -0.650 -24.538 1.00 15.81 252 PRO B O 1
ATOM 5545 N N . LEU B 1 253 ? 27.992 0.045 -22.465 1.00 12.88 253 LEU B N 1
ATOM 5546 C CA . LEU B 1 253 ? 29.265 -0.299 -21.855 1.00 12.80 253 LEU B CA 1
ATOM 5547 C C . LEU B 1 253 ? 29.183 -1.715 -21.294 1.00 12.98 253 LEU B C 1
ATOM 5548 O O . LEU B 1 253 ? 28.179 -2.105 -20.689 1.00 13.87 253 LEU B O 1
ATOM 5553 N N . SER B 1 254 ? 30.245 -2.487 -21.509 1.00 14.24 254 SER B N 1
ATOM 5554 C CA . SER B 1 254 ? 30.393 -3.811 -20.923 1.00 16.38 254 SER B CA 1
ATOM 5555 C C . SER B 1 254 ? 31.841 -3.963 -20.480 1.00 16.12 254 SER B C 1
ATOM 5556 O O . SER B 1 254 ? 32.680 -3.096 -20.734 1.00 18.09 254 SER B O 1
ATOM 5559 N N . GLY B 1 255 ? 32.143 -5.076 -19.817 1.00 18.06 255 GLY B N 1
ATOM 5560 C CA . GLY B 1 255 ? 33.436 -5.179 -19.167 1.00 20.07 255 GLY B CA 1
ATOM 5561 C C . GLY B 1 255 ? 33.655 -4.127 -18.103 1.00 19.51 255 GLY B C 1
ATOM 5562 O O . GLY B 1 255 ? 34.800 -3.751 -17.832 1.00 21.66 255 GLY B O 1
ATOM 5563 N N . VAL B 1 256 ? 32.583 -3.630 -17.494 1.00 16.74 256 VAL B N 1
ATOM 5564 C CA . VAL B 1 256 ? 32.704 -2.641 -16.431 1.00 15.33 256 VAL B CA 1
ATOM 5565 C C . VAL B 1 256 ? 32.985 -3.393 -15.138 1.00 14.69 256 VAL B C 1
ATOM 5566 O O . VAL B 1 256 ? 32.135 -4.137 -14.647 1.00 15.13 256 VAL B O 1
ATOM 5570 N N . GLN B 1 257 ? 34.193 -3.217 -14.610 1.00 14.56 257 GLN B N 1
ATOM 5571 C CA . GLN B 1 257 ? 34.634 -3.836 -13.371 1.00 14.74 257 GLN B CA 1
ATOM 5572 C C . GLN B 1 257 ? 35.780 -3.006 -12.826 1.00 14.48 257 GLN B C 1
ATOM 5573 O O . GLN B 1 257 ? 36.453 -2.287 -13.573 1.00 14.88 257 GLN B O 1
ATOM 5579 N N . ASN B 1 258 ? 35.996 -3.120 -11.516 1.00 13.87 258 ASN B N 1
ATOM 5580 C CA . ASN B 1 258 ? 37.174 -2.551 -10.861 1.00 14.80 258 ASN B CA 1
ATOM 5581 C C . ASN B 1 258 ? 37.342 -1.069 -11.186 1.00 13.89 258 ASN B C 1
ATOM 5582 O O . ASN B 1 258 ? 38.410 -0.614 -11.605 1.00 14.71 258 ASN B O 1
ATOM 5587 N N . VAL B 1 259 ? 36.266 -0.302 -11.011 1.00 13.79 259 VAL B N 1
ATOM 5588 C CA . VAL B 1 259 ? 36.298 1.104 -11.394 1.00 14.00 259 VAL B CA 1
ATOM 5589 C C . VAL B 1 259 ? 35.209 1.847 -10.643 1.00 13.29 259 VAL B C 1
ATOM 5590 O O . VAL B 1 259 ? 34.134 1.303 -10.371 1.00 13.71 259 VAL B O 1
ATOM 5594 N N . THR B 1 260 ? 35.483 3.105 -10.323 1.00 13.94 260 THR B N 1
ATOM 5595 C CA . THR B 1 260 ? 34.476 4.032 -9.845 1.00 14.18 260 THR B CA 1
ATOM 5596 C C . THR B 1 260 ? 34.220 5.031 -10.958 1.00 14.46 260 THR B C 1
ATOM 5597 O O . THR B 1 260 ? 35.165 5.603 -11.504 1.00 17.26 260 THR B O 1
ATOM 5601 N N . LEU B 1 261 ? 32.963 5.200 -11.328 1.00 13.86 261 LEU B N 1
ATOM 5602 C CA A LEU B 1 261 ? 32.544 6.226 -12.272 0.33 13.95 261 LEU B CA 1
ATOM 5603 C CA B LEU B 1 261 ? 32.552 6.234 -12.268 0.67 14.22 261 LEU B CA 1
ATOM 5604 C C . LEU B 1 261 ? 31.883 7.319 -11.442 1.00 13.30 261 LEU B C 1
ATOM 5605 O O . LEU B 1 261 ? 30.796 7.111 -10.900 1.00 13.69 261 LEU B O 1
ATOM 5614 N N . GLN B 1 262 ? 32.546 8.468 -11.325 1.00 14.02 262 GLN B N 1
ATOM 5615 C CA A GLN B 1 262 ? 32.124 9.520 -10.413 0.99 14.91 262 GLN B CA 1
ATOM 5616 C CA B GLN B 1 262 ? 32.121 9.520 -10.412 0.01 14.23 262 GLN B CA 1
ATOM 5617 C C . GLN B 1 262 ? 31.876 10.803 -11.191 1.00 13.09 262 GLN B C 1
ATOM 5618 O O . GLN B 1 262 ? 32.780 11.308 -11.867 1.00 13.84 262 GLN B O 1
ATOM 5629 N N . GLY B 1 263 ? 30.659 11.332 -11.076 1.00 13.84 263 GLY B N 1
ATOM 5630 C CA . GLY B 1 263 ? 30.326 12.626 -11.621 1.00 13.94 263 GLY B CA 1
ATOM 5631 C C . GLY B 1 263 ? 30.425 13.726 -10.575 1.00 13.33 263 GLY B C 1
ATOM 5632 O O . GLY B 1 263 ? 30.770 13.508 -9.416 1.00 14.30 263 GLY B O 1
ATOM 5633 N N . ALA B 1 264 ? 30.101 14.936 -11.019 1.00 13.46 264 ALA B N 1
ATOM 5634 C CA . ALA B 1 264 ? 30.158 16.132 -10.187 1.00 14.38 264 ALA B CA 1
ATOM 5635 C C . ALA B 1 264 ? 28.863 16.376 -9.427 1.00 13.95 264 ALA B C 1
ATOM 5636 O O . ALA B 1 264 ? 28.739 17.397 -8.732 1.00 15.35 264 ALA B O 1
ATOM 5638 N N . GLY B 1 265 ? 27.913 15.451 -9.526 1.00 13.31 265 GLY B N 1
ATOM 5639 C CA . GLY B 1 265 ? 26.571 15.624 -9.011 1.00 13.48 265 GLY B CA 1
ATOM 5640 C C . GLY B 1 265 ? 25.584 15.330 -10.121 1.00 12.85 265 GLY B C 1
ATOM 5641 O O . GLY B 1 265 ? 25.828 15.683 -11.283 1.00 13.32 265 GLY B O 1
ATOM 5642 N N . SER B 1 266 ? 24.466 14.685 -9.786 1.00 13.17 266 SER B N 1
ATOM 5643 C CA . SER B 1 266 ? 23.496 14.279 -10.791 1.00 13.36 266 SER B CA 1
ATOM 5644 C C . SER B 1 266 ? 22.734 15.442 -11.413 1.00 13.54 266 SER B C 1
ATOM 5645 O O . SER B 1 266 ? 21.978 15.209 -12.363 1.00 15.27 266 SER B O 1
ATOM 5648 N N . TRP B 1 267 ? 22.906 16.671 -10.922 1.00 13.51 267 TRP B N 1
ATOM 5649 C CA . TRP B 1 267 ? 22.357 17.846 -11.586 1.00 14.81 267 TRP B CA 1
ATOM 5650 C C . TRP B 1 267 ? 23.351 18.501 -12.537 1.00 14.38 267 TRP B C 1
ATOM 5651 O O . TRP B 1 267 ? 22.986 19.462 -13.217 1.00 17.66 267 TRP B O 1
ATOM 5662 N N . TYR B 1 268 ? 24.574 17.984 -12.621 1.00 14.09 268 TYR B N 1
ATOM 5663 C CA . TYR B 1 268 ? 25.655 18.585 -13.395 1.00 14.63 268 TYR B CA 1
ATOM 5664 C C . TYR B 1 268 ? 26.262 17.654 -14.428 1.00 13.87 268 TYR B C 1
ATOM 5665 O O . TYR B 1 268 ? 26.555 18.098 -15.541 1.00 15.66 268 TYR B O 1
ATOM 5674 N N . SER B 1 269 ? 26.506 16.394 -14.077 1.00 13.74 269 SER B N 1
ATOM 5675 C CA . SER B 1 269 ? 27.142 15.418 -14.957 1.00 13.50 269 SER B CA 1
ATOM 5676 C C . SER B 1 269 ? 26.022 14.528 -15.471 1.00 13.62 269 SER B C 1
ATOM 5677 O O . SER B 1 269 ? 25.516 13.680 -14.734 1.00 13.81 269 SER B O 1
ATOM 5680 N N . VAL B 1 270 ? 25.611 14.738 -16.722 1.00 13.54 270 VAL B N 1
ATOM 5681 C CA . VAL B 1 270 ? 24.395 14.132 -17.259 1.00 13.13 270 VAL B CA 1
ATOM 5682 C C . VAL B 1 270 ? 24.748 13.272 -18.468 1.00 13.05 270 VAL B C 1
ATOM 5683 O O . VAL B 1 270 ? 25.178 13.792 -19.507 1.00 14.19 270 VAL B O 1
ATOM 5687 N N . VAL B 1 271 ? 24.562 11.961 -18.330 1.00 12.74 271 VAL B N 1
ATOM 5688 C CA . VAL B 1 271 ? 24.695 11.014 -19.433 1.00 12.28 271 VAL B CA 1
ATOM 5689 C C . VAL B 1 271 ? 23.329 10.814 -20.077 1.00 12.58 271 VAL B C 1
ATOM 5690 O O . VAL B 1 271 ? 22.332 10.555 -19.392 1.00 14.05 271 VAL B O 1
ATOM 5694 N N . HIS B 1 272 ? 23.278 10.936 -21.402 1.00 13.18 272 HIS B N 1
ATOM 5695 C CA . HIS B 1 272 ? 22.077 10.658 -22.175 1.00 13.32 272 HIS B CA 1
ATOM 5696 C C . HIS B 1 272 ? 22.267 9.298 -22.827 1.00 13.24 272 HIS B C 1
ATOM 5697 O O . HIS B 1 272 ? 23.042 9.165 -23.778 1.00 14.20 272 HIS B O 1
ATOM 5704 N N . SER B 1 273 ? 21.572 8.292 -22.304 1.00 13.21 273 SER B N 1
ATOM 5705 C CA . SER B 1 273 ? 21.728 6.922 -22.762 1.00 12.41 273 SER B CA 1
ATOM 5706 C C . SER B 1 273 ? 20.457 6.161 -22.434 1.00 11.99 273 SER B C 1
ATOM 5707 O O . SER B 1 273 ? 19.886 6.340 -21.354 1.00 12.91 273 SER B O 1
ATOM 5710 N N . SER B 1 274 ? 20.040 5.300 -23.364 1.00 13.14 274 SER B N 1
ATOM 5711 C CA . SER B 1 274 ? 18.951 4.358 -23.145 1.00 12.85 274 SER B CA 1
ATOM 5712 C C . SER B 1 274 ? 19.461 2.934 -22.985 1.00 12.90 274 SER B C 1
ATOM 5713 O O . SER B 1 274 ? 18.667 1.991 -23.038 1.00 15.10 274 SER B O 1
ATOM 5716 N N . HIS B 1 275 ? 20.769 2.755 -22.811 1.00 12.79 275 HIS B N 1
ATOM 5717 C CA . HIS B 1 275 ? 21.376 1.434 -22.793 1.00 13.13 275 HIS B CA 1
ATOM 5718 C C . HIS B 1 275 ? 22.778 1.600 -22.226 1.00 12.88 275 HIS B C 1
ATOM 5719 O O . HIS B 1 275 ? 23.764 1.429 -22.943 1.00 14.08 275 HIS B O 1
ATOM 5726 N N . PHE B 1 276 ? 22.883 1.956 -20.948 1.00 12.47 276 PHE B N 1
ATOM 5727 C CA . PHE B 1 276 ? 24.149 2.474 -20.443 1.00 12.14 276 PHE B CA 1
ATOM 5728 C C . PHE B 1 276 ? 25.153 1.362 -20.135 1.00 12.21 276 PHE B C 1
ATOM 5729 O O . PHE B 1 276 ? 26.246 1.327 -20.715 1.00 12.49 276 PHE B O 1
ATOM 5737 N N . ILE B 1 277 ? 24.815 0.455 -19.216 1.00 11.40 277 ILE B N 1
ATOM 5738 C CA . ILE B 1 277 ? 25.637 -0.715 -18.916 1.00 11.68 277 ILE B CA 1
ATOM 5739 C C . ILE B 1 277 ? 24.809 -1.961 -19.191 1.00 11.82 277 ILE B C 1
ATOM 5740 O O . ILE B 1 277 ? 23.675 -2.075 -18.712 1.00 12.58 277 ILE B O 1
ATOM 5745 N N . ASP B 1 278 ? 25.375 -2.893 -19.961 1.00 12.11 278 ASP B N 1
ATOM 5746 C CA . ASP B 1 278 ? 24.687 -4.143 -20.265 1.00 12.16 278 ASP B CA 1
ATOM 5747 C C . ASP B 1 278 ? 25.757 -5.220 -20.345 1.00 12.66 278 ASP B C 1
ATOM 5748 O O . ASP B 1 278 ? 26.555 -5.229 -21.285 1.00 13.67 278 ASP B O 1
ATOM 5753 N N . GLN B 1 279 ? 25.788 -6.117 -19.366 1.00 12.44 279 GLN B N 1
ATOM 5754 C CA . GLN B 1 279 ? 26.804 -7.159 -19.325 1.00 12.31 279 GLN B CA 1
ATOM 5755 C C . GLN B 1 279 ? 26.297 -8.316 -18.476 1.00 12.31 279 GLN B C 1
ATOM 5756 O O . GLN B 1 279 ? 25.600 -8.108 -17.476 1.00 12.55 279 GLN B O 1
ATOM 5762 N N . THR B 1 280 ? 26.657 -9.535 -18.874 1.00 14.28 280 THR B N 1
ATOM 5763 C CA . THR B 1 280 ? 26.131 -10.704 -18.180 1.00 16.02 280 THR B CA 1
ATOM 5764 C C . THR B 1 280 ? 26.923 -11.052 -16.934 1.00 16.46 280 THR B C 1
ATOM 5765 O O . THR B 1 280 ? 26.396 -11.748 -16.060 1.00 17.27 280 THR B O 1
ATOM 5769 N N . ASP B 1 281 ? 28.168 -10.595 -16.832 1.00 17.11 281 ASP B N 1
ATOM 5770 C CA . ASP B 1 281 ? 29.004 -10.885 -15.677 1.00 18.81 281 ASP B CA 1
ATOM 5771 C C . ASP B 1 281 ? 30.041 -9.780 -15.556 1.00 18.04 281 ASP B C 1
ATOM 5772 O O . ASP B 1 281 ? 30.211 -8.959 -16.461 1.00 19.01 281 ASP B O 1
ATOM 5777 N N . SER B 1 282 ? 30.741 -9.775 -14.428 1.00 17.43 282 SER B N 1
ATOM 5778 C CA . SER B 1 282 ? 31.726 -8.751 -14.121 1.00 16.50 282 SER B CA 1
ATOM 5779 C C . SER B 1 282 ? 32.518 -9.219 -12.916 1.00 16.29 282 SER B C 1
ATOM 5780 O O . SER B 1 282 ? 31.971 -9.887 -12.033 1.00 16.23 282 SER B O 1
ATOM 5783 N N . ALA B 1 283 ? 33.808 -8.857 -12.882 1.00 16.35 283 ALA B N 1
ATOM 5784 C CA . ALA B 1 283 ? 34.609 -9.079 -11.684 1.00 16.42 283 ALA B CA 1
ATOM 5785 C C . ALA B 1 283 ? 34.139 -8.228 -10.510 1.00 14.81 283 ALA B C 1
ATOM 5786 O O . ALA B 1 283 ? 34.570 -8.465 -9.373 1.00 16.06 283 ALA B O 1
ATOM 5788 N N . GLY B 1 284 ? 33.274 -7.249 -10.751 1.00 14.24 284 GLY B N 1
ATOM 5789 C CA . GLY B 1 284 ? 32.691 -6.486 -9.665 1.00 14.27 284 GLY B CA 1
ATOM 5790 C C . GLY B 1 284 ? 33.516 -5.274 -9.291 1.00 13.65 284 GLY B C 1
ATOM 5791 O O . GLY B 1 284 ? 34.347 -4.775 -10.052 1.00 14.02 284 GLY B O 1
ATOM 5792 N N . HIS B 1 285 ? 33.263 -4.788 -8.077 1.00 13.21 285 HIS B N 1
ATOM 5793 C CA . HIS B 1 285 ? 33.944 -3.597 -7.571 1.00 13.65 285 HIS B CA 1
ATOM 5794 C C . HIS B 1 285 ? 33.726 -2.398 -8.490 1.00 12.25 285 HIS B C 1
ATOM 5795 O O . HIS B 1 285 ? 34.643 -1.621 -8.782 1.00 14.14 285 HIS B O 1
ATOM 5802 N N . VAL B 1 286 ? 32.481 -2.258 -8.938 1.00 12.71 286 VAL B N 1
ATOM 5803 C CA . VAL B 1 286 ? 32.023 -1.127 -9.733 1.00 11.60 286 VAL B CA 1
ATOM 5804 C C . VAL B 1 286 ? 31.290 -0.179 -8.796 1.00 11.85 286 VAL B C 1
ATOM 5805 O O . VAL B 1 286 ? 30.393 -0.604 -8.063 1.00 13.10 286 VAL B O 1
ATOM 5809 N N . HIS B 1 287 ? 31.639 1.102 -8.829 1.00 12.26 287 HIS B N 1
ATOM 5810 C CA . HIS B 1 287 ? 30.962 2.097 -8.002 1.00 12.55 287 HIS B CA 1
ATOM 5811 C C . HIS B 1 287 ? 30.515 3.237 -8.899 1.00 11.84 287 HIS B C 1
ATOM 5812 O O . HIS B 1 287 ? 31.348 4.006 -9.393 1.00 14.15 287 HIS B O 1
ATOM 5819 N N . LEU B 1 288 ? 29.209 3.327 -9.139 1.00 12.08 288 LEU B N 1
ATOM 5820 C CA . LEU B 1 288 ? 28.637 4.405 -9.935 1.00 11.47 288 LEU B CA 1
ATOM 5821 C C . LEU B 1 288 ? 28.127 5.465 -8.972 1.00 12.01 288 LEU B C 1
ATOM 5822 O O . LEU B 1 288 ? 27.331 5.152 -8.084 1.00 13.53 288 LEU B O 1
ATOM 5827 N N . LYS B 1 289 ? 28.585 6.704 -9.127 1.00 12.17 289 LYS B N 1
ATOM 5828 C CA . LYS B 1 289 ? 28.177 7.721 -8.171 1.00 13.62 289 LYS B CA 1
ATOM 5829 C C . LYS B 1 289 ? 28.040 9.105 -8.784 1.00 11.67 289 LYS B C 1
ATOM 5830 O O . LYS B 1 289 ? 28.874 9.546 -9.584 1.00 12.83 289 LYS B O 1
ATOM 5836 N N . ASP B 1 290 ? 26.968 9.785 -8.381 1.00 11.88 290 ASP B N 1
ATOM 5837 C CA . ASP B 1 290 ? 26.860 11.236 -8.508 1.00 12.53 290 ASP B CA 1
ATOM 5838 C C . ASP B 1 290 ? 26.791 11.699 -9.960 1.00 12.18 290 ASP B C 1
ATOM 5839 O O . ASP B 1 290 ? 27.387 12.712 -10.322 1.00 13.42 290 ASP B O 1
ATOM 5844 N N . PHE B 1 291 ? 26.053 10.970 -10.791 1.00 12.55 291 PHE B N 1
ATOM 5845 C CA . PHE B 1 291 ? 25.728 11.461 -12.121 1.00 12.14 291 PHE B CA 1
ATOM 5846 C C . PHE B 1 291 ? 24.305 11.069 -12.483 1.00 11.76 291 PHE B C 1
ATOM 5847 O O . PHE B 1 291 ? 23.625 10.344 -11.756 1.00 12.43 291 PHE B O 1
ATOM 5855 N N . ALA B 1 292 ? 23.838 11.604 -13.602 1.00 12.11 292 ALA B N 1
ATOM 5856 C CA . ALA B 1 292 ? 22.520 11.272 -14.112 1.00 11.69 292 ALA B CA 1
ATOM 5857 C C . ALA B 1 292 ? 22.652 10.390 -15.345 1.00 11.44 292 ALA B C 1
ATOM 5858 O O . ALA B 1 292 ? 23.578 10.554 -16.148 1.00 12.51 292 ALA B O 1
ATOM 5860 N N . VAL B 1 293 ? 21.710 9.461 -15.499 1.00 11.31 293 VAL B N 1
ATOM 5861 C CA . VAL B 1 293 ? 21.531 8.725 -16.746 1.00 11.59 293 VAL B CA 1
ATOM 5862 C C . VAL B 1 293 ? 20.079 8.911 -17.149 1.00 11.29 293 VAL B C 1
ATOM 5863 O O . VAL B 1 293 ? 19.167 8.462 -16.440 1.00 11.99 293 VAL B O 1
ATOM 5867 N N . ILE B 1 294 ? 19.861 9.602 -18.263 1.00 11.93 294 ILE B N 1
ATOM 5868 C CA . ILE B 1 294 ? 18.531 9.966 -18.725 1.00 12.17 294 ILE B CA 1
ATOM 5869 C C . ILE B 1 294 ? 18.400 9.448 -20.148 1.00 12.76 294 ILE B C 1
ATOM 5870 O O . ILE B 1 294 ? 19.184 9.832 -21.028 1.00 13.93 294 ILE B O 1
ATOM 5875 N N . GLY B 1 295 ? 17.432 8.566 -20.366 1.00 12.83 295 GLY B N 1
ATOM 5876 C CA . GLY B 1 295 ? 17.236 7.941 -21.656 1.00 12.97 295 GLY B CA 1
ATOM 5877 C C . GLY B 1 295 ? 16.248 8.689 -22.529 1.00 13.35 295 GLY B C 1
ATOM 5878 O O . GLY B 1 295 ? 15.825 9.811 -22.240 1.00 14.57 295 GLY B O 1
ATOM 5879 N N . GLU B 1 296 ? 15.869 8.030 -23.626 1.00 13.86 296 GLU B N 1
ATOM 5880 C CA . GLU B 1 296 ? 14.854 8.533 -24.545 1.00 15.92 296 GLU B CA 1
ATOM 5881 C C . GLU B 1 296 ? 13.763 7.489 -24.760 1.00 15.71 296 GLU B C 1
ATOM 5882 O O . GLU B 1 296 ? 13.171 7.403 -25.838 1.00 18.94 296 GLU B O 1
ATOM 5888 N N . VAL B 1 297 ? 13.482 6.694 -23.732 1.00 14.04 297 VAL B N 1
ATOM 5889 C CA . VAL B 1 297 ? 12.565 5.567 -23.862 1.00 13.96 297 VAL B CA 1
ATOM 5890 C C . VAL B 1 297 ? 11.132 6.079 -23.783 1.00 13.75 297 VAL B C 1
ATOM 5891 O O . VAL B 1 297 ? 10.742 6.732 -22.808 1.00 14.94 297 VAL B O 1
ATOM 5895 N N . THR B 1 298 ? 10.339 5.765 -24.804 1.00 14.48 298 THR B N 1
ATOM 5896 C CA . THR B 1 298 ? 8.968 6.240 -24.908 1.00 15.54 298 THR B CA 1
ATOM 5897 C C . THR B 1 298 ? 7.943 5.122 -24.829 1.00 16.62 298 THR B C 1
ATOM 5898 O O . THR B 1 298 ? 6.739 5.402 -24.795 1.00 19.41 298 THR B O 1
ATOM 5902 N N . GLU B 1 299 ? 8.381 3.872 -24.811 1.00 16.92 299 GLU B N 1
ATOM 5903 C CA . GLU B 1 299 ? 7.479 2.739 -24.825 1.00 18.26 299 GLU B CA 1
ATOM 5904 C C . GLU B 1 299 ? 8.044 1.687 -23.894 1.00 16.64 299 GLU B C 1
ATOM 5905 O O . GLU B 1 299 ? 9.157 1.812 -23.383 1.00 17.16 299 GLU B O 1
ATOM 5911 N N . ARG B 1 300 ? 7.277 0.639 -23.687 1.00 16.85 300 ARG B N 1
ATOM 5912 C CA . ARG B 1 300 ? 7.766 -0.534 -22.981 1.00 16.78 300 ARG B CA 1
ATOM 5913 C C . ARG B 1 300 ? 7.902 -1.657 -24.000 1.00 19.27 300 ARG B C 1
ATOM 5914 O O . ARG B 1 300 ? 6.912 -2.280 -24.390 1.00 20.10 300 ARG B O 1
ATOM 5922 N N . VAL B 1 301 ? 9.133 -1.894 -24.433 1.00 22.29 301 VAL B N 1
ATOM 5923 C CA . VAL B 1 301 ? 9.465 -2.953 -25.375 1.00 25.71 301 VAL B CA 1
ATOM 5924 C C . VAL B 1 301 ? 10.175 -4.022 -24.559 1.00 26.56 301 VAL B C 1
ATOM 5925 O O . VAL B 1 301 ? 11.366 -3.900 -24.254 1.00 23.19 301 VAL B O 1
ATOM 5929 N N . ASP B 1 302 ? 9.443 -5.069 -24.179 1.00 30.02 302 ASP B N 1
ATOM 5930 C CA . ASP B 1 302 ? 10.025 -6.077 -23.304 1.00 35.20 302 ASP B CA 1
ATOM 5931 C C . ASP B 1 302 ? 11.247 -6.741 -23.925 1.00 35.56 302 ASP B C 1
ATOM 5932 O O . ASP B 1 302 ? 12.092 -7.259 -23.188 1.00 37.76 302 ASP B O 1
ATOM 5937 N N . SER B 1 303 ? 11.379 -6.699 -25.252 1.00 33.42 303 SER B N 1
ATOM 5938 C CA . SER B 1 303 ? 12.454 -7.374 -25.967 1.00 33.85 303 SER B CA 1
ATOM 5939 C C . SER B 1 303 ? 13.729 -6.547 -26.101 1.00 30.97 303 SER B C 1
ATOM 5940 O O . SER B 1 303 ? 14.713 -7.051 -26.652 1.00 32.91 303 SER B O 1
ATOM 5943 N N . SER B 1 304 ? 13.752 -5.300 -25.641 1.00 27.69 304 SER B N 1
ATOM 5944 C CA . SER B 1 304 ? 14.975 -4.528 -25.770 1.00 25.78 304 SER B CA 1
ATOM 5945 C C . SER B 1 304 ? 15.445 -4.075 -24.395 1.00 20.58 304 SER B C 1
ATOM 5946 O O . SER B 1 304 ? 14.635 -3.574 -23.601 1.00 20.37 304 SER B O 1
ATOM 5949 N N . PRO B 1 305 ? 16.729 -4.234 -24.076 1.00 17.69 305 PRO B N 1
ATOM 5950 C CA . PRO B 1 305 ? 17.270 -3.859 -22.757 1.00 16.26 305 PRO B CA 1
ATOM 5951 C C . PRO B 1 305 ? 17.520 -2.358 -22.652 1.00 13.88 305 PRO B C 1
ATOM 5952 O O . PRO B 1 305 ? 18.651 -1.896 -22.491 1.00 14.94 305 PRO B O 1
ATOM 5956 N N . ASP B 1 306 ? 16.440 -1.577 -22.735 1.00 12.91 306 ASP B N 1
ATOM 5957 C CA . ASP B 1 306 ? 16.526 -0.115 -22.772 1.00 12.97 306 ASP B CA 1
ATOM 5958 C C . ASP B 1 306 ? 16.632 0.452 -21.358 1.00 11.75 306 ASP B C 1
ATOM 5959 O O . ASP B 1 306 ? 15.814 1.262 -20.925 1.00 13.01 306 ASP B O 1
ATOM 5964 N N . ASN B 1 307 ? 17.677 0.026 -20.657 1.00 12.01 307 ASN B N 1
ATOM 5965 C CA . ASN B 1 307 ? 17.778 0.175 -19.216 1.00 11.46 307 ASN B CA 1
ATOM 5966 C C . ASN B 1 307 ? 19.039 0.946 -18.845 1.00 11.61 307 ASN B C 1
ATOM 5967 O O . ASN B 1 307 ? 19.966 1.080 -19.642 1.00 13.02 307 ASN B O 1
ATOM 5972 N N . PHE B 1 308 ? 19.074 1.472 -17.619 1.00 11.03 308 PHE B N 1
ATOM 5973 C CA . PHE B 1 308 ? 20.303 2.093 -17.125 1.00 10.80 308 PHE B CA 1
ATOM 5974 C C . PHE B 1 308 ? 21.359 1.032 -16.821 1.00 10.89 308 PHE B C 1
ATOM 5975 O O . PHE B 1 308 ? 22.475 1.087 -17.348 1.00 11.95 308 PHE B O 1
ATOM 5983 N N . VAL B 1 309 ? 21.013 0.027 -16.016 1.00 10.45 309 VAL B N 1
ATOM 5984 C CA . VAL B 1 309 ? 21.861 -1.140 -15.806 1.00 10.98 309 VAL B CA 1
ATOM 5985 C C . VAL B 1 309 ? 21.082 -2.378 -16.206 1.00 10.84 309 VAL B C 1
ATOM 5986 O O . VAL B 1 309 ? 19.936 -2.561 -15.781 1.00 11.72 309 VAL B O 1
ATOM 5990 N N . ASN B 1 310 ? 21.717 -3.237 -17.003 1.00 11.10 310 ASN B N 1
ATOM 5991 C CA . ASN B 1 310 ? 21.136 -4.500 -17.429 1.00 11.32 310 ASN B CA 1
ATOM 5992 C C . ASN B 1 310 ? 22.151 -5.599 -17.170 1.00 11.51 310 ASN B C 1
ATOM 5993 O O . ASN B 1 310 ? 23.235 -5.593 -17.764 1.00 14.09 310 ASN B O 1
ATOM 5998 N N . GLY B 1 311 ? 21.808 -6.527 -16.280 1.00 10.92 311 GLY B N 1
ATOM 5999 C CA . GLY B 1 311 ? 22.654 -7.671 -16.014 1.00 11.84 311 GLY B CA 1
ATOM 6000 C C . GLY B 1 311 ? 23.382 -7.630 -14.687 1.00 11.63 311 GLY B C 1
ATOM 6001 O O . GLY B 1 311 ? 22.759 -7.544 -13.623 1.00 13.00 311 GLY B O 1
ATOM 6002 N N . SER B 1 312 ? 24.711 -7.667 -14.740 1.00 11.65 312 SER B N 1
ATOM 6003 C CA A SER B 1 312 ? 25.538 -7.947 -13.578 0.79 11.79 312 SER B CA 1
ATOM 6004 C CA B SER B 1 312 ? 25.539 -7.946 -13.574 0.21 11.53 312 SER B CA 1
ATOM 6005 C C . SER B 1 312 ? 26.562 -6.839 -13.377 1.00 12.03 312 SER B C 1
ATOM 6006 O O . SER B 1 312 ? 27.344 -6.539 -14.285 1.00 13.54 312 SER B O 1
ATOM 6011 N N . LEU B 1 313 ? 26.574 -6.256 -12.178 1.00 11.91 313 LEU B N 1
ATOM 6012 C CA . LEU B 1 313 ? 27.645 -5.363 -11.764 1.00 12.21 313 LEU B CA 1
ATOM 6013 C C . LEU B 1 313 ? 28.734 -6.100 -10.999 1.00 11.91 313 LEU B C 1
ATOM 6014 O O . LEU B 1 313 ? 29.693 -5.464 -10.541 1.00 13.24 313 LEU B O 1
ATOM 6019 N N . GLY B 1 314 ? 28.626 -7.424 -10.875 1.00 13.01 314 GLY B N 1
ATOM 6020 C CA . GLY B 1 314 ? 29.600 -8.208 -10.151 1.00 13.53 314 GLY B CA 1
ATOM 6021 C C . GLY B 1 314 ? 29.499 -8.006 -8.652 1.00 12.78 314 GLY B C 1
ATOM 6022 O O . GLY B 1 314 ? 28.637 -7.271 -8.155 1.00 13.19 314 GLY B O 1
ATOM 6023 N N . PRO B 1 315 ? 30.378 -8.666 -7.903 1.00 12.99 315 PRO B N 1
ATOM 6024 C CA . PRO B 1 315 ? 30.355 -8.553 -6.439 1.00 13.60 315 PRO B CA 1
ATOM 6025 C C . PRO B 1 315 ? 30.978 -7.253 -5.951 1.00 13.18 315 PRO B C 1
ATOM 6026 O O . PRO B 1 315 ? 31.886 -6.700 -6.570 1.00 13.88 315 PRO B O 1
ATOM 6030 N N . GLY B 1 316 ? 30.502 -6.785 -4.798 1.00 12.70 316 GLY B N 1
ATOM 6031 C CA . GLY B 1 316 ? 31.135 -5.651 -4.147 1.00 13.24 316 GLY B CA 1
ATOM 6032 C C . GLY B 1 316 ? 30.942 -4.319 -4.842 1.00 12.19 316 GLY B C 1
ATOM 6033 O O . GLY B 1 316 ? 31.825 -3.454 -4.775 1.00 14.17 316 GLY B O 1
ATOM 6034 N N . SER B 1 317 ? 29.794 -4.115 -5.476 1.00 11.69 317 SER B N 1
ATOM 6035 C CA . SER B 1 317 ? 29.537 -2.923 -6.265 1.00 11.45 317 SER B CA 1
ATOM 6036 C C . SER B 1 317 ? 28.526 -2.008 -5.575 1.00 11.16 317 SER B C 1
ATOM 6037 O O . SER B 1 317 ? 27.887 -2.375 -4.586 1.00 11.71 317 SER B O 1
ATOM 6040 N N . SER B 1 318 ? 28.379 -0.796 -6.109 1.00 11.34 318 SER B N 1
ATOM 6041 C CA . SER B 1 318 ? 27.429 0.149 -5.533 1.00 11.31 318 SER B CA 1
ATOM 6042 C C . SER B 1 318 ? 26.970 1.147 -6.586 1.00 10.81 318 SER B C 1
ATOM 6043 O O . SER B 1 318 ? 27.673 1.427 -7.564 1.00 11.42 318 SER B O 1
ATOM 6046 N N . VAL B 1 319 ? 25.777 1.699 -6.352 1.00 10.90 319 VAL B N 1
ATOM 6047 C CA . VAL B 1 319 ? 25.167 2.722 -7.194 1.00 11.07 319 VAL B CA 1
ATOM 6048 C C . VAL B 1 319 ? 24.567 3.751 -6.241 1.00 10.66 319 VAL B C 1
ATOM 6049 O O . VAL B 1 319 ? 23.673 3.411 -5.457 1.00 11.06 319 VAL B O 1
ATOM 6053 N N . SER B 1 320 ? 25.059 4.995 -6.285 1.00 10.69 320 SER B N 1
ATOM 6054 C CA . SER B 1 320 ? 24.632 5.979 -5.293 1.00 11.55 320 SER B CA 1
ATOM 6055 C C . SER B 1 320 ? 24.648 7.394 -5.862 1.00 11.15 320 SER B C 1
ATOM 6056 O O . SER B 1 320 ? 25.451 7.720 -6.738 1.00 11.74 320 SER B O 1
ATOM 6059 N N . GLY B 1 321 ? 23.756 8.237 -5.340 1.00 11.21 321 GLY B N 1
ATOM 6060 C CA . GLY B 1 321 ? 23.709 9.631 -5.741 1.00 12.04 321 GLY B CA 1
ATOM 6061 C C . GLY B 1 321 ? 23.302 9.867 -7.178 1.00 11.11 321 GLY B C 1
ATOM 6062 O O . GLY B 1 321 ? 23.613 10.926 -7.736 1.00 13.35 321 GLY B O 1
ATOM 6063 N N . MET B 1 322 ? 22.619 8.906 -7.799 1.00 11.38 322 MET B N 1
ATOM 6064 C CA . MET B 1 322 ? 22.270 8.987 -9.210 1.00 11.71 322 MET B CA 1
ATOM 6065 C C . MET B 1 322 ? 20.878 9.571 -9.413 1.00 11.14 322 MET B C 1
ATOM 6066 O O . MET B 1 322 ? 20.006 9.504 -8.543 1.00 12.45 322 MET B O 1
ATOM 6071 N N . TRP B 1 323 ? 20.675 10.110 -10.613 1.00 11.36 323 TRP B N 1
ATOM 6072 C CA . TRP B 1 323 ? 19.366 10.495 -11.123 1.00 11.25 323 TRP B CA 1
ATOM 6073 C C . TRP B 1 323 ? 19.134 9.657 -12.373 1.00 10.73 323 TRP B C 1
ATOM 6074 O O . TRP B 1 323 ? 19.857 9.811 -13.361 1.00 12.39 323 TRP B O 1
ATOM 6085 N N . ILE B 1 324 ? 18.147 8.760 -12.321 1.00 10.85 324 ILE B N 1
ATOM 6086 C CA A ILE B 1 324 ? 17.868 7.794 -13.383 0.71 10.99 324 ILE B CA 1
ATOM 6087 C CA B ILE B 1 324 ? 17.873 7.810 -13.393 0.29 10.62 324 ILE B CA 1
ATOM 6088 C C . ILE B 1 324 ? 16.468 8.081 -13.908 1.00 10.80 324 ILE B C 1
ATOM 6089 O O . ILE B 1 324 ? 15.508 8.078 -13.131 1.00 11.73 324 ILE B O 1
ATOM 6098 N N . GLN B 1 325 ? 16.342 8.307 -15.220 1.00 11.29 325 GLN B N 1
ATOM 6099 C CA . GLN B 1 325 ? 15.062 8.768 -15.748 1.00 10.86 325 GLN B CA 1
ATOM 6100 C C . GLN B 1 325 ? 14.908 8.391 -17.219 1.00 11.03 325 GLN B C 1
ATOM 6101 O O . GLN B 1 325 ? 15.888 8.315 -17.962 1.00 11.49 325 GLN B O 1
ATOM 6107 N N . HIS B 1 326 ? 13.656 8.198 -17.643 1.00 11.34 326 HIS B N 1
ATOM 6108 C CA . HIS B 1 326 ? 13.322 8.004 -19.063 1.00 12.15 326 HIS B CA 1
ATOM 6109 C C . HIS B 1 326 ? 13.999 6.773 -19.656 1.00 11.80 326 HIS B C 1
ATOM 6110 O O . HIS B 1 326 ? 14.492 6.794 -20.789 1.00 12.22 326 HIS B O 1
ATOM 6117 N N . VAL B 1 327 ? 14.017 5.686 -18.886 1.00 10.74 327 VAL B N 1
ATOM 6118 C CA . VAL B 1 327 ? 14.455 4.382 -19.366 1.00 11.20 327 VAL B CA 1
ATOM 6119 C C . VAL B 1 327 ? 13.274 3.427 -19.235 1.00 11.20 327 VAL B C 1
ATOM 6120 O O . VAL B 1 327 ? 12.174 3.836 -18.834 1.00 12.20 327 VAL B O 1
ATOM 6124 N N . LYS B 1 328 ? 13.480 2.160 -19.599 1.00 10.96 328 LYS B N 1
ATOM 6125 C CA . LYS B 1 328 ? 12.446 1.144 -19.409 1.00 10.98 328 LYS B CA 1
ATOM 6126 C C . LYS B 1 328 ? 12.490 0.633 -17.973 1.00 10.90 328 LYS B C 1
ATOM 6127 O O . LYS B 1 328 ? 11.561 0.858 -17.191 1.00 11.84 328 LYS B O 1
ATOM 6133 N N . VAL B 1 329 ? 13.577 -0.044 -17.612 1.00 11.26 329 VAL B N 1
ATOM 6134 C CA . VAL B 1 329 ? 13.863 -0.429 -16.234 1.00 11.07 329 VAL B CA 1
ATOM 6135 C C . VAL B 1 329 ? 15.088 0.346 -15.777 1.00 10.74 329 VAL B C 1
ATOM 6136 O O . VAL B 1 329 ? 16.062 0.475 -16.522 1.00 11.58 329 VAL B O 1
ATOM 6140 N N . GLY B 1 330 ? 15.040 0.884 -14.561 1.00 10.99 330 GLY B N 1
ATOM 6141 C CA . GLY B 1 330 ? 16.229 1.525 -14.033 1.00 11.23 330 GLY B CA 1
ATOM 6142 C C . GLY B 1 330 ? 17.377 0.540 -13.906 1.00 10.41 330 GLY B C 1
ATOM 6143 O O . GLY B 1 330 ? 18.422 0.691 -14.551 1.00 11.38 330 GLY B O 1
ATOM 6144 N N . LEU B 1 331 ? 17.203 -0.481 -13.069 1.00 9.99 331 LEU B N 1
ATOM 6145 C CA . LEU B 1 331 ? 18.212 -1.525 -12.904 1.00 9.84 331 LEU B CA 1
ATOM 6146 C C . LEU B 1 331 ? 17.528 -2.874 -13.037 1.00 10.18 331 LEU B C 1
ATOM 6147 O O . LEU B 1 331 ? 16.706 -3.244 -12.192 1.00 10.58 331 LEU B O 1
ATOM 6152 N N . TRP B 1 332 ? 17.850 -3.589 -14.110 1.00 10.68 332 TRP B N 1
ATOM 6153 C CA . TRP B 1 332 ? 17.358 -4.939 -14.336 1.00 10.60 332 TRP B CA 1
ATOM 6154 C C . TRP B 1 332 ? 18.540 -5.851 -14.046 1.00 10.53 332 TRP B C 1
ATOM 6155 O O . TRP B 1 332 ? 19.488 -5.910 -14.830 1.00 12.07 332 TRP B O 1
ATOM 6166 N N . LEU B 1 333 ? 18.516 -6.513 -12.892 1.00 11.15 333 LEU B N 1
ATOM 6167 C CA . LEU B 1 333 ? 19.709 -7.157 -12.358 1.00 11.58 333 LEU B CA 1
ATOM 6168 C C . LEU B 1 333 ? 19.545 -8.669 -12.355 1.00 11.63 333 LEU B C 1
ATOM 6169 O O . LEU B 1 333 ? 18.525 -9.187 -11.883 1.00 12.41 333 LEU B O 1
ATOM 6174 N N . THR B 1 334 ? 20.546 -9.364 -12.897 1.00 12.54 334 THR B N 1
ATOM 6175 C CA . THR B 1 334 ? 20.585 -10.816 -12.949 1.00 14.42 334 THR B CA 1
ATOM 6176 C C . THR B 1 334 ? 22.011 -11.277 -12.700 1.00 13.24 334 THR B C 1
ATOM 6177 O O . THR B 1 334 ? 22.963 -10.510 -12.845 1.00 15.05 334 THR B O 1
ATOM 6181 N N . GLY B 1 335 ? 22.156 -12.552 -12.348 1.00 14.24 335 GLY B N 1
ATOM 6182 C CA . GLY B 1 335 ? 23.493 -13.109 -12.200 1.00 13.25 335 GLY B CA 1
ATOM 6183 C C . GLY B 1 335 ? 24.171 -12.591 -10.948 1.00 12.12 335 GLY B C 1
ATOM 6184 O O . GLY B 1 335 ? 23.537 -12.357 -9.913 1.00 13.74 335 GLY B O 1
ATOM 6185 N N . THR B 1 336 ? 25.480 -12.394 -11.034 1.00 12.90 336 THR B N 1
ATOM 6186 C CA . THR B 1 336 ? 26.261 -12.063 -9.845 1.00 13.15 336 THR B CA 1
ATOM 6187 C C . THR B 1 336 ? 26.182 -10.570 -9.561 1.00 11.96 336 THR B C 1
ATOM 6188 O O . THR B 1 336 ? 26.714 -9.752 -10.321 1.00 13.07 336 THR B O 1
ATOM 6192 N N . ASN B 1 337 ? 25.520 -10.219 -8.459 1.00 11.50 337 ASN B N 1
ATOM 6193 C CA . ASN B 1 337 ? 25.464 -8.860 -7.937 1.00 11.89 337 ASN B CA 1
ATOM 6194 C C . ASN B 1 337 ? 25.706 -8.875 -6.434 1.00 11.08 337 ASN B C 1
ATOM 6195 O O . ASN B 1 337 ? 25.139 -8.064 -5.699 1.00 11.18 337 ASN B O 1
ATOM 6200 N N . ASP B 1 338 ? 26.558 -9.792 -5.968 1.00 11.33 338 ASP B N 1
ATOM 6201 C CA . ASP B 1 338 ? 26.666 -10.059 -4.538 1.00 11.48 338 ASP B CA 1
ATOM 6202 C C . ASP B 1 338 ? 26.985 -8.774 -3.788 1.00 10.96 338 ASP B C 1
ATOM 6203 O O . ASP B 1 338 ? 27.916 -8.047 -4.141 1.00 11.28 338 ASP B O 1
ATOM 6208 N N . ASP B 1 339 ? 26.218 -8.504 -2.738 1.00 11.20 339 ASP B N 1
ATOM 6209 C CA . ASP B 1 339 ? 26.482 -7.396 -1.828 1.00 11.26 339 ASP B CA 1
ATOM 6210 C C . ASP B 1 339 ? 26.302 -6.028 -2.471 1.00 10.76 339 ASP B C 1
ATOM 6211 O O . ASP B 1 339 ? 26.761 -5.026 -1.923 1.00 11.95 339 ASP B O 1
ATOM 6216 N N . LEU B 1 340 ? 25.629 -5.956 -3.617 1.00 10.50 340 LEU B N 1
ATOM 6217 C CA . LEU B 1 340 ? 25.381 -4.671 -4.250 1.00 10.00 340 LEU B CA 1
ATOM 6218 C C . LEU B 1 340 ? 24.600 -3.753 -3.313 1.00 10.17 340 LEU B C 1
ATOM 6219 O O . LEU B 1 340 ? 23.636 -4.173 -2.671 1.00 10.82 340 LEU B O 1
ATOM 6224 N N . VAL B 1 341 ? 24.996 -2.480 -3.270 1.00 10.72 341 VAL B N 1
ATOM 6225 C CA . VAL B 1 341 ? 24.261 -1.451 -2.534 1.00 10.20 341 VAL B CA 1
ATOM 6226 C C . VAL B 1 341 ? 23.779 -0.407 -3.528 1.00 10.08 341 VAL B C 1
ATOM 6227 O O . VAL B 1 341 ? 24.593 0.212 -4.223 1.00 11.49 341 VAL B O 1
ATOM 6231 N N . VAL B 1 342 ? 22.464 -0.207 -3.583 1.00 9.93 342 VAL B N 1
ATOM 6232 C CA . VAL B 1 342 ? 21.830 0.799 -4.424 1.00 9.95 342 VAL B CA 1
ATOM 6233 C C . VAL B 1 342 ? 21.187 1.783 -3.455 1.00 10.00 342 VAL B C 1
ATOM 6234 O O . VAL B 1 342 ? 20.169 1.459 -2.832 1.00 10.78 342 VAL B O 1
ATOM 6238 N N . GLU B 1 343 ? 21.777 2.972 -3.306 1.00 10.10 343 GLU B N 1
ATOM 6239 C CA . GLU B 1 343 ? 21.351 3.870 -2.241 1.00 10.86 343 GLU B CA 1
ATOM 6240 C C . GLU B 1 343 ? 21.381 5.327 -2.676 1.00 10.62 343 GLU B C 1
ATOM 6241 O O . GLU B 1 343 ? 22.228 5.747 -3.469 1.00 11.02 343 GLU B O 1
ATOM 6247 N N . ASN B 1 344 ? 20.446 6.101 -2.129 1.00 10.82 344 ASN B N 1
ATOM 6248 C CA A ASN B 1 344 ? 20.428 7.553 -2.310 0.60 11.19 344 ASN B CA 1
ATOM 6249 C CA B ASN B 1 344 ? 20.441 7.552 -2.307 0.40 10.81 344 ASN B CA 1
ATOM 6250 C C . ASN B 1 344 ? 20.347 7.945 -3.782 1.00 10.64 344 ASN B C 1
ATOM 6251 O O . ASN B 1 344 ? 21.037 8.849 -4.237 1.00 12.24 344 ASN B O 1
ATOM 6260 N N . ASN B 1 345 ? 19.476 7.267 -4.518 1.00 10.72 345 ASN B N 1
ATOM 6261 C CA . ASN B 1 345 ? 19.219 7.572 -5.913 1.00 10.99 345 ASN B CA 1
ATOM 6262 C C . ASN B 1 345 ? 17.792 8.065 -6.079 1.00 10.39 345 ASN B C 1
ATOM 6263 O O . ASN B 1 345 ? 16.929 7.862 -5.217 1.00 11.26 345 ASN B O 1
ATOM 6268 N N . ARG B 1 346 ? 17.557 8.707 -7.217 1.00 10.49 346 ARG B N 1
ATOM 6269 C CA . ARG B 1 346 ? 16.228 9.066 -7.684 1.00 10.70 346 ARG B CA 1
ATOM 6270 C C . ARG B 1 346 ? 15.979 8.275 -8.957 1.00 10.82 346 ARG B C 1
ATOM 6271 O O . ARG B 1 346 ? 16.803 8.312 -9.876 1.00 12.51 346 ARG B O 1
ATOM 6279 N N . ILE B 1 347 ? 14.862 7.557 -9.010 1.00 10.53 347 ILE B N 1
ATOM 6280 C CA . ILE B 1 347 ? 14.479 6.794 -10.190 1.00 11.09 347 ILE B CA 1
ATOM 6281 C C . ILE B 1 347 ? 13.085 7.261 -10.575 1.00 11.09 347 ILE B C 1
ATOM 6282 O O . ILE B 1 347 ? 12.117 7.010 -9.848 1.00 11.56 347 ILE B O 1
ATOM 6287 N N . LEU B 1 348 ? 12.986 7.958 -11.707 1.00 11.33 348 LEU B N 1
ATOM 6288 C CA . LEU B 1 348 ? 11.766 8.647 -12.094 1.00 11.76 348 LEU B CA 1
ATOM 6289 C C . LEU B 1 348 ? 11.408 8.305 -13.530 1.00 11.11 348 LEU B C 1
ATOM 6290 O O . LEU B 1 348 ? 12.287 8.210 -14.390 1.00 12.14 348 LEU B O 1
ATOM 6295 N N . ASP B 1 349 ? 10.112 8.154 -13.797 1.00 11.02 349 ASP B N 1
ATOM 6296 C CA . ASP B 1 349 ? 9.599 8.086 -15.170 1.00 11.80 349 ASP B CA 1
ATOM 6297 C C . ASP B 1 349 ? 10.259 6.946 -15.957 1.00 11.33 349 ASP B C 1
ATOM 6298 O O . ASP B 1 349 ? 11.017 7.158 -16.916 1.00 12.10 349 ASP B O 1
ATOM 6303 N N . THR B 1 350 ? 9.948 5.723 -15.532 1.00 10.84 350 THR B N 1
ATOM 6304 C CA . THR B 1 350 ? 10.398 4.529 -16.232 1.00 11.69 350 THR B CA 1
ATOM 6305 C C . THR B 1 350 ? 9.177 3.803 -16.781 1.00 10.74 350 THR B C 1
ATOM 6306 O O . THR B 1 350 ? 8.134 3.753 -16.129 1.00 11.99 350 THR B O 1
ATOM 6310 N N . THR B 1 351 ? 9.281 3.276 -18.001 1.00 11.53 351 THR B N 1
ATOM 6311 C CA . THR B 1 351 ? 8.098 2.643 -18.571 1.00 11.75 351 THR B CA 1
ATOM 6312 C C . THR B 1 351 ? 7.820 1.267 -17.973 1.00 11.76 351 THR B C 1
ATOM 6313 O O . THR B 1 351 ? 6.733 0.723 -18.198 1.00 13.05 351 THR B O 1
ATOM 6317 N N . ALA B 1 352 ? 8.764 0.702 -17.222 1.00 11.45 352 ALA B N 1
ATOM 6318 C CA . ALA B 1 352 ? 8.546 -0.544 -16.499 1.00 11.93 352 ALA B CA 1
ATOM 6319 C C . ALA B 1 352 ? 9.079 -0.362 -15.076 1.00 11.27 352 ALA B C 1
ATOM 6320 O O . ALA B 1 352 ? 8.996 0.740 -14.527 1.00 11.94 352 ALA B O 1
ATOM 6322 N N . ASP B 1 353 ? 9.635 -1.410 -14.470 1.00 11.46 353 ASP B N 1
ATOM 6323 C CA . ASP B 1 353 ? 10.016 -1.365 -13.060 1.00 11.44 353 ASP B CA 1
ATOM 6324 C C . ASP B 1 353 ? 11.149 -0.371 -12.818 1.00 10.63 353 ASP B C 1
ATOM 6325 O O . ASP B 1 353 ? 11.979 -0.101 -13.691 1.00 11.59 353 ASP B O 1
ATOM 6330 N N . GLY B 1 354 ? 11.207 0.160 -11.595 1.00 10.14 354 GLY B N 1
ATOM 6331 C CA . GLY B 1 354 ? 12.365 0.955 -11.215 1.00 11.04 354 GLY B CA 1
ATOM 6332 C C . GLY B 1 354 ? 13.610 0.103 -11.055 1.00 10.12 354 GLY B C 1
ATOM 6333 O O . GLY B 1 354 ? 14.672 0.410 -11.609 1.00 10.93 354 GLY B O 1
ATOM 6334 N N . LEU B 1 355 ? 13.496 -0.976 -10.288 1.00 9.94 355 LEU B N 1
ATOM 6335 C CA . LEU B 1 355 ? 14.584 -1.911 -10.082 1.00 10.11 355 LEU B CA 1
ATOM 6336 C C . LEU B 1 355 ? 13.961 -3.282 -9.905 1.00 9.84 355 LEU B C 1
ATOM 6337 O O . LEU B 1 355 ? 12.959 -3.424 -9.197 1.00 10.37 355 LEU B O 1
ATOM 6342 N N . ASN B 1 356 ? 14.569 -4.284 -10.541 1.00 9.40 356 ASN B N 1
ATOM 6343 C CA . ASN B 1 356 ? 14.158 -5.673 -10.406 1.00 10.08 356 ASN B CA 1
ATOM 6344 C C . ASN B 1 356 ? 15.378 -6.534 -10.122 1.00 10.37 356 ASN B C 1
ATOM 6345 O O . ASN B 1 356 ? 16.330 -6.550 -10.909 1.00 11.97 356 ASN B O 1
ATOM 6350 N N . LEU B 1 357 ? 15.357 -7.246 -8.996 1.00 10.52 357 LEU B N 1
ATOM 6351 C CA . LEU B 1 357 ? 16.355 -8.280 -8.713 1.00 11.02 357 LEU B CA 1
ATOM 6352 C C . LEU B 1 357 ? 15.813 -9.555 -9.341 1.00 11.02 357 LEU B C 1
ATOM 6353 O O . LEU B 1 357 ? 15.064 -10.317 -8.722 1.00 11.21 357 LEU B O 1
ATOM 6358 N N . ASN B 1 358 ? 16.171 -9.775 -10.602 1.00 11.71 358 ASN B N 1
ATOM 6359 C CA A ASN B 1 358 ? 15.614 -10.893 -11.365 0.75 13.02 358 ASN B CA 1
ATOM 6360 C CA B ASN B 1 358 ? 15.634 -10.885 -11.382 0.25 13.72 358 ASN B CA 1
ATOM 6361 C C . ASN B 1 358 ? 16.519 -12.124 -11.255 1.00 13.87 358 ASN B C 1
ATOM 6362 O O . ASN B 1 358 ? 17.098 -12.608 -12.226 1.00 16.51 358 ASN B O 1
ATOM 6371 N N . GLY B 1 359 ? 16.616 -12.631 -10.043 1.00 12.50 359 GLY B N 1
ATOM 6372 C CA . GLY B 1 359 ? 17.236 -13.914 -9.782 1.00 12.10 359 GLY B CA 1
ATOM 6373 C C . GLY B 1 359 ? 18.685 -13.785 -9.367 1.00 11.26 359 GLY B C 1
ATOM 6374 O O . GLY B 1 359 ? 19.403 -12.876 -9.791 1.00 12.32 359 GLY B O 1
ATOM 6375 N N . THR B 1 360 ? 19.122 -14.711 -8.510 1.00 11.45 360 THR B N 1
ATOM 6376 C CA . THR B 1 360 ? 20.524 -14.898 -8.145 1.00 12.15 360 THR B CA 1
ATOM 6377 C C . THR B 1 360 ? 21.086 -13.758 -7.298 1.00 11.59 360 THR B C 1
ATOM 6378 O O . THR B 1 360 ? 22.302 -13.721 -7.052 1.00 12.52 360 THR B O 1
ATOM 6382 N N . ALA B 1 361 ? 20.258 -12.810 -6.856 1.00 11.14 361 ALA B N 1
ATOM 6383 C CA . ALA B 1 361 ? 20.765 -11.674 -6.096 1.00 11.09 361 ALA B CA 1
ATOM 6384 C C . ALA B 1 361 ? 21.067 -12.114 -4.672 1.00 10.91 361 ALA B C 1
ATOM 6385 O O . ALA B 1 361 ? 20.198 -12.651 -3.984 1.00 12.43 361 ALA B O 1
ATOM 6387 N N . LYS B 1 362 ? 22.294 -11.879 -4.222 1.00 10.46 362 LYS B N 1
ATOM 6388 C CA A LYS B 1 362 ? 22.746 -12.325 -2.909 0.36 10.89 362 LYS B CA 1
ATOM 6389 C CA B LYS B 1 362 ? 22.755 -12.327 -2.913 0.38 11.85 362 LYS B CA 1
ATOM 6390 C CA C LYS B 1 362 ? 22.739 -12.324 -2.909 0.26 10.40 362 LYS B CA 1
ATOM 6391 C C . LYS B 1 362 ? 23.111 -11.109 -2.077 1.00 10.49 362 LYS B C 1
ATOM 6392 O O . LYS B 1 362 ? 24.050 -10.384 -2.408 1.00 10.69 362 LYS B O 1
ATOM 6408 N N . ASN B 1 363 ? 22.371 -10.891 -0.991 1.00 10.32 363 ASN B N 1
ATOM 6409 C CA . ASN B 1 363 ? 22.664 -9.802 -0.062 1.00 10.34 363 ASN B CA 1
ATOM 6410 C C . ASN B 1 363 ? 22.717 -8.438 -0.747 1.00 10.21 363 ASN B C 1
ATOM 6411 O O . ASN B 1 363 ? 23.589 -7.615 -0.462 1.00 10.94 363 ASN B O 1
ATOM 6416 N N . VAL B 1 364 ? 21.770 -8.182 -1.645 1.00 9.96 364 VAL B N 1
ATOM 6417 C CA . VAL B 1 364 ? 21.642 -6.859 -2.250 1.00 10.15 364 VAL B CA 1
ATOM 6418 C C . VAL B 1 364 ? 20.821 -5.965 -1.329 1.00 10.50 364 VAL B C 1
ATOM 6419 O O . VAL B 1 364 ? 19.768 -6.373 -0.825 1.00 12.07 364 VAL B O 1
ATOM 6423 N N . THR B 1 365 ? 21.292 -4.737 -1.123 1.00 10.35 365 THR B N 1
ATOM 6424 C CA . THR B 1 365 ? 20.582 -3.740 -0.332 1.00 9.92 365 THR B CA 1
ATOM 6425 C C . THR B 1 365 ? 20.164 -2.594 -1.243 1.00 9.62 365 THR B C 1
ATOM 6426 O O . THR B 1 365 ? 21.007 -1.989 -1.921 1.00 10.88 365 THR B O 1
ATOM 6430 N N . VAL B 1 366 ? 18.871 -2.284 -1.239 1.00 9.59 366 VAL B N 1
ATOM 6431 C CA . VAL B 1 366 ? 18.328 -1.144 -1.966 1.00 9.90 366 VAL B CA 1
ATOM 6432 C C . VAL B 1 366 ? 17.711 -0.242 -0.906 1.00 9.38 366 VAL B C 1
ATOM 6433 O O . VAL B 1 366 ? 16.693 -0.600 -0.300 1.00 10.27 366 VAL B O 1
ATOM 6437 N N . ARG B 1 367 ? 18.327 0.917 -0.661 1.00 9.82 367 ARG B N 1
ATOM 6438 C CA . ARG B 1 367 ? 17.928 1.737 0.478 1.00 10.84 367 ARG B CA 1
ATOM 6439 C C . ARG B 1 367 ? 17.996 3.226 0.169 1.00 10.01 367 ARG B C 1
ATOM 6440 O O 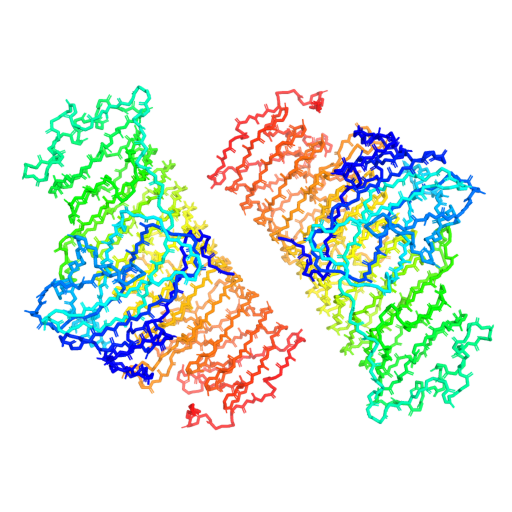. ARG B 1 367 ? 18.832 3.684 -0.607 1.00 10.77 367 ARG B O 1
ATOM 6448 N N . ASP B 1 368 ? 17.114 3.989 0.813 1.00 10.19 368 ASP B N 1
ATOM 6449 C CA A ASP B 1 368 ? 17.151 5.453 0.756 0.64 10.92 368 ASP B CA 1
ATOM 6450 C CA B ASP B 1 368 ? 17.193 5.451 0.759 0.36 10.95 368 ASP B CA 1
ATOM 6451 C C . ASP B 1 368 ? 17.024 5.992 -0.664 1.00 10.55 368 ASP B C 1
ATOM 6452 O O . ASP B 1 368 ? 17.614 7.014 -1.019 1.00 12.25 368 ASP B O 1
ATOM 6461 N N . ASN B 1 369 ? 16.215 5.326 -1.483 1.00 9.73 369 ASN B N 1
ATOM 6462 C CA . ASN B 1 369 ? 15.937 5.793 -2.831 1.00 10.07 369 ASN B CA 1
ATOM 6463 C C . ASN B 1 369 ? 14.538 6.387 -2.904 1.00 9.80 369 ASN B C 1
ATOM 6464 O O . ASN B 1 369 ? 13.653 6.057 -2.105 1.00 10.64 369 ASN B O 1
ATOM 6469 N N . PHE B 1 370 ? 14.359 7.290 -3.865 1.00 9.80 370 PHE B N 1
ATOM 6470 C CA . PHE B 1 370 ? 13.062 7.858 -4.197 1.00 10.04 370 PHE B CA 1
ATOM 6471 C C . PHE B 1 370 ? 12.645 7.366 -5.574 1.00 10.14 370 PHE B C 1
ATOM 6472 O O . PHE B 1 370 ? 13.405 7.514 -6.534 1.00 11.23 370 PHE B O 1
ATOM 6480 N N . LEU B 1 371 ? 11.437 6.814 -5.671 1.00 10.09 371 LEU B N 1
ATOM 6481 C CA . LEU B 1 371 ? 10.918 6.262 -6.917 1.00 9.89 371 LEU B CA 1
ATOM 6482 C C . LEU B 1 371 ? 9.537 6.846 -7.172 1.00 9.64 371 LEU B C 1
ATOM 6483 O O . LEU B 1 371 ? 8.634 6.704 -6.333 1.00 11.29 371 LEU B O 1
ATOM 6488 N N . ARG B 1 372 ? 9.375 7.502 -8.327 1.00 9.94 372 ARG B N 1
ATOM 6489 C CA . ARG B 1 372 ? 8.103 8.068 -8.742 1.00 10.42 372 ARG B CA 1
ATOM 6490 C C . ARG B 1 372 ? 7.838 7.678 -10.187 1.00 10.35 372 ARG B C 1
ATOM 6491 O O . ARG B 1 372 ? 8.734 7.771 -11.038 1.00 10.74 372 ARG B O 1
ATOM 6499 N N . ASN B 1 373 ? 6.601 7.253 -10.466 1.00 10.24 373 ASN B N 1
ATOM 6500 C CA . ASN B 1 373 ? 6.132 7.072 -11.850 1.00 11.26 373 ASN B CA 1
ATOM 6501 C C . ASN B 1 373 ? 6.874 5.942 -12.570 1.00 10.76 373 ASN B C 1
ATOM 6502 O O . ASN B 1 373 ? 7.399 6.112 -13.675 1.00 11.94 373 ASN B O 1
ATOM 6507 N N . GLN B 1 374 ? 6.896 4.779 -11.932 1.00 10.15 374 GLN B N 1
ATOM 6508 C CA . GLN B 1 374 ? 7.304 3.547 -12.584 1.00 10.82 374 GLN B CA 1
ATOM 6509 C C . GLN B 1 374 ? 6.100 2.952 -13.309 1.00 11.34 374 GLN B C 1
ATOM 6510 O O . GLN B 1 374 ? 4.957 3.131 -12.892 1.00 13.26 374 GLN B O 1
ATOM 6516 N N . GLY B 1 375 ? 6.360 2.229 -14.396 1.00 11.60 375 GLY B N 1
ATOM 6517 C CA . GLY B 1 375 ? 5.288 1.655 -15.194 1.00 12.37 375 GLY B CA 1
ATOM 6518 C C . GLY B 1 375 ? 4.871 0.246 -14.821 1.00 13.79 375 GLY B C 1
ATOM 6519 O O . GLY B 1 375 ? 4.122 -0.404 -15.558 1.00 15.97 375 GLY B O 1
ATOM 6520 N N . ASP B 1 376 ? 5.351 -0.254 -13.695 1.00 13.02 376 ASP B N 1
ATOM 6521 C CA . ASP B 1 376 ? 5.064 -1.584 -13.177 1.00 14.24 376 ASP B CA 1
ATOM 6522 C C . ASP B 1 376 ? 5.617 -1.548 -11.753 1.00 13.36 376 ASP B C 1
ATOM 6523 O O . ASP B 1 376 ? 5.870 -0.457 -11.220 1.00 15.39 376 ASP B O 1
ATOM 6528 N N . ASP B 1 377 ? 5.834 -2.696 -11.131 1.00 13.67 377 ASP B N 1
ATOM 6529 C CA . ASP B 1 377 ? 6.377 -2.742 -9.774 1.00 13.01 377 ASP B CA 1
ATOM 6530 C C . ASP B 1 377 ? 7.516 -1.741 -9.605 1.00 13.72 377 ASP B C 1
ATOM 6531 O O . ASP B 1 377 ? 8.490 -1.774 -10.361 1.00 15.99 377 ASP B O 1
ATOM 6536 N N . ALA B 1 378 ? 7.414 -0.839 -8.616 1.00 11.95 378 ALA B N 1
ATOM 6537 C CA . ALA B 1 378 ? 8.485 0.144 -8.455 1.00 10.66 378 ALA B CA 1
ATOM 6538 C C . ALA B 1 378 ? 9.791 -0.544 -8.082 1.00 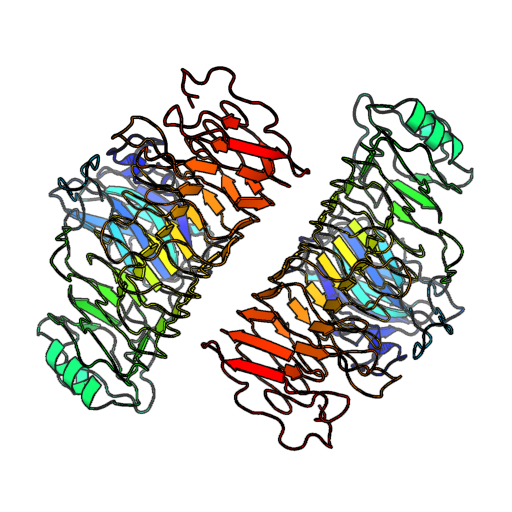9.89 378 ALA B C 1
ATOM 6539 O O . ALA B 1 378 ? 10.827 -0.325 -8.719 1.00 10.45 378 ALA B O 1
ATOM 6541 N N . LEU B 1 379 ? 9.750 -1.391 -7.056 1.00 9.35 379 LEU B N 1
ATOM 6542 C CA . LEU B 1 379 ? 10.857 -2.267 -6.691 1.00 9.79 379 LEU B CA 1
ATOM 6543 C C . LEU B 1 379 ? 10.339 -3.697 -6.668 1.00 9.95 379 LEU B C 1
ATOM 6544 O O . LEU B 1 379 ? 9.294 -3.972 -6.071 1.00 11.64 379 LEU B O 1
ATOM 6549 N N . ALA B 1 380 ? 11.073 -4.612 -7.296 1.00 10.02 380 ALA B N 1
ATOM 6550 C CA . ALA B 1 380 ? 10.644 -5.997 -7.353 1.00 10.51 380 ALA B CA 1
ATOM 6551 C C . ALA B 1 380 ? 11.825 -6.930 -7.161 1.00 10.23 380 ALA B C 1
ATOM 6552 O O . ALA B 1 380 ? 12.967 -6.614 -7.515 1.00 11.22 380 ALA B O 1
ATOM 6554 N N . MET B 1 381 ? 11.525 -8.086 -6.584 1.00 10.15 381 MET B N 1
ATOM 6555 C CA . MET B 1 381 ? 12.421 -9.231 -6.559 1.00 11.24 381 MET B CA 1
ATOM 6556 C C . MET B 1 381 ? 11.682 -10.374 -7.222 1.00 11.61 381 MET B C 1
ATOM 6557 O O . MET B 1 381 ? 10.563 -10.712 -6.831 1.00 14.67 381 MET B O 1
ATOM 6562 N N . TRP B 1 382 ? 12.281 -10.945 -8.246 1.00 12.02 382 TRP B N 1
ATOM 6563 C CA . TRP B 1 382 ? 11.648 -12.016 -8.996 1.00 12.63 382 TRP B CA 1
ATOM 6564 C C . TRP B 1 382 ? 12.681 -13.130 -9.061 1.00 13.55 382 TRP B C 1
ATOM 6565 O O . TRP B 1 382 ? 13.660 -13.042 -9.802 1.00 13.79 382 TRP B O 1
ATOM 6576 N N . SER B 1 383 ? 12.470 -14.160 -8.255 1.00 13.01 383 SER B N 1
ATOM 6577 C CA . SER B 1 383 ? 13.445 -15.225 -8.052 1.00 11.80 383 SER B CA 1
ATOM 6578 C C . SER B 1 383 ? 13.364 -16.284 -9.150 1.00 12.21 383 SER B C 1
ATOM 6579 O O . SER B 1 383 ? 13.043 -17.447 -8.918 1.00 13.90 383 SER B O 1
ATOM 6582 N N . LEU B 1 384 ? 13.680 -15.853 -10.364 1.00 13.12 384 LEU B N 1
ATOM 6583 C CA . LEU B 1 384 ? 13.833 -16.751 -11.497 1.00 14.77 384 LEU B CA 1
ATOM 6584 C C . LEU B 1 384 ? 15.282 -17.223 -11.565 1.00 14.81 384 LEU B C 1
ATOM 6585 O O . LEU B 1 384 ? 16.200 -16.471 -11.233 1.00 16.30 384 LEU B O 1
ATOM 6590 N N . TYR B 1 385 ? 15.480 -18.481 -11.984 1.00 15.77 385 TYR B N 1
ATOM 6591 C CA . TYR B 1 385 ? 16.798 -19.114 -12.149 1.00 18.07 385 TYR B CA 1
ATOM 6592 C C . TYR B 1 385 ? 17.422 -19.528 -10.821 1.00 16.27 385 TYR B C 1
ATOM 6593 O O . TYR B 1 385 ? 17.871 -20.669 -10.659 1.00 19.48 385 TYR B O 1
ATOM 6602 N N . ALA B 1 386 ? 17.477 -18.601 -9.877 1.00 14.82 386 ALA B N 1
ATOM 6603 C CA . ALA B 1 386 ? 18.038 -18.868 -8.568 1.00 14.40 386 ALA B CA 1
ATOM 6604 C C . ALA B 1 386 ? 17.375 -17.910 -7.607 1.00 13.53 386 ALA B C 1
ATOM 6605 O O . ALA B 1 386 ? 17.029 -16.791 -7.999 1.00 13.21 386 ALA B O 1
ATOM 6607 N N . PRO B 1 387 ? 17.178 -18.307 -6.356 1.00 13.07 387 PRO B N 1
ATOM 6608 C CA . PRO B 1 387 ? 16.519 -17.397 -5.419 1.00 12.66 387 PRO B CA 1
ATOM 6609 C C . PRO B 1 387 ? 17.344 -16.144 -5.184 1.00 12.02 387 PRO B C 1
ATOM 6610 O O . PRO B 1 387 ? 18.575 -16.184 -5.127 1.00 13.18 387 PRO B O 1
ATOM 6614 N N . ASP B 1 388 ? 16.649 -15.021 -5.039 1.00 11.14 388 ASP B N 1
ATOM 6615 C CA . ASP B 1 388 ? 17.256 -13.880 -4.374 1.00 10.63 388 ASP B CA 1
ATOM 6616 C C . ASP B 1 388 ? 17.285 -14.224 -2.892 1.00 11.66 388 ASP B C 1
ATOM 6617 O O . ASP B 1 388 ? 16.275 -14.667 -2.341 1.00 12.53 388 ASP B O 1
ATOM 6622 N N . THR B 1 389 ? 18.442 -14.063 -2.255 1.00 10.97 389 THR B N 1
ATOM 6623 C CA . THR B 1 389 ? 18.635 -14.484 -0.873 1.00 11.70 389 THR B CA 1
ATOM 6624 C C . THR B 1 389 ? 19.196 -13.331 -0.054 1.00 10.67 389 THR B C 1
ATOM 6625 O O . THR B 1 389 ? 20.135 -12.659 -0.487 1.00 11.49 389 THR B O 1
ATOM 6629 N N . ASP B 1 390 ? 18.652 -13.134 1.149 1.00 11.01 390 ASP B N 1
ATOM 6630 C CA . ASP B 1 390 ? 19.183 -12.129 2.079 1.00 11.41 390 ASP B CA 1
ATOM 6631 C C . ASP B 1 390 ? 19.189 -10.726 1.480 1.00 11.11 390 ASP B C 1
ATOM 6632 O O . ASP B 1 390 ? 20.053 -9.909 1.808 1.00 13.28 390 ASP B O 1
ATOM 6637 N N . CYS B 1 391 ? 18.245 -10.436 0.590 1.00 10.65 391 CYS B N 1
ATOM 6638 C CA . CYS B 1 391 ? 18.163 -9.111 -0.003 1.00 10.64 391 CYS B CA 1
ATOM 6639 C C . CYS B 1 391 ? 17.210 -8.242 0.809 1.00 9.98 391 CYS B C 1
ATOM 6640 O O . CYS B 1 391 ? 16.264 -8.740 1.428 1.00 11.51 391 CYS B O 1
ATOM 6643 N N . ARG B 1 392 ? 17.449 -6.929 0.786 1.00 10.03 392 ARG B N 1
ATOM 6644 C CA A ARG B 1 392 ? 16.638 -6.028 1.582 0.37 11.24 392 ARG B CA 1
ATOM 6645 C CA B ARG B 1 392 ? 16.721 -5.983 1.630 0.63 11.18 392 ARG B CA 1
ATOM 6646 C C . ARG B 1 392 ? 16.303 -4.770 0.806 1.00 10.49 392 ARG B C 1
ATOM 6647 O O . ARG B 1 392 ? 17.149 -4.166 0.137 1.00 11.58 392 ARG B O 1
ATOM 6662 N N . PHE B 1 393 ? 15.025 -4.402 0.877 1.00 10.24 393 PHE B N 1
ATOM 6663 C CA . PHE B 1 393 ? 14.537 -3.122 0.379 1.00 10.47 393 PHE B CA 1
ATOM 6664 C C . PHE B 1 393 ? 14.185 -2.320 1.631 1.00 9.99 393 PHE B C 1
ATOM 6665 O O . PHE B 1 393 ? 13.226 -2.664 2.336 1.00 11.12 393 PHE B O 1
ATOM 6673 N N . GLU B 1 394 ? 14.955 -1.272 1.927 1.00 10.45 394 GLU B N 1
ATOM 6674 C CA . GLU B 1 394 ? 14.838 -0.582 3.211 1.00 11.20 394 GLU B CA 1
ATOM 6675 C C . GLU B 1 394 ? 14.785 0.923 3.022 1.00 9.98 394 GLU B C 1
ATOM 6676 O O . GLU B 1 394 ? 15.596 1.492 2.288 1.00 10.97 394 GLU B O 1
ATOM 6682 N N . ASN B 1 395 ? 13.859 1.573 3.724 1.00 9.76 395 ASN B N 1
ATOM 6683 C CA . ASN B 1 395 ? 13.852 3.028 3.805 1.00 10.35 395 ASN B CA 1
ATOM 6684 C C . ASN B 1 395 ? 13.841 3.682 2.426 1.00 9.80 395 ASN B C 1
ATOM 6685 O O . ASN B 1 395 ? 14.572 4.633 2.168 1.00 10.86 395 ASN B O 1
ATOM 6690 N N . ASN B 1 396 ? 12.997 3.167 1.537 1.00 9.80 396 ASN B N 1
ATOM 6691 C CA . ASN B 1 396 ? 12.744 3.819 0.261 1.00 9.53 396 ASN B CA 1
ATOM 6692 C C . ASN B 1 396 ? 11.405 4.537 0.321 1.00 9.66 396 ASN B C 1
ATOM 6693 O O . ASN B 1 396 ? 10.520 4.184 1.104 1.00 10.63 396 ASN B O 1
ATOM 6698 N N . THR B 1 397 ? 11.257 5.549 -0.535 1.00 9.55 397 THR B N 1
ATOM 6699 C CA . THR B 1 397 ? 9.991 6.252 -0.703 1.00 10.35 397 THR B CA 1
ATOM 6700 C C . THR B 1 397 ? 9.523 6.036 -2.129 1.00 9.76 397 THR B C 1
ATOM 6701 O O . THR B 1 397 ? 10.256 6.336 -3.080 1.00 10.47 397 THR B O 1
ATOM 6705 N N . ILE B 1 398 ? 8.310 5.512 -2.269 1.00 9.90 398 ILE B N 1
ATOM 6706 C CA . ILE B 1 398 ? 7.753 5.094 -3.547 1.00 9.64 398 ILE B CA 1
ATOM 6707 C C . ILE B 1 398 ? 6.402 5.765 -3.715 1.00 10.25 398 ILE B C 1
ATOM 6708 O O . ILE B 1 398 ? 5.579 5.752 -2.795 1.00 10.27 398 ILE B O 1
ATOM 6713 N N . THR B 1 399 ? 6.162 6.324 -4.900 1.00 9.96 399 THR B N 1
ATOM 6714 C CA . THR B 1 399 ? 4.880 6.939 -5.197 1.00 10.18 399 THR B CA 1
ATOM 6715 C C . THR B 1 399 ? 4.457 6.621 -6.626 1.00 10.48 399 THR B C 1
ATOM 6716 O O . THR B 1 399 ? 5.265 6.676 -7.563 1.00 10.76 399 THR B O 1
ATOM 6720 N N . GLN B 1 400 ? 3.183 6.282 -6.779 1.00 10.18 400 GLN B N 1
ATOM 6721 C CA . GLN B 1 400 ? 2.533 6.180 -8.078 1.00 10.33 400 GLN B CA 1
ATOM 6722 C C . GLN B 1 400 ? 3.185 5.221 -9.073 1.00 10.57 400 GLN B C 1
ATOM 6723 O O . GLN B 1 400 ? 3.452 5.608 -10.221 1.00 11.69 400 GLN B O 1
ATOM 6729 N N . PRO B 1 401 ? 3.391 3.951 -8.716 1.00 10.47 401 PRO B N 1
ATOM 6730 C CA . PRO B 1 401 ? 3.584 2.953 -9.775 1.00 11.41 401 PRO B CA 1
ATOM 6731 C C . PRO B 1 401 ? 2.286 2.864 -10.572 1.00 10.96 401 PRO B C 1
ATOM 6732 O O . PRO B 1 401 ? 1.196 2.821 -10.003 1.00 12.07 401 PRO B O 1
ATOM 6736 N N . ASN B 1 402 ? 2.395 2.862 -11.908 1.00 11.66 402 ASN B N 1
ATOM 6737 C CA . ASN B 1 402 ? 1.194 3.040 -12.735 1.00 12.49 402 ASN B CA 1
ATOM 6738 C C . ASN B 1 402 ? 0.262 1.837 -12.661 1.00 12.02 402 ASN B C 1
ATOM 6739 O O . ASN B 1 402 ? -0.957 1.973 -12.827 1.00 13.69 402 ASN B O 1
ATOM 6744 N N . LEU B 1 403 ? 0.835 0.648 -12.555 1.00 12.19 403 LEU B N 1
ATOM 6745 C CA . LEU B 1 403 ? 0.106 -0.597 -12.379 1.00 15.16 403 LEU B CA 1
ATOM 6746 C C . LEU B 1 403 ? 0.972 -1.480 -11.487 1.00 16.89 403 LEU B C 1
ATOM 6747 O O . LEU B 1 403 ? 2.162 -1.215 -11.289 1.00 18.59 403 LEU B O 1
ATOM 6752 N N . ALA B 1 404 ? 0.384 -2.557 -10.983 1.00 16.18 404 ALA B N 1
ATOM 6753 C CA . ALA B 1 404 ? 1.095 -3.451 -10.077 1.00 14.26 404 ALA B CA 1
ATOM 6754 C C . ALA B 1 404 ? 1.509 -2.751 -8.775 1.00 13.64 404 ALA B C 1
ATOM 6755 O O . ALA B 1 404 ? 0.819 -1.851 -8.289 1.00 14.74 404 ALA B O 1
ATOM 6757 N N . ASN B 1 405 ? 2.615 -3.161 -8.188 1.00 12.17 405 ASN B N 1
ATOM 6758 C CA . ASN B 1 405 ? 2.832 -2.949 -6.765 1.00 10.56 405 ASN B CA 1
ATOM 6759 C C . 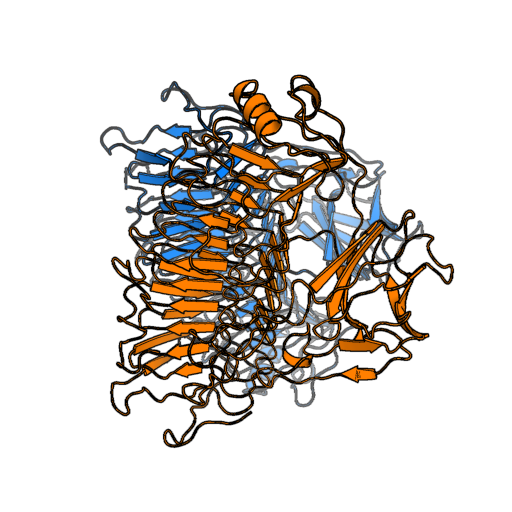ASN B 1 405 ? 3.862 -1.862 -6.482 1.00 10.58 405 ASN B C 1
ATOM 6760 O O . ASN B 1 405 ? 4.697 -1.528 -7.320 1.00 10.42 405 ASN B O 1
ATOM 6765 N N . GLY B 1 406 ? 3.819 -1.331 -5.261 1.00 9.85 406 GLY B N 1
ATOM 6766 C CA . GLY B 1 406 ? 4.922 -0.511 -4.796 1.00 9.92 406 GLY B CA 1
ATOM 6767 C C . GLY B 1 406 ? 6.180 -1.348 -4.643 1.00 9.84 406 GLY B C 1
ATOM 6768 O O . GLY B 1 406 ? 7.221 -1.050 -5.248 1.00 10.56 406 GLY B O 1
ATOM 6769 N N . ILE B 1 407 ? 6.085 -2.399 -3.828 1.00 9.20 407 ILE B N 1
ATOM 6770 C CA . ILE B 1 407 ? 7.137 -3.393 -3.674 1.00 9.54 407 ILE B CA 1
ATOM 6771 C C . ILE B 1 407 ? 6.514 -4.763 -3.891 1.00 9.26 407 ILE B C 1
ATOM 6772 O O . ILE B 1 407 ? 5.479 -5.080 -3.293 1.00 10.28 407 ILE B O 1
ATOM 6777 N N . ALA B 1 408 ? 7.134 -5.570 -4.759 1.00 9.63 408 ALA B N 1
ATOM 6778 C CA . ALA B 1 408 ? 6.684 -6.930 -5.025 1.00 9.83 408 ALA B CA 1
ATOM 6779 C C . ALA B 1 408 ? 7.839 -7.890 -4.780 1.00 9.87 408 ALA B C 1
ATOM 6780 O O . ALA B 1 408 ? 8.915 -7.743 -5.375 1.00 10.68 408 ALA B O 1
ATOM 6782 N N . ILE B 1 409 ? 7.614 -8.874 -3.915 1.00 9.89 409 ILE B N 1
ATOM 6783 C CA . ILE B 1 409 ? 8.573 -9.940 -3.669 1.00 9.77 409 ILE B CA 1
ATOM 6784 C C . ILE B 1 409 ? 7.950 -11.214 -4.220 1.00 9.78 409 ILE B C 1
ATOM 6785 O O . ILE B 1 409 ? 7.020 -11.761 -3.615 1.00 10.70 409 ILE B O 1
ATOM 6790 N N . TYR B 1 410 ? 8.434 -11.683 -5.375 1.00 10.22 410 TYR B N 1
ATOM 6791 C CA . TYR B 1 410 ? 7.954 -12.919 -5.994 1.00 10.77 410 TYR B CA 1
ATOM 6792 C C . TYR B 1 410 ? 8.993 -13.993 -5.700 1.00 10.90 410 TYR B C 1
ATOM 6793 O O . TYR B 1 410 ? 10.054 -14.045 -6.331 1.00 11.09 410 TYR B O 1
ATOM 6802 N N . GLY B 1 411 ? 8.703 -14.825 -4.707 1.00 11.02 411 GLY B N 1
ATOM 6803 C CA . GLY B 1 411 ? 9.625 -15.869 -4.299 1.00 10.63 411 GLY B CA 1
ATOM 6804 C C . GLY B 1 411 ? 10.838 -15.314 -3.561 1.00 10.58 411 GLY B C 1
ATOM 6805 O O . GLY B 1 411 ? 10.855 -14.168 -3.105 1.00 12.11 411 GLY B O 1
ATOM 6806 N N . GLY B 1 412 ? 11.863 -16.153 -3.438 1.00 10.95 412 GLY B N 1
ATOM 6807 C CA . GLY B 1 412 ? 13.082 -15.757 -2.756 1.00 11.67 412 GLY B CA 1
ATOM 6808 C C . GLY B 1 412 ? 13.102 -16.179 -1.298 1.00 10.52 412 GLY B C 1
ATOM 6809 O O . GLY B 1 412 ? 12.137 -16.717 -0.747 1.00 11.69 412 GLY B O 1
ATOM 6810 N N . THR B 1 413 ? 14.244 -15.904 -0.663 1.00 10.38 413 THR B N 1
ATOM 6811 C CA . THR B 1 413 ? 14.577 -16.502 0.626 1.00 11.10 413 THR B CA 1
ATOM 6812 C C . THR B 1 413 ? 15.143 -15.459 1.573 1.00 10.44 413 THR B C 1
ATOM 6813 O O . THR B 1 413 ? 16.083 -14.745 1.218 1.00 11.18 413 THR B O 1
ATOM 6817 N N . ASP B 1 414 ? 14.616 -15.409 2.800 1.00 10.76 414 ASP B N 1
ATOM 6818 C CA . ASP B 1 414 ? 15.198 -14.562 3.840 1.00 10.97 414 ASP B CA 1
ATOM 6819 C C . ASP B 1 414 ? 15.301 -13.110 3.368 1.00 11.21 414 ASP B C 1
ATOM 6820 O O . ASP B 1 414 ? 16.359 -12.477 3.422 1.00 13.48 414 ASP B O 1
ATOM 6825 N N . ILE B 1 415 ? 14.170 -12.587 2.916 1.00 10.37 415 ILE B N 1
ATOM 6826 C CA A ILE B 1 415 ? 14.040 -11.254 2.327 0.64 10.79 415 ILE B CA 1
ATOM 6827 C CA B ILE B 1 415 ? 14.089 -11.249 2.348 0.36 9.78 415 ILE B CA 1
ATOM 6828 C C . ILE B 1 415 ? 13.497 -10.296 3.376 1.00 10.41 415 ILE B C 1
ATOM 6829 O O . ILE B 1 415 ? 12.611 -10.667 4.157 1.00 11.33 415 ILE B O 1
ATOM 6838 N N . THR B 1 416 ? 14.010 -9.059 3.386 1.00 10.51 416 THR B N 1
ATOM 6839 C CA . THR B 1 416 ? 13.535 -8.011 4.282 1.00 10.42 416 THR B CA 1
ATOM 6840 C C . THR B 1 416 ? 12.996 -6.833 3.481 1.00 10.03 416 THR B C 1
ATOM 6841 O O . THR B 1 416 ? 13.658 -6.334 2.561 1.00 10.82 416 THR B O 1
ATOM 6845 N N . VAL B 1 417 ? 11.793 -6.394 3.840 1.00 9.73 417 VAL B N 1
ATOM 6846 C CA . VAL B 1 417 ? 11.171 -5.191 3.317 1.00 10.12 417 VAL B CA 1
ATOM 6847 C C . VAL B 1 417 ? 10.873 -4.329 4.539 1.00 9.59 417 VAL B C 1
ATOM 6848 O O . VAL B 1 417 ? 9.953 -4.645 5.308 1.00 9.92 417 VAL B O 1
ATOM 6852 N N . LYS B 1 418 ? 11.663 -3.271 4.746 1.00 9.70 418 LYS B N 1
ATOM 6853 C CA . LYS B 1 418 ? 11.673 -2.577 6.027 1.00 10.12 418 LYS B CA 1
ATOM 6854 C C . LYS B 1 418 ? 11.656 -1.066 5.851 1.00 9.96 418 LYS B C 1
ATOM 6855 O O . LYS B 1 418 ? 12.454 -0.518 5.090 1.00 10.77 418 LYS B O 1
ATOM 6861 N N . GLY B 1 419 ? 10.777 -0.385 6.589 1.00 9.65 419 GLY B N 1
ATOM 6862 C CA . GLY B 1 419 ? 10.860 1.060 6.694 1.00 10.24 419 GLY B CA 1
ATOM 6863 C C . GLY B 1 419 ? 10.559 1.836 5.436 1.00 9.82 419 GLY B C 1
ATOM 6864 O O . GLY B 1 419 ? 10.968 2.993 5.330 1.00 10.80 419 GLY B O 1
ATOM 6865 N N . ASN B 1 420 ? 9.838 1.248 4.490 1.00 9.90 420 ASN B N 1
ATOM 6866 C CA . ASN B 1 420 ? 9.499 1.937 3.252 1.00 9.79 420 ASN B CA 1
ATOM 6867 C C . ASN B 1 420 ? 8.212 2.735 3.414 1.00 10.22 420 ASN B C 1
ATOM 6868 O O . ASN B 1 420 ? 7.315 2.362 4.177 1.00 12.17 420 ASN B O 1
ATOM 6873 N N . LEU B 1 421 ? 8.137 3.850 2.685 1.00 9.61 421 LEU B N 1
ATOM 6874 C CA . LEU B 1 421 ? 6.934 4.669 2.592 1.00 9.90 421 LEU B CA 1
ATOM 6875 C C . LEU B 1 421 ? 6.426 4.514 1.168 1.00 9.92 421 LEU B C 1
ATOM 6876 O O . LEU B 1 421 ? 7.149 4.826 0.214 1.00 10.92 421 LEU B O 1
ATOM 6881 N N . ILE B 1 422 ? 5.209 4.003 1.026 1.00 9.68 422 ILE B N 1
ATOM 6882 C CA . ILE B 1 422 ? 4.645 3.674 -0.278 1.00 9.34 422 ILE B CA 1
ATOM 6883 C C . ILE B 1 422 ? 3.272 4.313 -0.356 1.00 10.07 422 ILE B C 1
ATOM 6884 O O . ILE B 1 422 ? 2.418 4.054 0.502 1.00 10.27 422 ILE B O 1
ATOM 6889 N N . SER B 1 423 ? 3.057 5.144 -1.378 1.00 10.47 423 SER B N 1
ATOM 6890 C CA . SER B 1 423 ? 1.815 5.895 -1.506 1.00 10.96 423 SER B CA 1
ATOM 6891 C C . SER B 1 423 ? 1.260 5.789 -2.915 1.00 11.02 423 SER B C 1
ATOM 6892 O O . SER B 1 423 ? 2.010 5.802 -3.894 1.00 12.18 423 SER B O 1
ATOM 6895 N N . ASP B 1 424 ? -0.064 5.673 -2.997 1.00 10.57 424 ASP B N 1
ATOM 6896 C CA . ASP B 1 424 ? -0.816 5.839 -4.240 1.00 10.68 424 ASP B CA 1
ATOM 6897 C C . ASP B 1 424 ? -0.506 4.776 -5.286 1.00 11.62 424 ASP B C 1
ATOM 6898 O O . ASP B 1 424 ? 0.145 5.055 -6.303 1.00 13.00 424 ASP B O 1
ATOM 6903 N N . THR B 1 425 ? -0.988 3.560 -5.052 1.00 12.46 425 THR B N 1
ATOM 6904 C CA . THR B 1 425 ? -0.870 2.485 -6.024 1.00 12.92 425 THR B CA 1
ATOM 6905 C C . THR B 1 425 ? -2.187 2.278 -6.769 1.00 12.75 425 THR B C 1
ATOM 6906 O O . THR B 1 425 ? -3.233 2.837 -6.427 1.00 14.58 425 THR B O 1
ATOM 6910 N N . ASN B 1 426 ? -2.118 1.453 -7.813 1.00 14.21 426 ASN B N 1
ATOM 6911 C CA . ASN B 1 426 ? -3.199 1.389 -8.786 1.00 14.59 426 ASN B CA 1
ATOM 6912 C C . ASN B 1 426 ? -3.629 -0.033 -9.094 1.00 13.93 426 ASN B C 1
ATOM 6913 O O . ASN B 1 426 ? -3.209 -0.979 -8.414 1.00 14.51 426 ASN B O 1
ATOM 6918 N N . ALA B 1 427 ? -4.480 -0.179 -10.104 1.00 13.78 427 ALA B N 1
ATOM 6919 C CA . ALA B 1 427 ? -5.026 -1.479 -10.441 1.00 15.92 427 ALA B CA 1
ATOM 6920 C C . ALA B 1 427 ? -3.897 -2.448 -10.748 1.00 16.74 427 ALA B C 1
ATOM 6921 O O . ALA B 1 427 ? -2.853 -2.080 -11.297 1.00 18.08 427 ALA B O 1
ATOM 6923 N N . LEU B 1 428 ? -4.126 -3.695 -10.383 1.00 16.73 428 LEU B N 1
ATOM 6924 C CA . LEU B 1 428 ? -3.287 -4.855 -10.599 1.00 15.12 428 LEU B CA 1
ATOM 6925 C C . LEU B 1 428 ? -2.282 -5.055 -9.478 1.00 14.34 428 LEU B C 1
ATOM 6926 O O . LEU B 1 428 ? -1.546 -6.035 -9.525 1.00 16.28 428 LEU B O 1
ATOM 6931 N N . GLY B 1 429 ? -2.250 -4.194 -8.460 1.00 13.04 429 GLY B N 1
ATOM 6932 C CA . GLY B 1 429 ? -1.327 -4.417 -7.365 1.00 14.11 429 GLY B CA 1
ATOM 6933 C C . GLY B 1 429 ? -1.758 -3.927 -6.001 1.00 12.19 429 GLY B C 1
ATOM 6934 O O . GLY B 1 429 ? -2.918 -3.562 -5.784 1.00 13.07 429 GLY B O 1
ATOM 6935 N N . SER B 1 430 ? -0.793 -3.933 -5.089 1.00 11.20 430 SER B N 1
ATOM 6936 C CA . SER B 1 430 ? -0.919 -3.560 -3.690 1.00 10.39 430 SER B CA 1
ATOM 6937 C C . SER B 1 430 ? 0.237 -2.634 -3.344 1.00 10.84 430 SER B C 1
ATOM 6938 O O . SER B 1 430 ? 1.165 -2.444 -4.135 1.00 11.29 430 SER B O 1
ATOM 6941 N N . GLY B 1 431 ? 0.195 -2.051 -2.146 1.00 10.05 431 GLY B N 1
ATOM 6942 C CA . GLY B 1 431 ? 1.369 -1.345 -1.660 1.00 10.14 431 GLY B CA 1
ATOM 6943 C C . GLY B 1 431 ? 2.582 -2.260 -1.579 1.00 9.67 431 GLY B C 1
ATOM 6944 O O . GLY B 1 431 ? 3.645 -1.963 -2.140 1.00 10.40 431 GLY B O 1
ATOM 6945 N N . ILE B 1 432 ? 2.429 -3.395 -0.890 1.00 9.31 432 ILE B N 1
ATOM 6946 C CA . ILE B 1 432 ? 3.432 -4.448 -0.802 1.00 9.56 432 ILE B CA 1
ATOM 6947 C C . ILE B 1 432 ? 2.750 -5.763 -1.140 1.00 9.68 432 ILE B C 1
ATOM 6948 O O . ILE B 1 432 ? 1.664 -6.047 -0.619 1.00 10.54 432 ILE B O 1
ATOM 6953 N N . ALA B 1 433 ? 3.375 -6.554 -2.017 1.00 9.41 433 ALA B N 1
ATOM 6954 C CA . ALA B 1 433 ? 2.934 -7.909 -2.316 1.00 9.18 433 ALA B CA 1
ATOM 6955 C C . ALA B 1 433 ? 4.050 -8.889 -1.988 1.00 9.50 433 ALA B C 1
ATOM 6956 O O . ALA B 1 433 ? 5.188 -8.719 -2.446 1.00 9.98 433 ALA B O 1
ATOM 6958 N N . ILE B 1 434 ? 3.723 -9.900 -1.187 1.00 9.78 434 ILE B N 1
ATOM 6959 C CA . ILE B 1 434 ? 4.603 -11.024 -0.888 1.00 10.16 434 ILE B CA 1
ATOM 6960 C C . ILE B 1 434 ? 3.957 -12.226 -1.563 1.00 10.09 434 ILE B C 1
ATOM 6961 O O . ILE B 1 434 ? 2.868 -12.651 -1.156 1.00 11.01 434 ILE B O 1
ATOM 6966 N N . SER B 1 435 ? 4.588 -12.754 -2.615 1.00 10.41 435 SER B N 1
ATOM 6967 C CA . SER B 1 435 ? 3.847 -13.541 -3.589 1.00 10.66 435 SER B CA 1
ATOM 6968 C C . SER B 1 435 ? 4.613 -14.765 -4.082 1.00 9.88 435 SER B C 1
ATOM 6969 O O . SER B 1 435 ? 5.836 -14.742 -4.246 1.00 11.25 435 SER B O 1
ATOM 6972 N N . ASN B 1 436 ? 3.843 -15.813 -4.389 1.00 10.67 436 ASN B N 1
ATOM 6973 C CA . ASN B 1 436 ? 4.310 -17.007 -5.086 1.00 10.73 436 ASN B CA 1
ATOM 6974 C C . ASN B 1 436 ? 3.822 -17.067 -6.533 1.00 11.93 436 ASN B C 1
ATOM 6975 O O . ASN B 1 436 ? 3.649 -18.152 -7.092 1.00 14.09 436 ASN B O 1
ATOM 6980 N N . GLN B 1 437 ? 3.598 -15.908 -7.150 1.00 12.46 437 GLN B N 1
ATOM 6981 C CA . GLN B 1 437 ? 3.305 -15.837 -8.580 1.00 13.30 437 GLN B CA 1
ATOM 6982 C C . GLN B 1 437 ? 4.604 -16.033 -9.371 1.00 13.80 437 GLN B C 1
ATOM 6983 O O . GLN B 1 437 ? 5.551 -15.256 -9.225 1.00 15.03 437 GLN B O 1
ATOM 6989 N N . LYS B 1 438 ? 4.635 -17.064 -10.226 1.00 14.67 438 LYS B N 1
ATOM 6990 C CA . LYS B 1 438 ? 5.874 -17.515 -10.871 1.00 16.98 438 LYS B CA 1
ATOM 6991 C C . LYS B 1 438 ? 6.264 -16.663 -12.077 1.00 15.55 438 LYS B C 1
ATOM 6992 O O . LYS B 1 438 ? 7.442 -16.322 -12.248 1.00 15.71 438 LYS B O 1
ATOM 6998 N N . PHE B 1 439 ? 5.301 -16.389 -12.960 1.00 15.86 439 PHE B N 1
ATOM 6999 C CA . PHE B 1 439 ? 5.512 -15.773 -14.276 1.00 16.68 439 PHE B CA 1
ATOM 7000 C C . PHE B 1 439 ? 6.284 -16.629 -15.287 1.00 17.34 439 PHE B C 1
ATOM 7001 O O . PHE B 1 439 ? 5.941 -16.633 -16.476 1.00 20.04 439 PHE B O 1
ATOM 7009 N N . ALA B 1 440 ? 7.346 -17.307 -14.847 1.00 16.81 440 ALA B N 1
ATOM 7010 C CA . ALA B 1 440 ? 8.185 -18.124 -15.718 1.00 16.76 440 ALA B CA 1
ATOM 7011 C C . ALA B 1 440 ? 8.879 -19.172 -14.856 1.00 16.84 440 ALA B C 1
ATOM 7012 O O . ALA B 1 440 ? 8.841 -19.110 -13.627 1.00 18.12 440 ALA B O 1
ATOM 7014 N N . GLU B 1 441 ? 9.506 -20.150 -15.516 1.00 17.54 441 GLU B N 1
ATOM 7015 C CA . GLU B 1 441 ? 10.312 -21.144 -14.821 1.00 18.03 441 GLU B CA 1
ATOM 7016 C C . GLU B 1 441 ? 11.769 -21.027 -15.258 1.00 19.36 441 GLU B C 1
ATOM 7017 O O . GLU B 1 441 ? 12.046 -20.569 -16.372 1.00 22.04 441 GLU B O 1
ATOM 7023 N N . PRO B 1 442 ? 12.732 -21.446 -14.413 1.00 18.35 442 PRO B N 1
ATOM 7024 C CA . PRO B 1 442 ? 12.557 -22.032 -13.076 1.00 17.60 442 PRO B CA 1
ATOM 7025 C C . PRO B 1 442 ? 12.412 -20.992 -11.970 1.00 15.29 442 PRO B C 1
ATOM 7026 O O . PRO B 1 442 ? 13.295 -20.159 -11.762 1.00 17.73 442 PRO B O 1
ATOM 7030 N N . PHE B 1 443 ? 11.299 -21.056 -11.252 1.00 14.66 443 PHE B N 1
ATOM 7031 C CA . PHE B 1 443 ? 10.964 -20.091 -10.215 1.00 13.44 443 PHE B CA 1
ATOM 7032 C C . PHE B 1 443 ? 11.210 -20.697 -8.840 1.00 14.11 443 PHE B C 1
ATOM 7033 O O . PHE B 1 443 ? 10.953 -21.884 -8.613 1.00 16.15 443 PHE B O 1
ATOM 7041 N N . HIS B 1 444 ? 11.694 -19.870 -7.922 1.00 12.79 444 HIS B N 1
ATOM 7042 C CA . HIS B 1 444 ? 11.970 -20.310 -6.561 1.00 13.21 444 HIS B CA 1
ATOM 7043 C C . HIS B 1 444 ? 10.995 -19.659 -5.593 1.00 12.55 444 HIS B C 1
ATOM 7044 O O . HIS B 1 444 ? 11.125 -18.458 -5.310 1.00 13.76 444 HIS B O 1
ATOM 7051 N N . PRO B 1 445 ? 10.012 -20.399 -5.075 1.00 12.85 445 PRO B N 1
ATOM 7052 C CA . PRO B 1 445 ? 8.982 -19.788 -4.220 1.00 12.75 445 PRO B CA 1
ATOM 7053 C C . PRO B 1 445 ? 9.553 -19.305 -2.896 1.00 10.89 445 PRO B C 1
ATOM 7054 O O . PRO B 1 445 ? 10.694 -19.583 -2.518 1.00 12.31 445 PRO B O 1
ATOM 7058 N N . LEU B 1 446 ? 8.712 -18.561 -2.186 1.00 10.63 446 LEU B N 1
ATOM 7059 C CA . LEU B 1 446 ? 9.115 -17.971 -0.915 1.00 10.60 446 LEU B CA 1
ATOM 7060 C C . LEU B 1 446 ? 9.633 -19.041 0.038 1.00 10.74 446 LEU B C 1
ATOM 7061 O O . LEU B 1 446 ? 9.030 -20.108 0.183 1.00 11.82 446 LEU B O 1
ATOM 7066 N N . ALA B 1 447 ? 10.751 -18.741 0.700 1.00 11.05 447 ALA B N 1
ATOM 7067 C CA . ALA B 1 447 ? 11.380 -19.694 1.599 1.00 11.33 447 ALA B CA 1
ATOM 7068 C C . ALA B 1 447 ? 12.015 -18.953 2.766 1.00 10.94 447 ALA B C 1
ATOM 7069 O O . ALA B 1 447 ? 12.357 -17.771 2.667 1.00 11.33 447 ALA B O 1
ATOM 7071 N N . GLY B 1 448 ? 12.210 -19.680 3.866 1.00 11.81 448 GLY B N 1
ATOM 7072 C CA . GLY B 1 448 ? 12.880 -19.077 5.009 1.00 11.82 448 GLY B CA 1
ATOM 7073 C C . GLY B 1 448 ? 11.932 -18.134 5.724 1.00 11.84 448 GLY B C 1
ATOM 7074 O O . GLY B 1 448 ? 10.784 -18.485 6.015 1.00 13.15 448 GLY B O 1
ATOM 7075 N N . THR B 1 449 ? 12.400 -16.919 5.998 1.00 12.20 449 THR B N 1
ATOM 7076 C CA . THR B 1 449 ? 11.616 -15.906 6.689 1.00 12.87 449 THR B CA 1
ATOM 7077 C C . THR B 1 449 ? 11.540 -14.667 5.814 1.00 12.59 449 THR B C 1
ATOM 7078 O O . THR B 1 449 ? 12.565 -14.177 5.334 1.00 15.05 449 THR B O 1
ATOM 7082 N N . ILE B 1 450 ? 10.333 -14.152 5.615 1.00 11.04 450 ILE B N 1
ATOM 7083 C CA . ILE B 1 450 ? 10.141 -12.879 4.934 1.00 11.30 450 ILE B CA 1
ATOM 7084 C C . ILE B 1 450 ? 9.774 -11.868 6.005 1.00 11.35 450 ILE B C 1
ATOM 7085 O O . ILE B 1 450 ? 8.730 -12.000 6.652 1.00 12.50 450 ILE B O 1
ATOM 7090 N N . THR B 1 451 ? 10.630 -10.871 6.197 1.00 10.80 451 THR B N 1
ATOM 7091 C CA . THR B 1 451 ? 10.474 -9.879 7.253 1.00 10.98 451 THR B CA 1
ATOM 7092 C C . THR B 1 451 ? 9.950 -8.589 6.643 1.00 10.38 451 THR B C 1
ATOM 7093 O O . THR B 1 451 ? 10.638 -7.958 5.839 1.00 12.30 451 THR B O 1
ATOM 7097 N N . VAL B 1 452 ? 8.735 -8.205 7.019 1.00 10.03 452 VAL B N 1
ATOM 7098 C CA . VAL B 1 452 ? 8.073 -7.019 6.485 1.00 10.41 452 VAL B CA 1
ATOM 7099 C C . VAL B 1 452 ? 7.824 -6.100 7.677 1.00 10.65 452 VAL B C 1
ATOM 7100 O O . VAL B 1 452 ? 6.830 -6.260 8.389 1.00 11.73 452 VAL B O 1
ATOM 7104 N N . ASP B 1 453 ? 8.731 -5.152 7.915 1.00 10.45 453 ASP B N 1
ATOM 7105 C CA . ASP B 1 453 ? 8.781 -4.427 9.180 1.00 10.38 453 ASP B CA 1
ATOM 7106 C C . ASP B 1 453 ? 8.803 -2.919 8.969 1.00 10.60 453 ASP B C 1
ATOM 7107 O O . ASP B 1 453 ? 9.598 -2.414 8.181 1.00 11.43 453 ASP B O 1
ATOM 7112 N N . GLY B 1 454 ? 7.970 -2.194 9.713 1.00 10.80 454 GLY B N 1
ATOM 7113 C CA . GLY B 1 454 ? 8.107 -0.750 9.766 1.00 10.82 454 GLY B CA 1
ATOM 7114 C C . GLY B 1 454 ? 7.675 0.008 8.529 1.00 10.29 454 GLY B C 1
ATOM 7115 O O . GLY B 1 454 ? 8.060 1.167 8.366 1.00 11.88 454 GLY B O 1
ATOM 7116 N N . ASN B 1 455 ? 6.875 -0.600 7.656 1.00 10.33 455 ASN B N 1
ATOM 7117 C CA . ASN B 1 455 ? 6.450 0.070 6.437 1.00 10.26 455 ASN B CA 1
ATOM 7118 C C . ASN B 1 455 ? 5.187 0.887 6.670 1.00 10.03 455 ASN B C 1
ATOM 7119 O O . ASN B 1 455 ? 4.365 0.561 7.526 1.00 11.30 455 ASN B O 1
ATOM 7124 N N . THR B 1 456 ? 5.048 1.957 5.889 1.00 10.05 456 THR B N 1
ATOM 7125 C CA . THR B 1 456 ? 3.879 2.830 5.905 1.00 10.44 456 THR B CA 1
ATOM 7126 C C . THR B 1 456 ? 3.277 2.848 4.508 1.00 9.88 456 THR B C 1
ATOM 7127 O O . THR B 1 456 ? 3.979 3.140 3.528 1.00 10.78 456 THR B O 1
ATOM 7131 N N . LEU B 1 457 ? 1.983 2.522 4.424 1.00 10.08 457 LEU B N 1
ATOM 7132 C CA . LEU B 1 457 ? 1.263 2.347 3.164 1.00 9.87 457 LEU B CA 1
ATOM 7133 C C . LEU B 1 457 ? 0.082 3.307 3.149 1.00 9.82 457 LEU B C 1
ATOM 7134 O O . LEU B 1 457 ? -0.819 3.194 3.990 1.00 11.36 457 LEU B O 1
ATOM 7139 N N . VAL B 1 458 ? 0.089 4.247 2.202 1.00 10.20 458 VAL B N 1
ATOM 7140 C CA . VAL B 1 458 ? -0.858 5.359 2.179 1.00 10.86 458 VAL B CA 1
ATOM 7141 C C . VAL B 1 458 ? -1.620 5.327 0.858 1.00 10.84 458 VAL B C 1
ATOM 7142 O O . VAL B 1 458 ? -1.012 5.415 -0.215 1.00 10.93 458 VAL B O 1
ATOM 7146 N N . ARG B 1 459 ? -2.946 5.214 0.930 1.00 11.10 459 ARG B N 1
ATOM 7147 C CA . ARG B 1 459 ? -3.787 5.185 -0.269 1.00 11.46 459 ARG B CA 1
ATOM 7148 C C . ARG B 1 459 ? -3.338 4.097 -1.248 1.00 10.75 459 ARG B C 1
ATOM 7149 O O . ARG B 1 459 ? -3.202 4.329 -2.451 1.00 12.34 459 ARG B O 1
ATOM 7157 N N . THR B 1 460 ? -3.112 2.894 -0.715 1.00 10.63 460 THR B N 1
ATOM 7158 C CA . THR B 1 460 ? -2.717 1.741 -1.514 1.00 11.64 460 THR B CA 1
ATOM 7159 C C . THR B 1 460 ? -3.817 0.681 -1.502 1.00 11.70 460 THR B C 1
ATOM 7160 O O . THR B 1 460 ? -4.592 0.569 -0.545 1.00 12.05 460 THR B O 1
ATOM 7164 N N . GLY B 1 461 ? -3.862 -0.102 -2.577 1.00 14.05 461 GLY B N 1
ATOM 7165 C CA . GLY B 1 461 ? -4.948 -1.000 -2.912 1.00 14.78 461 GLY B CA 1
ATOM 7166 C C . GLY B 1 461 ? -5.807 -0.435 -4.034 1.00 16.11 461 GLY B C 1
ATOM 7167 O O . GLY B 1 461 ? -5.836 0.771 -4.288 1.00 16.43 461 GLY B O 1
ATOM 7168 N N . ALA B 1 462 ? -6.519 -1.327 -4.728 1.00 16.79 462 ALA B N 1
ATOM 7169 C CA . ALA B 1 462 ? -7.254 -0.938 -5.934 1.00 16.75 462 ALA B CA 1
ATOM 7170 C C . ALA B 1 462 ? -8.128 -2.092 -6.405 1.00 18.29 462 ALA B C 1
ATOM 7171 O O . ALA B 1 462 ? -7.841 -3.261 -6.137 1.00 18.29 462 ALA B O 1
ATOM 7173 N N . ILE B 1 463 ? -9.182 -1.750 -7.150 1.00 20.00 463 ILE B N 1
ATOM 7174 C CA . ILE B 1 463 ? -9.995 -2.772 -7.803 1.00 23.53 463 ILE B CA 1
ATOM 7175 C C . ILE B 1 463 ? -9.201 -3.400 -8.940 1.00 26.05 463 ILE B C 1
ATOM 7176 O O . ILE B 1 463 ? -8.644 -2.694 -9.791 1.00 27.66 463 ILE B O 1
ATOM 7181 N N . ASN B 1 464 ? -9.148 -4.736 -8.966 1.00 28.68 464 ASN B N 1
ATOM 7182 C CA . ASN B 1 464 ? -8.567 -5.451 -10.096 1.00 31.87 464 ASN B CA 1
ATOM 7183 C C . ASN B 1 464 ? -9.635 -5.632 -11.165 1.00 31.94 464 ASN B C 1
ATOM 7184 O O . ASN B 1 464 ? -10.647 -6.294 -10.904 1.00 31.61 464 ASN B O 1
ATOM 7189 N N . PRO B 1 465 ? -9.446 -5.098 -12.371 1.00 34.21 465 PRO B N 1
ATOM 7190 C CA . PRO B 1 465 ? -10.491 -5.220 -13.400 1.00 36.99 465 PRO B CA 1
ATOM 7191 C C . PRO B 1 465 ? -10.739 -6.646 -13.857 1.00 40.63 465 PRO B C 1
ATOM 7192 O O . PRO B 1 465 ? -11.833 -6.937 -14.355 1.00 41.63 465 PRO B O 1
ATOM 7196 N N . ASN B 1 466 ? -9.767 -7.546 -13.699 1.00 43.31 466 ASN B N 1
ATOM 7197 C CA . ASN B 1 466 ? -9.926 -8.904 -14.212 1.00 46.87 466 ASN B CA 1
ATOM 7198 C C . ASN B 1 466 ? -10.897 -9.723 -13.370 1.00 52.50 466 ASN B C 1
ATOM 7199 O O . ASN B 1 466 ? -11.683 -10.506 -13.915 1.00 52.72 466 ASN B O 1
ATOM 7204 N N . TRP B 1 467 ? -10.859 -9.565 -12.047 1.00 57.23 467 TRP B N 1
ATOM 7205 C CA . TRP B 1 467 ? -11.796 -10.247 -11.165 1.00 61.99 467 TRP B CA 1
ATOM 7206 C C . TRP B 1 467 ? -12.917 -9.343 -10.668 1.00 59.74 467 TRP B C 1
ATOM 7207 O O . TRP B 1 467 ? -13.864 -9.845 -10.053 1.00 58.74 467 TRP B O 1
ATOM 7218 N N . ASN B 1 468 ? -12.837 -8.036 -10.926 1.00 58.48 468 ASN B N 1
ATOM 7219 C CA . ASN B 1 468 ? -13.742 -7.052 -10.322 1.00 57.47 468 ASN B CA 1
ATOM 7220 C C . ASN B 1 468 ? -13.742 -7.154 -8.799 1.00 54.84 468 ASN B C 1
ATOM 7221 O O . ASN B 1 468 ? -14.756 -6.910 -8.140 1.00 54.82 468 ASN B O 1
ATOM 7226 N N . HIS B 1 469 ? -12.598 -7.522 -8.235 1.00 51.96 469 HIS B N 1
ATOM 7227 C CA . HIS B 1 469 ? -12.426 -7.663 -6.801 1.00 48.99 469 HIS B CA 1
ATOM 7228 C C . HIS B 1 469 ? -11.172 -6.916 -6.379 1.00 37.97 469 HIS B C 1
ATOM 7229 O O . HIS B 1 469 ? -10.202 -6.837 -7.140 1.00 35.69 469 HIS B O 1
ATOM 7236 N N . PRO B 1 470 ? -11.168 -6.341 -5.183 1.00 29.54 470 PRO B N 1
ATOM 7237 C CA . PRO B 1 470 ? -10.079 -5.438 -4.819 1.00 24.04 470 PRO B CA 1
ATOM 7238 C C . PRO B 1 470 ? -8.854 -6.136 -4.259 1.00 18.91 470 PRO B C 1
ATOM 7239 O O . PRO B 1 470 ? -8.907 -7.226 -3.684 1.00 19.61 470 PRO B O 1
ATOM 7243 N N . MET B 1 471 ? -7.729 -5.483 -4.491 1.00 17.28 471 MET B N 1
ATOM 7244 C CA A MET B 1 471 ? -6.459 -5.802 -3.856 0.39 17.29 471 MET B CA 1
ATOM 7245 C CA B MET B 1 471 ? -6.468 -5.814 -3.847 0.01 17.42 471 MET B CA 1
ATOM 7246 C CA C MET B 1 471 ? -6.492 -5.837 -3.824 0.60 17.10 471 MET B CA 1
ATOM 7247 C C . MET B 1 471 ? -6.275 -4.880 -2.662 1.00 15.20 471 MET B C 1
ATOM 7248 O O . MET B 1 471 ? -6.616 -3.695 -2.737 1.00 17.28 471 MET B O 1
ATOM 7261 N N . GLY B 1 472 ? -5.729 -5.416 -1.571 1.00 13.63 472 GLY B N 1
ATOM 7262 C CA . GLY B 1 472 ? -5.493 -4.632 -0.380 1.00 13.74 472 GLY B CA 1
ATOM 7263 C C . GLY B 1 472 ? -4.145 -3.932 -0.384 1.00 11.36 472 GLY B C 1
ATOM 7264 O O . GLY B 1 472 ? -3.330 -4.062 -1.298 1.00 11.99 472 GLY B O 1
ATOM 7265 N N . ALA B 1 473 ? -3.909 -3.183 0.692 1.00 11.09 473 ALA B N 1
ATOM 7266 C CA . ALA B 1 473 ? -2.670 -2.426 0.835 1.00 10.20 473 ALA B CA 1
ATOM 7267 C C . ALA B 1 473 ? -1.457 -3.344 0.916 1.00 9.96 473 ALA B C 1
ATOM 7268 O O . ALA B 1 473 ? -0.413 -3.063 0.314 1.00 10.38 473 ALA B O 1
ATOM 7270 N N . LEU B 1 474 ? -1.560 -4.420 1.689 1.00 10.12 474 LEU B N 1
ATOM 7271 C CA . LEU B 1 474 ? -0.470 -5.365 1.881 1.00 9.98 474 LEU B CA 1
ATOM 7272 C C . LEU B 1 474 ? -1.051 -6.748 1.661 1.00 9.96 474 LEU B C 1
ATOM 7273 O O . LEU B 1 474 ? -1.966 -7.154 2.379 1.00 12.40 474 LEU B O 1
ATOM 7278 N N . ARG B 1 475 ? -0.539 -7.473 0.675 1.00 10.16 475 ARG B N 1
ATOM 7279 C CA . ARG B 1 475 ? -1.062 -8.804 0.402 1.00 10.87 475 ARG B CA 1
ATOM 7280 C C . ARG B 1 475 ? 0.014 -9.873 0.481 1.00 10.29 475 ARG B C 1
ATOM 7281 O O . ARG B 1 475 ? 1.180 -9.644 0.131 1.00 10.40 475 ARG B O 1
ATOM 7289 N N . VAL B 1 476 ? -0.407 -11.037 0.966 1.00 9.99 476 VAL B N 1
ATOM 7290 C CA . VAL B 1 476 ? 0.354 -12.271 0.884 1.00 10.25 476 VAL B CA 1
ATOM 7291 C C . VAL B 1 476 ? -0.438 -13.175 -0.046 1.00 10.10 476 VAL B C 1
ATOM 7292 O O . VAL B 1 476 ? -1.628 -13.420 0.187 1.00 11.06 476 VAL B O 1
ATOM 7296 N N . ASP B 1 477 ? 0.210 -13.650 -1.111 1.00 10.56 477 ASP B N 1
ATOM 7297 C CA . ASP B 1 477 ? -0.485 -14.163 -2.294 1.00 10.94 477 ASP B CA 1
ATOM 7298 C C . ASP B 1 477 ? 0.105 -15.519 -2.677 1.00 10.74 477 ASP B C 1
ATOM 7299 O O . ASP B 1 477 ? 1.194 -15.591 -3.251 1.00 11.70 477 ASP B O 1
ATOM 7304 N N . SER B 1 478 ? -0.622 -16.592 -2.368 1.00 10.67 478 SER B N 1
ATOM 7305 C CA . SER B 1 478 ? -0.190 -17.957 -2.676 1.00 11.25 478 SER B CA 1
ATOM 7306 C C . SER B 1 478 ? -0.543 -18.325 -4.121 1.00 11.71 478 SER B C 1
ATOM 7307 O O . SER B 1 478 ? -1.235 -19.305 -4.400 1.00 13.18 478 SER B O 1
ATOM 7310 N N . TYR B 1 479 ? -0.041 -17.521 -5.058 1.00 12.64 479 TYR B N 1
ATOM 7311 C CA . TYR B 1 479 ? -0.599 -17.510 -6.409 1.00 12.73 479 TYR B CA 1
ATOM 7312 C C . TYR B 1 479 ? -0.453 -18.864 -7.102 1.00 13.35 479 TYR B C 1
ATOM 7313 O O . TYR B 1 479 ? -1.439 -19.455 -7.558 1.00 14.50 479 TYR B O 1
ATOM 7322 N N . ASP B 1 480 ? 0.771 -19.372 -7.199 1.00 13.42 480 ASP B N 1
ATOM 7323 C CA . ASP B 1 480 ? 1.020 -20.646 -7.853 1.00 13.59 480 ASP B CA 1
ATOM 7324 C C . ASP B 1 480 ? 1.418 -21.746 -6.879 1.00 13.94 480 ASP B C 1
ATOM 7325 O O . ASP B 1 480 ? 1.557 -22.897 -7.300 1.00 16.63 480 ASP B O 1
ATOM 7330 N N . SER B 1 481 ? 1.593 -21.426 -5.595 1.00 13.11 481 SER B N 1
ATOM 7331 C CA . SER B 1 481 ? 1.917 -22.428 -4.587 1.00 12.74 481 SER B CA 1
ATOM 7332 C C . SER B 1 481 ? 1.642 -21.848 -3.205 1.00 12.47 481 SER B C 1
ATOM 7333 O O . SER B 1 481 ? 1.609 -20.628 -3.021 1.00 12.97 481 SER B O 1
ATOM 7336 N N . ALA B 1 482 ? 1.432 -22.743 -2.236 1.00 12.98 482 ALA B N 1
ATOM 7337 C CA . ALA B 1 482 ? 1.162 -22.347 -0.856 1.00 12.75 482 ALA B CA 1
ATOM 7338 C C . ALA B 1 482 ? 2.368 -21.635 -0.245 1.00 12.41 482 ALA B C 1
ATOM 7339 O O . ALA B 1 482 ? 3.515 -21.825 -0.659 1.00 13.26 482 ALA B O 1
ATOM 7341 N N . ILE B 1 483 ? 2.102 -20.814 0.771 1.00 12.61 483 ILE B N 1
ATOM 7342 C CA . ILE B 1 483 ? 3.157 -20.067 1.459 1.00 12.73 483 ILE B CA 1
ATOM 7343 C C . ILE B 1 483 ? 3.912 -21.010 2.395 1.00 14.05 483 ILE B C 1
ATOM 7344 O O . ILE B 1 483 ? 3.382 -21.423 3.429 1.00 15.07 483 ILE B O 1
ATOM 7349 N N . GLU B 1 484 ? 5.169 -21.320 2.062 1.00 13.26 484 GLU B N 1
ATOM 7350 C CA . GLU B 1 484 ? 5.979 -22.211 2.886 1.00 13.91 484 GLU B CA 1
ATOM 7351 C C . GLU B 1 484 ? 7.049 -21.488 3.689 1.00 14.03 484 GLU B C 1
ATOM 7352 O O . GLU B 1 484 ? 7.780 -22.134 4.449 1.00 16.95 484 GLU B O 1
ATOM 7358 N N . ALA B 1 485 ? 7.171 -20.180 3.524 1.00 13.16 485 ALA B N 1
ATOM 7359 C CA . ALA B 1 485 ? 8.035 -19.341 4.333 1.00 12.72 485 ALA B CA 1
ATOM 7360 C C . ALA B 1 485 ? 7.245 -18.820 5.520 1.00 12.70 485 ALA B C 1
ATOM 7361 O O . ALA B 1 485 ? 6.018 -18.763 5.497 1.00 15.36 485 ALA B O 1
ATOM 7363 N N . ARG B 1 486 ? 7.964 -18.450 6.573 1.00 12.86 486 ARG B N 1
ATOM 7364 C CA . ARG B 1 486 ? 7.367 -17.642 7.625 1.00 13.47 486 ARG B CA 1
ATOM 7365 C C . ARG B 1 486 ? 7.324 -16.207 7.127 1.00 12.67 486 ARG B C 1
ATOM 7366 O O . ARG B 1 486 ? 8.324 -15.698 6.625 1.00 15.54 486 ARG B O 1
ATOM 7374 N N . VAL B 1 487 ? 6.171 -15.560 7.241 1.00 11.62 487 VAL B N 1
ATOM 7375 C CA . VAL B 1 487 ? 6.015 -14.170 6.829 1.00 11.59 487 VAL B CA 1
ATOM 7376 C C . VAL B 1 487 ? 5.662 -13.375 8.079 1.00 11.71 487 VAL B C 1
ATOM 7377 O O . VAL B 1 487 ? 4.577 -13.552 8.647 1.00 13.29 487 VAL B O 1
ATOM 7381 N N . ASP B 1 488 ? 6.583 -12.522 8.517 1.00 11.03 488 ASP B N 1
ATOM 7382 C CA . ASP B 1 488 ? 6.457 -11.758 9.756 1.00 11.96 488 ASP B CA 1
ATOM 7383 C C . ASP B 1 488 ? 6.229 -10.302 9.384 1.00 11.14 488 ASP B C 1
ATOM 7384 O O . ASP B 1 488 ? 7.136 -9.647 8.861 1.00 12.65 488 ASP B O 1
ATOM 7389 N N . ILE B 1 489 ? 5.025 -9.805 9.649 1.00 11.17 489 ILE B N 1
ATOM 7390 C CA . ILE B 1 489 ? 4.612 -8.463 9.257 1.00 10.92 489 ILE B CA 1
ATOM 7391 C C . ILE B 1 489 ? 4.462 -7.648 10.531 1.00 11.17 489 ILE B C 1
ATOM 7392 O O . ILE B 1 489 ? 3.500 -7.835 11.282 1.00 11.25 489 ILE B O 1
ATOM 7397 N N . THR B 1 490 ? 5.407 -6.743 10.779 1.00 10.93 490 THR B N 1
ATOM 7398 C CA . THR B 1 490 ? 5.517 -6.065 12.063 1.00 11.06 490 THR B CA 1
ATOM 7399 C C . THR B 1 490 ? 5.568 -4.553 11.887 1.00 10.02 490 THR B C 1
ATOM 7400 O O . THR B 1 490 ? 6.121 -4.038 10.910 1.00 11.16 490 THR B O 1
ATOM 7404 N N . ASP B 1 491 ? 4.994 -3.846 12.865 1.00 11.24 491 ASP B N 1
ATOM 7405 C CA A ASP B 1 491 ? 5.047 -2.384 12.946 0.57 11.86 491 ASP B CA 1
ATOM 7406 C CA B ASP B 1 491 ? 5.089 -2.388 12.940 0.43 12.18 491 ASP B CA 1
ATOM 7407 C C . ASP B 1 491 ? 4.657 -1.717 11.631 1.00 11.27 491 ASP B C 1
ATOM 7408 O O . ASP B 1 491 ? 5.370 -0.879 11.076 1.00 13.09 491 ASP B O 1
ATOM 7417 N N . THR B 1 492 ? 3.478 -2.079 11.140 1.00 11.08 492 THR B N 1
ATOM 7418 C CA . THR B 1 492 ? 2.983 -1.535 9.882 1.00 11.12 492 THR B CA 1
ATOM 7419 C C . THR B 1 492 ? 1.978 -0.423 10.137 1.00 11.16 492 THR B C 1
ATOM 7420 O O . THR B 1 492 ? 1.094 -0.554 10.985 1.00 12.63 492 THR B O 1
ATOM 7424 N N . THR B 1 493 ? 2.115 0.670 9.398 1.00 10.98 493 THR B N 1
ATOM 7425 C CA . THR B 1 493 ? 1.146 1.757 9.402 1.00 11.22 493 THR B CA 1
ATOM 7426 C C . THR B 1 493 ? 0.424 1.741 8.064 1.00 11.30 493 THR B C 1
ATOM 7427 O O . THR B 1 493 ? 1.064 1.822 7.010 1.00 11.65 493 THR B O 1
ATOM 7431 N N . ILE B 1 494 ? -0.897 1.583 8.101 1.00 10.77 494 ILE B N 1
ATOM 7432 C CA . ILE B 1 494 ? -1.711 1.496 6.891 1.00 10.92 494 ILE B CA 1
ATOM 7433 C C . ILE B 1 494 ? -2.802 2.549 6.999 1.00 11.33 494 ILE B C 1
ATOM 7434 O O . ILE B 1 494 ? -3.627 2.498 7.916 1.00 13.09 494 ILE B O 1
ATOM 7439 N N . THR B 1 495 ? -2.800 3.510 6.078 1.00 11.53 495 THR B N 1
ATOM 7440 C CA . THR B 1 495 ? -3.607 4.714 6.218 1.00 12.21 495 THR B CA 1
ATOM 7441 C C . THR B 1 495 ? -4.363 5.003 4.931 1.00 11.62 495 THR B C 1
ATOM 7442 O O . THR B 1 495 ? -3.775 4.992 3.847 1.00 12.53 495 THR B O 1
ATOM 7446 N N . ASP B 1 496 ? -5.662 5.277 5.058 1.00 12.16 496 ASP B N 1
ATOM 7447 C CA . ASP B 1 496 ? -6.464 5.775 3.941 1.00 13.08 496 ASP B CA 1
ATOM 7448 C C . ASP B 1 496 ? -6.501 4.779 2.781 1.00 12.76 496 ASP B C 1
ATOM 7449 O O . ASP B 1 496 ? -6.430 5.156 1.607 1.00 14.63 496 ASP B O 1
ATOM 7454 N N . SER B 1 497 ? -6.631 3.499 3.106 1.00 12.85 497 SER B N 1
ATOM 7455 C CA . SER B 1 497 ? -6.721 2.482 2.066 1.00 13.23 497 SER B CA 1
ATOM 7456 C C . SER B 1 497 ? -8.094 2.530 1.414 1.00 13.86 497 SER B C 1
ATOM 7457 O O . SER B 1 497 ? -9.108 2.516 2.116 1.00 14.12 497 SER B O 1
ATOM 7460 N N . PRO B 1 498 ? -8.176 2.559 0.083 1.00 13.81 498 PRO B N 1
ATOM 7461 C CA . PRO B 1 498 ? -9.503 2.589 -0.548 1.00 14.86 498 PRO B CA 1
ATOM 7462 C C . PRO B 1 498 ? -10.304 1.322 -0.320 1.00 14.77 498 PRO B C 1
ATOM 7463 O O . PRO B 1 498 ? -11.540 1.383 -0.269 1.00 15.77 498 PRO B O 1
ATOM 7467 N N . TYR B 1 499 ? -9.637 0.181 -0.178 1.00 14.42 499 TYR B N 1
ATOM 7468 C CA . TYR B 1 499 ? -10.320 -1.079 0.072 1.00 14.70 499 TYR B CA 1
ATOM 7469 C C . TYR B 1 499 ? -9.826 -1.673 1.385 1.00 13.77 499 TYR B C 1
ATOM 7470 O O . TYR B 1 499 ? -10.040 -1.060 2.432 1.00 14.53 499 TYR B O 1
ATOM 7479 N N . SER B 1 500 ? -9.141 -2.809 1.357 1.00 13.23 500 SER B N 1
ATOM 7480 C CA . SER B 1 500 ? -8.730 -3.501 2.570 1.00 12.51 500 SER B CA 1
ATOM 7481 C C . SER B 1 500 ? -7.286 -3.163 2.941 1.00 11.78 500 SER B C 1
ATOM 7482 O O . SER B 1 500 ? -6.496 -2.670 2.128 1.00 11.83 500 SER B O 1
ATOM 7485 N N . ALA B 1 501 ? -6.948 -3.453 4.199 1.00 11.07 501 ALA B N 1
ATOM 7486 C CA . ALA B 1 501 ? -5.587 -3.232 4.705 1.00 11.01 501 ALA B CA 1
ATOM 7487 C C . ALA B 1 501 ? -4.698 -4.441 4.425 1.00 11.81 501 ALA B C 1
ATOM 7488 O O . ALA B 1 501 ? -3.770 -4.366 3.617 1.00 13.74 501 ALA B O 1
ATOM 7490 N N . PHE B 1 502 ? -4.967 -5.558 5.092 1.00 10.52 502 PHE B N 1
ATOM 7491 C CA . PHE B 1 502 ? -4.223 -6.796 4.892 1.00 10.76 502 PHE B CA 1
ATOM 7492 C C . PHE B 1 502 ? -5.057 -7.743 4.043 1.00 11.32 502 PHE B C 1
ATOM 7493 O O . PHE B 1 502 ? -6.245 -7.935 4.312 1.00 14.40 502 PHE B O 1
ATOM 7501 N N . GLU B 1 503 ? -4.436 -8.344 3.032 1.00 10.94 503 GLU B N 1
ATOM 7502 C CA . GLU B 1 503 ? -5.125 -9.273 2.149 1.00 11.61 503 GLU B CA 1
ATOM 7503 C C . GLU B 1 503 ? -4.353 -10.581 2.080 1.00 11.19 503 GLU B C 1
ATOM 7504 O O . GLU B 1 503 ? -3.136 -10.576 1.869 1.00 12.14 503 GLU B O 1
ATOM 7510 N N . PHE B 1 504 ? -5.064 -11.695 2.260 1.00 10.43 504 PHE B N 1
ATOM 7511 C CA . PHE B 1 504 ? -4.504 -13.036 2.140 1.00 10.65 504 PHE B CA 1
ATOM 7512 C C . PHE B 1 504 ? -5.275 -13.720 1.023 1.00 10.65 504 PHE B C 1
ATOM 7513 O O . PHE B 1 504 ? -6.483 -13.929 1.139 1.00 12.23 504 PHE B O 1
ATOM 7521 N N . VAL B 1 505 ? -4.595 -14.033 -0.082 1.00 10.66 505 VAL B N 1
ATOM 7522 C CA . VAL B 1 505 ? -5.278 -14.402 -1.316 1.00 11.06 505 VAL B CA 1
ATOM 7523 C C . VAL B 1 505 ? -4.449 -15.452 -2.042 1.00 10.57 505 VAL B C 1
ATOM 7524 O O . VAL B 1 505 ? -3.241 -15.576 -1.834 1.00 11.50 505 VAL B O 1
ATOM 7528 N N . SER B 1 506 ? -5.113 -16.222 -2.899 1.00 11.33 506 SER B N 1
ATOM 7529 C CA . SER B 1 506 ? -4.444 -17.121 -3.837 1.00 11.70 506 SER B CA 1
ATOM 7530 C C . SER B 1 506 ? -4.884 -16.671 -5.229 1.00 11.98 506 SER B C 1
ATOM 7531 O O . SER B 1 506 ? -5.939 -17.083 -5.721 1.00 13.28 506 SER B O 1
ATOM 7534 N N . GLY B 1 507 ? -4.072 -15.808 -5.848 1.00 12.65 507 GLY B N 1
ATOM 7535 C CA . GLY B 1 507 ? -4.544 -14.998 -6.960 1.00 15.06 507 GLY B CA 1
ATOM 7536 C C . GLY B 1 507 ? -4.799 -15.749 -8.251 1.00 16.10 507 GLY B C 1
ATOM 7537 O O . GLY B 1 507 ? -5.440 -15.198 -9.152 1.00 18.85 507 GLY B O 1
ATOM 7538 N N . GLY B 1 508 ? -4.301 -16.974 -8.376 1.00 15.42 508 GLY B N 1
ATOM 7539 C CA . GLY B 1 508 ? -4.612 -17.758 -9.552 1.00 16.93 508 GLY B CA 1
ATOM 7540 C C . GLY B 1 508 ? -5.932 -18.485 -9.483 1.00 16.85 508 GLY B C 1
ATOM 7541 O O . GLY B 1 508 ? -6.284 -19.200 -10.426 1.00 18.47 508 GLY B O 1
ATOM 7542 N N . GLY B 1 509 ? -6.682 -18.316 -8.392 1.00 16.26 509 GLY B N 1
ATOM 7543 C CA . GLY B 1 509 ? -7.945 -19.002 -8.215 1.00 16.48 509 GLY B CA 1
ATOM 7544 C C . GLY B 1 509 ? -7.832 -20.450 -7.805 1.00 15.29 509 GLY B C 1
ATOM 7545 O O . GLY B 1 509 ? -8.842 -21.164 -7.825 1.00 17.39 509 GLY B O 1
ATOM 7546 N N . GLN B 1 510 ? -6.647 -20.909 -7.420 1.00 15.57 510 GLN B N 1
ATOM 7547 C CA . GLN B 1 510 ? -6.428 -22.319 -7.137 1.00 17.62 510 GLN B CA 1
ATOM 7548 C C . GLN B 1 510 ? -6.474 -22.662 -5.652 1.00 17.20 510 GLN B C 1
ATOM 7549 O O . GLN B 1 510 ? -6.279 -23.828 -5.297 1.00 19.51 510 GLN B O 1
ATOM 7555 N N . GLY B 1 511 ? -6.715 -21.688 -4.777 1.00 14.78 511 GLY B N 1
ATOM 7556 C CA . GLY B 1 511 ? -6.981 -22.012 -3.390 1.00 14.99 511 GLY B CA 1
ATOM 7557 C C . GLY B 1 511 ? -5.798 -22.526 -2.602 1.00 13.75 511 GLY B C 1
ATOM 7558 O O . GLY B 1 511 ? -5.990 -23.284 -1.647 1.00 15.87 511 GLY B O 1
ATOM 7559 N N . HIS B 1 512 ? -4.577 -22.137 -2.966 1.00 13.13 512 HIS B N 1
ATOM 7560 C CA . HIS B 1 512 ? -3.419 -22.548 -2.182 1.00 13.22 512 HIS B CA 1
ATOM 7561 C C . HIS B 1 512 ? -3.416 -21.824 -0.836 1.00 12.62 512 HIS B C 1
ATOM 7562 O O . HIS B 1 512 ? -3.831 -20.667 -0.726 1.00 12.92 512 HIS B O 1
ATOM 7569 N N . ALA B 1 513 ? -2.917 -22.506 0.193 1.00 12.86 513 ALA B N 1
ATOM 7570 C CA . ALA B 1 513 ? -2.972 -21.957 1.545 1.00 12.95 513 ALA B CA 1
ATOM 7571 C C . ALA B 1 513 ? -2.034 -20.769 1.738 1.00 11.71 513 ALA B C 1
ATOM 7572 O O . ALA B 1 513 ? -0.889 -20.774 1.276 1.00 12.78 513 ALA B O 1
ATOM 7574 N N . VAL B 1 514 ? -2.532 -19.758 2.443 1.00 12.11 514 VAL B N 1
ATOM 7575 C CA . VAL B 1 514 ? -1.725 -18.674 2.984 1.00 12.24 514 VAL B CA 1
ATOM 7576 C C . VAL B 1 514 ? -1.598 -18.964 4.469 1.00 12.32 514 VAL B C 1
ATOM 7577 O O . VAL B 1 514 ? -2.574 -18.858 5.213 1.00 14.46 514 VAL B O 1
ATOM 7581 N N . LYS B 1 515 ? -0.408 -19.365 4.893 1.00 14.14 515 LYS B N 1
ATOM 7582 C CA . LYS B 1 515 ? -0.177 -19.818 6.254 1.00 13.32 515 LYS B CA 1
ATOM 7583 C C . LYS B 1 515 ? 1.191 -19.328 6.685 1.00 12.52 515 LYS B C 1
ATOM 7584 O O . LYS B 1 515 ? 1.931 -18.731 5.900 1.00 13.23 515 LYS B O 1
ATOM 7590 N N . ASN B 1 516 ? 1.522 -19.572 7.951 1.00 12.32 516 ASN B N 1
ATOM 7591 C CA . ASN B 1 516 ? 2.802 -19.156 8.527 1.00 12.91 516 ASN B CA 1
ATOM 7592 C C . ASN B 1 516 ? 2.947 -17.639 8.582 1.00 12.11 516 ASN B C 1
ATOM 7593 O O . ASN B 1 516 ? 4.064 -17.119 8.591 1.00 13.33 516 ASN B O 1
ATOM 7598 N N . VAL B 1 517 ? 1.829 -16.918 8.637 1.00 11.73 517 VAL B N 1
ATOM 7599 C CA . VAL B 1 517 ? 1.830 -15.460 8.680 1.00 11.81 517 VAL B CA 1
ATOM 7600 C C . VAL B 1 517 ? 1.613 -14.997 10.114 1.00 11.58 517 VAL B C 1
ATOM 7601 O O . VAL B 1 517 ? 0.706 -15.479 10.804 1.00 12.64 517 VAL B O 1
ATOM 7605 N N . THR B 1 518 ? 2.433 -14.053 10.559 1.00 11.50 518 THR B N 1
ATOM 7606 C CA . THR B 1 518 ? 2.226 -13.361 11.824 1.00 12.66 518 THR B CA 1
ATOM 7607 C C . THR B 1 518 ? 2.179 -11.866 11.544 1.00 12.70 518 THR B C 1
ATOM 7608 O O . THR B 1 518 ? 3.072 -11.331 10.882 1.00 14.54 518 THR B O 1
ATOM 7612 N N . VAL B 1 519 ? 1.136 -11.202 12.032 1.00 12.56 519 VAL B N 1
ATOM 7613 C CA . VAL B 1 519 ? 1.016 -9.750 11.976 1.00 12.19 519 VAL B CA 1
ATOM 7614 C C . VAL B 1 519 ? 1.080 -9.259 13.414 1.00 12.03 519 VAL B C 1
ATOM 7615 O O . VAL B 1 519 ? 0.198 -9.581 14.215 1.00 13.59 519 VAL B O 1
ATOM 7619 N N . ASP B 1 520 ? 2.131 -8.518 13.759 1.00 11.65 520 ASP B N 1
ATOM 7620 C CA . ASP B 1 520 ? 2.362 -8.097 15.139 1.00 11.61 520 ASP B CA 1
ATOM 7621 C C . ASP B 1 520 ? 2.682 -6.613 15.133 1.00 10.80 520 ASP B C 1
ATOM 7622 O O . ASP B 1 520 ? 3.781 -6.210 14.731 1.00 11.24 520 ASP B O 1
ATOM 7627 N N . GLY B 1 521 ? 1.713 -5.808 15.562 1.00 10.89 521 GLY B N 1
ATOM 7628 C CA . GLY B 1 521 ? 1.914 -4.382 15.719 1.00 11.17 521 GLY B CA 1
ATOM 7629 C C . GLY B 1 521 ? 1.514 -3.637 14.470 1.00 11.63 521 GLY B C 1
ATOM 7630 O O . GLY B 1 521 ? 2.230 -3.680 13.466 1.00 12.44 521 GLY B O 1
ATOM 7631 N N . ALA B 1 522 ? 0.369 -2.968 14.496 1.00 11.23 522 ALA B N 1
ATOM 7632 C CA . ALA B 1 522 ? -0.032 -2.193 13.334 1.00 11.02 522 ALA B CA 1
ATOM 7633 C C . ALA B 1 522 ? -0.957 -1.077 13.773 1.00 11.53 522 ALA B C 1
ATOM 7634 O O . ALA B 1 522 ? -1.703 -1.211 14.747 1.00 13.15 522 ALA B O 1
ATOM 7636 N N . ALA B 1 523 ? -0.891 0.030 13.043 1.00 11.82 523 ALA B N 1
ATOM 7637 C CA . ALA B 1 523 ? -1.790 1.165 13.210 1.00 12.69 523 ALA B CA 1
ATOM 7638 C C . ALA B 1 523 ? -2.514 1.307 11.881 1.00 12.70 523 ALA B C 1
ATOM 7639 O O . ALA B 1 523 ? -1.905 1.702 10.879 1.00 13.10 523 ALA B O 1
ATOM 7641 N N . VAL B 1 524 ? -3.796 0.961 11.870 1.00 12.35 524 VAL B N 1
ATOM 7642 C CA . VAL B 1 524 ? -4.600 0.913 10.656 1.00 12.50 524 VAL B CA 1
ATOM 7643 C C . VAL B 1 524 ? -5.680 1.971 10.807 1.00 12.84 524 VAL B C 1
ATOM 7644 O O . VAL B 1 524 ? -6.450 1.936 11.772 1.00 14.37 524 VAL B O 1
ATOM 7648 N N . LYS B 1 525 ? -5.743 2.908 9.864 1.00 12.85 525 LYS B N 1
ATOM 7649 C CA A LYS B 1 525 ? -6.634 4.057 9.972 0.38 14.03 525 LYS B CA 1
ATOM 7650 C CA B LYS B 1 525 ? -6.651 4.036 9.979 0.62 13.26 525 LYS B CA 1
ATOM 7651 C C . LYS B 1 525 ? -7.343 4.281 8.649 1.00 13.62 525 LYS B C 1
ATOM 7652 O O . LYS B 1 525 ? -6.696 4.304 7.598 1.00 14.52 525 LYS B O 1
ATOM 7663 N N . ASN B 1 526 ? -8.662 4.469 8.711 1.00 13.21 526 ASN B N 1
ATOM 7664 C CA A ASN B 1 526 ? -9.475 4.881 7.566 0.27 14.43 526 ASN B CA 1
ATOM 7665 C CA B ASN B 1 526 ? -9.469 4.884 7.562 0.73 14.96 526 ASN B CA 1
ATOM 7666 C C . ASN B 1 526 ? -9.368 3.883 6.412 1.00 14.06 526 ASN B C 1
ATOM 7667 O O . ASN B 1 526 ? -8.921 4.202 5.312 1.00 16.68 526 ASN B O 1
ATOM 7676 N N . THR B 1 527 ? -9.803 2.663 6.690 1.00 14.83 527 THR B N 1
ATOM 7677 C CA . THR B 1 527 ? -9.807 1.581 5.718 1.00 14.17 527 THR B CA 1
ATOM 7678 C C . THR B 1 527 ? -11.187 1.506 5.079 1.00 14.04 527 THR B C 1
ATOM 7679 O O . THR B 1 527 ? -12.200 1.438 5.784 1.00 15.73 527 THR B O 1
ATOM 7683 N N . GLY B 1 528 ? -11.222 1.522 3.745 1.00 14.16 528 GLY B N 1
ATOM 7684 C CA . GLY B 1 528 ? -12.500 1.577 3.048 1.00 15.30 528 GLY B CA 1
ATOM 7685 C C . GLY B 1 528 ? -13.414 0.406 3.361 1.00 15.01 528 GLY B C 1
ATOM 7686 O O . GLY B 1 528 ? -14.619 0.586 3.556 1.00 16.27 528 GLY B O 1
ATOM 7687 N N . THR B 1 529 ? -12.858 -0.808 3.409 1.00 14.39 529 THR B N 1
ATOM 7688 C CA . THR B 1 529 ? -13.675 -1.998 3.618 1.00 14.39 529 THR B CA 1
ATOM 7689 C C . THR B 1 529 ? -13.311 -2.721 4.911 1.00 13.54 529 THR B C 1
ATOM 7690 O O . THR B 1 529 ? -13.966 -2.514 5.938 1.00 15.38 529 THR B O 1
ATOM 7694 N N . VAL B 1 530 ? -12.296 -3.579 4.882 1.00 13.05 530 VAL B N 1
ATOM 7695 C CA . VAL B 1 530 ? -11.999 -4.453 6.010 1.00 12.73 530 VAL B CA 1
ATOM 7696 C C . VAL B 1 530 ? -10.522 -4.373 6.367 1.00 12.14 530 VAL B C 1
ATOM 7697 O O . VAL B 1 530 ? -9.664 -4.146 5.507 1.00 12.60 530 VAL B O 1
ATOM 7701 N N . VAL B 1 531 ? -10.226 -4.601 7.646 1.00 12.26 531 VAL B N 1
ATOM 7702 C CA . VAL B 1 531 ? -8.832 -4.676 8.076 1.00 12.15 531 VAL B CA 1
ATOM 7703 C C . VAL B 1 531 ? -8.159 -5.921 7.507 1.00 11.77 531 VAL B C 1
ATOM 7704 O O . VAL B 1 531 ? -6.996 -5.873 7.086 1.00 12.61 531 VAL B O 1
ATOM 7708 N N . VAL B 1 532 ? -8.866 -7.050 7.487 1.00 11.21 532 VAL B N 1
ATOM 7709 C CA . VAL B 1 532 ? -8.337 -8.313 6.984 1.00 11.77 532 VAL B CA 1
ATOM 7710 C C . VAL B 1 532 ? -9.279 -8.833 5.909 1.00 12.15 532 VAL B C 1
ATOM 7711 O O . VAL B 1 532 ? -10.457 -9.082 6.184 1.00 13.15 532 VAL B O 1
ATOM 7715 N N . GLN B 1 533 ? -8.762 -8.994 4.688 1.00 12.02 533 GLN B N 1
ATOM 7716 C CA . GLN B 1 533 ? -9.494 -9.589 3.570 1.00 11.62 533 GLN B CA 1
ATOM 7717 C C . GLN B 1 533 ? -8.872 -10.959 3.320 1.00 11.65 533 GLN B C 1
ATOM 7718 O O . GLN B 1 533 ? -7.808 -11.060 2.705 1.00 12.75 533 GLN B O 1
ATOM 7724 N N . ALA B 1 534 ? -9.515 -12.010 3.834 1.00 11.56 534 ALA B N 1
ATOM 7725 C CA . ALA B 1 534 ? -9.000 -13.374 3.743 1.00 13.10 534 ALA B CA 1
ATOM 7726 C C . ALA B 1 534 ? -9.803 -14.128 2.692 1.00 13.31 534 ALA B C 1
ATOM 7727 O O . ALA B 1 534 ? -10.996 -14.390 2.877 1.00 14.90 534 ALA B O 1
ATOM 7729 N N . GLU B 1 535 ? -9.133 -14.468 1.591 1.00 13.13 535 GLU B N 1
ATOM 7730 C CA . GLU B 1 535 ? -9.753 -15.106 0.435 1.00 14.19 535 GLU B CA 1
ATOM 7731 C C . GLU B 1 535 ? -9.097 -16.427 0.068 1.00 13.22 535 GLU B C 1
ATOM 7732 O O . GLU B 1 535 ? -9.334 -16.937 -1.033 1.00 13.56 535 GLU B O 1
ATOM 7738 N N . ALA B 1 536 ? -8.263 -16.979 0.932 1.00 13.45 536 ALA B N 1
ATOM 7739 C CA . ALA B 1 536 ? -7.623 -18.267 0.726 1.00 13.56 536 ALA B CA 1
ATOM 7740 C C . ALA B 1 536 ? -7.716 -19.047 2.025 1.00 12.80 536 ALA B C 1
ATOM 7741 O O . ALA B 1 536 ? -7.824 -18.452 3.103 1.00 13.80 536 ALA B O 1
ATOM 7743 N N . PRO B 1 537 ? -7.662 -20.379 1.963 1.00 12.67 537 PRO B N 1
ATOM 7744 C CA . PRO B 1 537 ? -7.498 -21.152 3.195 1.00 13.71 537 PRO B CA 1
ATOM 7745 C C . PRO B 1 537 ? -6.162 -20.811 3.824 1.00 12.73 537 PRO B C 1
ATOM 7746 O O . PRO B 1 537 ? -5.241 -20.324 3.162 1.00 13.26 537 PRO B O 1
ATOM 7750 N N . GLY B 1 538 ? -6.046 -21.115 5.111 1.00 13.07 538 GLY B N 1
ATOM 7751 C CA . GLY B 1 538 ? -4.775 -20.965 5.781 1.00 13.35 538 GLY B CA 1
ATOM 7752 C C . GLY B 1 538 ? -4.919 -20.449 7.193 1.00 12.47 538 GLY B C 1
ATOM 7753 O O . GLY B 1 538 ? -5.917 -20.730 7.875 1.00 13.50 538 GLY B O 1
ATOM 7754 N N . GLU B 1 539 ? -3.913 -19.712 7.650 1.00 12.70 539 GLU B N 1
ATOM 7755 C CA . GLU B 1 539 ? -3.962 -19.178 9.001 1.00 13.17 539 GLU B CA 1
ATOM 7756 C C . GLU B 1 539 ? -2.994 -18.016 9.137 1.00 12.96 539 GLU B C 1
ATOM 7757 O O . GLU B 1 539 ? -1.947 -17.971 8.484 1.00 13.77 539 GLU B O 1
ATOM 7763 N N . ALA B 1 540 ? -3.348 -17.091 10.023 1.00 12.55 540 ALA B N 1
ATOM 7764 C CA . ALA B 1 540 ? -2.450 -16.023 10.422 1.00 12.51 540 ALA B CA 1
ATOM 7765 C C . ALA B 1 540 ? -2.732 -15.695 11.877 1.00 12.26 540 ALA B C 1
ATOM 7766 O O . ALA B 1 540 ? -3.878 -15.758 12.328 1.00 14.35 540 ALA B O 1
ATOM 7768 N N . THR B 1 541 ? -1.679 -15.335 12.604 1.00 12.08 541 THR B N 1
ATOM 7769 C CA . THR B 1 541 ? -1.805 -14.848 13.972 1.00 12.35 541 THR B CA 1
ATOM 7770 C C . THR B 1 541 ? -1.668 -13.335 13.968 1.00 12.31 541 THR B C 1
ATOM 7771 O O . THR B 1 541 ? -0.744 -12.798 13.354 1.00 13.37 541 THR B O 1
ATOM 7775 N N . PHE B 1 542 ? -2.600 -12.656 14.632 1.00 11.55 542 PHE B N 1
ATOM 7776 C CA . PHE B 1 542 ? -2.605 -11.204 14.716 1.00 12.20 542 PHE B CA 1
ATOM 7777 C C . PHE B 1 542 ? -2.467 -10.793 16.170 1.00 11.74 542 PHE B C 1
ATOM 7778 O O . PHE B 1 542 ? -3.218 -11.271 17.025 1.00 13.21 542 PHE B O 1
ATOM 7786 N N . ARG B 1 543 ? -1.530 -9.898 16.442 1.00 11.60 543 ARG B N 1
ATOM 7787 C CA . ARG B 1 543 ? -1.413 -9.308 17.765 1.00 12.30 543 ARG B CA 1
ATOM 7788 C C . ARG B 1 543 ? -1.089 -7.832 17.633 1.00 11.52 543 ARG B C 1
ATOM 7789 O O . ARG B 1 543 ? -0.427 -7.406 16.684 1.00 11.42 543 ARG B O 1
ATOM 7797 N N . ASN B 1 544 ? -1.604 -7.046 18.577 1.00 11.49 544 ASN B N 1
ATOM 7798 C CA . ASN B 1 544 ? -1.240 -5.636 18.689 1.00 11.43 544 ASN B CA 1
ATOM 7799 C C . ASN B 1 544 ? -1.612 -4.828 17.449 1.00 11.03 544 ASN B C 1
ATOM 7800 O O . ASN B 1 544 ? -0.926 -3.874 17.092 1.00 11.58 544 ASN B O 1
ATOM 7805 N N . VAL B 1 545 ? -2.722 -5.185 16.810 1.00 11.41 545 VAL B N 1
ATOM 7806 C CA . VAL B 1 545 ? -3.218 -4.463 15.644 1.00 12.06 545 VAL B CA 1
ATOM 7807 C C . VAL B 1 545 ? -4.353 -3.557 16.097 1.00 12.37 545 VAL B C 1
ATOM 7808 O O . VAL B 1 545 ? -5.401 -4.036 16.544 1.00 12.90 545 VAL B O 1
ATOM 7812 N N . THR B 1 546 ? -4.140 -2.247 15.990 1.00 12.73 546 THR B N 1
ATOM 7813 C CA A THR B 1 546 ? -5.120 -1.244 16.384 0.81 13.57 546 THR B CA 1
ATOM 7814 C CA B THR B 1 546 ? -5.124 -1.245 16.382 0.19 13.13 546 THR B CA 1
ATOM 7815 C C . THR B 1 546 ? -5.698 -0.627 15.118 1.00 13.19 546 THR B C 1
ATOM 7816 O O . THR B 1 546 ? -4.948 -0.120 14.275 1.00 15.95 546 THR B O 1
ATOM 7823 N N . ALA B 1 547 ? -7.018 -0.665 14.989 1.00 13.26 547 ALA B N 1
ATOM 7824 C CA . ALA B 1 547 ? -7.702 -0.124 13.825 1.00 13.39 547 ALA B CA 1
ATOM 7825 C C . ALA B 1 547 ? -8.723 0.924 14.243 1.00 13.91 547 ALA B C 1
ATOM 7826 O O . ALA B 1 547 ? -9.410 0.767 15.259 1.00 15.46 547 ALA B O 1
ATOM 7828 N N . THR B 1 548 ? -8.823 1.986 13.447 1.00 14.23 548 THR B N 1
ATOM 7829 C CA . THR B 1 548 ? -9.877 2.979 13.592 1.00 15.85 548 THR B CA 1
ATOM 7830 C C . THR B 1 548 ? -10.406 3.348 12.214 1.00 14.42 548 THR B C 1
ATOM 7831 O O . THR B 1 548 ? -9.689 3.250 11.216 1.00 14.89 548 THR B O 1
ATOM 7835 N N . GLY B 1 549 ? -11.665 3.773 12.163 1.00 15.13 549 GLY B N 1
ATOM 7836 C CA . GLY B 1 549 ? -12.237 4.221 10.901 1.00 15.80 549 GLY B CA 1
ATOM 7837 C C . GLY B 1 549 ? -12.367 3.146 9.844 1.00 15.32 549 GLY B C 1
ATOM 7838 O O . GLY B 1 549 ? -12.055 3.395 8.673 1.00 18.51 549 GLY B O 1
ATOM 7839 N N . THR B 1 550 ? -12.806 1.949 10.224 1.00 15.29 550 THR B N 1
ATOM 7840 C CA . THR B 1 550 ? -12.960 0.850 9.278 1.00 15.18 550 THR B CA 1
ATOM 7841 C C . THR B 1 550 ? -14.366 0.874 8.691 1.00 16.57 550 THR B C 1
ATOM 7842 O O . THR B 1 550 ? -15.349 0.934 9.431 1.00 18.53 550 THR B O 1
ATOM 7846 N N . GLY B 1 551 ? -14.459 0.809 7.361 1.00 16.02 551 GLY B N 1
ATOM 7847 C CA . GLY B 1 551 ? -15.732 1.071 6.706 1.00 17.00 551 GLY B CA 1
ATOM 7848 C C . GLY B 1 551 ? -16.769 -0.025 6.878 1.00 16.91 551 GLY B C 1
ATOM 7849 O O . GLY B 1 551 ? -17.942 0.263 7.136 1.00 19.52 551 GLY B O 1
ATOM 7850 N N . ALA B 1 552 ? -16.369 -1.288 6.728 1.00 16.00 552 ALA B N 1
ATOM 7851 C CA . ALA B 1 552 ? -17.343 -2.370 6.610 1.00 16.00 552 ALA B CA 1
ATOM 7852 C C . ALA B 1 552 ? -17.305 -3.374 7.752 1.00 15.78 552 ALA B C 1
ATOM 7853 O O . ALA B 1 552 ? -18.358 -3.707 8.307 1.00 16.96 552 ALA B O 1
ATOM 7855 N N . ALA B 1 553 ? -16.137 -3.906 8.092 1.00 14.20 553 ALA B N 1
ATOM 7856 C CA . ALA B 1 553 ? -16.038 -4.944 9.110 1.00 14.33 553 ALA B CA 1
ATOM 7857 C C . ALA B 1 553 ? -14.566 -5.122 9.435 1.00 12.88 553 ALA B C 1
ATOM 7858 O O . ALA B 1 553 ? -13.690 -4.680 8.691 1.00 13.48 553 ALA B O 1
ATOM 7860 N N . GLY B 1 554 ? -14.294 -5.803 10.544 1.00 12.68 554 GLY B N 1
ATOM 7861 C CA . GLY B 1 554 ? -12.911 -6.111 10.855 1.00 13.07 554 GLY B CA 1
ATOM 7862 C C . GLY B 1 554 ? -12.314 -7.082 9.855 1.00 12.23 554 GLY B C 1
ATOM 7863 O O . GLY B 1 554 ? -11.198 -6.881 9.357 1.00 12.96 554 GLY B O 1
ATOM 7864 N N . ILE B 1 555 ? -13.055 -8.145 9.543 1.00 12.99 555 ILE B N 1
ATOM 7865 C CA . ILE B 1 555 ? -12.561 -9.255 8.740 1.00 12.99 555 ILE B CA 1
ATOM 7866 C C . ILE B 1 555 ? -13.600 -9.614 7.692 1.00 12.42 555 ILE B C 1
ATOM 7867 O O . ILE B 1 555 ? -14.783 -9.761 8.011 1.00 14.03 555 ILE B O 1
ATOM 7872 N N . TYR B 1 556 ? -13.156 -9.787 6.452 1.00 12.52 556 TYR B N 1
ATOM 7873 C CA . TYR B 1 556 ? -13.907 -10.502 5.429 1.00 12.69 556 TYR B CA 1
ATOM 7874 C C . TYR B 1 556 ? -13.203 -11.846 5.312 1.00 13.42 556 TYR B C 1
ATOM 7875 O O . TYR B 1 556 ? -12.034 -11.901 4.924 1.00 15.30 556 TYR B O 1
ATOM 7884 N N . ASN B 1 557 ? -13.880 -12.921 5.700 1.00 13.01 557 ASN B N 1
ATOM 7885 C CA . ASN B 1 557 ? -13.247 -14.237 5.765 1.00 13.59 557 ASN B CA 1
ATOM 7886 C C . ASN B 1 557 ? -14.023 -15.170 4.851 1.00 13.94 557 ASN B C 1
ATOM 7887 O O . ASN B 1 557 ? -15.005 -15.787 5.265 1.00 15.90 557 ASN B O 1
ATOM 7892 N N . CYS B 1 558 ? -13.560 -15.286 3.612 1.00 14.07 558 CYS B N 1
ATOM 7893 C CA A CYS B 1 558 ? -14.289 -16.025 2.579 0.77 14.22 558 CYS B CA 1
ATOM 7894 C CA B CYS B 1 558 ? -14.275 -16.033 2.586 0.23 15.83 558 CYS B CA 1
ATOM 7895 C C . CYS B 1 558 ? -13.296 -16.661 1.607 1.00 13.35 558 CYS B C 1
ATOM 7896 O O . CYS B 1 558 ? -13.049 -16.139 0.525 1.00 13.82 558 CYS B O 1
ATOM 7901 N N . PRO B 1 559 ? -12.739 -17.805 1.981 1.00 13.88 559 PRO B N 1
ATOM 7902 C CA . PRO B 1 559 ? -11.805 -18.473 1.063 1.00 13.49 559 PRO B CA 1
ATOM 7903 C C . PRO B 1 559 ? -12.432 -18.727 -0.299 1.00 12.86 559 PRO B C 1
ATOM 7904 O O . PRO B 1 559 ? -13.624 -19.022 -0.417 1.00 14.09 559 PRO B O 1
ATOM 7908 N N . PHE B 1 560 ? -11.612 -18.567 -1.336 1.00 12.93 560 PHE B N 1
ATOM 7909 C CA . PHE B 1 560 ? -11.970 -18.799 -2.721 1.00 14.41 560 PHE B CA 1
ATOM 7910 C C . PHE B 1 560 ? -11.002 -19.817 -3.307 1.00 13.62 560 PHE B C 1
ATOM 7911 O O . PHE B 1 560 ? -9.789 -19.679 -3.108 1.00 14.35 560 PHE B O 1
ATOM 7919 N N . PRO B 1 561 ? -11.476 -20.832 -4.051 1.00 14.50 561 PRO B N 1
ATOM 7920 C CA . PRO B 1 561 ? -12.877 -21.142 -4.343 1.00 14.58 561 PRO B CA 1
ATOM 7921 C C . PRO B 1 561 ? -13.688 -21.385 -3.082 1.00 13.84 561 PRO B C 1
ATOM 7922 O O . PRO B 1 561 ? -13.128 -21.751 -2.046 1.00 13.81 561 PRO B O 1
ATOM 7926 N N . SER B 1 562 ? -14.991 -21.152 -3.171 1.00 14.26 562 SER B N 1
ATOM 7927 C CA . SER B 1 562 ? -15.865 -21.321 -2.022 1.00 14.53 562 SER B CA 1
ATOM 7928 C C . SER B 1 562 ? -15.681 -22.697 -1.401 1.00 14.11 562 SER B C 1
ATOM 7929 O O . SER B 1 562 ? -15.704 -23.719 -2.094 1.00 15.06 562 SER B O 1
ATOM 7932 N N . GLY B 1 563 ? -15.507 -22.718 -0.085 1.00 13.89 563 GLY B N 1
ATOM 7933 C CA . GLY B 1 563 ? -15.363 -23.969 0.622 1.00 14.29 563 GLY B CA 1
ATOM 7934 C C . GLY B 1 563 ? -14.005 -24.619 0.508 1.00 12.94 563 GLY B C 1
ATOM 7935 O O . GLY B 1 563 ? -13.849 -25.756 0.962 1.00 13.60 563 GLY B O 1
ATOM 7936 N N . SER B 1 564 ? -13.004 -23.930 -0.051 1.00 12.88 564 SER B N 1
ATOM 7937 C CA . SER B 1 564 ? -11.706 -24.577 -0.251 1.00 13.23 564 SER B CA 1
ATOM 7938 C C . SER B 1 564 ? -10.978 -24.886 1.054 1.00 13.51 564 SER B C 1
ATOM 7939 O O . SER B 1 564 ? -10.053 -25.706 1.054 1.00 14.87 564 SER B O 1
ATOM 7942 N N . GLY B 1 565 ? -11.380 -24.265 2.151 1.00 12.88 565 GLY B N 1
ATOM 7943 C CA . GLY B 1 565 ? -10.774 -24.501 3.447 1.00 13.07 565 GLY B CA 1
ATOM 7944 C C . GLY B 1 565 ? -11.201 -23.391 4.378 1.00 14.54 565 GLY B C 1
ATOM 7945 O O . GLY B 1 565 ? -11.983 -22.515 4.009 1.00 19.51 565 GLY B O 1
ATOM 7946 N N . THR B 1 566 ? -10.714 -23.463 5.607 1.00 13.01 566 THR B N 1
ATOM 7947 C CA A THR B 1 566 ? -10.894 -22.394 6.579 0.77 12.84 566 THR B CA 1
ATOM 7948 C CA B THR B 1 566 ? -10.896 -22.375 6.555 0.23 13.10 566 THR B CA 1
ATOM 7949 C C . THR B 1 566 ? -9.644 -21.525 6.587 1.00 12.32 566 THR B C 1
ATOM 7950 O O . THR B 1 566 ? -8.529 -22.033 6.433 1.00 13.31 566 THR B O 1
ATOM 7957 N N . PHE B 1 567 ? -9.839 -20.224 6.761 1.00 12.68 567 PHE B N 1
ATOM 7958 C CA . PHE B 1 567 ? -8.757 -19.313 7.111 1.00 12.48 567 PHE B CA 1
ATOM 7959 C C . PHE B 1 567 ? -8.933 -18.976 8.587 1.00 12.81 567 PHE B C 1
ATOM 7960 O O . PHE B 1 567 ? -9.931 -18.356 8.978 1.00 14.68 567 PHE B O 1
ATOM 7968 N N . THR B 1 568 ? -7.984 -19.406 9.407 1.00 13.11 568 THR B N 1
ATOM 7969 C CA . THR B 1 568 ? -8.053 -19.174 10.843 1.00 13.33 568 THR B CA 1
ATOM 7970 C C . THR B 1 568 ? -7.325 -17.883 11.192 1.00 13.77 568 THR B C 1
ATOM 7971 O O . THR B 1 568 ? -6.115 -17.775 10.987 1.00 14.89 568 THR B O 1
ATOM 7975 N N . VAL B 1 569 ? -8.065 -16.911 11.716 1.00 14.60 569 VAL B N 1
ATOM 7976 C CA . VAL B 1 569 ? -7.485 -15.683 12.245 1.00 15.65 569 VAL B CA 1
ATOM 7977 C C . VAL B 1 569 ? -7.281 -15.911 13.737 1.00 16.44 569 VAL B C 1
ATOM 7978 O O . VAL B 1 569 ? -8.242 -15.919 14.508 1.00 19.31 569 VAL B O 1
ATOM 7982 N N . THR B 1 570 ? -6.035 -16.122 14.149 1.00 14.94 570 THR B N 1
ATOM 7983 C CA . THR B 1 570 ? -5.740 -16.358 15.555 1.00 15.60 570 THR B CA 1
ATOM 7984 C C . THR B 1 570 ? -5.553 -15.019 16.259 1.00 15.40 570 THR B C 1
ATOM 7985 O O . THR B 1 570 ? -4.707 -14.212 15.857 1.00 15.38 570 THR B O 1
ATOM 7989 N N . ASP B 1 571 ? -6.347 -14.784 17.301 1.00 16.11 571 ASP B N 1
ATOM 7990 C CA . ASP B 1 571 ? -6.259 -13.565 18.102 1.00 17.07 571 ASP B CA 1
ATOM 7991 C C . ASP B 1 571 ? -5.166 -13.766 19.143 1.00 17.29 571 ASP B C 1
ATOM 7992 O O . ASP B 1 571 ? -5.377 -14.420 20.169 1.00 19.60 571 ASP B O 1
ATOM 7997 N N . GLY B 1 572 ? -3.990 -13.198 18.882 1.00 15.51 572 GLY B N 1
ATOM 7998 C CA . GLY B 1 572 ? -2.871 -13.279 19.797 1.00 16.17 572 GLY B CA 1
ATOM 7999 C C . GLY B 1 572 ? -2.866 -12.243 20.896 1.00 14.71 572 GLY B C 1
ATOM 8000 O O . GLY B 1 572 ? -1.938 -12.216 21.712 1.00 17.31 572 GLY B O 1
ATOM 8001 N N . GLY B 1 573 ? -3.860 -11.363 20.926 1.00 13.55 573 GLY B N 1
ATOM 8002 C CA . GLY B 1 573 ? -3.966 -10.375 21.977 1.00 13.73 573 GLY B CA 1
ATOM 8003 C C . GLY B 1 573 ? -3.555 -8.985 21.520 1.00 12.46 573 GLY B C 1
ATOM 8004 O O . GLY B 1 573 ? -2.827 -8.802 20.541 1.00 12.48 573 GLY B O 1
ATOM 8005 N N . GLY B 1 574 ? -4.033 -7.990 22.264 1.00 12.83 574 GLY B N 1
ATOM 8006 C CA . GLY B 1 574 ? -3.682 -6.610 22.017 1.00 13.44 574 GLY B CA 1
ATOM 8007 C C . GLY B 1 574 ? -4.345 -5.973 20.818 1.00 12.27 574 GLY B C 1
ATOM 8008 O O . GLY B 1 574 ? -3.946 -4.871 20.428 1.00 12.99 574 GLY B O 1
ATOM 8009 N N . ASN B 1 575 ? -5.338 -6.625 20.214 1.00 12.25 575 ASN B N 1
ATOM 8010 C CA . ASN B 1 575 ? -6.008 -6.097 19.037 1.00 12.83 575 ASN B CA 1
ATOM 8011 C C . ASN B 1 575 ? -7.218 -5.278 19.456 1.00 13.36 575 ASN B C 1
ATOM 8012 O O . ASN B 1 575 ? -7.888 -5.596 20.440 1.00 16.09 575 ASN B O 1
ATOM 8017 N N . SER B 1 576 ? -7.501 -4.220 18.702 1.00 13.25 576 SER B N 1
ATOM 8018 C CA . SER B 1 576 ? -8.678 -3.407 18.974 1.00 14.97 576 SER B CA 1
ATOM 8019 C C . SER B 1 576 ? -9.195 -2.758 17.697 1.00 15.06 576 SER B C 1
ATOM 8020 O O . SER B 1 576 ? -8.431 -2.443 16.781 1.00 15.46 576 SER B O 1
ATOM 8023 N N . GLY B 1 577 ? -10.512 -2.557 17.651 1.00 16.13 577 GLY B N 1
ATOM 8024 C CA . GLY B 1 577 ? -11.138 -1.856 16.553 1.00 16.11 577 GLY B CA 1
ATOM 8025 C C . GLY B 1 577 ? -11.531 -2.702 15.362 1.00 16.65 577 GLY B C 1
ATOM 8026 O O . GLY B 1 577 ? -11.998 -2.142 14.361 1.00 18.61 577 GLY B O 1
ATOM 8027 N N . TRP B 1 578 ? -11.367 -4.020 15.424 1.00 15.78 578 TRP B N 1
ATOM 8028 C CA . TRP B 1 578 ? -11.718 -4.869 14.290 1.00 15.64 578 TRP B CA 1
ATOM 8029 C C . TRP B 1 578 ? -12.269 -6.210 14.775 1.00 16.76 578 TRP B C 1
ATOM 8030 O O . TRP B 1 578 ? -11.915 -7.278 14.271 1.00 19.28 578 TRP B O 1
ATOM 8041 N N . ASP B 1 579 ? -13.199 -6.148 15.735 1.00 16.62 579 ASP B N 1
ATOM 8042 C CA . ASP B 1 579 ? -13.753 -7.301 16.445 1.00 17.94 579 ASP B CA 1
ATOM 8043 C C . ASP B 1 579 ? -14.893 -8.004 15.704 1.00 15.16 579 ASP B C 1
ATOM 8044 O O . ASP B 1 579 ? -15.602 -8.809 16.327 1.00 17.03 579 ASP B O 1
ATOM 8049 N N . THR B 1 580 ? -15.105 -7.724 14.421 1.00 14.12 580 THR B N 1
ATOM 8050 C CA . THR B 1 580 ? -16.247 -8.260 13.697 1.00 13.95 580 THR B CA 1
ATOM 8051 C C . THR B 1 580 ? -15.815 -8.923 12.401 1.00 13.27 580 THR B C 1
ATOM 8052 O O . THR B 1 580 ? -14.791 -8.572 11.809 1.00 13.77 580 THR B O 1
ATOM 8056 N N . THR B 1 581 ? -16.641 -9.867 11.962 1.00 12.98 581 THR B N 1
ATOM 8057 C CA . THR B 1 581 ? -16.464 -10.579 10.706 1.00 12.74 581 THR B CA 1
ATOM 8058 C C . THR B 1 581 ? -17.691 -10.347 9.839 1.00 12.21 581 THR B C 1
ATOM 8059 O O . THR B 1 581 ? -18.825 -10.474 10.312 1.00 13.49 581 THR B O 1
ATOM 8063 N N . TRP B 1 582 ? -17.462 -10.009 8.573 1.00 13.05 582 TRP B N 1
ATOM 8064 C CA . TRP B 1 582 ? -18.553 -9.850 7.620 1.00 13.78 582 TRP B CA 1
ATOM 8065 C C . TRP B 1 582 ? -19.387 -11.127 7.568 1.00 14.71 582 TRP B C 1
ATOM 8066 O O . TRP B 1 582 ? -18.843 -12.231 7.443 1.00 15.37 582 TRP B O 1
ATOM 8077 N N . SER B 1 583 ? -20.712 -10.975 7.673 1.00 14.69 583 SER B N 1
ATOM 8078 C CA . SER B 1 583 ? -21.568 -12.129 7.934 1.00 16.11 583 SER B CA 1
ATOM 8079 C C . SER B 1 583 ? -21.888 -12.933 6.683 1.00 19.12 583 SER B C 1
ATOM 8080 O O . SER B 1 583 ? -22.197 -14.126 6.790 1.00 24.16 583 SER B O 1
ATOM 8083 N N . ASP B 1 584 ? -21.849 -12.308 5.505 1.00 20.59 584 ASP B N 1
ATOM 8084 C CA . ASP B 1 584 ? -22.404 -12.889 4.281 1.00 23.75 584 ASP B CA 1
ATOM 8085 C C . ASP B 1 584 ? -21.316 -12.986 3.220 1.00 25.22 584 ASP B C 1
ATOM 8086 O O . ASP B 1 584 ? -20.995 -12.012 2.532 1.00 25.63 584 ASP B O 1
ATOM 8091 N N . CYS B 1 585 ? -20.802 -14.192 3.054 1.00 24.58 585 CYS B N 1
ATOM 8092 C CA . CYS B 1 585 ? -19.723 -14.434 2.124 1.00 27.09 585 CYS B CA 1
ATOM 8093 C C . CYS B 1 585 ? -20.162 -14.416 0.664 1.00 29.57 585 CYS B C 1
ATOM 8094 O O . CYS B 1 585 ? -19.298 -14.405 -0.222 1.00 31.14 585 CYS B O 1
ATOM 8097 N N . SER B 1 586 ? -21.464 -14.410 0.389 1.00 28.74 586 SER B N 1
ATOM 8098 C CA . SER B 1 586 ? -21.940 -14.299 -0.984 1.00 31.42 586 SER B CA 1
ATOM 8099 C C . SER B 1 586 ? -21.934 -12.864 -1.493 1.00 33.70 586 SER B C 1
ATOM 8100 O O . SER B 1 586 ? -22.249 -12.635 -2.666 1.00 34.52 586 SER B O 1
ATOM 8103 N N . THR B 1 587 ? -21.586 -11.901 -0.643 1.00 35.04 587 THR B N 1
ATOM 8104 C CA . THR B 1 587 ? -21.503 -10.501 -1.022 1.00 36.97 587 THR B CA 1
ATOM 8105 C C . THR B 1 587 ? -20.116 -9.963 -0.700 1.00 38.48 587 THR B C 1
ATOM 8106 O O . THR B 1 587 ? -19.367 -10.537 0.096 1.00 37.90 587 THR B O 1
ATOM 8110 N N . TRP B 1 588 ? -19.786 -8.844 -1.333 1.00 40.36 588 TRP B N 1
ATOM 8111 C CA . TRP B 1 588 ? -18.534 -8.161 -1.083 1.00 43.37 588 TRP B CA 1
ATOM 8112 C C . TRP B 1 588 ? -18.810 -6.867 -0.343 1.00 41.67 588 TRP B C 1
ATOM 8113 O O . TRP B 1 588 ? -19.684 -6.097 -0.762 1.00 41.08 588 TRP B O 1
ATOM 8124 N N . PRO B 1 589 ? -18.108 -6.596 0.754 1.00 41.47 589 PRO B N 1
ATOM 8125 C CA . PRO B 1 589 ? -18.280 -5.308 1.431 1.00 42.85 589 PRO B CA 1
ATOM 8126 C C . PRO B 1 589 ? -17.831 -4.177 0.520 1.00 45.00 589 PRO B C 1
ATOM 8127 O O . PRO B 1 589 ? -16.818 -4.280 -0.175 1.00 44.71 589 PRO B O 1
ATOM 8131 N N . GLN B 1 590 ? -18.603 -3.101 0.511 1.00 47.49 590 GLN B N 1
ATOM 8132 C CA . GLN B 1 590 ? -18.245 -2.005 -0.368 1.00 50.36 590 GLN B CA 1
ATOM 8133 C C . GLN B 1 590 ? -17.818 -0.784 0.441 1.00 50.19 590 GLN B C 1
ATOM 8134 O O . GLN B 1 590 ? -18.295 -0.573 1.561 1.00 49.55 590 GLN B O 1
ATOM 8140 N N . PRO B 1 591 ? -16.898 0.036 -0.092 1.00 50.80 591 PRO B N 1
ATOM 8141 C CA . PRO B 1 591 ? -16.415 1.228 0.610 1.00 51.70 591 PRO B CA 1
ATOM 8142 C C . PRO B 1 591 ? -17.385 2.398 0.489 1.00 52.66 591 PRO B C 1
ATOM 8143 O O . PRO B 1 591 ? -18.422 2.377 1.151 1.00 53.09 591 PRO B O 1
#

Foldseek 3Di:
DFFPAQKDKDWLVNFDKPFAKDDLDCDAPDPLLLFFVSIWTKADLPMKTKDFGAFWFQKKKWKKAFDAPDWDWKWKDKQNHTQPDTWTGHCQQAFEDDPVPPQHDTWRRIFMTMDGRNDTDGGRIMMMIHDHPTIMTTTMMMGGHFDDFADDDPPAAELVVQPWDQAADDASQVSVLVRQVVAQLHEYEQEFGETEHQDEDEQRERYEYEYRAQVGREYEYQHYYAYAEYQAPYEYYGHEYEYSARYADPPDSRENAHHERAEPYEYERYEYESYAEHHEYEDHHELYEYEHYEQESHLAEPYEQAADAHLYEYENYEYGRHQEAPYEYAHAPHARENYEYENHEYERHSEAEPYEYAAHENYEYYQYEFENYHAPYAPYEQEPPHVDPPGHHHAEEYHAYNYEFYQTKYQHVVVSHIDANYEYECAPAAPHYQYEHEAYEYYQHLAEHYEYYNVNLPQHEHENYEYEAYEAEQHNFEPYEAAHAYEYEYEQHEYDNHRHAHYEWHYDDPPSHGYYYHDPYNYDDHPGYRDDNVDGTGD/DFFPDQKDKDWQVVFDKPFAKDDQDCPAPDPLLLFFVSIWTKAAAFIKTKDFGAFKFQKKKWKKFFDAPDWDWKWKAKQRHTAPDTWTGHCQQAFEDDPVPPQHDTWRRIFMTMDGNVDIDGGGIMMMIGHHHTIMTTTMMMGGHFDDFADDDPPAAELVNQPWDQAAPDASQRSVLVSQVVAQLHEYEQEFGETEHADADEQRARYEYEYRAQVGREYEYQHYYAYAEYCAPYEYAGHEYEYSARYQDVPDSSENAHHERAEPYEYERYEYESYAEHHEYDDHHEQYEYEHYEQESHLAEPYEQAAPAHQYEYESYEYGRHQEAPYEYFHAPHARENYEDENHEYERHTAAEPYEYAAHENYEYYQYEFENYHAHYAPYEQEPDHVDPPGHHHAEEYHAYNYEFYQIKYQHPVVSHIDARYEYECAPAADPYQYEHEAYEYEQHLAEHYEYYHVNLPQHEHENYEYEAYEAEQHNAEPYEYAHAYEYEYEQYEYDNHHHAHYAWAHGPGPSHGYYYHDPYNYDDHPGYDDDNVDGTGD

Nearest PDB structures (foldseek):
  7c7d-assembly1_A  TM=9.995E-01  e=2.969E-91  Streptomyces thermodiastaticus
  8jaz-assembly2_B  TM=5.683E-01  e=3.705E-08  Azotobacter chroococcum NCIMB 8003
  5zla-assembly1_A  TM=5.106E-01  e=4.689E-05  Pseudarthrobacter chlorophenolicus A6
  5zl5-assembly1_B  TM=5.197E-01  e=6.733E-05  Pseudarthrobacter chlorophenolicus A6
  5zkw-assembly2_C  TM=4.560E-01  e=9.667E-05  Pseudarthrobacter chlorophenolicus A6

Sequence (1078 aa):
AGADLPFTSVEAESATTTGTKKIGPDYTQGTLASEASGRQAVRLDAGQRVEFTVPRAANALTVAYSVPDGQSGTLDVYVNGTKLDRSSLTVTSKYSYVDTGWIPGAKTHHFYDNTRLLLGRDVQAGDTVTLQATNVQVTVDVADFEQVSAAAGQPAGSVSVTDKGADPTGQGDSTQAFRDAIAAAQGGVVWIPPGDYRRIITGPLSGVQNVTLLQGAGSWYSVVHSSHFIDQTDSAGHVHLKDFAVIGEVTERVDSSPDNFVNGSLGPGSSVSGMWIQHVKVGLWLTGTNDDLVVENNNRILDTTADGLNLNNGTAKKNVTVRDNFLRNQGDDALAMWSLYAPDTTDCRRFEEENNTITQPNLANGIAIYGGTDITVKGNLISDTNALGSGIAISNQKFAEPFHPLAGTITVDGNTLVRTGAINPNWNHPMMMGALRVDSYDSAIEARVDITDDTTITDSPYSAFEFVSGGGQGHAVKNVTVDGAAVKKNNTGTVVVQAEAPGEATFRRNVTATGTGAAGIYNCPFPSGSGTFTVTDGGGNSGWDTTWSDCSTWPQPAGADLPFTSVEAESATTTTGTKIGPDYTQGTLASEASGRQAVRLDAGQRVEFTVPRAANALTVAYSVPDGQQSGTLDVYVNGTKLDRSLTVTSKYSYVDTGWIPGAKTHHFYDNTRLLLGRDVQAGDTVTLQATNVQVTVDVADFEQVSAAAGQPAGSVSVTDKGADPTGQGDSTQAFRDAIAAAQGGVVWIPPGDYRIITGPLSGVQNVTLLQQGAGSWYSVVHSSHFIDQTDSAGHVHLKDFAVIGEVTERVDSSPDNFVNGSSLGPGSSVSGMWIIQHVKVGLWLTGTNDDLVVENNNRILDTTADGLNLNNGTAKKKNVTVRDDNFLRNQGDDALAMWSLYAPDTDCRRFENNTITQPNLANGIAIYGGTDIITVKGNLISDTNALGSGIAISNQKFAEPFHPLAGTITVDGNTLVRTGAINPNWNHPMMMGALRVDSYDSAIEARVDITDDTTITDSPYSAFEFVSGGGQGHAVKNVTVDGAAVKKNNTGTVVVQAEAPGEATFRNVTTATGTGAAGIYNCCPFPSGSGTTFTVTDGGGNSGWDTTWSDCSTWPQP

B-factor: mean 20.83, std 11.65, range [8.17, 80.93]

Secondary structure (DSSP, 8-state):
-----SEEEEEGGGSEESSEEE-----TT-TGGGSGGG-EEEE-TT-EEEEEP-S-EEEEEEEEE--TT-EEEEEEEETTEEEEEEEEEESTT--B--TTSTT--SB---EEEEEEEEEEE-TT-EEEEEE-SS-EEEEEEEEE-PPPPPPPPTTPEEGGGGT--TEEEEE-HHHHHHHHHHTTTEEEEE-SEEEE----B----SEEEEES-TTTEEEE-SS-EEES-----EEEES-EEE----S--TTS--SSEEE---TT-EEES-EEESSS-SEEE-S--TT-EEES-EEES-SS-SEEE-S--BS-EEES-EEE--SS-SEEEE-BSS--BS-EEES-EEE--SSS-SEEEES-EEEEEES-EEE---TT--SEEEE---SSSSB---EEEEEEES-EEES--EEETTTTEEE-SEEEE-SSS---SEEEEEEEEEES-SS-SEEEE-TTSS---EEEEEEEEEEEEEESSEEEEE-SSEEEEEEEEEEEEESSEEEEE--SSTTS--EEEEE-S--BS---B-S-TTS----/-----SEEEEEGGGSEESSEEE-----TT-TGGGSGGG-EEEE-TT-EEEEEP-SSEEEEEEEEE--TT-EEEEEEEETTEEPS--EEEESTT--B--TTSTT--SB---EEEEEEEEEEE-TT-EEEEEESSS-EEEEEEEEE-PPPPPPPPTT-EETGGGT--TEEEEE-HHHHHHHHHHTTTEEEEE-SEEEE----B-S--SEEEEES-TTTEEEE-SS-EEES-----EEEES-EEE----S--TTS--SSEEE---TT-EEES-EEESSS-SEEE-S--TT-EEES-EEEEESS-SEEE-S--BS-EEES-EEEEESS-SEEEE-BSS--BS-EEES-EEE--SSS-SEEEES-BS-EEES-EEE---TT--SEEEE---SSSSB---BSEEEEES-EEES--EEETTTTEEE-SEEEE-SSS---SEEEEEEEEEES-SS-SEEEE-TTSS---EEEEEEEEEEEEEESSEEEEE-SSEEEEEEEEEEEEESSEEEEE--SSTTS--EEEEE-S--BS---B-S-TTS----

Solvent-accessible surface area: 35054 Å² total; per-residue (Å²): 83,13,17,121,32,59,17,49,51,24,50,0,21,82,20,99,44,74,18,66,113,27,35,96,50,82,82,48,34,42,62,8,2,12,0,15,10,2,44,0,0,87,0,61,66,51,41,97,0,67,0,86,2,50,81,38,0,22,0,0,6,0,1,0,3,3,47,92,76,90,70,18,40,0,18,0,48,0,72,66,75,110,16,127,94,38,1,91,0,21,8,111,28,8,57,4,98,4,76,126,29,99,25,24,104,60,8,2,14,7,4,6,14,49,26,56,3,73,106,94,1,98,59,56,40,33,0,14,0,38,4,64,89,13,65,0,7,0,5,1,0,7,0,14,73,15,91,87,46,52,62,90,42,112,80,17,34,6,0,46,119,85,61,7,32,52,90,24,136,31,69,0,20,94,6,0,144,58,0,9,76,55,7,89,75,28,40,0,9,0,25,67,17,60,0,95,1,75,22,57,3,70,49,0,60,48,3,15,0,35,0,4,17,16,24,49,0,15,0,64,6,36,44,0,1,33,12,123,92,9,52,0,98,0,52,0,72,48,0,0,0,24,0,84,12,47,102,34,58,78,110,33,48,30,3,0,0,17,3,0,0,0,45,28,3,18,1,21,23,2,4,1,9,12,0,14,10,0,1,77,1,23,24,47,2,40,38,0,35,0,40,74,2,27,1,3,2,0,1,4,12,0,0,15,0,4,1,29,2,93,6,0,4,2,87,27,0,8,0,13,5,0,0,18,7,0,0,0,0,52,0,8,126,27,43,0,36,26,1,12,0,18,57,0,18,1,12,6,0,9,9,10,2,0,0,0,0,16,0,0,30,56,1,26,0,23,7,0,51,0,17,0,1,11,6,30,0,0,0,0,0,0,0,0,36,73,113,40,107,72,21,60,58,3,39,39,22,0,44,0,9,21,1,26,0,25,54,0,1,12,56,19,47,70,141,114,64,10,18,0,0,0,10,0,4,0,59,38,32,19,0,112,0,98,0,25,0,38,44,1,49,0,23,46,3,21,38,0,0,0,1,0,5,0,16,34,32,88,13,52,26,0,64,61,3,28,0,15,11,10,48,0,102,84,1,15,3,1,0,0,2,0,8,0,6,18,68,0,31,1,31,23,0,69,4,77,56,38,57,31,8,1,26,6,45,17,41,71,52,118,87,35,48,107,8,76,36,65,103,24,12,32,40,58,53,16,142,83,82,67,119,64,67,103,59,51,7,125,102,84,13,17,121,34,63,18,49,51,27,48,0,37,83,27,94,47,68,20,67,107,24,28,88,50,86,84,48,32,42,59,8,2,11,0,15,13,2,41,0,0,91,0,60,56,48,48,92,0,56,0,84,2,47,87,44,0,25,0,0,7,0,2,1,3,3,40,96,73,90,76,26,55,0,21,0,49,2,70,64,98,104,20,135,98,41,1,94,0,21,7,112,27,6,55,4,100,4,74,134,32,99,25,24,113,60,8,1,14,8,4,5,15,49,21,50,3,68,107,80,1,107,70,54,34,53,0,15,0,48,1,60,127,6,56,0,2,0,5,1,0,7,0,16,82,15,91,87,44,52,59,89,46,111,84,16,33,5,0,43,119,86,59,7,35,55,106,19,149,30,67,0,24,120,5,0,131,51,0,10,71,53,7,87,75,28,43,0,9,0,24,65,17,60,0,96,0,89,19,58,3,69,50,1,57,51,4,18,0,37,1,4,19,16,29,50,0,15,0,62,6,34,45,0,0,33,11,128,91,12,53,0,96,0,55,0,68,48,0,0,0,25,1,84,11,46,106,36,59,87,106,36,46,31,3,0,0,18,3,0,0,0,43,27,3,21,0,22,23,2,4,1,8,14,0,15,10,0,1,74,2,23,25,47,1,39,34,0,31,0,40,76,1,32,2,2,3,0,2,4,12,0,0,16,0,4,1,30,2,87,6,0,5,1,87,28,0,9,0,12,6,1,0,17,6,0,0,0,0,50,0,8,126,26,40,0,34,31,0,15,0,17,54,0,19,1,13,7,0,10,10,10,2,0,0,0,0,14,0,0,33,46,0,30,0,32,8,0,50,0,17,0,1,12,6,27,0,0,0,0,0,0,0,0,36,74,117,40,109,71,17,64,60,3,38,40,19,0,46,0,8,24,0,25,0,26,56,0,1,14,58,25,52,86,132,113,50,10,23,0,0,1,10,0,4,0,58,57,35,23,0,114,0,98,0,23,0,30,52,2,51,0,32,50,3,23,41,0,0,0,0,0,13,6,25,28,16,124,16,56,26,0,66,53,2,34,0,22,12,12,38,1,108,88,1,17,2,1,0,0,1,0,16,0,15,16,60,0,28,0,30,26,0,66,4,73,55,36,59,33,11,2,20,7,40,14,22,85,54,113,74,50,34,103,3,67,36,60,110,23,14,36,33,52,44,17,129,83,73,74,117,64,67,104,57,62,5,137,99